Protein AF-0000000087732651 (afdb_homodimer)

Radius of gyration: 36.58 Å; Cα contacts (8 Å, |Δi|>4): 1319; chains: 2; bounding box: 90×172×119 Å

pLDDT: mean 85.28, std 19.59, range [20.12, 98.56]

InterPro domains:
  IPR002110 Ankyrin repeat [PF12796] (133-201)
  IPR002110 Ankyrin repeat [PS50088] (128-160)
  IPR002110 Ankyrin repeat [PS50088] (161-193)
  IPR002110 Ankyrin repeat [SM00248] (128-157)
  IPR002110 Ankyrin repeat [SM00248] (161-190)
  IPR010730 Heterokaryon incompatibility [PF06985] (240-343)
  IPR036770 Ankyrin repeat-containing domain superfamily [G3DSA:1.25.40.20] (85-209)
  IPR036770 Ankyrin repeat-containing domain superfamily [SSF48403] (102-208)
  IPR052895 Heterokaryon Regulation/Transcriptional Modulator [PTHR24148] (240-371)

Organism: NCBI:txid56646

Sequence (834 aa):
MAAFNHQPPALEFANFTYTDLPSESSIRLLSCIRRPRQLSPPSILGEPLLEYVLETFEIDSAPQFDLISSTWGNPNSAHPGDIDAYGSMHRYPIAVNGKIIFVTRNIYEALQMAKSVNDPIGHRDDVFGETELIRAIEYNHLPKVRELLQEGAHVHAQDCFGKTAIHHAAENGHFEIVSILLDYGASMDVIDSHGRTPLDYFPHMGSKQWNQVEEIAYKMHQPPEARELIPVPEVVRVGRPMWIEAICIDQTNDGEKSSCSEMKGQIYRRAHSVVAWVGVSDNETQLGRQVIISFLLNNKQRSPDHTMSDDGSPISESGSPTLSSKEKSCITQLLRRSWFERSDLIDEVAFGRAISVYCGTDSIPLSDILEFLRRNADDGVLPLDLQVWSLLGSRSSKKRRSYGSGGNQKRTRRDDDMAAFNHQPPALEFANFTYTDLPSESSIRLLSCIRRPRQLSPPSILGEPLLEYVLETFEIDSAPQFDLISSTWGNPNSAHPGDIDAYGSMHRYPIAVNGKIIFVTRNIYEALQMAKSVNDPIGHRDDVFGETELIRAIEYNHLPKVRELLQEGAHVHAQDCFGKTAIHHAAENGHFEIVSILLDYGASMDVIDSHGRTPLDYFPHMGSKQWNQVEEIAYKMHQPPEARELIPVPEVVRVGRPMWIEAICIDQTNDGEKSSCSEMKGQIYRRAHSVVAWVGVSDNETQLGRQVIISFLLNNKQRSPDHTMSDDGSPISESGSPTLSSKEKSCITQLLRRSWFERSDLIDEVAFGRAISVYCGTDSIPLSDILEFLRRNADDGVLPLDLQVWSLLGSRSSKKRRSYGSGGNQKRTRRDDD

Foldseek 3Di:
DDFDPDDQDAADAAADDDDDAPDLQKWKWKFWKDFQQDQDADDDPPHHATEIEIDMDRLVPDDAAEEEDWDQADQFPPDPPPDDCQDPVNWDWHHYSNYIDTGTPQVVLVVVLVLQQQCQQCDADPPWRDGPLLVCLLVPVVVVNVVSVQQRRRQNDATNQQDGSLLSNQLVVVLVSNQQSLQAQDAQPRATNVRDGSVRNHPPDPPVVVVVVVVSVVSNPDHSVPDNHDDDRRMDTGGGIYDYCRPRFDPVDVVRVVSCVVCVLVNLLSHPAYEYESEADDPLLVLLVVVLVVLVVVVVVVPPPVPDDPPPDPPPPPDSPDQDLSNQVSVQSNLSGPSQQDPCNLVSVVSPGWYWYDHRNDTDTPVSVLVSCVVCVPVCSHDPPRSNVVNNPDVPPPPPPPPPPPVCPPPPPPPDD/DDFDPDDQDAADAAADDDDDAPDLQKWKWKFWKDFQQDQDADDDPPHHATEIEIDMDRLVPDPAAEEEDEDQADQFPPDPPPDGCQDPVNWDWHHYSNYIDTGTPQVVLVVVLVLQQQCQQCDADPPWRDGPLLVCLLVPVVVVNVVSVQQRRRQNDATNFQDGSLLSNQLVVVLVSNQQSLQAQDAQPRATNVRDGSVNNHPPDPPVVVVVVVVSVVSNPDHSVVDNHDDDRRMDTGGGIYDYCRPRFDPVDVVRVVSCVVCVLVNLLSHPAYEYESEADDPLLVLLVVVLVVLVVVVVVVPVPVPDDPPPDPPPPPPSPDQDPSNQVSVQSNLSGPSQQDPCNLVSVVSPGWYWYDHRNDTDTPVSVLVSCVVCVPVCSHDPPRSNVVNNPPVPPPPPPPPPPPPPPVPPPDDDD

Secondary structure (DSSP, 8-state):
----SSPPPPP-SSB--PPPPSSTTEEEEEEEEE-TT-SS--EETTEEPPEEEEEEEEGGGPPP-EEEE--SS-SB-S---S--TTSTTEEEEEEETTEEEEEEHHHHHHHHHHHHHH-GGG-B-TTT--BHHHHHHHTT-HHHHHHHHHTT--TT---TTS--HHHHHHHTT-HHHHHHHHHTT--S----TTS--GGGGS----HHHHHTTHHHHHHHTS-GGGS-PPP--S-EEEEEEEE-HHHHS-TT-HHHHHHHHHHHHHHHHH-SEEEEE-----HHHHHHHHHHHHHHHHHHTT-TT-------S--------PPPHHHHHHHHHHHTBTTTT-TTHHHHHTT---EEEEETTEEEEHHHHHHHHHHTGGGT-S-TT-GGGGGS--TT---------------------/----SSPPPPP-SSB--PPPPSSTTEEEEEEEEE-TT-SS--EETTEEPPEEEEEEEEGGGPPP-EEEE--SS-SB-S---S--TTSTTEEEEEEETTEEEEEEHHHHHHHHHHHHHH-GGG-B-TTT--BHHHHHHHTT-HHHHHHHHHTT--TT---TTS--HHHHHHHTT-HHHHHHHHHTT--S----TTS--GGGGS----HHHHHTTHHHHHHHTS-GGGS-PPP--S-EEEEEEEEEHHHHS-TT-HHHHHHHHHHHHHHHHH-SEEEEE-----HHHHHHHHHHHHHHHHHHTT-TT-------S--------PPPHHHHHHHHHHHTBTTTT-TTHHHHHTT---EEEEETTEEEEHHHHHHHHHHTGGGT-S-TT-GGGGGS--TT---------------------

Solvent-accessible surface area (backbone atoms only — not comparable to full-atom values): 47261 Å² total; per-residue (Å²): 122,76,67,64,95,60,79,73,54,71,80,40,101,40,68,54,75,85,74,82,69,94,46,85,59,42,45,37,36,41,30,39,50,45,46,20,68,51,63,64,73,44,19,50,76,83,40,68,54,55,40,32,41,71,45,81,35,47,62,89,73,44,74,74,24,34,30,46,48,67,54,77,46,52,35,58,58,64,83,54,50,68,46,52,82,36,34,91,52,26,29,30,69,30,31,41,59,22,13,33,43,74,35,36,41,45,52,48,52,50,50,51,35,51,48,60,73,47,25,72,60,73,39,56,45,88,84,51,40,40,34,51,55,42,52,28,48,76,68,66,36,60,72,56,38,53,50,40,52,73,71,47,37,51,50,49,52,50,28,79,58,40,40,29,39,53,32,54,20,26,54,70,62,36,60,69,55,38,46,52,42,45,30,60,42,43,69,56,45,42,49,24,75,82,71,41,35,25,72,72,37,41,60,90,61,59,73,68,63,51,60,78,33,49,69,48,52,57,56,61,75,43,57,49,87,76,48,82,53,61,90,66,68,72,54,42,58,44,57,61,33,26,37,35,67,86,72,47,37,58,86,89,37,66,68,59,51,53,45,46,63,72,40,42,60,58,54,58,65,64,32,72,40,37,32,37,43,42,38,77,60,48,75,47,39,52,47,16,54,50,51,53,52,51,54,54,56,60,50,63,69,60,52,63,78,83,68,72,82,74,70,77,66,73,70,70,74,75,66,72,83,74,72,48,72,67,54,42,51,15,36,49,56,46,54,44,13,32,55,45,54,41,88,62,45,61,62,62,55,66,61,69,59,73,42,37,35,26,44,39,86,44,70,47,49,47,67,57,55,51,50,52,47,64,76,40,60,86,67,69,70,59,75,84,80,43,50,60,60,69,70,67,60,81,79,76,73,64,80,74,74,76,76,76,77,78,74,79,77,75,78,75,77,77,79,76,126,123,75,68,65,95,60,80,73,52,72,79,41,101,41,68,56,75,85,73,82,70,93,45,85,60,45,43,38,35,40,30,38,50,46,45,20,67,50,61,63,73,45,19,51,75,83,40,68,52,56,41,32,42,71,45,78,35,46,63,90,73,44,73,73,24,35,31,48,48,65,54,65,46,53,36,59,58,63,85,56,50,68,45,50,81,34,34,89,51,24,30,31,70,31,30,42,59,22,14,34,43,74,36,33,42,42,49,49,52,50,51,50,34,50,47,59,72,46,26,71,61,71,38,56,44,88,86,52,40,39,34,52,56,40,51,29,47,76,70,66,36,60,71,57,38,53,49,40,51,72,73,48,37,53,49,48,51,50,28,78,57,41,40,29,40,54,30,54,19,24,53,70,62,36,59,69,56,39,45,52,40,46,29,61,43,41,68,56,44,43,48,22,76,84,71,42,34,26,73,71,37,42,60,92,62,59,73,68,64,50,59,78,32,47,70,49,52,56,55,61,74,43,56,47,87,76,47,84,53,61,90,67,70,69,52,41,59,43,57,60,33,27,36,35,67,86,72,46,37,58,87,89,37,64,69,58,50,52,45,46,63,71,41,40,60,59,54,57,64,64,32,71,40,38,33,36,44,41,38,78,58,48,74,48,41,50,49,17,54,49,49,53,53,50,54,54,55,60,51,63,69,60,54,64,76,82,66,73,83,73,70,77,65,75,70,71,74,73,65,72,82,73,74,50,74,67,54,41,51,16,36,48,56,46,53,45,13,32,54,45,56,41,89,62,45,60,62,61,56,65,59,69,59,73,41,37,34,26,44,40,86,46,70,46,49,47,67,56,54,53,51,53,46,64,76,41,61,87,66,67,70,60,76,84,82,44,50,61,61,70,71,68,60,82,78,75,75,66,81,76,72,78,77,78,77,78,74,78,78,78,75,78,78,80,78,81,132

Nearest PDB structures (foldseek):
  7b4u-assembly2_C  TM=8.185E-01  e=2.413E-05  synthetic construct
  2xzt-assembly2_G  TM=7.685E-01  e=1.197E-05  synthetic construct
  5z2n-assembly1_A  TM=8.084E-01  e=6.509E-05  Mus musculus
  2dwz-assembly2_C  TM=8.433E-01  e=5.324E-04  Mus musculus
  6by9-assembly1_A  TM=5.063E-01  e=7.129E-04  Homo sapiens

Structure (mmCIF, N/CA/C/O backbone):
data_AF-0000000087732651-model_v1
#
loop_
_entity.id
_entity.type
_entity.pdbx_description
1 polymer 'Heterokaryon incompatibility domain-containing protein'
#
loop_
_atom_site.group_PDB
_atom_site.id
_atom_site.type_symbol
_atom_site.label_atom_id
_atom_site.label_alt_id
_atom_site.label_comp_id
_atom_site.label_asym_id
_atom_site.label_entity_id
_atom_site.label_seq_id
_atom_site.pdbx_PDB_ins_code
_atom_site.Cartn_x
_atom_site.Cartn_y
_atom_site.Cartn_z
_atom_site.occupancy
_atom_site.B_iso_or_equiv
_atom_site.auth_seq_id
_atom_site.auth_comp_id
_atom_site.auth_asym_id
_atom_site.auth_atom_id
_atom_site.pdbx_PDB_model_num
ATOM 1 N N . MET A 1 1 ? -20.688 -24.531 -1.309 1 42.31 1 MET A N 1
ATOM 2 C CA . MET A 1 1 ? -19.562 -23.75 -0.829 1 42.31 1 MET A CA 1
ATOM 3 C C . MET A 1 1 ? -19.266 -24.062 0.635 1 42.31 1 MET A C 1
ATOM 5 O O . MET A 1 1 ? -20.156 -23.984 1.481 1 42.31 1 MET A O 1
ATOM 9 N N . ALA A 1 2 ? -18.281 -24.938 0.912 1 48.34 2 ALA A N 1
ATOM 10 C CA . ALA A 1 2 ? -18.094 -25.484 2.248 1 48.34 2 ALA A CA 1
ATOM 11 C C . ALA A 1 2 ? -17.953 -24.375 3.287 1 48.34 2 ALA A C 1
ATOM 13 O O . ALA A 1 2 ? -17.156 -23.453 3.109 1 48.34 2 ALA A O 1
ATOM 14 N N . ALA A 1 3 ? -18.984 -24.203 4.109 1 53.34 3 ALA A N 1
ATOM 15 C CA . ALA A 1 3 ? -19.078 -23.281 5.227 1 53.34 3 ALA A CA 1
ATOM 16 C C . ALA A 1 3 ? -17.969 -23.516 6.25 1 53.34 3 ALA A C 1
ATOM 18 O O . ALA A 1 3 ? -17.484 -24.641 6.383 1 53.34 3 ALA A O 1
ATOM 19 N N . PHE A 1 4 ? -17.094 -22.484 6.461 1 63.53 4 PHE A N 1
ATOM 20 C CA . PHE A 1 4 ? -16.109 -22.578 7.531 1 63.53 4 PHE A CA 1
ATOM 21 C C . PHE A 1 4 ? -16.781 -22.922 8.859 1 63.53 4 PHE A C 1
ATOM 23 O O . PHE A 1 4 ? -17.922 -22.5 9.109 1 63.53 4 PHE A O 1
ATOM 30 N N . ASN A 1 5 ? -16.422 -24.016 9.508 1 56.25 5 ASN A N 1
ATOM 31 C CA . ASN A 1 5 ? -16.953 -24.391 10.805 1 56.25 5 ASN A CA 1
ATOM 32 C C . ASN A 1 5 ? -16.984 -23.203 11.773 1 56.25 5 ASN A C 1
ATOM 34 O O . ASN A 1 5 ? -17.891 -23.094 12.594 1 56.25 5 ASN A O 1
ATOM 38 N N . HIS A 1 6 ? -15.898 -22.328 11.68 1 64.88 6 HIS A N 1
ATOM 39 C CA . HIS A 1 6 ? -15.82 -21.156 12.555 1 64.88 6 HIS A CA 1
ATOM 40 C C . HIS A 1 6 ? -15.656 -19.875 11.75 1 64.88 6 HIS A C 1
ATOM 42 O O . HIS A 1 6 ? -14.938 -19.844 10.75 1 64.88 6 HIS A O 1
ATOM 48 N N . GLN A 1 7 ? -16.516 -18.969 12.039 1 70.56 7 GLN A N 1
ATOM 49 C CA . GLN A 1 7 ? -16.438 -17.656 11.391 1 70.56 7 GLN A CA 1
ATOM 50 C C . GLN A 1 7 ? -15.078 -17.016 11.609 1 70.56 7 GLN A C 1
ATOM 52 O O . GLN A 1 7 ? -14.578 -16.969 12.734 1 70.56 7 GLN A O 1
ATOM 57 N N . PRO A 1 8 ? -14.438 -16.766 10.43 1 77.94 8 PRO A N 1
ATOM 58 C CA . PRO A 1 8 ? -13.156 -16.078 10.609 1 77.94 8 PRO A CA 1
ATOM 59 C C . PRO A 1 8 ? -13.281 -14.805 11.445 1 77.94 8 PRO A C 1
ATOM 61 O O . PRO A 1 8 ? -14.273 -14.086 11.336 1 77.94 8 PRO A O 1
ATOM 64 N N . PRO A 1 9 ? -12.391 -14.641 12.375 1 78 9 PRO A N 1
ATOM 65 C CA . PRO A 1 9 ? -12.43 -13.484 13.273 1 78 9 PRO A CA 1
ATOM 66 C C . PRO A 1 9 ? -12.32 -12.156 12.523 1 78 9 PRO A C 1
ATOM 68 O O . PRO A 1 9 ? -11.906 -12.133 11.367 1 78 9 PRO A O 1
ATOM 71 N N . ALA A 1 10 ? -12.812 -11.188 13.188 1 84.25 10 ALA A N 1
ATOM 72 C CA . ALA A 1 10 ? -12.648 -9.828 12.68 1 84.25 10 ALA A CA 1
ATOM 73 C C . ALA A 1 10 ? -11.172 -9.453 12.586 1 84.25 10 ALA A C 1
ATOM 75 O O . ALA A 1 10 ? -10.344 -9.953 13.352 1 84.25 10 ALA A O 1
ATOM 76 N N . LEU A 1 11 ? -10.891 -8.609 11.695 1 90.94 11 LEU A N 1
ATOM 77 C CA . LEU A 1 11 ? -9.5 -8.25 11.438 1 90.94 11 LEU A CA 1
ATOM 78 C C . LEU A 1 11 ? -8.953 -7.355 12.539 1 90.94 11 LEU A C 1
ATOM 80 O O . LEU A 1 11 ? -9.609 -6.383 12.938 1 90.94 11 LEU A O 1
ATOM 84 N N . GLU A 1 12 ? -7.906 -7.785 13.07 1 92.38 12 GLU A N 1
ATOM 85 C CA . GLU A 1 12 ? -7.078 -6.988 13.969 1 92.38 12 GLU A CA 1
ATOM 86 C C . GLU A 1 12 ? -5.719 -6.68 13.344 1 92.38 12 GLU A C 1
ATOM 88 O O . GLU A 1 12 ? -5.07 -7.57 12.789 1 92.38 12 GLU A O 1
ATOM 93 N N . PHE A 1 13 ? -5.375 -5.52 13.242 1 94 13 PHE A N 1
ATOM 94 C CA . PHE A 1 13 ? -4.098 -5.145 12.648 1 94 13 PHE A CA 1
ATOM 95 C C . PHE A 1 13 ? -2.943 -5.461 13.594 1 94 13 PHE A C 1
ATOM 97 O O . PHE A 1 13 ? -2.215 -4.562 14.016 1 94 13 PHE A O 1
ATOM 104 N N . ALA A 1 14 ? -2.898 -6.648 14.008 1 94.88 14 ALA A N 1
ATOM 105 C CA . ALA A 1 14 ? -1.841 -7.227 14.836 1 94.88 14 ALA A CA 1
ATOM 106 C C . ALA A 1 14 ? -1.137 -8.367 14.102 1 94.88 14 ALA A C 1
ATOM 108 O O . ALA A 1 14 ? -1.701 -8.969 13.188 1 94.88 14 ALA A O 1
ATOM 109 N N . ASN A 1 15 ? 0.102 -8.617 14.484 1 96.19 15 ASN A N 1
ATOM 110 C CA . ASN A 1 15 ? 0.875 -9.672 13.836 1 96.19 15 ASN A CA 1
ATOM 111 C C . ASN A 1 15 ? 0.287 -11.047 14.117 1 96.19 15 ASN A C 1
ATOM 113 O O . ASN A 1 15 ? -0.141 -11.328 15.234 1 96.19 15 ASN A O 1
ATOM 117 N N . PHE A 1 16 ? 0.254 -11.828 13.102 1 96.94 16 PHE A N 1
ATOM 118 C CA . PHE A 1 16 ? -0.157 -13.227 13.211 1 96.94 16 PHE A CA 1
ATOM 119 C C . PHE A 1 16 ? 0.874 -14.031 13.992 1 96.94 16 PHE A C 1
ATOM 121 O O . PHE A 1 16 ? 2.08 -13.852 13.805 1 96.94 16 PHE A O 1
ATOM 128 N N . THR A 1 17 ? 0.391 -14.906 14.875 1 95.75 17 THR A N 1
ATOM 129 C CA . THR A 1 17 ? 1.247 -15.828 15.609 1 95.75 17 THR A CA 1
ATOM 130 C C . THR A 1 17 ? 0.842 -17.281 15.344 1 95.75 17 THR A C 1
ATOM 132 O O . THR A 1 17 ? -0.333 -17.625 15.461 1 95.75 17 THR A O 1
ATOM 135 N N . TYR A 1 18 ? 1.794 -18.094 14.961 1 97.12 18 TYR A N 1
ATOM 136 C CA . TYR A 1 18 ? 1.536 -19.5 14.703 1 97.12 18 TYR A CA 1
ATOM 137 C C . TYR A 1 18 ? 1.33 -20.266 16 1 97.12 18 TYR A C 1
ATOM 139 O O . TYR A 1 18 ? 1.961 -19.953 17.016 1 97.12 18 TYR A O 1
ATOM 147 N N . THR A 1 19 ? 0.471 -21.219 15.945 1 95.25 19 THR A N 1
ATOM 148 C CA . THR A 1 19 ? 0.327 -22.188 17.031 1 95.25 19 THR A CA 1
ATOM 149 C C . THR A 1 19 ? 1.059 -23.484 16.688 1 95.25 19 THR A C 1
ATOM 151 O O . THR A 1 19 ? 1.185 -23.859 15.516 1 95.25 19 THR A O 1
ATOM 154 N N . ASP A 1 20 ? 1.516 -24.141 17.703 1 94.94 20 ASP A N 1
ATOM 155 C CA . ASP A 1 20 ? 2.215 -25.391 17.484 1 94.94 20 ASP A CA 1
ATOM 156 C C . ASP A 1 20 ? 1.304 -26.422 16.797 1 94.94 20 ASP A C 1
ATOM 158 O O . ASP A 1 20 ? 0.111 -26.484 17.109 1 94.94 20 ASP A O 1
ATOM 162 N N . LEU A 1 21 ? 1.923 -27.188 15.984 1 95.31 21 LEU A N 1
ATOM 163 C CA . LEU A 1 21 ? 1.17 -28.266 15.367 1 95.31 21 LEU A CA 1
ATOM 164 C C . LEU A 1 21 ? 0.878 -29.375 16.375 1 95.31 21 LEU A C 1
ATOM 166 O O . LEU A 1 21 ? 1.733 -29.719 17.203 1 95.31 21 LEU A O 1
ATOM 170 N N . PRO A 1 22 ? -0.307 -29.969 16.344 1 94.19 22 PRO A N 1
ATOM 171 C CA . PRO A 1 22 ? -0.679 -30.984 17.328 1 94.19 22 PRO A CA 1
ATOM 172 C C . PRO A 1 22 ? 0.149 -32.281 17.188 1 94.19 22 PRO A C 1
ATOM 174 O O . PRO A 1 22 ? 0.325 -33 18.156 1 94.19 22 PRO A O 1
ATOM 177 N N . SER A 1 23 ? 0.546 -32.562 15.984 1 93.25 23 SER A N 1
ATOM 178 C CA . SER A 1 23 ? 1.33 -33.781 15.727 1 93.25 23 SER A CA 1
ATOM 179 C C . SER A 1 23 ? 2.324 -33.562 14.594 1 93.25 23 SER A C 1
ATOM 181 O O . SER A 1 23 ? 2.248 -32.562 13.883 1 93.25 23 SER A O 1
ATOM 183 N N . GLU A 1 24 ? 3.164 -34.531 14.422 1 90.94 24 GLU A N 1
ATOM 184 C CA . GLU A 1 24 ? 4.168 -34.438 13.367 1 90.94 24 GLU A CA 1
ATOM 185 C C . GLU A 1 24 ? 3.547 -34.688 11.992 1 90.94 24 GLU A C 1
ATOM 187 O O . GLU A 1 24 ? 4.145 -34.344 10.969 1 90.94 24 GLU A O 1
ATOM 192 N N . SER A 1 25 ? 2.359 -35.219 11.969 1 93.88 25 SER A N 1
ATOM 193 C CA . SER A 1 25 ? 1.686 -35.531 10.703 1 93.88 25 SER A CA 1
ATOM 194 C C . SER A 1 25 ? 0.653 -34.438 10.375 1 93.88 25 SER A C 1
ATOM 196 O O . SER A 1 25 ? -0.117 -34.594 9.422 1 93.88 25 SER A O 1
ATOM 198 N N . SER A 1 26 ? 0.753 -33.438 11.133 1 96 26 SER A N 1
ATOM 199 C CA . SER A 1 26 ? -0.192 -32.344 10.914 1 96 26 SER A CA 1
ATOM 200 C C . SER A 1 26 ? 0.343 -31.344 9.891 1 96 26 SER A C 1
ATOM 202 O O . SER A 1 26 ? 1.547 -31.078 9.836 1 96 26 SER A O 1
ATOM 204 N N . ILE A 1 27 ? -0.554 -30.812 9.102 1 96.88 27 ILE A N 1
ATOM 205 C CA . ILE A 1 27 ? -0.206 -29.766 8.156 1 96.88 27 ILE A CA 1
ATOM 206 C C . ILE A 1 27 ? -1.212 -28.609 8.258 1 96.88 27 ILE A C 1
ATOM 208 O O . ILE A 1 27 ? -2.312 -28.797 8.789 1 96.88 27 ILE A O 1
ATOM 212 N N . ARG A 1 28 ? -0.841 -27.453 7.859 1 97.5 28 ARG A N 1
ATOM 213 C CA . ARG A 1 28 ? -1.739 -26.312 7.758 1 97.5 28 ARG A CA 1
ATOM 214 C C . ARG A 1 28 ? -2.145 -26.062 6.309 1 97.5 28 ARG A C 1
ATOM 216 O O . ARG A 1 28 ? -1.334 -26.219 5.395 1 97.5 28 ARG A O 1
ATOM 223 N N . LEU A 1 29 ? -3.35 -25.766 6.125 1 97.75 29 LEU A N 1
ATOM 224 C CA . LEU A 1 29 ? -3.861 -25.406 4.809 1 97.75 29 LEU A CA 1
ATOM 225 C C . LEU A 1 29 ? -4.461 -24 4.828 1 97.75 29 LEU A C 1
ATOM 227 O O . LEU A 1 29 ? -5.121 -23.609 5.793 1 97.75 29 LEU A O 1
ATOM 231 N N . LEU A 1 30 ? -4.176 -23.25 3.814 1 97.75 30 LEU A N 1
ATOM 232 C CA . LEU A 1 30 ? -4.57 -21.859 3.664 1 97.75 30 LEU A CA 1
ATOM 233 C C . LEU A 1 30 ? -5.773 -21.734 2.734 1 97.75 30 LEU A C 1
ATOM 235 O O . LEU A 1 30 ? -5.727 -22.188 1.587 1 97.75 30 LEU A O 1
ATOM 239 N N . SER A 1 31 ? -6.871 -21.141 3.178 1 96.88 31 SER A N 1
ATOM 240 C CA . SER A 1 31 ? -8.07 -20.969 2.369 1 96.88 31 SER A CA 1
ATOM 241 C C . SER A 1 31 ? -8.375 -19.5 2.135 1 96.88 31 SER A C 1
ATOM 243 O O . SER A 1 31 ? -8.469 -18.719 3.086 1 96.88 31 SER A O 1
ATOM 245 N N . CYS A 1 32 ? -8.492 -19.125 0.91 1 95.94 32 CYS A N 1
ATOM 246 C CA . CYS A 1 32 ? -8.898 -17.766 0.567 1 95.94 32 CYS A CA 1
ATOM 247 C C . CYS A 1 32 ? -10.375 -17.547 0.858 1 95.94 32 CYS A C 1
ATOM 249 O O . CYS A 1 32 ? -11.203 -18.422 0.58 1 95.94 32 CYS A O 1
ATOM 251 N N . ILE A 1 33 ? -10.719 -16.375 1.387 1 94.12 33 ILE A N 1
ATOM 252 C CA . ILE A 1 33 ? -12.125 -16.172 1.732 1 94.12 33 ILE A CA 1
ATOM 253 C C . ILE A 1 33 ? -12.617 -14.844 1.145 1 94.12 33 ILE A C 1
ATOM 255 O O . ILE A 1 33 ? -11.812 -13.961 0.838 1 94.12 33 ILE A O 1
ATOM 259 N N . ARG A 1 34 ? -13.859 -14.719 0.997 1 92 34 ARG A N 1
ATOM 260 C CA . ARG A 1 34 ? -14.578 -13.523 0.569 1 92 34 ARG A CA 1
ATOM 261 C C . ARG A 1 34 ? -15.781 -13.266 1.464 1 92 34 ARG A C 1
ATOM 263 O O . ARG A 1 34 ? -16.438 -14.203 1.922 1 92 34 ARG A O 1
ATOM 270 N N . ARG A 1 35 ? -16.078 -12.086 1.672 1 92.5 35 ARG A N 1
ATOM 271 C CA . ARG A 1 35 ? -17.25 -11.672 2.42 1 92.5 35 ARG A CA 1
ATOM 272 C C . ARG A 1 35 ? -18.266 -10.984 1.508 1 92.5 35 ARG A C 1
ATOM 274 O O . ARG A 1 35 ? -18.141 -9.797 1.21 1 92.5 35 ARG A O 1
ATOM 281 N N . PRO A 1 36 ? -19.328 -11.656 1.206 1 93 36 PRO A N 1
ATOM 282 C CA . PRO A 1 36 ? -20.234 -11.203 0.152 1 93 36 PRO A CA 1
ATOM 283 C C . PRO A 1 36 ? -20.891 -9.852 0.47 1 93 36 PRO A C 1
ATOM 285 O O . PRO A 1 36 ? -21.094 -9.039 -0.431 1 93 36 PRO A O 1
ATOM 288 N N . ARG A 1 37 ? -21.156 -9.539 1.758 1 92.94 37 ARG A N 1
ATOM 289 C CA . ARG A 1 37 ? -21.938 -8.352 2.109 1 92.94 37 ARG A CA 1
ATOM 290 C C . ARG A 1 37 ? -21.031 -7.27 2.699 1 92.94 37 ARG A C 1
ATOM 292 O O . ARG A 1 37 ? -21.531 -6.227 3.148 1 92.94 37 ARG A O 1
ATOM 299 N N . GLN A 1 38 ? -19.828 -7.539 2.719 1 91 38 GLN A N 1
ATOM 300 C CA . GLN A 1 38 ? -18.922 -6.59 3.359 1 91 38 GLN A CA 1
ATOM 301 C C . GLN A 1 38 ? -18.969 -5.23 2.666 1 91 38 GLN A C 1
ATOM 303 O O . GLN A 1 38 ? -18.844 -5.148 1.442 1 91 38 GLN A O 1
ATOM 308 N N . LEU A 1 39 ? -19.203 -4.184 3.42 1 88.94 39 LEU A N 1
ATOM 309 C CA . LEU A 1 39 ? -19.328 -2.838 2.873 1 88.94 39 LEU A CA 1
ATOM 310 C C . LEU A 1 39 ? -17.953 -2.238 2.566 1 88.94 39 LEU A C 1
ATOM 312 O O . LEU A 1 39 ? -17.734 -1.714 1.474 1 88.94 39 LEU A O 1
ATOM 316 N N . SER A 1 40 ? -17.094 -2.299 3.523 1 87.88 40 SER A N 1
ATOM 317 C CA . SER A 1 40 ? -15.758 -1.707 3.406 1 87.88 40 SER A CA 1
ATOM 318 C C . SER A 1 40 ? -14.672 -2.711 3.771 1 87.88 40 SER A C 1
ATOM 320 O O . SER A 1 40 ? -14.336 -2.869 4.945 1 87.88 40 SER A O 1
ATOM 322 N N . PRO A 1 41 ? -14.164 -3.355 2.721 1 91.06 41 PRO A N 1
ATOM 323 C CA . PRO A 1 41 ? -13.086 -4.293 3.037 1 91.06 41 PRO A CA 1
ATOM 324 C C . PRO A 1 41 ? -11.883 -3.609 3.686 1 91.06 41 PRO A C 1
ATOM 326 O O . PRO A 1 41 ? -11.531 -2.484 3.316 1 91.06 41 PRO A O 1
ATOM 329 N N . PRO A 1 42 ? -11.344 -4.32 4.723 1 95.12 42 PRO A N 1
ATOM 330 C CA . PRO A 1 42 ? -10.141 -3.756 5.336 1 95.12 42 PRO A CA 1
ATOM 331 C C . PRO A 1 42 ? -9.008 -3.535 4.332 1 95.12 42 PRO A C 1
ATOM 333 O O . PRO A 1 42 ? -8.852 -4.32 3.393 1 95.12 42 PRO A O 1
ATOM 336 N N . SER A 1 43 ? -8.281 -2.449 4.508 1 96.88 43 SER A N 1
ATOM 337 C CA . SER A 1 43 ? -7.219 -2.131 3.555 1 96.88 43 SER A CA 1
ATOM 338 C C . SER A 1 43 ? -5.992 -1.567 4.262 1 96.88 43 SER A C 1
ATOM 340 O O . SER A 1 43 ? -6.082 -1.085 5.391 1 96.88 43 SER A O 1
ATOM 342 N N . ILE A 1 44 ? -4.902 -1.729 3.721 1 97.88 44 ILE A N 1
ATOM 343 C CA . ILE A 1 44 ? -3.641 -1.092 4.082 1 97.88 44 ILE A CA 1
ATOM 344 C C . ILE A 1 44 ? -3.131 -0.256 2.91 1 97.88 44 ILE A C 1
ATOM 346 O O . ILE A 1 44 ? -3.064 -0.738 1.777 1 97.88 44 ILE A O 1
ATOM 350 N N . LEU A 1 45 ? -2.828 1.015 3.168 1 97.94 45 LEU A N 1
ATOM 351 C CA . LEU A 1 45 ? -2.373 1.947 2.143 1 97.94 45 LEU A CA 1
ATOM 352 C C . LEU A 1 45 ? -3.369 2.016 0.989 1 97.94 45 LEU A C 1
ATOM 354 O O . LEU A 1 45 ? -2.973 2.084 -0.177 1 97.94 45 LEU A O 1
ATOM 358 N N . GLY A 1 46 ? -4.617 1.841 1.334 1 94.94 46 GLY A N 1
ATOM 359 C CA . GLY A 1 46 ? -5.684 1.956 0.35 1 94.94 46 GLY A CA 1
ATOM 360 C C . GLY A 1 46 ? -5.891 0.688 -0.456 1 94.94 46 GLY A C 1
ATOM 361 O O . GLY A 1 46 ? -6.785 0.623 -1.302 1 94.94 46 GLY A O 1
ATOM 362 N N . GLU A 1 47 ? -5.082 -0.341 -0.272 1 95.38 47 GLU A N 1
ATOM 363 C CA . GLU A 1 47 ? -5.203 -1.62 -0.964 1 95.38 47 GLU A CA 1
ATOM 364 C C . GLU A 1 47 ? -5.953 -2.641 -0.113 1 95.38 47 GLU A C 1
ATOM 366 O O . GLU A 1 47 ? -5.539 -2.945 1.008 1 95.38 47 GLU A O 1
ATOM 371 N N . PRO A 1 48 ? -7.051 -3.15 -0.665 1 94.5 48 PRO A N 1
ATOM 372 C CA . PRO A 1 48 ? -7.777 -4.164 0.105 1 94.5 48 PRO A CA 1
ATOM 373 C C . PRO A 1 48 ? -6.918 -5.383 0.433 1 94.5 48 PRO A C 1
ATOM 375 O O . PRO A 1 48 ? -6.129 -5.832 -0.404 1 94.5 48 PRO A O 1
ATOM 378 N N . LEU A 1 49 ? -7.043 -5.902 1.622 1 96.69 49 LEU A N 1
ATOM 379 C CA . LEU A 1 49 ? -6.246 -7.035 2.084 1 96.69 49 LEU A CA 1
ATOM 380 C C . LEU A 1 49 ? -6.785 -8.344 1.514 1 96.69 49 LEU A C 1
ATOM 382 O O . LEU A 1 49 ? -8 -8.539 1.427 1 96.69 49 LEU A O 1
ATOM 386 N N . LEU A 1 50 ? -5.855 -9.227 1.117 1 96.44 50 LEU A N 1
ATOM 387 C CA . LEU A 1 50 ? -6.23 -10.625 0.888 1 96.44 50 LEU A CA 1
ATOM 388 C C . LEU A 1 50 ? -6.496 -11.336 2.207 1 96.44 50 LEU A C 1
ATOM 390 O O . LEU A 1 50 ? -5.66 -11.312 3.113 1 96.44 50 LEU A O 1
ATOM 394 N N . GLU A 1 51 ? -7.617 -11.93 2.318 1 95.88 51 GLU A N 1
ATOM 395 C CA . GLU A 1 51 ? -7.988 -12.578 3.572 1 95.88 51 GLU A CA 1
ATOM 396 C C . GLU A 1 51 ? -7.957 -14.094 3.438 1 95.88 51 GLU A C 1
ATOM 398 O O . GLU A 1 51 ? -8.484 -14.648 2.473 1 95.88 51 GLU A O 1
ATOM 403 N N . TYR A 1 52 ? -7.418 -14.695 4.453 1 97.06 52 TYR A N 1
ATOM 404 C CA . TYR A 1 52 ? -7.262 -16.141 4.453 1 97.06 52 TYR A CA 1
ATOM 405 C C . TYR A 1 52 ? -7.586 -16.719 5.82 1 97.06 52 TYR A C 1
ATOM 407 O O . TYR A 1 52 ? -7.605 -16 6.82 1 97.06 52 TYR A O 1
ATOM 415 N N . VAL A 1 53 ? -7.906 -17.953 5.797 1 96.31 53 VAL A N 1
ATOM 416 C CA . VAL A 1 53 ? -8.031 -18.766 7.004 1 96.31 53 VAL A CA 1
ATOM 417 C C . VAL A 1 53 ? -7.012 -19.906 6.969 1 96.31 53 VAL A C 1
ATOM 419 O O . VAL A 1 53 ? -6.902 -20.609 5.965 1 96.31 53 VAL A O 1
ATOM 422 N N . LEU A 1 54 ? -6.238 -19.969 7.965 1 96.75 54 LEU A N 1
ATOM 423 C CA . LEU A 1 54 ? -5.258 -21.031 8.117 1 96.75 54 LEU A CA 1
ATOM 424 C C . LEU A 1 54 ? -5.75 -22.078 9.109 1 96.75 54 LEU A C 1
ATOM 426 O O . LEU A 1 54 ? -5.961 -21.781 10.281 1 96.75 54 LEU A O 1
ATOM 430 N N . GLU A 1 55 ? -5.957 -23.297 8.625 1 95.5 55 GLU A N 1
ATOM 431 C CA . GLU A 1 55 ? -6.473 -24.375 9.453 1 95.5 55 GLU A CA 1
ATOM 432 C C . GLU A 1 55 ? -5.5 -25.547 9.492 1 95.5 55 GLU A C 1
ATOM 434 O O . GLU A 1 55 ? -4.73 -25.766 8.555 1 95.5 55 GLU A O 1
ATOM 439 N N . THR A 1 56 ? -5.574 -26.312 10.562 1 96.62 56 THR A N 1
ATOM 440 C CA . THR A 1 56 ? -4.695 -27.453 10.75 1 96.62 56 THR A CA 1
ATOM 441 C C . THR A 1 56 ? -5.445 -28.766 10.516 1 96.62 56 THR A C 1
ATOM 443 O O . THR A 1 56 ? -6.582 -28.922 10.961 1 96.62 56 THR A O 1
ATOM 446 N N . PHE A 1 57 ? -4.809 -29.656 9.797 1 96.25 57 PHE A N 1
ATOM 447 C CA . PHE A 1 57 ? -5.355 -30.969 9.492 1 96.25 57 PHE A CA 1
ATOM 448 C C . PHE A 1 57 ? -4.297 -32.062 9.672 1 96.25 57 PHE A C 1
ATOM 450 O O . PHE A 1 57 ? -3.1 -31.781 9.562 1 96.25 57 PHE A O 1
ATOM 457 N N . GLU A 1 58 ? -4.785 -33.219 9.945 1 95.94 58 GLU A N 1
ATOM 458 C CA . GLU A 1 58 ? -3.928 -34.375 9.742 1 95.94 58 GLU A CA 1
ATOM 459 C C . GLU A 1 58 ? -3.775 -34.688 8.258 1 95.94 58 GLU A C 1
ATOM 461 O O . GLU A 1 58 ? -4.75 -34.625 7.508 1 95.94 58 GLU A O 1
ATOM 466 N N . ILE A 1 59 ? -2.617 -35 7.832 1 94.88 59 ILE A N 1
ATOM 467 C CA . ILE A 1 59 ? -2.318 -35.156 6.41 1 94.88 59 ILE A CA 1
ATOM 468 C C . ILE A 1 59 ? -3.223 -36.219 5.797 1 94.88 59 ILE A C 1
ATOM 470 O O . ILE A 1 59 ? -3.701 -36.062 4.672 1 94.88 59 ILE A O 1
ATOM 474 N N . ASP A 1 60 ? -3.543 -37.219 6.488 1 93.62 60 ASP A N 1
ATOM 475 C CA . ASP A 1 60 ? -4.32 -38.312 5.949 1 93.62 60 ASP A CA 1
ATOM 476 C C . ASP A 1 60 ? -5.805 -37.969 5.871 1 93.62 60 ASP A C 1
ATOM 478 O O . ASP A 1 60 ? -6.551 -38.562 5.086 1 93.62 60 ASP A O 1
ATOM 482 N N . SER A 1 61 ? -6.242 -37.031 6.645 1 94.12 61 SER A N 1
ATOM 483 C CA . SER A 1 61 ? -7.648 -36.656 6.668 1 94.12 61 SER A CA 1
ATOM 484 C C . SER A 1 61 ? -7.84 -35.25 6.117 1 94.12 61 SER A C 1
ATOM 486 O O . SER A 1 61 ? -8.891 -34.625 6.305 1 94.12 61 SER A O 1
ATOM 488 N N . ALA A 1 62 ? -6.848 -34.75 5.523 1 95.12 62 ALA A N 1
ATOM 489 C CA . ALA A 1 62 ? -6.926 -33.406 4.988 1 95.12 62 ALA A CA 1
ATOM 490 C C . ALA A 1 62 ? -7.855 -33.344 3.779 1 95.12 62 ALA A C 1
ATOM 492 O O . ALA A 1 62 ? -7.984 -34.312 3.037 1 95.12 62 ALA A O 1
ATOM 493 N N . PRO A 1 63 ? -8.594 -32.25 3.598 1 95.75 63 PRO A N 1
ATOM 494 C CA . PRO A 1 63 ? -9.359 -32.094 2.361 1 95.75 63 PRO A CA 1
ATOM 495 C C . PRO A 1 63 ? -8.477 -31.984 1.124 1 95.75 63 PRO A C 1
ATOM 497 O O . PRO A 1 63 ? -7.25 -31.875 1.245 1 95.75 63 PRO A O 1
ATOM 500 N N . GLN A 1 64 ? -9.133 -32.125 -0.014 1 96.25 64 GLN A N 1
ATOM 501 C CA . GLN A 1 64 ? -8.367 -31.875 -1.233 1 96.25 64 GLN A CA 1
ATOM 502 C C . GLN A 1 64 ? -7.789 -30.453 -1.247 1 96.25 64 GLN A C 1
ATOM 504 O O . GLN A 1 64 ? -8.484 -29.5 -0.918 1 96.25 64 GLN A O 1
ATOM 509 N N . PHE A 1 65 ? -6.512 -30.359 -1.535 1 97.44 65 PHE A N 1
ATOM 510 C CA . PHE A 1 65 ? -5.871 -29.047 -1.551 1 97.44 65 PHE A CA 1
ATOM 511 C C . PHE A 1 65 ? -4.918 -28.938 -2.732 1 97.44 65 PHE A C 1
ATOM 513 O O . PHE A 1 65 ? -4.527 -29.938 -3.326 1 97.44 65 PHE A O 1
ATOM 520 N N . ASP A 1 66 ? -4.668 -27.719 -3.158 1 97.5 66 ASP A N 1
ATOM 521 C CA . ASP A 1 66 ? -3.682 -27.406 -4.188 1 97.5 66 ASP A CA 1
ATOM 522 C C . ASP A 1 66 ? -2.354 -26.984 -3.562 1 97.5 66 ASP A C 1
ATOM 524 O O . ASP A 1 66 ? -2.334 -26.266 -2.564 1 97.5 66 ASP A O 1
ATOM 528 N N . LEU A 1 67 ? -1.331 -27.516 -4.086 1 97.94 67 LEU A N 1
ATOM 529 C CA . LEU A 1 67 ? 0.004 -27.156 -3.617 1 97.94 67 LEU A CA 1
ATOM 530 C C . LEU A 1 67 ? 0.646 -26.125 -4.539 1 97.94 67 LEU A C 1
ATOM 532 O O . LEU A 1 67 ? 0.662 -26.312 -5.758 1 97.94 67 LEU A O 1
ATOM 536 N N . ILE A 1 68 ? 1.104 -25.047 -4.004 1 97.81 68 ILE A N 1
ATOM 537 C CA . ILE A 1 68 ? 1.818 -24.031 -4.77 1 97.81 68 ILE A CA 1
ATOM 538 C C . ILE A 1 68 ? 3.303 -24.062 -4.414 1 97.81 68 ILE A C 1
ATOM 540 O O . ILE A 1 68 ? 3.691 -23.703 -3.301 1 97.81 68 ILE A O 1
ATOM 544 N N . SER A 1 69 ? 4.043 -24.562 -5.305 1 96.69 69 SER A N 1
ATOM 545 C CA . SER A 1 69 ? 5.496 -24.531 -5.191 1 96.69 69 SER A CA 1
ATOM 546 C C . SER A 1 69 ? 6.059 -23.188 -5.664 1 96.69 69 SER A C 1
ATOM 548 O O . SER A 1 69 ? 5.961 -22.859 -6.848 1 96.69 69 SER A O 1
ATOM 550 N N . SER A 1 70 ? 6.5 -22.375 -4.781 1 88.94 70 SER A N 1
ATOM 551 C CA . SER A 1 70 ? 7.047 -21.047 -5.074 1 88.94 70 SER A CA 1
ATOM 552 C C . SER A 1 70 ? 8.422 -20.875 -4.441 1 88.94 70 SER A C 1
ATOM 554 O O . SER A 1 70 ? 8.82 -21.656 -3.57 1 88.94 70 SER A O 1
ATOM 556 N N . THR A 1 71 ? 9.094 -19.844 -4.926 1 86.31 71 THR A N 1
ATOM 557 C CA . THR A 1 71 ? 10.391 -19.484 -4.355 1 86.31 71 THR A CA 1
ATOM 558 C C . THR A 1 71 ? 10.273 -18.25 -3.471 1 86.31 71 THR A C 1
ATOM 560 O O . THR A 1 71 ? 9.375 -17.422 -3.662 1 86.31 71 THR A O 1
ATOM 563 N N . TRP A 1 72 ? 11.078 -18.078 -2.463 1 84.69 72 TRP A N 1
ATOM 564 C CA . TRP A 1 72 ? 11.094 -16.953 -1.546 1 84.69 72 TRP A CA 1
ATOM 565 C C . TRP A 1 72 ? 11.734 -15.734 -2.201 1 84.69 72 TRP A C 1
ATOM 567 O O . TRP A 1 72 ? 11.43 -14.594 -1.836 1 84.69 72 TRP A O 1
ATOM 577 N N . GLY A 1 73 ? 12.438 -15.883 -3.131 1 89.75 73 GLY A N 1
ATOM 578 C CA . GLY A 1 73 ? 13.219 -14.781 -3.672 1 89.75 73 GLY A CA 1
ATOM 579 C C . GLY A 1 73 ? 12.711 -14.289 -5.012 1 89.75 73 GLY A C 1
ATOM 580 O O . GLY A 1 73 ? 11.531 -14.445 -5.328 1 89.75 73 GLY A O 1
ATOM 581 N N . ASN A 1 74 ? 13.484 -13.531 -5.59 1 94.12 74 ASN A N 1
ATOM 582 C CA . ASN A 1 74 ? 13.211 -12.945 -6.895 1 94.12 74 ASN A CA 1
ATOM 583 C C . ASN A 1 74 ? 12.969 -14.016 -7.953 1 94.12 74 ASN A C 1
ATOM 585 O O . ASN A 1 74 ? 13.797 -14.906 -8.141 1 94.12 74 ASN A O 1
ATOM 589 N N . PRO A 1 75 ? 11.828 -13.977 -8.57 1 95.31 75 PRO A N 1
ATOM 590 C CA . PRO A 1 75 ? 11.555 -14.992 -9.586 1 95.31 75 PRO A CA 1
ATOM 591 C C . PRO A 1 75 ? 12.484 -14.883 -10.797 1 95.31 75 PRO A C 1
ATOM 593 O O . PRO A 1 75 ? 12.617 -15.828 -11.57 1 95.31 75 PRO A O 1
ATOM 596 N N . ASN A 1 76 ? 13.031 -13.75 -10.977 1 90.75 76 ASN A N 1
ATOM 597 C CA . ASN A 1 76 ? 14.047 -13.578 -12.008 1 90.75 76 ASN A CA 1
ATOM 598 C C . ASN A 1 76 ? 15.438 -13.914 -11.484 1 90.75 76 ASN A C 1
ATOM 600 O O . ASN A 1 76 ? 15.898 -13.336 -10.5 1 90.75 76 ASN A O 1
ATOM 604 N N . SER A 1 77 ? 16.109 -14.758 -12.125 1 83.31 77 SER A N 1
ATOM 605 C CA . SER A 1 77 ? 17.406 -15.234 -11.664 1 83.31 77 SER A CA 1
ATOM 606 C C . SER A 1 77 ? 18.516 -14.234 -11.992 1 83.31 77 SER A C 1
ATOM 608 O O . SER A 1 77 ? 19.609 -14.312 -11.445 1 83.31 77 SER A O 1
ATOM 610 N N . ALA A 1 78 ? 18.188 -13.344 -12.922 1 81.12 78 ALA A N 1
ATOM 611 C CA . ALA A 1 78 ? 19.172 -12.32 -13.25 1 81.12 78 ALA A CA 1
ATOM 612 C C . ALA A 1 78 ? 19.516 -11.477 -12.023 1 81.12 78 ALA A C 1
ATOM 614 O O . ALA A 1 78 ? 18.688 -11.289 -11.141 1 81.12 78 ALA A O 1
ATOM 615 N N . HIS A 1 79 ? 20.75 -11.109 -11.945 1 83.5 79 HIS A N 1
ATOM 616 C CA . HIS A 1 79 ? 21.172 -10.242 -10.852 1 83.5 79 HIS A CA 1
ATOM 617 C C . HIS A 1 79 ? 20.328 -8.977 -10.781 1 83.5 79 HIS A C 1
ATOM 619 O O . HIS A 1 79 ? 20.219 -8.242 -11.766 1 83.5 79 HIS A O 1
ATOM 625 N N . PRO A 1 80 ? 19.75 -8.734 -9.719 1 85.19 80 PRO A N 1
ATOM 626 C CA . PRO A 1 80 ? 18.797 -7.629 -9.625 1 85.19 80 PRO A CA 1
ATOM 627 C C . PRO A 1 80 ? 19.484 -6.281 -9.414 1 85.19 80 PRO A C 1
ATOM 629 O O . PRO A 1 80 ? 18.828 -5.238 -9.414 1 85.19 80 PRO A O 1
ATOM 632 N N . GLY A 1 81 ? 20.75 -6.27 -9.328 1 87.62 81 GLY A N 1
ATOM 633 C CA . GLY A 1 81 ? 21.438 -5.055 -8.898 1 87.62 81 GLY A CA 1
ATOM 634 C C . GLY A 1 81 ? 21.359 -4.836 -7.395 1 87.62 81 GLY A C 1
ATOM 635 O O . GLY A 1 81 ? 21.062 -5.766 -6.641 1 87.62 81 GLY A O 1
ATOM 636 N N . ASP A 1 82 ? 21.719 -3.613 -6.949 1 88.19 82 ASP A N 1
ATOM 637 C CA . ASP A 1 82 ? 21.828 -3.357 -5.52 1 88.19 82 ASP A CA 1
ATOM 638 C C . ASP A 1 82 ? 20.453 -3.057 -4.906 1 88.19 82 ASP A C 1
ATOM 640 O O . ASP A 1 82 ? 20.297 -3.061 -3.686 1 88.19 82 ASP A O 1
ATOM 644 N N . ILE A 1 83 ? 19.531 -2.809 -5.742 1 88.69 83 ILE A N 1
ATOM 645 C CA . ILE A 1 83 ? 18.156 -2.613 -5.277 1 88.69 83 ILE A CA 1
ATOM 646 C C . ILE A 1 83 ? 17.266 -3.703 -5.852 1 88.69 83 ILE A C 1
ATOM 648 O O . ILE A 1 83 ? 17.125 -3.822 -7.074 1 88.69 83 ILE A O 1
ATOM 652 N N . ASP A 1 84 ? 16.75 -4.559 -4.941 1 90.94 84 ASP A N 1
ATOM 653 C CA . ASP A 1 84 ? 15.875 -5.66 -5.332 1 90.94 84 ASP A CA 1
ATOM 654 C C . ASP A 1 84 ? 14.492 -5.52 -4.695 1 90.94 84 ASP A C 1
ATOM 656 O O . ASP A 1 84 ? 14.352 -5.645 -3.477 1 90.94 84 ASP A O 1
ATOM 660 N N . ALA A 1 85 ? 13.5 -5.359 -5.531 1 91.56 85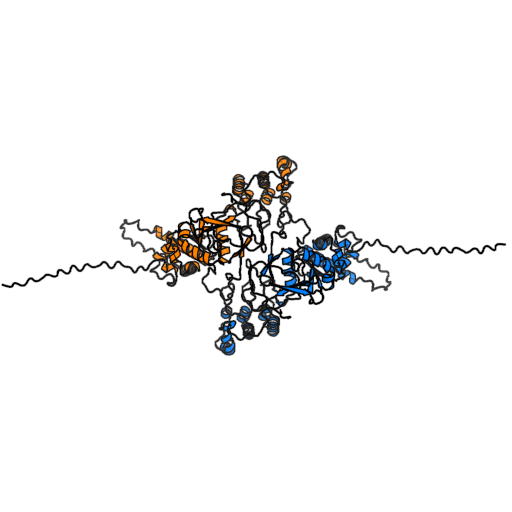 ALA A N 1
ATOM 661 C CA . ALA A 1 85 ? 12.133 -5.184 -5.059 1 91.56 85 ALA A CA 1
ATOM 662 C C . ALA A 1 85 ? 11.617 -6.453 -4.383 1 91.56 85 ALA A C 1
ATOM 664 O O . ALA A 1 85 ? 10.602 -6.422 -3.684 1 91.56 85 ALA A O 1
ATOM 665 N N . TYR A 1 86 ? 12.266 -7.547 -4.527 1 95.06 86 TYR A N 1
ATOM 666 C CA . TYR A 1 86 ? 11.844 -8.82 -3.953 1 95.06 86 TYR A CA 1
ATOM 667 C C . TYR A 1 86 ? 12.633 -9.133 -2.684 1 95.06 86 TYR A C 1
ATOM 669 O O . TYR A 1 86 ? 12.5 -10.219 -2.115 1 95.06 86 TYR A O 1
ATOM 677 N N . GLY A 1 87 ? 13.414 -8.195 -2.27 1 92.88 87 GLY A N 1
ATOM 678 C CA . GLY A 1 87 ? 14.219 -8.375 -1.074 1 92.88 87 GLY A CA 1
ATOM 679 C C . GLY A 1 87 ? 13.398 -8.445 0.198 1 92.88 87 GLY A C 1
ATOM 680 O O . GLY A 1 87 ? 12.195 -8.172 0.181 1 92.88 87 GLY A O 1
ATOM 681 N N . SER A 1 88 ? 14.031 -8.766 1.313 1 91.5 88 SER A N 1
ATOM 682 C CA . SER A 1 88 ? 13.383 -9.031 2.59 1 91.5 88 SER A CA 1
ATOM 683 C C . SER A 1 88 ? 12.805 -7.758 3.195 1 91.5 88 SER A C 1
ATOM 685 O O . SER A 1 88 ? 11.938 -7.82 4.07 1 91.5 88 SER A O 1
ATOM 687 N N . MET A 1 89 ? 13.227 -6.602 2.711 1 92.88 89 MET A N 1
ATOM 688 C CA . MET A 1 89 ? 12.773 -5.348 3.303 1 92.88 89 MET A CA 1
ATOM 689 C C . MET A 1 89 ? 11.5 -4.859 2.627 1 92.88 89 MET A C 1
ATOM 691 O O . MET A 1 89 ? 10.922 -3.848 3.033 1 92.88 89 MET A O 1
ATOM 695 N N . HIS A 1 90 ? 11.125 -5.543 1.634 1 95.81 90 HIS A N 1
ATOM 696 C CA . HIS A 1 90 ? 9.867 -5.25 0.956 1 95.81 90 HIS A CA 1
ATOM 697 C C . HIS A 1 90 ? 8.812 -6.301 1.272 1 95.81 90 HIS A C 1
ATOM 699 O O . HIS A 1 90 ? 8.945 -7.461 0.875 1 95.81 90 HIS A O 1
ATOM 705 N N . ARG A 1 91 ? 7.805 -5.859 1.955 1 97.44 91 ARG A N 1
ATOM 706 C CA . ARG A 1 91 ? 6.848 -6.832 2.475 1 97.44 91 ARG A CA 1
ATOM 707 C C . ARG A 1 91 ? 5.43 -6.496 2.025 1 97.44 91 ARG A C 1
ATOM 709 O O . ARG A 1 91 ? 5.137 -5.355 1.668 1 97.44 91 ARG A O 1
ATOM 716 N N . TYR A 1 92 ? 4.66 -7.477 2.014 1 98.19 92 TYR A N 1
ATOM 717 C CA . TYR A 1 92 ? 3.271 -7.418 1.57 1 98.19 92 TYR A CA 1
ATOM 718 C C . TYR A 1 92 ? 2.344 -8.07 2.592 1 98.19 92 TYR A C 1
ATOM 720 O O . TYR A 1 92 ? 2.449 -9.266 2.861 1 98.19 92 TYR A O 1
ATOM 728 N N . PRO A 1 93 ? 1.445 -7.277 3.162 1 98.19 93 PRO A N 1
ATOM 729 C CA . PRO A 1 93 ? 0.574 -7.805 4.215 1 98.19 93 PRO A CA 1
ATOM 730 C C . PRO A 1 93 ? -0.609 -8.594 3.664 1 98.19 93 PRO A C 1
ATOM 732 O O . PRO A 1 93 ? -1.197 -8.211 2.65 1 98.19 93 PRO A O 1
ATOM 735 N N . ILE A 1 94 ? -0.923 -9.672 4.301 1 98.12 94 ILE A N 1
ATOM 736 C CA . ILE A 1 94 ? -2.156 -10.43 4.105 1 98.12 94 ILE A CA 1
ATOM 737 C C . ILE A 1 94 ? -2.814 -10.703 5.457 1 98.12 94 ILE A C 1
ATOM 739 O O . ILE A 1 94 ? -2.15 -10.68 6.492 1 98.12 94 ILE A O 1
ATOM 743 N N . ALA A 1 95 ? -4.074 -10.867 5.449 1 97.62 95 ALA A N 1
ATOM 744 C CA . ALA A 1 95 ? -4.805 -11.18 6.672 1 97.62 95 ALA A CA 1
ATOM 745 C C . ALA A 1 95 ? -5.027 -12.68 6.812 1 97.62 95 ALA A C 1
ATOM 747 O O . ALA A 1 95 ? -5.605 -13.32 5.926 1 97.62 95 ALA A O 1
ATOM 748 N N . VAL A 1 96 ? -4.543 -13.258 7.867 1 97.5 96 VAL A N 1
ATOM 749 C CA . VAL A 1 96 ? -4.715 -14.672 8.156 1 97.5 96 VAL A CA 1
ATOM 750 C C . VAL A 1 96 ? -5.336 -14.844 9.547 1 97.5 96 VAL A C 1
ATOM 752 O O . VAL A 1 96 ? -4.746 -14.438 10.547 1 97.5 96 VAL A 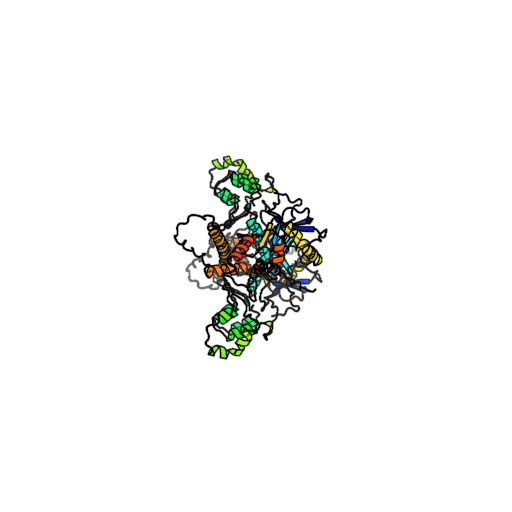O 1
ATOM 755 N N . ASN A 1 97 ? -6.523 -15.477 9.562 1 95.88 97 ASN A N 1
ATOM 756 C CA . ASN A 1 97 ? -7.254 -15.664 10.812 1 95.88 97 ASN A CA 1
ATOM 757 C C . ASN A 1 97 ? -7.43 -14.352 11.57 1 95.88 97 ASN A C 1
ATOM 759 O O . ASN A 1 97 ? -7.242 -14.305 12.789 1 95.88 97 ASN A O 1
ATOM 763 N N . GLY A 1 98 ? -7.633 -13.32 10.828 1 95.31 98 GLY A N 1
ATOM 764 C CA . GLY A 1 98 ? -7.945 -12.023 11.414 1 95.31 98 GLY A CA 1
ATOM 765 C C . GLY A 1 98 ? -6.711 -11.258 11.859 1 95.31 98 GLY A C 1
ATOM 766 O O . GLY A 1 98 ? -6.82 -10.242 12.539 1 95.31 98 GLY A O 1
ATOM 767 N N . LYS A 1 99 ? -5.543 -11.695 11.539 1 97.12 99 LYS A N 1
ATOM 768 C CA . LYS A 1 99 ? -4.277 -11.055 11.883 1 97.12 99 LYS A CA 1
ATOM 769 C C . LYS A 1 99 ? -3.396 -10.867 10.656 1 97.12 99 LYS A C 1
ATOM 771 O O . LYS A 1 99 ? -3.707 -11.391 9.578 1 97.12 99 LYS A O 1
ATOM 776 N N . ILE A 1 100 ? -2.352 -10.102 10.82 1 97.94 100 ILE A N 1
ATOM 777 C CA . ILE A 1 100 ? -1.562 -9.703 9.656 1 97.94 100 ILE A CA 1
ATOM 778 C C . ILE A 1 100 ? -0.293 -10.547 9.578 1 97.94 100 ILE A C 1
ATOM 780 O O . ILE A 1 100 ? 0.408 -10.719 10.578 1 97.94 100 ILE A O 1
ATOM 784 N N . ILE A 1 101 ? 0 -11.094 8.422 1 97.62 101 ILE A N 1
ATOM 785 C CA . ILE A 1 101 ? 1.289 -11.688 8.07 1 97.62 101 ILE A CA 1
ATOM 786 C C . ILE A 1 101 ? 1.941 -10.875 6.957 1 97.62 101 ILE A C 1
ATOM 788 O O . ILE A 1 101 ? 1.282 -10.508 5.98 1 97.62 101 ILE A O 1
ATOM 792 N N . PHE A 1 102 ? 3.172 -10.555 7.113 1 97.31 102 PHE A N 1
ATOM 793 C CA . PHE A 1 102 ? 3.941 -9.906 6.059 1 97.31 102 PHE A CA 1
ATOM 794 C C . PHE A 1 102 ? 4.707 -10.93 5.234 1 97.31 102 PHE A C 1
ATOM 796 O O . PHE A 1 102 ? 5.621 -11.586 5.738 1 97.31 102 PHE A O 1
ATOM 803 N N . VAL A 1 103 ? 4.348 -11.023 4.004 1 97.38 103 VAL A N 1
ATOM 804 C CA . VAL A 1 103 ? 5.02 -11.977 3.133 1 97.38 103 VAL A CA 1
ATOM 805 C C . VAL A 1 103 ? 5.883 -11.234 2.115 1 97.38 103 VAL A C 1
ATOM 807 O O . VAL A 1 103 ? 5.824 -10.008 2.023 1 97.38 103 VAL A O 1
ATOM 810 N N . THR A 1 104 ? 6.73 -11.977 1.437 1 96.88 104 THR A N 1
ATOM 811 C CA . THR A 1 104 ? 7.562 -11.375 0.401 1 96.88 104 THR A CA 1
ATOM 812 C C . THR A 1 104 ? 6.758 -11.156 -0.878 1 96.88 104 THR A C 1
ATOM 814 O O . THR A 1 104 ? 5.664 -11.703 -1.031 1 96.88 104 THR A O 1
ATOM 817 N N . ARG A 1 105 ? 7.262 -10.375 -1.734 1 97.31 105 ARG A N 1
ATOM 818 C CA . ARG A 1 105 ? 6.559 -9.961 -2.945 1 97.31 105 ARG A CA 1
ATOM 819 C C . ARG A 1 105 ? 6.184 -11.172 -3.795 1 97.31 105 ARG A C 1
ATOM 821 O O . ARG A 1 105 ? 5.059 -11.273 -4.285 1 97.31 105 ARG A O 1
ATOM 828 N N . ASN A 1 106 ? 7.145 -12.062 -3.977 1 97.62 106 ASN A N 1
ATOM 829 C CA . ASN A 1 106 ? 6.906 -13.219 -4.836 1 97.62 106 ASN A CA 1
ATOM 830 C C . ASN A 1 106 ? 5.758 -14.078 -4.316 1 97.62 106 ASN A C 1
ATOM 832 O O . ASN A 1 106 ? 4.934 -14.555 -5.094 1 97.62 106 ASN A O 1
ATOM 836 N N . ILE A 1 107 ? 5.695 -14.258 -3.01 1 97.88 107 ILE A N 1
ATOM 837 C CA . ILE A 1 107 ? 4.637 -15.039 -2.383 1 97.88 107 ILE A CA 1
ATOM 838 C C . ILE A 1 107 ? 3.303 -14.305 -2.527 1 97.88 107 ILE A C 1
ATOM 840 O O . ILE A 1 107 ? 2.275 -14.922 -2.816 1 97.88 107 ILE A O 1
ATOM 844 N N . TYR A 1 108 ? 3.324 -13.031 -2.305 1 98.44 108 TYR A N 1
ATOM 845 C CA . TYR A 1 108 ? 2.123 -12.219 -2.477 1 98.44 108 TYR A CA 1
ATOM 846 C C . TYR A 1 108 ? 1.589 -12.328 -3.898 1 98.44 108 TYR A C 1
ATOM 848 O O . TYR A 1 108 ? 0.384 -12.5 -4.105 1 98.44 108 TYR A O 1
ATOM 856 N N . GLU A 1 109 ? 2.492 -12.242 -4.848 1 98.19 109 GLU A N 1
ATOM 857 C CA . GLU A 1 109 ? 2.119 -12.352 -6.254 1 98.19 109 GLU A CA 1
ATOM 858 C C . GLU A 1 109 ? 1.564 -13.734 -6.578 1 98.19 109 GLU A C 1
ATOM 860 O O . GLU A 1 109 ? 0.642 -13.867 -7.383 1 98.19 109 GLU A O 1
ATOM 865 N N . ALA A 1 110 ? 2.096 -14.766 -5.988 1 98.19 110 ALA A N 1
ATOM 866 C CA . ALA A 1 110 ? 1.566 -16.109 -6.148 1 98.19 110 ALA A CA 1
ATOM 867 C C . ALA A 1 110 ? 0.138 -16.203 -5.617 1 98.19 110 ALA A C 1
ATOM 869 O O . ALA A 1 110 ? -0.722 -16.844 -6.242 1 98.19 110 ALA A O 1
ATOM 870 N N . LEU A 1 111 ? -0.079 -15.594 -4.477 1 97.81 111 LEU A N 1
ATOM 871 C CA . LEU A 1 111 ? -1.415 -15.594 -3.893 1 97.81 111 LEU A CA 1
ATOM 872 C C . LEU A 1 111 ? -2.395 -14.828 -4.777 1 97.81 111 LEU A C 1
ATOM 874 O O . LEU A 1 111 ? -3.553 -15.227 -4.914 1 97.81 111 LEU A O 1
ATOM 878 N N . GLN A 1 112 ? -1.927 -13.766 -5.328 1 96.44 112 GLN A N 1
ATOM 879 C CA . GLN A 1 112 ? -2.762 -13 -6.254 1 96.44 112 GLN A CA 1
ATOM 880 C C . GLN A 1 112 ? -3.145 -13.844 -7.469 1 96.44 112 GLN A C 1
ATOM 882 O O . GLN A 1 112 ? -4.297 -13.82 -7.91 1 96.44 112 GLN A O 1
ATOM 887 N N . MET A 1 113 ? -2.152 -14.531 -7.984 1 96.25 113 MET A N 1
ATOM 888 C CA . MET A 1 113 ? -2.414 -15.43 -9.102 1 96.25 113 MET A CA 1
ATOM 889 C C . MET A 1 113 ? -3.447 -16.484 -8.727 1 96.25 113 MET A C 1
ATOM 891 O O . MET A 1 113 ? -4.406 -16.719 -9.461 1 96.25 113 MET A O 1
ATOM 895 N N . ALA A 1 114 ? -3.266 -17.094 -7.57 1 97 114 ALA A N 1
ATOM 896 C CA . ALA A 1 114 ? -4.18 -18.141 -7.109 1 97 114 ALA A CA 1
ATOM 897 C C . ALA A 1 114 ? -5.602 -17.594 -6.977 1 97 114 ALA A C 1
ATOM 899 O O . ALA A 1 114 ? -6.562 -18.25 -7.383 1 97 114 ALA A O 1
ATOM 900 N N . LYS A 1 115 ? -5.711 -16.438 -6.406 1 95.06 115 LYS A N 1
ATOM 901 C CA . LYS A 1 115 ? -7.023 -15.82 -6.258 1 95.06 115 LYS A CA 1
ATOM 902 C C . LYS A 1 115 ? -7.668 -15.562 -7.621 1 95.06 115 LYS A C 1
ATOM 904 O O . LYS A 1 115 ? -8.844 -15.859 -7.82 1 95.06 115 LYS A O 1
ATOM 909 N N . SER A 1 116 ? -6.91 -15.016 -8.516 1 92.94 116 SER A N 1
ATOM 910 C CA . SER A 1 116 ? -7.418 -14.672 -9.844 1 92.94 116 SER A CA 1
ATOM 911 C C . SER A 1 116 ? -7.906 -15.914 -10.586 1 92.94 116 SER A C 1
ATOM 913 O O . SER A 1 116 ? -8.961 -15.883 -11.219 1 92.94 116 SER A O 1
ATOM 915 N N . VAL A 1 117 ? -7.184 -16.953 -10.477 1 93.94 117 VAL A N 1
ATOM 916 C CA . VAL A 1 117 ? -7.484 -18.172 -11.219 1 93.94 117 VAL A CA 1
ATOM 917 C C . VAL A 1 117 ? -8.656 -18.891 -10.562 1 93.94 117 VAL A C 1
ATOM 919 O O . VAL A 1 117 ? -9.508 -19.453 -11.258 1 93.94 117 VAL A O 1
ATOM 922 N N . ASN A 1 118 ? -8.719 -18.812 -9.266 1 93.19 118 ASN A N 1
ATOM 923 C CA . ASN A 1 118 ? -9.688 -19.625 -8.539 1 93.19 118 ASN A CA 1
ATOM 924 C C . ASN A 1 118 ? -10.977 -18.844 -8.266 1 93.19 118 ASN A C 1
ATOM 926 O O . ASN A 1 118 ? -11.945 -19.391 -7.746 1 93.19 118 ASN A O 1
ATOM 930 N N . ASP A 1 119 ? -11.023 -17.562 -8.57 1 90.81 119 ASP A N 1
ATOM 931 C CA . ASP A 1 119 ? -12.18 -16.75 -8.25 1 90.81 119 ASP A CA 1
ATOM 932 C C . ASP A 1 119 ? -12.797 -16.141 -9.508 1 90.81 119 ASP A C 1
ATOM 934 O O . ASP A 1 119 ? -12.789 -14.93 -9.695 1 90.81 119 ASP A O 1
ATOM 938 N N . PRO A 1 120 ? -13.484 -16.875 -10.273 1 86.69 120 PRO A N 1
ATOM 939 C CA . PRO A 1 120 ? -14.125 -16.328 -11.469 1 86.69 120 PRO A CA 1
ATOM 940 C C . PRO A 1 120 ? -15.219 -15.305 -11.133 1 86.69 120 PRO A C 1
ATOM 942 O O . PRO A 1 120 ? -15.484 -14.398 -11.922 1 86.69 120 PRO A O 1
ATOM 945 N N . ILE A 1 121 ? -15.766 -15.453 -9.984 1 89.69 121 ILE A N 1
ATOM 946 C CA . ILE A 1 121 ? -16.859 -14.594 -9.562 1 89.69 121 ILE A CA 1
ATOM 947 C C . ILE A 1 121 ? -16.328 -13.195 -9.234 1 89.69 121 ILE A C 1
ATOM 949 O O . ILE A 1 121 ? -16.984 -12.188 -9.539 1 89.69 121 ILE A O 1
ATOM 953 N N . GLY A 1 122 ? -15.148 -13.125 -8.703 1 89.31 122 GLY A N 1
ATOM 954 C CA . GLY A 1 122 ? -14.57 -11.852 -8.289 1 89.31 122 GLY A CA 1
ATOM 955 C C . GLY A 1 122 ? -13.75 -11.195 -9.375 1 89.31 122 GLY A C 1
ATOM 956 O O . GLY A 1 122 ? -13.195 -10.109 -9.172 1 89.31 122 GLY A O 1
ATOM 957 N N . HIS A 1 123 ? -13.719 -11.766 -10.484 1 89.19 123 HIS A N 1
ATOM 958 C CA . HIS A 1 123 ? -12.914 -11.234 -11.578 1 89.19 123 HIS A CA 1
ATOM 959 C C . HIS A 1 123 ? -13.398 -9.852 -11.992 1 89.19 123 HIS A C 1
ATOM 961 O O . HIS A 1 123 ? -14.602 -9.594 -12.047 1 89.19 123 HIS A O 1
ATOM 967 N N . ARG A 1 124 ? -12.438 -9.016 -12.258 1 91.94 124 ARG A N 1
ATOM 968 C CA . ARG A 1 124 ? -12.727 -7.652 -12.703 1 91.94 124 ARG A CA 1
ATOM 969 C C . ARG A 1 124 ? -12.188 -7.41 -14.109 1 91.94 124 ARG A C 1
ATOM 971 O O . ARG A 1 124 ? -11.109 -7.895 -14.461 1 91.94 124 ARG A O 1
ATOM 978 N N . ASP A 1 125 ? -12.938 -6.695 -14.828 1 89.94 125 ASP A N 1
ATOM 979 C CA . ASP A 1 125 ? -12.461 -6.375 -16.172 1 89.94 125 ASP A CA 1
ATOM 980 C C . ASP A 1 125 ? -11.375 -5.305 -16.125 1 89.94 125 ASP A C 1
ATOM 982 O O . ASP A 1 125 ? -11.258 -4.57 -15.141 1 89.94 125 ASP A O 1
ATOM 986 N N . ASP A 1 126 ? -10.555 -5.148 -17.141 1 84.25 126 ASP A N 1
ATOM 987 C CA . ASP A 1 126 ? -9.375 -4.297 -17.156 1 84.25 126 ASP A CA 1
ATOM 988 C C . ASP A 1 126 ? -9.742 -2.852 -17.484 1 84.25 126 ASP A C 1
ATOM 990 O O . ASP A 1 126 ? -8.945 -1.936 -17.234 1 84.25 126 ASP A O 1
ATOM 994 N N . VAL A 1 127 ? -10.867 -2.648 -17.984 1 88.19 127 VAL A N 1
ATOM 995 C CA . VAL A 1 127 ? -11.195 -1.328 -18.516 1 88.19 127 VAL A CA 1
ATOM 996 C C . VAL A 1 127 ? -11.758 -0.45 -17.406 1 88.19 127 VAL A C 1
ATOM 998 O O . VAL A 1 127 ? -11.25 0.644 -17.156 1 88.19 127 VAL A O 1
ATOM 1001 N N . PHE A 1 128 ? -12.766 -1.015 -16.656 1 92.06 128 PHE A N 1
ATOM 1002 C CA . PHE A 1 128 ? -13.445 -0.171 -15.672 1 92.06 128 PHE A CA 1
ATOM 1003 C C . PHE A 1 128 ? -13.422 -0.821 -14.289 1 92.06 128 PHE A C 1
ATOM 1005 O O . PHE A 1 128 ? -13.992 -0.283 -13.336 1 92.06 128 PHE A O 1
ATOM 1012 N N . GLY A 1 129 ? -12.812 -2.025 -14.234 1 93.38 129 GLY A N 1
ATOM 1013 C CA . GLY A 1 129 ? -12.789 -2.725 -12.961 1 93.38 129 GLY A CA 1
ATOM 1014 C C . GLY A 1 129 ? -14.133 -3.291 -12.555 1 93.38 129 GLY A C 1
ATOM 1015 O O . GLY A 1 129 ? -14.438 -3.404 -11.367 1 93.38 129 GLY A O 1
ATOM 1016 N N . GLU A 1 130 ? -14.961 -3.578 -13.516 1 95.06 130 GLU A N 1
ATOM 1017 C CA . GLU A 1 130 ? -16.297 -4.098 -13.258 1 95.06 130 GLU A CA 1
ATOM 1018 C C . GLU A 1 130 ? -16.266 -5.586 -12.922 1 95.06 130 GLU A C 1
ATOM 1020 O O . GLU A 1 130 ? -15.531 -6.352 -13.555 1 95.06 130 GLU A O 1
ATOM 1025 N N . THR A 1 131 ? -17 -5.949 -11.961 1 95.5 131 THR A N 1
ATOM 1026 C CA . THR A 1 131 ? -17.141 -7.359 -11.617 1 95.5 131 THR A CA 1
ATOM 1027 C C . THR A 1 131 ? -18.109 -8.062 -12.562 1 95.5 131 THR A C 1
ATOM 1029 O O . THR A 1 131 ? -18.828 -7.402 -13.312 1 95.5 131 THR A O 1
ATOM 1032 N N . GLU A 1 132 ? -18.156 -9.438 -12.461 1 95.12 132 GLU A N 1
ATOM 1033 C CA . GLU A 1 132 ? -19.125 -10.211 -13.234 1 95.12 132 GLU A CA 1
ATOM 1034 C C . GLU A 1 132 ? -20.562 -9.828 -12.859 1 95.12 132 GLU A C 1
ATOM 1036 O O . GLU A 1 132 ? -21.453 -9.812 -13.711 1 95.12 132 GLU A O 1
ATOM 1041 N N . LEU A 1 133 ? -20.766 -9.469 -11.633 1 97.31 133 LEU A N 1
ATOM 1042 C CA . LEU A 1 133 ? -22.094 -9.055 -11.172 1 97.31 133 LEU A CA 1
ATOM 1043 C C . LEU A 1 133 ? -22.531 -7.758 -11.852 1 97.31 133 LEU A C 1
ATOM 1045 O O . LEU A 1 133 ? -23.641 -7.672 -12.375 1 97.31 133 LEU A O 1
ATOM 1049 N N . ILE A 1 134 ? -21.656 -6.789 -11.852 1 97.44 134 ILE A N 1
ATOM 1050 C CA . ILE A 1 134 ? -21.953 -5.5 -12.469 1 97.44 134 ILE A CA 1
ATOM 1051 C C . ILE A 1 134 ? -22.203 -5.691 -13.961 1 97.44 134 ILE A C 1
ATOM 1053 O O . ILE A 1 134 ? -23.156 -5.129 -14.508 1 97.44 134 ILE A O 1
ATOM 1057 N N . ARG A 1 135 ? -21.484 -6.527 -14.617 1 95.56 135 ARG A N 1
ATOM 1058 C CA . ARG A 1 135 ? -21.656 -6.789 -16.047 1 95.56 135 ARG A CA 1
ATOM 1059 C C . ARG A 1 135 ? -23 -7.457 -16.312 1 95.56 135 ARG A C 1
ATOM 1061 O O . ARG A 1 135 ? -23.688 -7.098 -17.266 1 95.56 135 ARG A O 1
ATOM 1068 N N . ALA A 1 136 ? -23.297 -8.438 -15.531 1 96.94 136 ALA A N 1
ATOM 1069 C CA . ALA A 1 136 ? -24.578 -9.125 -15.688 1 96.94 136 ALA A CA 1
ATOM 1070 C C . ALA A 1 136 ? -25.734 -8.141 -15.562 1 96.94 136 ALA A C 1
ATOM 1072 O O . ALA A 1 136 ? -26.766 -8.281 -16.25 1 96.94 136 ALA A O 1
ATOM 1073 N N . ILE A 1 137 ? -25.594 -7.168 -14.719 1 96.88 137 ILE A N 1
ATOM 1074 C CA . ILE A 1 137 ? -26.641 -6.168 -14.469 1 96.88 137 ILE A CA 1
ATOM 1075 C C . ILE A 1 137 ? -26.75 -5.238 -15.68 1 96.88 137 ILE A C 1
ATOM 1077 O O . ILE A 1 137 ? -27.859 -4.891 -16.094 1 96.88 137 ILE A O 1
ATOM 1081 N N . GLU A 1 138 ? -25.656 -4.84 -16.188 1 94.38 138 GLU A N 1
ATOM 1082 C CA . GLU A 1 138 ? -25.656 -3.971 -17.359 1 94.38 138 GLU A CA 1
ATOM 1083 C C . GLU A 1 138 ? -26.438 -4.598 -18.516 1 94.38 138 GLU A C 1
ATOM 1085 O O . GLU A 1 138 ? -27.109 -3.898 -19.266 1 94.38 138 GLU A O 1
ATOM 1090 N N . TYR A 1 139 ? -26.375 -5.906 -18.578 1 93.94 139 TYR A N 1
ATOM 1091 C CA . TYR A 1 139 ? -27.062 -6.621 -19.656 1 93.94 139 TYR A CA 1
ATOM 1092 C C . TYR A 1 139 ? -28.453 -7.07 -19.219 1 93.94 139 TYR A C 1
ATOM 1094 O O . TYR A 1 139 ? -29.141 -7.773 -19.953 1 93.94 139 TYR A O 1
ATOM 1102 N N . ASN A 1 140 ? -28.859 -6.742 -18.047 1 95.25 140 ASN A N 1
ATOM 1103 C CA . ASN A 1 140 ? -30.141 -7.094 -17.469 1 95.25 140 ASN A CA 1
ATOM 1104 C C . ASN A 1 140 ? -30.375 -8.609 -17.469 1 95.25 140 ASN A C 1
ATOM 1106 O O . ASN A 1 140 ? -31.453 -9.078 -17.812 1 95.25 140 ASN A O 1
ATOM 1110 N N . HIS A 1 141 ? -29.328 -9.336 -17.234 1 96.19 141 HIS A N 1
ATOM 1111 C CA . HIS A 1 141 ? -29.406 -10.789 -17.172 1 96.19 141 HIS A CA 1
ATOM 1112 C C . HIS A 1 141 ? -29.781 -11.273 -15.773 1 96.19 141 HIS A C 1
ATOM 1114 O O . HIS A 1 141 ? -28.922 -11.742 -15.023 1 96.19 141 HIS A O 1
ATOM 1120 N N . LEU A 1 142 ? -31 -11.359 -15.445 1 96 142 LEU A N 1
ATOM 1121 C CA . LEU A 1 142 ? -31.531 -11.609 -14.109 1 96 142 LEU A CA 1
ATOM 1122 C C . LEU A 1 142 ? -31.094 -12.969 -13.594 1 96 142 LEU A C 1
ATOM 1124 O O . LEU A 1 142 ? -30.609 -13.086 -12.461 1 96 142 LEU A O 1
ATOM 1128 N N . PRO A 1 143 ? -31.188 -14.039 -14.414 1 96.81 143 PRO A N 1
ATOM 1129 C CA . PRO A 1 143 ? -30.75 -15.352 -13.914 1 96.81 143 PRO A CA 1
ATOM 1130 C C . PRO A 1 143 ? -29.281 -15.375 -13.508 1 96.81 143 PRO A C 1
ATOM 1132 O O . PRO A 1 143 ? -28.922 -15.961 -12.484 1 96.81 143 PRO A O 1
ATOM 1135 N N . LYS A 1 144 ? -28.484 -14.734 -14.281 1 96.94 144 LYS A N 1
ATOM 1136 C CA . LYS A 1 144 ? -27.062 -14.68 -13.977 1 96.94 144 LYS A CA 1
ATOM 1137 C C . LYS A 1 144 ? -26.797 -13.883 -12.703 1 96.94 144 LYS A C 1
ATOM 1139 O O . LYS A 1 144 ? -25.922 -14.234 -11.906 1 96.94 144 LYS A O 1
ATOM 1144 N N . VAL A 1 145 ? -27.5 -12.773 -12.516 1 97.75 145 VAL A N 1
ATOM 1145 C CA . VAL A 1 145 ? -27.391 -11.961 -11.312 1 97.75 145 VAL A CA 1
ATOM 1146 C C . VAL A 1 145 ? -27.688 -12.805 -10.078 1 97.75 145 VAL A C 1
ATOM 1148 O O . VAL A 1 145 ? -26.906 -12.82 -9.125 1 97.75 145 VAL A O 1
ATOM 1151 N N . ARG A 1 146 ? -28.734 -13.562 -10.141 1 96.75 146 ARG A N 1
ATOM 1152 C CA . ARG A 1 146 ? -29.109 -14.414 -9.016 1 96.75 146 ARG A CA 1
ATOM 1153 C C . ARG A 1 146 ? -28.062 -15.484 -8.758 1 96.75 146 ARG A C 1
ATOM 1155 O O . ARG A 1 146 ? -27.703 -15.75 -7.605 1 96.75 146 ARG A O 1
ATOM 1162 N N . GLU A 1 147 ? -27.609 -16.031 -9.797 1 95.88 147 GLU A N 1
ATOM 1163 C CA . GLU A 1 147 ? -26.594 -17.078 -9.688 1 95.88 147 GLU A CA 1
ATOM 1164 C C . GLU A 1 147 ? -25.328 -16.547 -9.016 1 95.88 147 GLU A C 1
ATOM 1166 O O . GLU A 1 147 ? -24.812 -17.188 -8.094 1 95.88 147 GLU A O 1
ATOM 1171 N N . LEU A 1 148 ? -24.859 -15.438 -9.469 1 96.31 148 LEU A N 1
ATOM 1172 C CA . LEU A 1 148 ? -23.641 -14.836 -8.938 1 96.31 148 LEU A CA 1
ATOM 1173 C C . LEU A 1 148 ? -23.812 -14.484 -7.465 1 96.31 148 LEU A C 1
ATOM 1175 O O . LEU A 1 148 ? -22.922 -14.727 -6.656 1 96.31 148 LEU A O 1
ATOM 1179 N N . LEU A 1 149 ? -24.922 -13.961 -7.105 1 96.44 149 LEU A N 1
ATOM 1180 C CA . LEU A 1 149 ? -25.203 -13.602 -5.715 1 96.44 149 LEU A CA 1
ATOM 1181 C C . LEU A 1 149 ? -25.266 -14.844 -4.836 1 96.44 149 LEU A C 1
ATOM 1183 O O . LEU A 1 149 ? -24.734 -14.852 -3.721 1 96.44 149 LEU A O 1
ATOM 1187 N N . GLN A 1 150 ? -25.828 -15.867 -5.359 1 94 150 GLN A N 1
ATOM 1188 C CA . GLN A 1 150 ? -25.906 -17.125 -4.629 1 94 150 GLN A CA 1
ATOM 1189 C C . GLN A 1 150 ? -24.531 -17.734 -4.41 1 94 150 GLN A C 1
ATOM 1191 O O . GLN A 1 150 ? -24.281 -18.391 -3.389 1 94 150 GLN A O 1
ATOM 1196 N N . GLU A 1 151 ? -23.703 -17.469 -5.352 1 92.06 151 GLU A N 1
ATOM 1197 C CA . GLU A 1 151 ? -22.344 -18 -5.27 1 92.06 151 GLU A CA 1
ATOM 1198 C C . GLU A 1 151 ? -21.438 -17.109 -4.414 1 92.06 151 GLU A C 1
ATOM 1200 O O . GLU A 1 151 ? -20.25 -17.391 -4.262 1 92.06 151 GLU A O 1
ATOM 1205 N N . GLY A 1 152 ? -21.984 -16.031 -3.971 1 93.06 152 GLY A N 1
ATOM 1206 C CA . GLY A 1 152 ? -21.266 -15.219 -2.996 1 93.06 152 GLY A CA 1
ATOM 1207 C C . GLY A 1 152 ? -20.578 -14.008 -3.607 1 93.06 152 GLY A C 1
ATOM 1208 O O . GLY A 1 152 ? -19.562 -13.539 -3.094 1 93.06 152 GLY A O 1
ATOM 1209 N N . ALA A 1 153 ? -21.094 -13.531 -4.691 1 95.5 153 ALA A N 1
ATOM 1210 C CA . ALA A 1 153 ? -20.547 -12.305 -5.277 1 95.5 153 ALA A CA 1
ATOM 1211 C C . ALA A 1 153 ? -20.578 -11.156 -4.277 1 95.5 153 ALA A C 1
ATOM 1213 O O . ALA A 1 153 ? -21.531 -11.016 -3.508 1 95.5 153 ALA A O 1
ATOM 1214 N N . HIS A 1 154 ? -19.547 -10.352 -4.281 1 95.31 154 HIS A N 1
ATOM 1215 C CA . HIS A 1 154 ? -19.453 -9.188 -3.4 1 95.31 154 HIS A CA 1
ATOM 1216 C C . HIS A 1 154 ? -20.422 -8.086 -3.838 1 95.31 154 HIS A C 1
ATOM 1218 O O . HIS A 1 154 ? -20.141 -7.375 -4.809 1 95.31 154 HIS A O 1
ATOM 1224 N N . VAL A 1 155 ? -21.391 -7.875 -3.125 1 96.19 155 VAL A N 1
ATOM 1225 C CA . VAL A 1 155 ? -22.516 -7.035 -3.525 1 96.19 155 VAL A CA 1
ATOM 1226 C C . VAL A 1 155 ? -22.078 -5.57 -3.541 1 96.19 155 VAL A C 1
ATOM 1228 O O . VAL A 1 155 ? -22.609 -4.77 -4.32 1 96.19 155 VAL A O 1
ATOM 1231 N N . HIS A 1 156 ? -21.078 -5.195 -2.738 1 96.06 156 HIS A N 1
ATOM 1232 C CA . HIS A 1 156 ? -20.688 -3.795 -2.602 1 96.06 156 HIS A CA 1
ATOM 1233 C C . HIS A 1 156 ? -19.406 -3.496 -3.365 1 96.06 156 HIS A C 1
ATOM 1235 O O . HIS A 1 156 ? -18.797 -2.443 -3.174 1 96.06 156 HIS A O 1
ATOM 1241 N N . ALA A 1 157 ? -18.922 -4.469 -4.195 1 95.12 157 ALA A N 1
ATOM 1242 C CA . ALA A 1 157 ? -17.734 -4.215 -5.004 1 95.12 157 ALA A CA 1
ATOM 1243 C C . ALA A 1 157 ? -17.906 -2.963 -5.863 1 95.12 157 ALA A C 1
ATOM 1245 O O . ALA A 1 157 ? -18.984 -2.742 -6.438 1 95.12 157 ALA A O 1
ATOM 1246 N N . GLN A 1 158 ? -16.922 -2.166 -5.91 1 95.12 158 GLN A N 1
ATOM 1247 C CA . GLN A 1 158 ? -17 -0.905 -6.641 1 95.12 158 GLN A CA 1
ATOM 1248 C C . GLN A 1 158 ? -16.156 -0.952 -7.914 1 95.12 158 GLN A C 1
ATOM 1250 O O . GLN A 1 158 ? -15.078 -1.536 -7.926 1 95.12 158 GLN A O 1
ATOM 1255 N N . ASP A 1 159 ? -16.656 -0.348 -8.953 1 95.31 159 ASP A N 1
ATOM 1256 C CA . ASP A 1 159 ? -15.836 -0.164 -10.148 1 95.31 159 ASP A CA 1
ATOM 1257 C C . ASP A 1 159 ? -14.922 1.048 -10.008 1 95.31 159 ASP A C 1
ATOM 1259 O O . ASP A 1 159 ? -14.742 1.572 -8.906 1 95.31 159 ASP A O 1
ATOM 1263 N N . CYS A 1 160 ? -14.25 1.435 -11.07 1 93.38 160 CYS A N 1
ATOM 1264 C CA . CYS A 1 160 ? -13.242 2.486 -10.977 1 93.38 160 CYS A CA 1
ATOM 1265 C C . CYS A 1 160 ? -13.891 3.842 -10.727 1 93.38 160 CYS A C 1
ATOM 1267 O O . CYS A 1 160 ? -13.211 4.809 -10.391 1 93.38 160 CYS A O 1
ATOM 1269 N N . PHE A 1 161 ? -15.219 3.9 -10.82 1 94.06 161 PHE A N 1
ATOM 1270 C CA . PHE A 1 161 ? -15.93 5.148 -10.578 1 94.06 161 PHE A CA 1
ATOM 1271 C C . PHE A 1 161 ? -16.594 5.133 -9.203 1 94.06 161 PHE A C 1
ATOM 1273 O O . PHE A 1 161 ? -17.375 6.02 -8.875 1 94.06 161 PHE A O 1
ATOM 1280 N N . GLY A 1 162 ? -16.312 4.098 -8.516 1 94.62 162 GLY A N 1
ATOM 1281 C CA . GLY A 1 162 ? -16.859 3.992 -7.176 1 94.62 162 GLY A CA 1
ATOM 1282 C C . GLY A 1 162 ? -18.297 3.49 -7.168 1 94.62 162 GLY A C 1
ATOM 1283 O O . GLY A 1 162 ? -18.969 3.523 -6.133 1 94.62 162 GLY A O 1
ATOM 1284 N N . LYS A 1 163 ? -18.75 3.055 -8.297 1 96.62 163 LYS A N 1
ATOM 1285 C CA . LYS A 1 163 ? -20.125 2.578 -8.406 1 96.62 163 LYS A CA 1
ATOM 1286 C C . LYS A 1 163 ? -20.219 1.107 -8.016 1 96.62 163 LYS A C 1
ATOM 1288 O O . LYS A 1 163 ? -19.359 0.301 -8.367 1 96.62 163 LYS A O 1
ATOM 1293 N N . THR A 1 164 ? -21.25 0.859 -7.293 1 97.19 164 THR A N 1
ATOM 1294 C CA . THR A 1 164 ? -21.547 -0.524 -6.949 1 97.19 164 THR A CA 1
ATOM 1295 C C . THR A 1 164 ? -22.578 -1.106 -7.914 1 97.19 164 THR A C 1
ATOM 1297 O O . THR A 1 164 ? -23.062 -0.41 -8.805 1 97.19 164 THR A O 1
ATOM 1300 N N . ALA A 1 165 ? -22.891 -2.422 -7.699 1 97.69 165 ALA A N 1
ATOM 1301 C CA . ALA A 1 165 ? -23.875 -3.117 -8.523 1 97.69 165 ALA A CA 1
ATOM 1302 C C . ALA A 1 165 ? -25.219 -2.377 -8.516 1 97.69 165 ALA A C 1
ATOM 1304 O O . ALA A 1 165 ? -25.844 -2.207 -9.57 1 97.69 165 ALA A O 1
ATOM 1305 N N . ILE A 1 166 ? -25.625 -1.867 -7.406 1 96.69 166 ILE A N 1
ATOM 1306 C CA . ILE A 1 166 ? -26.953 -1.257 -7.301 1 96.69 166 ILE A CA 1
ATOM 1307 C C . ILE A 1 166 ? -26.938 0.114 -7.973 1 96.69 166 ILE A C 1
ATOM 1309 O O . ILE A 1 166 ? -27.953 0.562 -8.5 1 96.69 166 ILE A O 1
ATOM 1313 N N . HIS A 1 167 ? -25.812 0.815 -7.973 1 96.75 167 HIS A N 1
ATOM 1314 C CA . HIS A 1 167 ? -25.688 2.02 -8.781 1 96.75 167 HIS A CA 1
ATOM 1315 C C . HIS A 1 167 ? -26.047 1.739 -10.242 1 96.75 167 HIS A C 1
ATOM 1317 O O . HIS A 1 167 ? -26.859 2.463 -10.836 1 96.75 167 HIS A O 1
ATOM 1323 N N . HIS A 1 168 ? -25.469 0.703 -10.805 1 96.81 168 HIS A N 1
ATOM 1324 C CA . HIS A 1 168 ? -25.656 0.337 -12.203 1 96.81 168 HIS A CA 1
ATOM 1325 C C . HIS A 1 168 ? -27.094 -0.085 -12.461 1 96.81 168 HIS A C 1
ATOM 1327 O O . HIS A 1 168 ? -27.688 0.278 -13.484 1 96.81 168 HIS A O 1
ATOM 1333 N N . ALA A 1 169 ? -27.672 -0.848 -11.57 1 96.06 169 ALA A N 1
ATOM 1334 C CA . ALA A 1 169 ? -29.062 -1.26 -11.711 1 96.06 169 ALA A CA 1
ATOM 1335 C C . ALA A 1 169 ? -29.984 -0.051 -11.727 1 96.06 169 ALA A C 1
ATOM 1337 O O . ALA A 1 169 ? -30.906 0.022 -12.539 1 96.06 169 ALA A O 1
ATOM 1338 N N . ALA A 1 170 ? -29.734 0.828 -10.805 1 93.31 170 ALA A N 1
ATOM 1339 C CA . ALA A 1 170 ? -30.531 2.049 -10.719 1 93.31 170 ALA A CA 1
ATOM 1340 C C . ALA A 1 170 ? -30.391 2.885 -11.992 1 93.31 170 ALA A C 1
ATOM 1342 O O . ALA A 1 170 ? -31.391 3.336 -12.562 1 93.31 170 ALA A O 1
ATOM 1343 N N . GLU A 1 171 ? -29.203 3.07 -12.383 1 93.06 171 GLU A N 1
ATOM 1344 C CA . GLU A 1 171 ? -28.891 3.883 -13.562 1 93.06 171 GLU A CA 1
ATOM 1345 C C . GLU A 1 171 ? -29.594 3.346 -14.805 1 93.06 171 GLU A C 1
ATOM 1347 O O . GLU A 1 171 ? -30.047 4.117 -15.656 1 93.06 171 GLU A O 1
ATOM 1352 N N . ASN A 1 172 ? -29.734 2.023 -14.914 1 92.69 172 ASN A N 1
ATOM 1353 C CA . ASN A 1 172 ? -30.344 1.387 -16.078 1 92.69 172 ASN A CA 1
ATOM 1354 C C . ASN A 1 172 ? -31.828 1.121 -15.867 1 92.69 172 ASN A C 1
ATOM 1356 O O . ASN A 1 172 ? -32.5 0.551 -16.734 1 92.69 172 ASN A O 1
ATOM 1360 N N . GLY A 1 173 ? -32.312 1.473 -14.711 1 88.25 173 GLY A N 1
ATOM 1361 C CA . GLY A 1 173 ? -33.75 1.339 -14.414 1 88.25 173 GLY A CA 1
ATOM 1362 C C . GLY A 1 173 ? -34.188 -0.103 -14.242 1 88.25 173 GLY A C 1
ATOM 1363 O O . GLY A 1 173 ? -35.312 -0.461 -14.602 1 88.25 173 GLY A O 1
ATOM 1364 N N . HIS A 1 174 ? -33.312 -0.989 -13.891 1 91 174 HIS A N 1
ATOM 1365 C CA . HIS A 1 174 ? -33.625 -2.389 -13.672 1 91 174 HIS A CA 1
ATOM 1366 C C . HIS A 1 174 ? -34.219 -2.604 -12.266 1 91 174 HIS A C 1
ATOM 1368 O O . HIS A 1 174 ? -33.531 -3.16 -11.398 1 91 174 HIS A O 1
ATOM 1374 N N . PHE A 1 175 ? -35.406 -2.377 -12.055 1 88.31 175 PHE A N 1
ATOM 1375 C CA . PHE A 1 175 ? -36.031 -2.332 -10.734 1 88.31 175 PHE A CA 1
ATOM 1376 C C . PHE A 1 175 ? -36.094 -3.725 -10.117 1 88.31 175 PHE A C 1
ATOM 1378 O O . PHE A 1 175 ? -35.969 -3.875 -8.898 1 88.31 175 PHE A O 1
ATOM 1385 N N . GLU A 1 176 ? -36.312 -4.664 -10.938 1 90.62 176 GLU A N 1
ATOM 1386 C CA . GLU A 1 176 ? -36.312 -6.023 -10.398 1 90.62 176 GLU A CA 1
ATOM 1387 C C . GLU A 1 176 ? -34.969 -6.387 -9.828 1 90.62 176 GLU A C 1
ATOM 1389 O O . GLU A 1 176 ? -34.875 -7.004 -8.758 1 90.62 176 GLU A O 1
ATOM 1394 N N . ILE A 1 177 ? -33.938 -5.988 -10.539 1 94.88 177 ILE A N 1
ATOM 1395 C CA . ILE A 1 177 ? -32.562 -6.262 -10.086 1 94.88 177 ILE A CA 1
ATOM 1396 C C . ILE A 1 177 ? -32.281 -5.461 -8.812 1 94.88 177 ILE A C 1
ATOM 1398 O O . ILE A 1 177 ? -31.641 -5.965 -7.887 1 94.88 177 ILE A O 1
ATOM 1402 N N . VAL A 1 178 ? -32.75 -4.219 -8.75 1 94.06 178 VAL A N 1
ATOM 1403 C CA . VAL A 1 178 ? -32.594 -3.408 -7.551 1 94.06 178 VAL A CA 1
ATOM 1404 C C . VAL A 1 178 ? -33.219 -4.137 -6.355 1 94.06 178 VAL A C 1
ATOM 1406 O O . VAL A 1 178 ? -32.594 -4.234 -5.297 1 94.06 178 VAL A O 1
ATOM 1409 N N . SER A 1 179 ? -34.375 -4.633 -6.578 1 92.88 179 SER A N 1
ATOM 1410 C CA . SER A 1 179 ? -35.062 -5.352 -5.508 1 92.88 179 SER A CA 1
ATOM 1411 C C . SER A 1 179 ? -34.219 -6.543 -5.031 1 92.88 179 SER A C 1
ATOM 1413 O O . SER A 1 179 ? -34.062 -6.754 -3.824 1 92.88 179 SER A O 1
ATOM 1415 N N . ILE A 1 180 ? -33.719 -7.297 -5.961 1 94.81 180 ILE A N 1
ATOM 1416 C CA . ILE A 1 180 ? -32.906 -8.469 -5.641 1 94.81 180 ILE A CA 1
ATOM 1417 C C . ILE A 1 180 ? -31.656 -8.047 -4.867 1 94.81 180 ILE A C 1
ATOM 1419 O O . ILE A 1 180 ? -31.312 -8.656 -3.85 1 94.81 180 ILE A O 1
ATOM 1423 N N . LEU A 1 181 ? -30.984 -7.031 -5.34 1 96.62 181 LEU A N 1
ATOM 1424 C CA . LEU A 1 181 ? -29.766 -6.551 -4.691 1 96.62 181 LEU A CA 1
ATOM 1425 C C . LEU A 1 181 ? -30.062 -6.094 -3.264 1 96.62 181 LEU A C 1
ATOM 1427 O O . LEU A 1 181 ? -29.266 -6.348 -2.352 1 96.62 181 LEU A O 1
ATOM 1431 N N . LEU A 1 182 ? -31.172 -5.457 -3.09 1 95.56 182 LEU A N 1
ATOM 1432 C CA . LEU A 1 182 ? -31.562 -5.027 -1.753 1 95.56 182 LEU A CA 1
ATOM 1433 C C . LEU A 1 182 ? -31.797 -6.23 -0.845 1 95.56 182 LEU A C 1
ATOM 1435 O O . LEU A 1 182 ? -31.438 -6.207 0.331 1 95.56 182 LEU A O 1
ATOM 1439 N N . ASP A 1 183 ? -32.344 -7.277 -1.407 1 94.75 183 ASP A N 1
ATOM 1440 C CA . ASP A 1 183 ? -32.594 -8.5 -0.652 1 94.75 183 ASP A CA 1
ATOM 1441 C C . ASP A 1 183 ? -31.281 -9.164 -0.247 1 94.75 183 ASP A C 1
ATOM 1443 O O . ASP A 1 183 ? -31.234 -9.914 0.735 1 94.75 183 ASP A O 1
ATOM 1447 N N . TYR A 1 184 ? -30.297 -8.891 -0.982 1 95.75 184 TYR A N 1
ATOM 1448 C CA . TYR A 1 184 ? -29 -9.477 -0.686 1 95.75 184 TYR A CA 1
ATOM 1449 C C . TYR A 1 184 ? -28.125 -8.516 0.118 1 95.75 184 TYR A C 1
ATOM 1451 O O . TYR A 1 184 ? -26.953 -8.781 0.349 1 95.75 184 TYR A O 1
ATOM 1459 N N . GLY A 1 185 ? -28.672 -7.32 0.489 1 94.88 185 GLY A N 1
ATOM 1460 C CA . GLY A 1 185 ? -28.016 -6.461 1.463 1 94.88 185 GLY A CA 1
ATOM 1461 C C . GLY A 1 185 ? -27.344 -5.258 0.837 1 94.88 185 GLY A C 1
ATOM 1462 O O . GLY A 1 185 ? -26.516 -4.602 1.478 1 94.88 185 GLY A O 1
ATOM 1463 N N . ALA A 1 186 ? -27.594 -4.957 -0.379 1 95.94 186 ALA A N 1
ATOM 1464 C CA . ALA A 1 186 ? -27 -3.795 -1.025 1 95.94 186 ALA A CA 1
ATOM 1465 C C . ALA A 1 186 ? -27.375 -2.508 -0.296 1 95.94 186 ALA A C 1
ATOM 1467 O O . ALA A 1 186 ? -28.516 -2.342 0.141 1 95.94 186 ALA A O 1
ATOM 1468 N N . SER A 1 187 ? -26.453 -1.631 -0.142 1 95.19 187 SER A N 1
ATOM 1469 C CA . SER A 1 187 ? -26.656 -0.344 0.511 1 95.19 187 SER A CA 1
ATOM 1470 C C . SER A 1 187 ? -27.047 0.732 -0.5 1 95.19 187 SER A C 1
ATOM 1472 O O . SER A 1 187 ? -26.469 0.795 -1.592 1 95.19 187 SER A O 1
ATOM 1474 N N . MET A 1 188 ? -27.953 1.543 -0.094 1 94.06 188 MET A N 1
ATOM 1475 C CA . MET A 1 188 ? -28.359 2.68 -0.912 1 94.06 188 MET A CA 1
ATOM 1476 C C . MET A 1 188 ? -27.578 3.936 -0.534 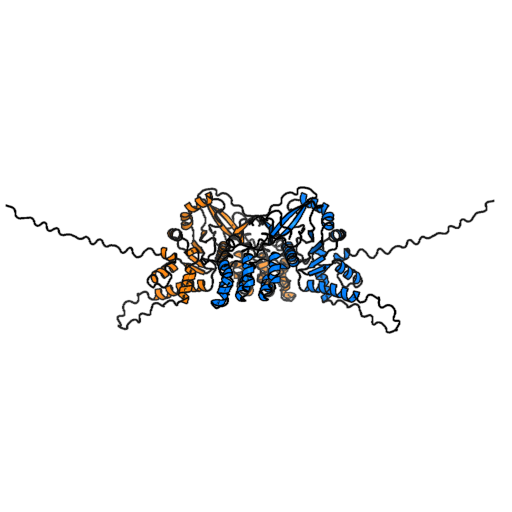1 94.06 188 MET A C 1
ATOM 1478 O O . MET A 1 188 ? -27.766 4.988 -1.148 1 94.06 188 MET A O 1
ATOM 1482 N N . ASP A 1 189 ? -26.625 3.76 0.369 1 93.94 189 ASP A N 1
ATOM 1483 C CA . ASP A 1 189 ? -25.938 4.934 0.907 1 93.94 189 ASP A CA 1
ATOM 1484 C C . ASP A 1 189 ? -24.453 4.91 0.572 1 93.94 189 ASP A C 1
ATOM 1486 O O . ASP A 1 189 ? -23.641 5.523 1.272 1 93.94 189 ASP A O 1
ATOM 1490 N N . VAL A 1 190 ? -24.094 4.152 -0.404 1 94.75 190 VAL A N 1
ATOM 1491 C CA . VAL A 1 190 ? -22.734 4.223 -0.919 1 94.75 190 VAL A CA 1
ATOM 1492 C C . VAL A 1 190 ? -22.609 5.391 -1.891 1 94.75 190 VAL A C 1
ATOM 1494 O O . VAL A 1 190 ? -23.453 5.574 -2.768 1 94.75 190 VAL A O 1
ATOM 1497 N N . ILE A 1 191 ? -21.578 6.211 -1.702 1 94.62 191 ILE A N 1
ATOM 1498 C CA . ILE A 1 191 ? -21.359 7.383 -2.541 1 94.62 191 ILE A CA 1
ATOM 1499 C C . ILE A 1 191 ? -20.25 7.094 -3.549 1 94.62 191 ILE A C 1
ATOM 1501 O O . ILE A 1 191 ? -19.188 6.594 -3.184 1 94.62 191 ILE A O 1
ATOM 1505 N N . ASP A 1 192 ? -20.484 7.344 -4.797 1 94 192 ASP A N 1
ATOM 1506 C CA . ASP A 1 192 ? -19.484 7.09 -5.832 1 94 192 ASP A CA 1
ATOM 1507 C C . ASP A 1 192 ? -18.531 8.273 -5.965 1 94 192 ASP A C 1
ATOM 1509 O O . ASP A 1 192 ? -18.516 9.164 -5.113 1 94 192 ASP A O 1
ATOM 1513 N N . SER A 1 193 ? -17.672 8.297 -6.941 1 90.56 193 SER A N 1
ATOM 1514 C CA . SER A 1 193 ? -16.609 9.289 -7.094 1 90.56 193 SER A CA 1
ATOM 1515 C C . SER A 1 193 ? -17.188 10.648 -7.477 1 90.56 193 SER A C 1
ATOM 1517 O O . SER A 1 193 ? -16.5 11.672 -7.379 1 90.56 193 SER A O 1
ATOM 1519 N N . HIS A 1 194 ? -18.422 10.664 -7.871 1 89.81 194 HIS A N 1
ATOM 1520 C CA . HIS A 1 194 ? -19.062 11.922 -8.242 1 89.81 194 HIS A CA 1
ATOM 1521 C C . HIS A 1 194 ? -19.953 12.445 -7.117 1 89.81 194 HIS A C 1
ATOM 1523 O O . HIS A 1 194 ? -20.703 13.398 -7.305 1 89.81 194 HIS A O 1
ATOM 1529 N N . GLY A 1 195 ? -19.875 11.734 -6.043 1 90.56 195 GLY A N 1
ATOM 1530 C CA . GLY A 1 195 ? -20.641 12.18 -4.891 1 90.56 195 GLY A CA 1
ATOM 1531 C C . GLY A 1 195 ? -22.109 11.773 -4.945 1 90.56 195 GLY A C 1
ATOM 1532 O O . GLY A 1 195 ? -22.953 12.391 -4.297 1 90.56 195 GLY A O 1
ATOM 1533 N N . ARG A 1 196 ? -22.438 10.758 -5.723 1 94.06 196 ARG A N 1
ATOM 1534 C CA . ARG A 1 196 ? -23.844 10.375 -5.926 1 94.06 196 ARG A CA 1
ATOM 1535 C C . ARG A 1 196 ? -24.141 9.031 -5.281 1 94.06 196 ARG A C 1
ATOM 1537 O O . ARG A 1 196 ? -23.297 8.125 -5.305 1 94.06 196 ARG A O 1
ATOM 1544 N N . THR A 1 197 ? -25.297 8.945 -4.758 1 94.94 197 THR A N 1
ATOM 1545 C CA . THR A 1 197 ? -25.812 7.676 -4.25 1 94.94 197 THR A CA 1
ATOM 1546 C C . THR A 1 197 ? -26.562 6.926 -5.344 1 94.94 197 THR A C 1
ATOM 1548 O O . THR A 1 197 ? -26.859 7.488 -6.398 1 94.94 197 THR A O 1
ATOM 1551 N N . PRO A 1 198 ? -26.859 5.637 -5.074 1 94.56 198 PRO A N 1
ATOM 1552 C CA . PRO A 1 198 ? -27.672 4.922 -6.062 1 94.56 198 PRO A CA 1
ATOM 1553 C C . PRO A 1 198 ? -29 5.609 -6.34 1 94.56 198 PRO A C 1
ATOM 1555 O O . PRO A 1 198 ? -29.469 5.621 -7.48 1 94.56 198 PRO A O 1
ATOM 1558 N N . LEU A 1 199 ? -29.656 6.203 -5.375 1 90.62 199 LEU A N 1
ATOM 1559 C CA . LEU A 1 199 ? -30.938 6.887 -5.516 1 90.62 199 LEU A CA 1
ATOM 1560 C C . LEU A 1 199 ? -30.844 8.016 -6.539 1 90.62 199 LEU A C 1
ATOM 1562 O O . LEU A 1 199 ? -31.781 8.273 -7.281 1 90.62 199 LEU A O 1
ATOM 1566 N N . ASP A 1 200 ? -29.703 8.625 -6.594 1 92.19 200 ASP A N 1
ATOM 1567 C CA . ASP A 1 200 ? -29.484 9.75 -7.488 1 92.19 200 ASP A CA 1
ATOM 1568 C C . ASP A 1 200 ? -29.5 9.305 -8.953 1 92.19 200 ASP A C 1
ATOM 1570 O O . ASP A 1 200 ? -29.625 10.133 -9.852 1 92.19 200 ASP A O 1
ATOM 1574 N N . TYR A 1 201 ? -29.312 8.055 -9.211 1 91.44 201 TYR A N 1
ATOM 1575 C CA . TYR A 1 201 ? -29.188 7.559 -10.578 1 91.44 201 TYR A CA 1
ATOM 1576 C C . TYR A 1 201 ? -30.531 7.09 -11.117 1 91.44 201 TYR A C 1
ATOM 1578 O O . TYR A 1 201 ? -30.672 6.852 -12.32 1 91.44 201 TYR A O 1
ATOM 1586 N N . PHE A 1 202 ? -31.469 6.992 -10.281 1 87.06 202 PHE A N 1
ATOM 1587 C CA . PHE A 1 202 ? -32.781 6.547 -10.766 1 87.06 202 PHE A CA 1
ATOM 1588 C C . PHE A 1 202 ? -33.344 7.527 -11.789 1 87.06 202 PHE A C 1
ATOM 1590 O O . PHE A 1 202 ? -33.281 8.742 -11.578 1 87.06 202 PHE A O 1
ATOM 1597 N N . PRO A 1 203 ? -33.656 6.988 -12.938 1 76.94 203 PRO A N 1
ATOM 1598 C CA . PRO A 1 203 ? -34.281 7.879 -13.922 1 76.94 203 PRO A CA 1
ATOM 1599 C C . PRO A 1 203 ? -35.5 8.602 -13.375 1 76.94 203 PRO A C 1
ATOM 1601 O O . PRO A 1 203 ? -36.125 8.141 -12.406 1 76.94 203 PRO A O 1
ATOM 1604 N N . HIS A 1 204 ? -35.656 9.883 -13.82 1 68.62 204 HIS A N 1
ATOM 1605 C CA . HIS A 1 204 ? -36.875 10.594 -13.477 1 68.62 204 HIS A CA 1
ATOM 1606 C C . HIS A 1 204 ? -38.094 9.766 -13.805 1 68.62 204 HIS A C 1
ATOM 1608 O O . HIS A 1 204 ? -38.344 9.414 -14.961 1 68.62 204 HIS A O 1
ATOM 1614 N N . MET A 1 205 ? -38.375 8.828 -13.094 1 58.03 205 MET A N 1
ATOM 1615 C CA . MET A 1 205 ? -39.562 8.016 -13.305 1 58.03 205 MET A CA 1
ATOM 1616 C C . MET A 1 205 ? -40.844 8.805 -12.984 1 58.03 205 MET A C 1
ATOM 1618 O O . MET A 1 205 ? -40.844 9.594 -12.039 1 58.03 205 MET A O 1
ATOM 1622 N N . GLY A 1 206 ? -41.656 8.938 -13.836 1 53.78 206 GLY A N 1
ATOM 1623 C CA . GLY A 1 206 ? -43 9.438 -13.508 1 53.78 206 GLY A CA 1
ATOM 1624 C C . GLY A 1 206 ? -43.625 8.711 -12.344 1 53.78 206 GLY A C 1
ATOM 1625 O O . GLY A 1 206 ? -43.156 7.645 -11.938 1 53.78 206 GLY A O 1
ATOM 1626 N N . SER A 1 207 ? -44.438 9.359 -11.555 1 51.53 207 SER A N 1
ATOM 1627 C CA . SER A 1 207 ? -45.219 8.906 -10.391 1 51.53 207 SER A CA 1
ATOM 1628 C C . SER A 1 207 ? -45.688 7.48 -10.57 1 51.53 207 SER A C 1
ATOM 1630 O O . SER A 1 207 ? -45.719 6.691 -9.625 1 51.53 207 SER A O 1
ATOM 1632 N N . LYS A 1 208 ? -46.031 7.238 -11.742 1 54.03 208 LYS A N 1
ATOM 1633 C CA . LYS A 1 208 ? -46.75 5.988 -11.977 1 54.03 208 LYS A CA 1
ATOM 1634 C C . LYS A 1 208 ? -45.812 4.789 -11.844 1 54.03 208 LYS A C 1
ATOM 1636 O O . LYS A 1 208 ? -46.219 3.746 -11.312 1 54.03 208 LYS A O 1
ATOM 1641 N N . GLN A 1 209 ? -44.625 4.824 -12.281 1 57.38 209 GLN A N 1
ATOM 1642 C CA . GLN A 1 209 ? -43.719 3.674 -12.258 1 57.38 209 GLN A CA 1
ATOM 1643 C C . GLN A 1 209 ? -43.25 3.373 -10.836 1 57.38 209 GLN A C 1
ATOM 1645 O O . GLN A 1 209 ? -43.094 2.209 -10.469 1 57.38 209 GLN A O 1
ATOM 1650 N N . TRP A 1 210 ? -43.156 4.422 -10.086 1 56.34 210 TRP A N 1
ATOM 1651 C CA . TRP A 1 210 ? -42.719 4.246 -8.711 1 56.34 210 TRP A CA 1
ATOM 1652 C C . TRP A 1 210 ? -43.781 3.576 -7.863 1 56.34 210 TRP A C 1
ATOM 1654 O O . TRP A 1 210 ? -43.469 2.816 -6.941 1 56.34 210 TRP A O 1
ATOM 1664 N N . ASN A 1 211 ? -45 3.941 -8.266 1 55.88 211 ASN A N 1
ATOM 1665 C CA . ASN A 1 211 ? -46.125 3.346 -7.523 1 55.88 211 ASN A CA 1
ATOM 1666 C C . ASN A 1 211 ? -46.125 1.824 -7.637 1 55.88 211 ASN A C 1
ATOM 1668 O O . ASN A 1 211 ? -46.469 1.124 -6.691 1 55.88 211 ASN A O 1
ATOM 1672 N N . GLN A 1 212 ? -45.688 1.336 -8.828 1 58 212 GLN A N 1
ATOM 1673 C CA . GLN A 1 212 ? -45.688 -0.116 -8.977 1 58 212 GLN A CA 1
ATOM 1674 C C . GLN A 1 212 ? -44.562 -0.754 -8.188 1 58 212 GLN A C 1
ATOM 1676 O O . GLN A 1 212 ? -44.562 -1.956 -7.918 1 58 212 GLN A O 1
ATOM 1681 N N . VAL A 1 213 ? -43.75 0.175 -7.609 1 64.5 213 VAL A N 1
ATOM 1682 C CA . VAL A 1 213 ? -42.562 -0.387 -6.941 1 64.5 213 VAL A CA 1
ATOM 1683 C C . VAL A 1 213 ? -42.562 0.036 -5.477 1 64.5 213 VAL A C 1
ATOM 1685 O O . VAL A 1 213 ? -41.5 0.28 -4.902 1 64.5 213 VAL A O 1
ATOM 1688 N N . GLU A 1 214 ? -43.781 0.182 -4.902 1 70.25 214 GLU A N 1
ATOM 1689 C CA . GLU A 1 214 ? -43.906 0.597 -3.508 1 70.25 214 GLU A CA 1
ATOM 1690 C C . GLU A 1 214 ? -43.031 -0.263 -2.594 1 70.25 214 GLU A C 1
ATOM 1692 O O . GLU A 1 214 ? -42.406 0.251 -1.678 1 70.25 214 GLU A O 1
ATOM 1697 N N . GLU A 1 215 ? -43.062 -1.509 -2.889 1 76.88 215 GLU A N 1
ATOM 1698 C CA . GLU A 1 215 ? -42.281 -2.414 -2.057 1 76.88 215 GLU A CA 1
ATOM 1699 C C . GLU A 1 215 ? -40.781 -2.094 -2.152 1 76.88 215 GLU A C 1
ATOM 1701 O O . GLU A 1 215 ? -40.094 -2.107 -1.144 1 76.88 215 GLU A O 1
ATOM 1706 N N . ILE A 1 216 ? -40.406 -1.765 -3.281 1 83.81 216 ILE A N 1
ATOM 1707 C CA . ILE A 1 216 ? -39 -1.453 -3.498 1 83.81 216 ILE A CA 1
ATOM 1708 C C . ILE A 1 216 ? -38.656 -0.134 -2.812 1 83.81 216 ILE A C 1
ATOM 1710 O O . ILE A 1 216 ? -37.562 -0.003 -2.213 1 83.81 216 ILE A O 1
ATOM 1714 N N . ALA A 1 217 ? -39.625 0.715 -2.867 1 81.06 217 ALA A N 1
ATOM 1715 C CA . ALA A 1 217 ? -39.438 2.02 -2.246 1 81.06 217 ALA A CA 1
ATOM 1716 C C . ALA A 1 217 ? -39.25 1.884 -0.738 1 81.06 217 ALA A C 1
ATOM 1718 O O . ALA A 1 217 ? -38.344 2.527 -0.156 1 81.06 217 ALA A O 1
ATOM 1719 N N . TYR A 1 218 ? -40 1.049 -0.216 1 83.25 218 TYR A N 1
ATOM 1720 C CA . TYR A 1 218 ? -39.875 0.81 1.219 1 83.25 218 TYR A CA 1
ATOM 1721 C C . TYR A 1 218 ? -38.5 0.248 1.571 1 83.25 218 TYR A C 1
ATOM 1723 O O . TYR A 1 218 ? -37.875 0.73 2.498 1 83.25 218 TYR A O 1
ATOM 1731 N N . LYS A 1 219 ? -38.031 -0.704 0.842 1 86.62 219 LYS A N 1
ATOM 1732 C CA . LYS A 1 219 ? -36.75 -1.333 1.075 1 86.62 219 LYS A CA 1
ATOM 1733 C C . LYS A 1 219 ? -35.594 -0.341 0.863 1 86.62 219 LYS A C 1
ATOM 1735 O O . LYS A 1 219 ? -34.625 -0.359 1.595 1 86.62 219 LYS A O 1
ATOM 1740 N N . MET A 1 220 ? -35.719 0.53 -0.056 1 87.56 220 MET A N 1
ATOM 1741 C CA . MET A 1 220 ? -34.688 1.474 -0.444 1 87.56 220 MET A CA 1
ATOM 1742 C C . MET A 1 220 ? -34.375 2.447 0.691 1 87.56 220 MET A C 1
ATOM 1744 O O . MET A 1 220 ? -33.25 2.943 0.806 1 87.56 220 MET A O 1
ATOM 1748 N N . HIS A 1 221 ? -35.344 2.662 1.51 1 86.69 221 HIS A N 1
ATOM 1749 C CA . HIS A 1 221 ? -35.188 3.682 2.541 1 86.69 221 HIS A CA 1
ATOM 1750 C C . HIS A 1 221 ? -34.781 3.059 3.873 1 86.69 221 HIS A C 1
ATOM 1752 O O . HIS A 1 221 ? -34.5 3.773 4.844 1 86.69 221 HIS A O 1
ATOM 1758 N N . GLN A 1 222 ? -34.688 1.778 3.865 1 86.5 222 GLN A N 1
ATOM 1759 C CA . GLN A 1 222 ? -34.25 1.077 5.066 1 86.5 222 GLN A CA 1
ATOM 1760 C C . GLN A 1 222 ? -32.75 0.697 4.973 1 86.5 222 GLN A C 1
ATOM 1762 O O . GLN A 1 222 ? -32.281 0.326 3.9 1 86.5 222 GLN A O 1
ATOM 1767 N N . PRO A 1 223 ? -32.094 0.84 6.133 1 86 223 PRO A N 1
ATOM 1768 C CA . PRO A 1 223 ? -30.75 0.28 6.129 1 86 223 PRO A CA 1
ATOM 1769 C C . PRO A 1 223 ? -30.734 -1.239 5.973 1 86 223 PRO A C 1
ATOM 1771 O O . PRO A 1 223 ? -31.734 -1.9 6.273 1 86 223 PRO A O 1
ATOM 1774 N N . PRO A 1 224 ? -29.672 -1.747 5.473 1 84.94 224 PRO A N 1
ATOM 1775 C CA . PRO A 1 224 ? -29.594 -3.191 5.234 1 84.94 224 PRO A CA 1
ATOM 1776 C C . PRO A 1 224 ? -29.953 -4.012 6.473 1 84.94 224 PRO A C 1
ATOM 1778 O O . PRO A 1 224 ? -30.609 -5.047 6.363 1 84.94 224 PRO A O 1
ATOM 1781 N N . GLU A 1 225 ? -29.578 -3.553 7.594 1 83.19 225 GLU A N 1
ATOM 1782 C CA . GLU A 1 225 ? -29.781 -4.305 8.828 1 83.19 225 GLU A CA 1
ATOM 1783 C C . GLU A 1 225 ? -31.266 -4.383 9.172 1 83.19 225 GLU A C 1
ATOM 1785 O O . GLU A 1 225 ? -31.703 -5.301 9.875 1 83.19 225 GLU A O 1
ATOM 1790 N N . ALA A 1 226 ? -32.031 -3.492 8.688 1 87.56 226 ALA A N 1
ATOM 1791 C CA . ALA A 1 226 ? -33.469 -3.418 9.008 1 87.56 226 ALA A CA 1
ATOM 1792 C C . ALA A 1 226 ? -34.281 -4.199 7.992 1 87.56 226 ALA A C 1
ATOM 1794 O O . ALA A 1 226 ? -35.5 -4.406 8.195 1 87.56 226 ALA A O 1
ATOM 1795 N N . ARG A 1 227 ? -33.656 -4.695 6.949 1 89.31 227 ARG A N 1
ATOM 1796 C CA . ARG A 1 227 ? -34.344 -5.441 5.906 1 89.31 227 ARG A CA 1
ATOM 1797 C C . ARG A 1 227 ? -34.281 -6.941 6.168 1 89.31 227 ARG A C 1
ATOM 1799 O O . ARG A 1 227 ? -33.438 -7.41 6.922 1 89.31 227 ARG A O 1
ATOM 1806 N N . GLU A 1 228 ? -35.312 -7.562 5.715 1 89.31 228 GLU A N 1
ATOM 1807 C CA . GLU A 1 228 ? -35.219 -9.023 5.664 1 89.31 228 GLU A CA 1
ATOM 1808 C C . GLU A 1 228 ? -34.344 -9.477 4.52 1 89.31 228 GLU A C 1
ATOM 1810 O O . GLU A 1 228 ? -34.719 -9.359 3.348 1 89.31 228 GLU A O 1
ATOM 1815 N N . LEU A 1 229 ? -33.219 -9.977 4.883 1 92.94 229 LEU A N 1
ATOM 1816 C CA . LEU A 1 229 ? -32.25 -10.305 3.859 1 92.94 229 LEU A CA 1
ATOM 1817 C C . LEU A 1 229 ? -32.25 -11.805 3.557 1 92.94 229 LEU A C 1
ATOM 1819 O O . LEU A 1 229 ? -32.562 -12.617 4.434 1 92.94 229 LEU A O 1
ATOM 1823 N N . ILE A 1 230 ? -32.031 -12.102 2.363 1 94 230 ILE A N 1
ATOM 1824 C CA . ILE A 1 230 ? -31.766 -13.484 1.994 1 94 230 ILE A CA 1
ATOM 1825 C C . ILE A 1 230 ? -30.547 -14.008 2.746 1 94 230 ILE A C 1
ATOM 1827 O O . ILE A 1 230 ? -29.516 -13.344 2.787 1 94 230 ILE A O 1
ATOM 1831 N N . PRO A 1 231 ? -30.703 -15.062 3.395 1 91.12 231 PRO A N 1
ATOM 1832 C CA . PRO A 1 231 ? -29.562 -15.594 4.148 1 91.12 231 PRO A CA 1
ATOM 1833 C C . PRO A 1 231 ? -28.391 -16 3.248 1 91.12 231 PRO A C 1
ATOM 1835 O O . PRO A 1 231 ? -28.578 -16.75 2.283 1 91.12 231 PRO A O 1
ATOM 1838 N N . VAL A 1 232 ? -27.312 -15.492 3.422 1 89.19 232 VAL A N 1
ATOM 1839 C CA . VAL A 1 232 ? -26.062 -15.836 2.76 1 89.19 232 VAL A CA 1
ATOM 1840 C C . VAL A 1 232 ? -24.953 -16.016 3.801 1 89.19 232 VAL A C 1
ATOM 1842 O O . VAL A 1 232 ? -24.984 -15.398 4.863 1 89.19 232 VAL A O 1
ATOM 1845 N N . PRO A 1 233 ? -24.016 -16.938 3.525 1 89.06 233 PRO A N 1
ATOM 1846 C CA . PRO A 1 233 ? -22.906 -17.078 4.473 1 89.06 233 PRO A CA 1
ATOM 1847 C C . PRO A 1 233 ? -22.109 -15.797 4.645 1 89.06 233 PRO A C 1
ATOM 1849 O O . PRO A 1 233 ? -21.938 -15.039 3.686 1 89.06 233 PRO A O 1
ATOM 1852 N N . GLU A 1 234 ? -21.688 -15.594 5.82 1 89.19 234 GLU A N 1
ATOM 1853 C CA . GLU A 1 234 ? -20.859 -14.414 6.094 1 89.19 234 GLU A CA 1
ATOM 1854 C C . GLU A 1 234 ? -19.531 -14.484 5.348 1 89.19 234 GLU A C 1
ATOM 1856 O O . GLU A 1 234 ? -19 -13.453 4.926 1 89.19 234 GLU A O 1
ATOM 1861 N N . VAL A 1 235 ? -19.094 -15.688 5.281 1 92.38 235 VAL A N 1
ATOM 1862 C CA . VAL A 1 235 ? -17.812 -15.938 4.621 1 92.38 235 VAL A CA 1
ATOM 1863 C C . VAL A 1 235 ? -17.953 -17.109 3.646 1 92.38 235 VAL A C 1
ATOM 1865 O O . VAL A 1 235 ? -18.594 -18.109 3.953 1 92.38 235 VAL A O 1
ATOM 1868 N N . VAL A 1 236 ? -17.359 -16.891 2.512 1 91.38 236 VAL A N 1
ATOM 1869 C CA . VAL A 1 236 ? -17.328 -17.953 1.513 1 91.38 236 VAL A CA 1
ATOM 1870 C C . VAL A 1 236 ? -15.891 -18.297 1.156 1 91.38 236 VAL A C 1
ATOM 1872 O O . VAL A 1 236 ? -15.039 -17.406 1.048 1 91.38 236 VAL A O 1
ATOM 1875 N N . ARG A 1 237 ? -15.617 -19.562 0.981 1 92.12 237 ARG A N 1
ATOM 1876 C CA . ARG A 1 237 ? -14.297 -20.016 0.542 1 92.12 237 ARG A CA 1
ATOM 1877 C C . ARG A 1 237 ? -14.141 -19.859 -0.966 1 92.12 237 ARG A C 1
ATOM 1879 O O . ARG A 1 237 ? -15.062 -20.156 -1.728 1 92.12 237 ARG A O 1
ATOM 1886 N N . VAL A 1 238 ? -13.039 -19.391 -1.353 1 92.69 238 VAL A N 1
ATOM 1887 C CA . VAL A 1 238 ? -12.719 -19.203 -2.764 1 92.69 238 VAL A CA 1
ATOM 1888 C C . VAL A 1 238 ? -11.711 -20.266 -3.209 1 92.69 238 VAL A C 1
ATOM 1890 O O . VAL A 1 238 ? -10.547 -20.219 -2.82 1 92.69 238 VAL A O 1
ATOM 1893 N N . GLY A 1 239 ? -12.164 -21.172 -4.016 1 92.31 239 GLY A N 1
ATOM 1894 C CA . GLY A 1 239 ? -11.281 -22.234 -4.465 1 92.31 239 GLY A CA 1
ATOM 1895 C C . GLY A 1 239 ? -10.992 -23.266 -3.393 1 92.31 239 GLY A C 1
ATOM 1896 O O . GLY A 1 239 ? -11.664 -23.297 -2.359 1 92.31 239 GLY A O 1
ATOM 1897 N N . ARG A 1 240 ? -10.062 -24.125 -3.678 1 95.06 240 ARG A N 1
ATOM 1898 C CA . ARG A 1 240 ? -9.633 -25.156 -2.732 1 95.06 240 ARG A CA 1
ATOM 1899 C C . ARG A 1 240 ? -8.602 -24.594 -1.759 1 95.06 240 ARG A C 1
ATOM 1901 O O . ARG A 1 240 ? -7.922 -23.609 -2.061 1 95.06 240 ARG A O 1
ATOM 1908 N N . PRO A 1 241 ? -8.547 -25.25 -0.601 1 96.88 241 PRO A N 1
ATOM 1909 C CA . PRO A 1 241 ? -7.422 -24.891 0.264 1 96.88 241 PRO A CA 1
ATOM 1910 C C . PRO A 1 241 ? -6.07 -25.078 -0.421 1 96.88 241 PRO A C 1
ATOM 1912 O O . PRO A 1 241 ? -5.953 -25.859 -1.359 1 96.88 241 PRO A O 1
ATOM 1915 N N . MET A 1 242 ? -5.152 -24.328 0.043 1 98.19 242 MET A N 1
ATOM 1916 C CA . MET A 1 242 ? -3.83 -24.375 -0.573 1 98.19 242 MET A CA 1
ATOM 1917 C C . MET A 1 242 ? -2.754 -24.672 0.467 1 98.19 242 MET A C 1
ATOM 1919 O O . MET A 1 242 ? -2.918 -24.344 1.645 1 98.19 242 MET A O 1
ATOM 1923 N N . TRP A 1 243 ? -1.77 -25.312 0.018 1 98.19 243 TRP A N 1
ATOM 1924 C CA . TRP A 1 243 ? -0.55 -25.453 0.805 1 98.19 243 TRP A CA 1
ATOM 1925 C C . TRP A 1 243 ? 0.605 -24.688 0.168 1 98.19 243 TRP A C 1
ATOM 1927 O O . TRP A 1 243 ? 0.979 -24.969 -0.976 1 98.19 243 TRP A O 1
ATOM 1937 N N . ILE A 1 244 ? 1.112 -23.75 0.79 1 97.56 244 ILE A N 1
ATOM 1938 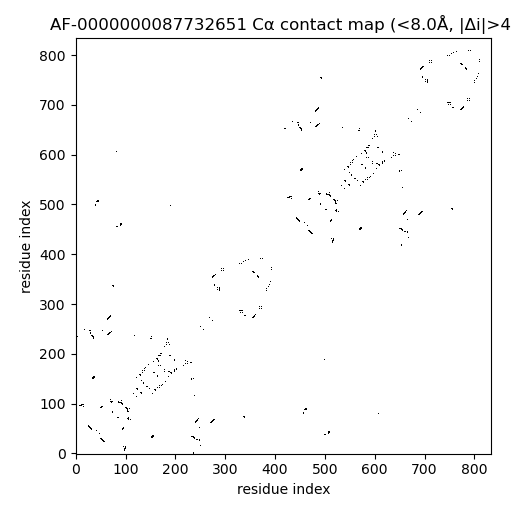C CA . ILE A 1 244 ? 2.285 -22.984 0.406 1 97.56 244 ILE A CA 1
ATOM 1939 C C . ILE A 1 244 ? 3.297 -22.969 1.552 1 97.56 244 ILE A C 1
ATOM 1941 O O . ILE A 1 244 ? 2.986 -22.531 2.658 1 97.56 244 ILE A O 1
ATOM 1945 N N . GLU A 1 245 ? 4.441 -23.406 1.324 1 96.19 245 GLU A N 1
ATOM 1946 C CA . GLU A 1 245 ? 5.445 -23.609 2.363 1 96.19 245 GLU A CA 1
ATOM 1947 C C . GLU A 1 245 ? 5.68 -22.328 3.168 1 96.19 245 GLU A C 1
ATOM 1949 O O . GLU A 1 245 ? 5.762 -22.375 4.398 1 96.19 245 GLU A O 1
ATOM 1954 N N . ALA A 1 246 ? 5.781 -21.219 2.486 1 95.81 246 ALA A N 1
ATOM 1955 C CA . ALA A 1 246 ? 6.156 -19.938 3.09 1 95.81 246 ALA A CA 1
ATOM 1956 C C . ALA A 1 246 ? 5.148 -19.531 4.16 1 95.81 246 ALA A C 1
ATOM 1958 O O . ALA A 1 246 ? 5.492 -18.812 5.105 1 95.81 246 ALA A O 1
ATOM 1959 N N . ILE A 1 247 ? 3.904 -19.969 4.066 1 97.69 247 ILE A N 1
ATOM 1960 C CA . ILE A 1 247 ? 2.85 -19.516 4.965 1 97.69 247 ILE A CA 1
ATOM 1961 C C . ILE A 1 247 ? 2.385 -20.672 5.848 1 97.69 247 ILE A C 1
ATOM 1963 O O . ILE A 1 247 ? 2.129 -20.484 7.039 1 97.69 247 ILE A O 1
ATOM 1967 N N . CYS A 1 248 ? 2.301 -21.891 5.281 1 98.06 248 CYS A N 1
ATOM 1968 C CA . CYS A 1 248 ? 1.711 -23.031 5.969 1 98.06 248 CYS A CA 1
ATOM 1969 C C . CYS A 1 248 ? 2.682 -23.609 6.988 1 98.06 248 CYS A C 1
ATOM 1971 O O . CYS A 1 248 ? 2.311 -24.469 7.785 1 98.06 248 CYS A O 1
ATOM 1973 N N . ILE A 1 249 ? 3.91 -23.141 6.961 1 97.25 249 ILE A N 1
ATOM 1974 C CA . ILE A 1 249 ? 4.918 -23.531 7.938 1 97.25 249 ILE A CA 1
ATOM 1975 C C . ILE A 1 249 ? 5.371 -22.312 8.734 1 97.25 249 ILE A C 1
ATOM 1977 O O . ILE A 1 249 ? 5.605 -21.25 8.172 1 97.25 249 ILE A O 1
ATOM 1981 N N . ASP A 1 250 ? 5.484 -22.453 10.016 1 97.06 250 ASP A N 1
ATOM 1982 C CA . ASP A 1 250 ? 6.086 -21.422 10.852 1 97.06 250 ASP A CA 1
ATOM 1983 C C . ASP A 1 250 ? 7.586 -21.312 10.594 1 97.06 250 ASP A C 1
ATOM 1985 O O . ASP A 1 250 ? 8.367 -22.125 11.094 1 97.06 250 ASP A O 1
ATOM 1989 N N . GLN A 1 251 ? 8 -20.312 9.938 1 93.44 251 GLN A N 1
ATOM 1990 C CA . GLN A 1 251 ? 9.375 -20.172 9.477 1 93.44 251 GLN A CA 1
ATOM 1991 C C . GLN A 1 251 ? 10.312 -19.828 10.625 1 93.44 251 GLN A C 1
ATOM 1993 O O . GLN A 1 251 ? 11.539 -19.891 10.477 1 93.44 251 GLN A O 1
ATOM 1998 N N . THR A 1 252 ? 9.758 -19.453 11.742 1 93.38 252 THR A N 1
ATOM 1999 C CA . THR A 1 252 ? 10.57 -19.141 12.914 1 93.38 252 THR A CA 1
ATOM 2000 C C . THR A 1 252 ? 10.773 -20.375 13.781 1 93.38 252 THR A C 1
ATOM 2002 O O . THR A 1 252 ? 11.531 -20.344 14.758 1 93.38 252 THR A O 1
ATOM 2005 N N . ASN A 1 253 ? 10.125 -21.516 13.445 1 95.81 253 ASN A N 1
ATOM 2006 C CA . ASN A 1 253 ? 10.203 -22.766 14.195 1 95.81 253 ASN A CA 1
ATOM 2007 C C . ASN A 1 253 ? 11.008 -23.828 13.438 1 95.81 253 ASN A C 1
ATOM 2009 O O . ASN A 1 253 ? 10.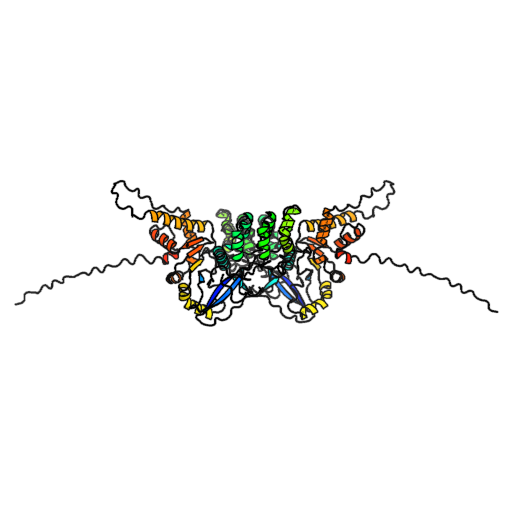484 -24.5 12.555 1 95.81 253 ASN A O 1
ATOM 2013 N N . ASP A 1 254 ? 12.156 -24.062 13.852 1 94.5 254 ASP A N 1
ATOM 2014 C CA . ASP A 1 254 ? 13.062 -24.984 13.148 1 94.5 254 ASP A CA 1
ATOM 2015 C C . ASP A 1 254 ? 12.57 -26.422 13.25 1 94.5 254 ASP A C 1
ATOM 2017 O O . ASP A 1 254 ? 12.766 -27.219 12.328 1 94.5 254 ASP A O 1
ATOM 2021 N N . GLY A 1 255 ? 12.07 -26.766 14.367 1 94.19 255 GLY A N 1
ATOM 2022 C CA . GLY A 1 255 ? 11.5 -28.094 14.516 1 94.19 255 GLY A CA 1
ATOM 2023 C C . GLY A 1 255 ? 10.398 -28.375 13.516 1 94.19 255 GLY A C 1
ATOM 2024 O O . GLY A 1 255 ? 10.375 -29.453 12.898 1 94.19 255 GLY A O 1
ATOM 2025 N N . GLU A 1 256 ? 9.523 -27.406 13.367 1 95 256 GLU A N 1
ATOM 2026 C CA . GLU A 1 256 ? 8.438 -27.562 12.398 1 95 256 GLU A CA 1
ATOM 2027 C C . GLU A 1 256 ? 8.977 -27.641 10.977 1 95 256 GLU A C 1
ATOM 2029 O O . GLU A 1 256 ? 8.484 -28.422 10.164 1 95 256 GLU A O 1
ATOM 2034 N N . LYS A 1 257 ? 9.969 -26.906 10.648 1 94.19 257 LYS A N 1
ATOM 2035 C CA . LYS A 1 257 ? 10.586 -26.922 9.32 1 94.19 257 LYS A CA 1
ATOM 2036 C C . LYS A 1 257 ? 11.172 -28.281 9.008 1 94.19 257 LYS A C 1
ATOM 2038 O O . LYS A 1 257 ? 11 -28.812 7.906 1 94.19 257 LYS A O 1
ATOM 2043 N N . SER A 1 258 ? 11.805 -28.812 9.969 1 93.56 258 SER A N 1
ATOM 2044 C CA . SER A 1 258 ? 12.422 -30.125 9.805 1 93.56 258 SER A CA 1
ATOM 2045 C C . SER A 1 258 ? 11.367 -31.219 9.617 1 93.56 258 SER A C 1
ATOM 2047 O O . SER A 1 258 ? 11.508 -32.094 8.75 1 93.56 258 SER A O 1
ATOM 2049 N N . SER A 1 259 ? 10.383 -31.172 10.398 1 91.75 259 SER A N 1
ATOM 2050 C CA . SER A 1 259 ? 9.305 -32.156 10.305 1 91.75 259 SER A CA 1
ATOM 2051 C C . SER A 1 259 ? 8.633 -32.094 8.938 1 91.75 259 SER A C 1
ATOM 2053 O O . SER A 1 259 ? 8.344 -33.156 8.336 1 91.75 259 SER A O 1
ATOM 2055 N N . CYS A 1 260 ? 8.391 -30.922 8.477 1 89.94 260 CYS A N 1
ATOM 2056 C CA . CYS A 1 260 ? 7.738 -30.766 7.184 1 89.94 260 CYS A CA 1
ATOM 2057 C C . CYS A 1 260 ? 8.641 -31.25 6.055 1 89.94 260 CYS A C 1
ATOM 2059 O O . CYS A 1 260 ? 8.156 -31.828 5.074 1 89.94 260 CYS A O 1
ATOM 2061 N N . SER A 1 261 ? 9.93 -31 6.207 1 89.69 261 SER A N 1
ATOM 2062 C CA . SER A 1 261 ? 10.875 -31.484 5.207 1 89.69 261 SER A CA 1
ATOM 2063 C C . SER A 1 261 ? 10.805 -33 5.07 1 89.69 261 SER A C 1
ATOM 2065 O O . SER A 1 261 ? 10.906 -33.531 3.961 1 89.69 261 SER A O 1
ATOM 2067 N N . GLU A 1 262 ? 10.523 -33.625 6.156 1 91.5 262 GLU A N 1
ATOM 2068 C CA . GLU A 1 262 ? 10.414 -35.094 6.148 1 91.5 262 GLU A CA 1
ATOM 2069 C C . GLU A 1 262 ? 9.102 -35.531 5.5 1 91.5 262 GLU A C 1
ATOM 2071 O O . GLU A 1 262 ? 9.047 -36.594 4.891 1 91.5 262 GLU A O 1
ATOM 2076 N N . MET A 1 263 ? 8.125 -34.719 5.602 1 93.75 263 MET A N 1
ATOM 2077 C CA . MET A 1 263 ? 6.801 -35.062 5.094 1 93.75 263 MET A CA 1
ATOM 2078 C C . MET A 1 263 ? 6.582 -34.5 3.697 1 93.75 263 MET A C 1
ATOM 2080 O O . MET A 1 263 ? 5.504 -34.625 3.123 1 93.75 263 MET A O 1
ATOM 2084 N N . LYS A 1 264 ? 7.531 -33.875 3.172 1 93.25 264 LYS A N 1
ATOM 2085 C CA . LYS A 1 264 ? 7.367 -33.156 1.919 1 93.25 264 LYS A CA 1
ATOM 2086 C C . LYS A 1 264 ? 6.836 -34.062 0.816 1 93.25 264 LYS A C 1
ATOM 2088 O O . LYS A 1 264 ? 5.891 -33.688 0.108 1 93.25 264 LYS A O 1
ATOM 2093 N N . GLY A 1 265 ? 7.43 -35.188 0.698 1 93.88 265 GLY A N 1
ATOM 2094 C CA . GLY A 1 265 ? 6.969 -36.156 -0.297 1 93.88 265 GLY A CA 1
ATOM 2095 C C . GLY A 1 265 ? 5.508 -36.531 -0.132 1 93.88 265 GLY A C 1
ATOM 2096 O O . GLY A 1 265 ? 4.762 -36.594 -1.112 1 93.88 265 GLY A O 1
ATOM 2097 N N . GLN A 1 266 ? 5.109 -36.781 1.055 1 95 266 GLN A N 1
ATOM 2098 C CA . GLN A 1 266 ? 3.721 -37.125 1.34 1 95 266 GLN A CA 1
ATOM 2099 C C . GLN A 1 266 ? 2.781 -35.969 0.991 1 95 266 GLN A C 1
ATOM 2101 O O . GLN A 1 266 ? 1.699 -36.188 0.442 1 95 266 GLN A O 1
ATOM 2106 N N . ILE A 1 267 ? 3.148 -34.75 1.312 1 96.38 267 ILE A N 1
ATOM 2107 C CA . ILE A 1 267 ? 2.338 -33.594 1.026 1 96.38 267 ILE A CA 1
ATOM 2108 C C . ILE A 1 267 ? 2.141 -33.438 -0.482 1 96.38 267 ILE A C 1
ATOM 2110 O O . ILE A 1 267 ? 1.02 -33.25 -0.951 1 96.38 267 ILE A O 1
ATOM 2114 N N . TYR A 1 268 ? 3.182 -33.656 -1.267 1 95.81 268 TYR A N 1
ATOM 2115 C CA . TYR A 1 268 ? 3.117 -33.562 -2.721 1 95.81 268 TYR A CA 1
ATOM 2116 C C . TYR A 1 268 ? 2.211 -34.625 -3.297 1 95.81 268 TYR A C 1
ATOM 2118 O O . TYR A 1 268 ? 1.388 -34.344 -4.172 1 95.81 268 TYR A O 1
ATOM 2126 N N . ARG A 1 269 ? 2.324 -35.812 -2.791 1 94.88 269 ARG A N 1
ATOM 2127 C CA . ARG A 1 269 ? 1.555 -36.938 -3.314 1 94.88 269 ARG A CA 1
ATOM 2128 C C . ARG A 1 269 ? 0.074 -36.781 -2.982 1 94.88 269 ARG A C 1
ATOM 2130 O O . ARG A 1 269 ? -0.787 -37.219 -3.752 1 94.88 269 ARG A O 1
ATOM 2137 N N . ARG A 1 270 ? -0.238 -36.156 -1.888 1 95.19 270 ARG A N 1
ATOM 2138 C CA . ARG A 1 270 ? -1.618 -36 -1.436 1 95.19 270 ARG A CA 1
ATOM 2139 C C . ARG A 1 270 ? -2.279 -34.781 -2.084 1 95.19 270 ARG A C 1
ATOM 2141 O O . ARG A 1 270 ? -3.506 -34.656 -2.078 1 95.19 270 ARG A O 1
ATOM 2148 N N . ALA A 1 271 ? -1.522 -33.906 -2.59 1 96.56 271 ALA A N 1
ATOM 2149 C CA . ALA A 1 271 ? -2.062 -32.688 -3.201 1 96.56 271 ALA A CA 1
ATOM 2150 C C . ALA A 1 271 ? -2.918 -33.031 -4.422 1 96.56 271 ALA A C 1
ATOM 2152 O O . ALA A 1 271 ? -2.574 -33.906 -5.199 1 96.56 271 ALA A O 1
ATOM 2153 N N . HIS A 1 272 ? -4.035 -32.375 -4.523 1 96.25 272 HIS A N 1
ATOM 2154 C CA . HIS A 1 272 ? -4.898 -32.5 -5.691 1 96.25 272 HIS A CA 1
ATOM 2155 C C . HIS A 1 272 ? -4.211 -32 -6.953 1 96.25 272 HIS A C 1
ATOM 2157 O O . HIS A 1 272 ? -4.316 -32.625 -8.016 1 96.25 272 HIS A O 1
ATOM 2163 N N . SER A 1 273 ? -3.586 -30.938 -6.852 1 96.31 273 SER A N 1
ATOM 2164 C CA . SER A 1 273 ? -2.814 -30.344 -7.945 1 96.31 273 SER A CA 1
ATOM 2165 C C . SER A 1 273 ? -1.528 -29.703 -7.43 1 96.31 273 SER A C 1
ATOM 2167 O O . SER A 1 273 ? -1.457 -29.281 -6.273 1 96.31 273 SER A O 1
ATOM 2169 N N . VAL A 1 274 ? -0.526 -29.766 -8.25 1 97.44 274 VAL A N 1
ATOM 2170 C CA . VAL A 1 274 ? 0.754 -29.125 -7.945 1 97.44 274 VAL A CA 1
ATOM 2171 C C . VAL A 1 274 ? 1.022 -28 -8.93 1 97.44 274 VAL A C 1
ATOM 2173 O O . VAL A 1 274 ? 1.11 -28.219 -10.141 1 97.44 274 VAL A O 1
ATOM 2176 N N . VAL A 1 275 ? 1.142 -26.812 -8.391 1 97.75 275 VAL A N 1
ATOM 2177 C CA . VAL A 1 275 ? 1.349 -25.609 -9.188 1 97.75 275 VAL A CA 1
ATOM 2178 C C . VAL A 1 275 ? 2.771 -25.094 -8.984 1 97.75 275 VAL A C 1
ATOM 2180 O O . VAL A 1 275 ? 3.211 -24.891 -7.848 1 97.75 275 VAL A O 1
ATOM 2183 N N . ALA A 1 276 ? 3.49 -24.984 -10.039 1 97.81 276 ALA A N 1
ATOM 2184 C CA . ALA A 1 276 ? 4.781 -24.297 -10.008 1 97.81 276 ALA A CA 1
ATOM 2185 C C . ALA A 1 276 ? 4.629 -22.812 -10.336 1 97.81 276 ALA A C 1
ATOM 2187 O O . ALA A 1 276 ? 4.25 -22.469 -11.461 1 97.81 276 ALA A O 1
ATOM 2188 N N . TRP A 1 277 ? 4.941 -22 -9.414 1 98.12 277 TRP A N 1
ATOM 2189 C CA . TRP A 1 277 ? 4.867 -20.562 -9.625 1 98.12 277 TRP A CA 1
ATOM 2190 C C . TRP A 1 277 ? 6.223 -20 -10.055 1 98.12 277 TRP A C 1
ATOM 2192 O O . TRP A 1 277 ? 7.191 -20.047 -9.297 1 98.12 277 TRP A O 1
ATOM 2202 N N . VAL A 1 278 ? 6.273 -19.438 -11.234 1 97.56 278 VAL A N 1
ATOM 2203 C CA . VAL A 1 278 ? 7.574 -19.016 -11.734 1 97.56 278 VAL A CA 1
ATOM 2204 C C . VAL A 1 278 ? 7.621 -17.484 -11.82 1 97.56 278 VAL A C 1
ATOM 2206 O O . VAL A 1 278 ? 8.562 -16.922 -12.383 1 97.56 278 VAL A O 1
ATOM 2209 N N . GLY A 1 279 ? 6.551 -16.766 -11.344 1 97.31 279 GLY A N 1
ATOM 2210 C CA . GLY A 1 279 ? 6.566 -15.32 -11.281 1 97.31 279 GLY A CA 1
ATOM 2211 C C . GLY A 1 279 ? 5.539 -14.672 -12.195 1 97.31 279 GLY A C 1
ATOM 2212 O O . GLY A 1 279 ? 4.805 -15.367 -12.898 1 97.31 279 GLY A O 1
ATOM 2213 N N . VAL A 1 280 ? 5.5 -13.375 -12.156 1 96.69 280 VAL A N 1
ATOM 2214 C CA . VAL A 1 280 ? 4.578 -12.609 -12.992 1 96.69 280 VAL A CA 1
ATOM 2215 C C . VAL A 1 280 ? 5.035 -12.664 -14.453 1 96.69 280 VAL A C 1
ATOM 2217 O O . VAL A 1 280 ? 6.227 -12.828 -14.727 1 96.69 280 VAL A O 1
ATOM 2220 N N . SER A 1 281 ? 4.105 -12.531 -15.305 1 95.5 281 SER A N 1
ATOM 2221 C CA . SER A 1 281 ? 4.41 -12.641 -16.734 1 95.5 281 SER A CA 1
ATOM 2222 C C . SER A 1 281 ? 4.883 -11.312 -17.297 1 95.5 281 SER A C 1
ATOM 2224 O O . SER A 1 281 ? 4.543 -10.25 -16.766 1 95.5 281 SER A O 1
ATOM 2226 N N . ASP A 1 282 ? 5.738 -11.359 -18.203 1 92.44 282 ASP A N 1
ATOM 2227 C CA . ASP A 1 282 ? 6.109 -10.242 -19.062 1 92.44 282 ASP A CA 1
ATOM 2228 C C . ASP A 1 282 ? 6.035 -10.625 -20.531 1 92.44 282 ASP A C 1
ATOM 2230 O O . ASP A 1 282 ? 5.641 -11.75 -20.875 1 92.44 282 ASP A O 1
ATOM 2234 N N . ASN A 1 283 ? 6.344 -9.742 -21.438 1 92.88 283 ASN A N 1
ATOM 2235 C CA . ASN A 1 283 ? 6.207 -10 -22.859 1 92.88 283 ASN A CA 1
ATOM 2236 C C . ASN A 1 283 ? 7.078 -11.18 -23.297 1 92.88 283 ASN A C 1
ATOM 2238 O O . ASN A 1 283 ? 6.645 -12.016 -24.094 1 92.88 283 ASN A O 1
ATOM 2242 N N . GLU A 1 284 ? 8.203 -11.227 -22.797 1 93.12 284 GLU A N 1
ATOM 2243 C CA . GLU A 1 284 ? 9.141 -12.266 -23.188 1 93.12 284 GLU A CA 1
ATOM 2244 C C . GLU A 1 2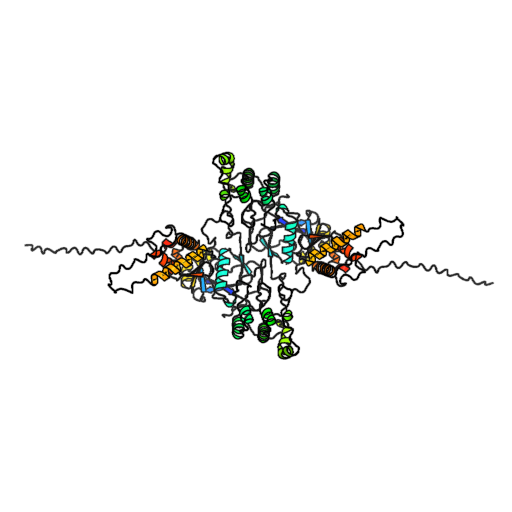84 ? 8.68 -13.641 -22.688 1 93.12 284 GLU A C 1
ATOM 2246 O O . GLU A 1 284 ? 8.68 -14.609 -23.453 1 93.12 284 GLU A O 1
ATOM 2251 N N . THR A 1 285 ? 8.312 -13.711 -21.438 1 95.31 285 THR A N 1
ATOM 2252 C CA . THR A 1 285 ? 7.91 -15 -20.891 1 95.31 285 THR A CA 1
ATOM 2253 C C . THR A 1 285 ? 6.605 -15.469 -21.516 1 95.31 285 THR A C 1
ATOM 2255 O O . THR A 1 285 ? 6.402 -16.672 -21.719 1 95.31 285 THR A O 1
ATOM 2258 N N . GLN A 1 286 ? 5.727 -14.602 -21.797 1 95.56 286 GLN A N 1
ATOM 2259 C CA . GLN A 1 286 ? 4.484 -14.961 -22.469 1 95.56 286 GLN A CA 1
ATOM 2260 C C . GLN A 1 286 ? 4.758 -15.562 -23.844 1 95.56 286 GLN A C 1
ATOM 2262 O O . GLN A 1 286 ? 4.18 -16.594 -24.203 1 95.56 286 GLN A O 1
ATOM 2267 N N . LEU A 1 287 ? 5.629 -14.867 -24.562 1 96.06 287 LEU A N 1
ATOM 2268 C CA . LEU A 1 287 ? 5.992 -15.367 -25.875 1 96.06 287 LEU A CA 1
ATOM 2269 C C . LEU A 1 287 ? 6.691 -16.719 -25.781 1 96.06 287 LEU A C 1
ATOM 2271 O O . LEU A 1 287 ? 6.438 -17.609 -26.594 1 96.06 287 LEU A O 1
ATOM 2275 N N . GLY A 1 288 ? 7.582 -16.844 -24.828 1 96.5 288 GLY A N 1
ATOM 2276 C CA . GLY A 1 288 ? 8.25 -18.109 -24.625 1 96.5 288 GLY A CA 1
ATOM 2277 C C . GLY A 1 288 ? 7.281 -19.266 -24.438 1 96.5 288 GLY A C 1
ATOM 2278 O O . GLY A 1 288 ? 7.434 -20.328 -25.062 1 96.5 288 GLY A O 1
ATOM 2279 N N . ARG A 1 289 ? 6.352 -19.078 -23.625 1 96.88 289 ARG A N 1
ATOM 2280 C CA . ARG A 1 289 ? 5.328 -20.094 -23.375 1 96.88 289 ARG A CA 1
ATOM 2281 C C . ARG A 1 289 ? 4.559 -20.406 -24.656 1 96.88 289 ARG A C 1
ATOM 2283 O O . ARG A 1 289 ? 4.344 -21.578 -24.984 1 96.88 289 ARG A O 1
ATOM 2290 N N . GLN A 1 290 ? 4.145 -19.422 -25.375 1 96.12 290 GLN A N 1
ATOM 2291 C CA . GLN A 1 290 ? 3.365 -19.578 -26.594 1 96.12 290 GLN A CA 1
ATOM 2292 C C . GLN A 1 290 ? 4.156 -20.344 -27.656 1 96.12 290 GLN A C 1
ATOM 2294 O O . GLN A 1 290 ? 3.598 -21.172 -28.375 1 96.12 290 GLN A O 1
ATOM 2299 N N . VAL A 1 291 ? 5.41 -20.031 -27.766 1 95.19 291 VAL A N 1
ATOM 2300 C CA . VAL A 1 291 ? 6.273 -20.672 -28.75 1 95.19 291 VAL A CA 1
ATOM 2301 C C . VAL A 1 291 ? 6.34 -22.172 -28.453 1 95.19 291 VAL A C 1
ATOM 2303 O O . VAL A 1 291 ? 6.242 -23 -29.375 1 95.19 291 VAL A O 1
ATOM 2306 N N . ILE A 1 292 ? 6.488 -22.531 -27.219 1 95.38 292 ILE A N 1
ATOM 2307 C CA . ILE A 1 292 ? 6.562 -23.938 -26.844 1 95.38 292 ILE A CA 1
ATOM 2308 C C . ILE A 1 292 ? 5.266 -24.641 -27.219 1 95.38 292 ILE A C 1
ATOM 2310 O O . ILE A 1 292 ? 5.285 -25.719 -27.828 1 95.38 292 ILE A O 1
ATOM 2314 N N . ILE A 1 293 ? 4.18 -24.047 -26.922 1 95.12 293 ILE A N 1
ATOM 2315 C CA . ILE A 1 293 ? 2.869 -24.625 -27.188 1 95.12 293 ILE A CA 1
ATOM 2316 C C . ILE A 1 293 ? 2.672 -24.797 -28.688 1 95.12 293 ILE A C 1
ATOM 2318 O O . ILE A 1 293 ? 2.25 -25.844 -29.156 1 95.12 293 ILE A O 1
ATOM 2322 N N . SER A 1 294 ? 2.982 -23.719 -29.391 1 93.88 294 SER A N 1
ATOM 2323 C CA . SER A 1 294 ? 2.828 -23.75 -30.844 1 93.88 294 SER A CA 1
ATOM 2324 C C . SER A 1 294 ? 3.723 -24.812 -31.469 1 93.88 294 SER A C 1
ATOM 2326 O O . SER A 1 294 ? 3.312 -25.5 -32.406 1 93.88 294 SER A O 1
ATOM 2328 N N . PHE A 1 295 ? 4.895 -24.906 -31.016 1 91.62 295 PHE A N 1
ATOM 2329 C CA . PHE A 1 295 ? 5.848 -25.906 -31.516 1 91.62 295 PHE A CA 1
ATOM 2330 C C . PHE A 1 295 ? 5.297 -27.312 -31.328 1 91.62 295 PHE A C 1
ATOM 2332 O O . PHE A 1 295 ? 5.383 -28.141 -32.25 1 91.62 295 PHE A O 1
ATOM 2339 N N . LEU A 1 296 ? 4.75 -27.594 -30.203 1 91.62 296 LEU A N 1
ATOM 2340 C CA . LEU A 1 296 ? 4.254 -28.922 -29.875 1 91.62 296 LEU A CA 1
ATOM 2341 C C . LEU A 1 296 ? 2.977 -29.234 -30.656 1 91.62 296 LEU A C 1
ATOM 2343 O O . LEU A 1 296 ? 2.721 -30.375 -31.016 1 91.62 296 LEU A O 1
ATOM 2347 N N . LEU A 1 297 ? 2.191 -28.219 -30.875 1 89.06 297 LEU A N 1
ATOM 2348 C CA . LEU A 1 297 ? 0.955 -28.406 -31.625 1 89.06 297 LEU A CA 1
ATOM 2349 C C . LEU A 1 297 ? 1.25 -28.672 -33.094 1 89.06 297 LEU A C 1
ATOM 2351 O O . LEU A 1 297 ? 0.554 -29.453 -33.75 1 89.06 297 LEU A O 1
ATOM 2355 N N . ASN A 1 298 ? 2.133 -28 -33.688 1 82.69 298 ASN A N 1
ATOM 2356 C CA . ASN A 1 298 ? 2.49 -28.172 -35.094 1 82.69 298 ASN A CA 1
ATOM 2357 C C . ASN A 1 298 ? 3.117 -29.531 -35.344 1 82.69 298 ASN A C 1
ATOM 2359 O O . ASN A 1 298 ? 2.941 -30.109 -36.438 1 82.69 298 ASN A O 1
ATOM 2363 N N . ASN A 1 299 ? 3.822 -30.094 -34.5 1 68.19 299 ASN A N 1
ATOM 2364 C CA . ASN A 1 299 ? 4.488 -31.375 -34.688 1 68.19 299 ASN A CA 1
ATOM 2365 C C . ASN A 1 299 ? 3.555 -32.531 -34.375 1 68.19 299 ASN A C 1
ATOM 2367 O O . ASN A 1 299 ? 3.83 -33.688 -34.781 1 68.19 299 ASN A O 1
ATOM 2371 N N . LYS A 1 300 ? 2.652 -32.438 -33.5 1 61.66 300 LYS A N 1
ATOM 2372 C CA . LYS A 1 300 ? 1.648 -33.469 -33.344 1 61.66 300 LYS A CA 1
ATOM 2373 C C . LYS A 1 300 ? 0.909 -33.75 -34.656 1 61.66 300 LYS A C 1
ATOM 2375 O O . LYS A 1 300 ? 0.518 -34.875 -34.938 1 61.66 300 LYS A O 1
ATOM 2380 N N . GLN A 1 301 ? 0.785 -32.781 -35.438 1 52.75 301 GLN A N 1
ATOM 2381 C CA . GLN A 1 301 ? 0.127 -32.969 -36.719 1 52.75 301 GLN A CA 1
ATOM 2382 C C . GLN A 1 301 ? 1.037 -33.719 -37.688 1 52.75 301 GLN A C 1
ATOM 2384 O O . GLN A 1 301 ? 0.558 -34.438 -38.594 1 52.75 301 GLN A O 1
ATOM 2389 N N . ARG A 1 302 ? 2.324 -33.75 -37.438 1 49.81 302 ARG A N 1
ATOM 2390 C CA . ARG A 1 302 ? 3.211 -34.438 -38.375 1 49.81 302 ARG A CA 1
ATOM 2391 C C . ARG A 1 302 ? 3.412 -35.875 -37.969 1 49.81 302 ARG A C 1
ATOM 2393 O O . ARG A 1 302 ? 4.199 -36.594 -38.594 1 49.81 302 ARG A O 1
ATOM 2400 N N . SER A 1 303 ? 2.729 -36.25 -36.844 1 45.22 303 SER A N 1
ATOM 2401 C CA . SER A 1 303 ? 2.912 -37.688 -36.625 1 45.22 303 SER A CA 1
ATOM 2402 C C . SER A 1 303 ? 2.555 -38.5 -37.875 1 45.22 303 SER A C 1
ATOM 2404 O O . SER A 1 303 ? 1.581 -38.188 -38.562 1 45.22 303 SER A O 1
ATOM 2406 N N . PRO A 1 304 ? 3.525 -39.406 -38.219 1 41.72 304 PRO A N 1
ATOM 2407 C CA . PRO A 1 304 ? 3.537 -40.188 -39.469 1 41.72 304 PRO A CA 1
ATOM 2408 C C . PRO A 1 304 ? 2.26 -41 -39.688 1 41.72 304 PRO A C 1
ATOM 2410 O O . PRO A 1 304 ? 2.232 -41.906 -40.5 1 41.72 304 PRO A O 1
ATOM 2413 N N . ASP A 1 305 ? 1.123 -40.75 -39.094 1 37.41 305 ASP A N 1
ATOM 2414 C CA . ASP A 1 305 ? 0.214 -41.781 -39.594 1 37.41 305 ASP A CA 1
ATOM 2415 C C . ASP A 1 305 ? 0.197 -41.781 -41.125 1 37.41 305 ASP A C 1
ATOM 2417 O O . ASP A 1 305 ? -0.539 -42.562 -41.719 1 37.41 305 ASP A O 1
ATOM 2421 N N . HIS A 1 306 ? 0.355 -40.625 -41.75 1 37.91 306 HIS A N 1
ATOM 2422 C CA . HIS A 1 306 ? 0.133 -40.812 -43.188 1 37.91 306 HIS A CA 1
ATOM 2423 C C . HIS A 1 306 ? 1.328 -41.5 -43.844 1 37.91 306 HIS A C 1
ATOM 2425 O O . HIS A 1 306 ? 2.342 -40.844 -44.094 1 37.91 306 HIS A O 1
ATOM 2431 N N . THR A 1 307 ? 1.595 -42.812 -43.406 1 34.72 307 THR A N 1
ATOM 2432 C CA . THR A 1 307 ? 2.564 -43.75 -44 1 34.72 307 THR A CA 1
ATOM 2433 C C . THR A 1 307 ? 2.646 -43.562 -45.5 1 34.72 307 THR A C 1
ATOM 2435 O O . THR A 1 307 ? 3.738 -43.438 -46.062 1 34.72 307 THR A O 1
ATOM 2438 N N . MET A 1 308 ? 1.712 -44.406 -46.312 1 34.69 308 MET A N 1
ATOM 2439 C CA . MET A 1 308 ? 2.029 -45.281 -47.406 1 34.69 308 MET A CA 1
ATOM 2440 C C . MET A 1 308 ? 2.107 -44.5 -48.719 1 34.69 308 MET A C 1
ATOM 2442 O O . MET A 1 308 ? 2.23 -45.094 -49.812 1 34.69 308 MET A O 1
ATOM 2446 N N . SER A 1 309 ? 1.353 -43.375 -48.938 1 35.41 309 SER A N 1
ATOM 2447 C CA . SER A 1 309 ? 1.316 -43.281 -50.406 1 35.41 309 SER A CA 1
ATOM 2448 C C . SER A 1 309 ? 2.695 -42.938 -50.969 1 35.41 309 SER A C 1
ATOM 2450 O O . SER A 1 309 ? 3.414 -42.125 -50.406 1 35.41 309 SER A O 1
ATOM 2452 N N . ASP A 1 310 ? 3.398 -43.969 -51.688 1 35.12 310 ASP A N 1
ATOM 2453 C CA . ASP A 1 310 ? 4.641 -44.156 -52.406 1 35.12 310 ASP A CA 1
ATOM 2454 C C . ASP A 1 310 ? 4.914 -43 -53.375 1 35.12 310 ASP A C 1
ATOM 2456 O O . ASP A 1 310 ? 5.699 -43.125 -54.312 1 35.12 310 ASP A O 1
ATOM 2460 N N . ASP A 1 311 ? 3.91 -42.125 -53.594 1 37.31 311 ASP A N 1
ATOM 2461 C CA . ASP A 1 311 ? 4.359 -41.344 -54.781 1 37.31 311 ASP A CA 1
ATOM 2462 C C . ASP A 1 311 ? 5.629 -40.562 -54.438 1 37.31 311 ASP A C 1
ATOM 2464 O O . ASP A 1 311 ? 5.855 -40.188 -53.312 1 37.31 311 ASP A O 1
ATOM 2468 N N . GLY A 1 312 ? 6.746 -40.781 -55.094 1 37.5 312 GLY A N 1
ATOM 2469 C CA . GLY A 1 312 ? 8.125 -40.312 -55.219 1 37.5 312 GLY A CA 1
ATOM 2470 C C . GLY A 1 312 ? 8.305 -38.844 -54.844 1 37.5 312 GLY A C 1
ATOM 2471 O O . GLY A 1 312 ? 9.336 -38.25 -55.156 1 37.5 312 GLY A O 1
ATOM 2472 N N . SER A 1 313 ? 7.164 -38.125 -54.875 1 39.09 313 SER A N 1
ATOM 2473 C CA . SER A 1 313 ? 7.594 -36.719 -54.781 1 39.09 313 SER A CA 1
ATOM 2474 C C . SER A 1 313 ? 8.289 -36.438 -53.469 1 39.09 313 SER A C 1
ATOM 2476 O O . SER A 1 313 ? 7.887 -36.969 -52.438 1 39.09 313 SER A O 1
ATOM 2478 N N . PRO A 1 314 ? 9.586 -36.094 -53.594 1 36.69 314 PRO A N 1
ATOM 2479 C CA . PRO A 1 314 ? 10.32 -35.719 -52.375 1 36.69 314 PRO A CA 1
ATOM 2480 C C . PRO A 1 314 ? 9.484 -34.906 -51.406 1 36.69 314 PRO A C 1
ATOM 2482 O O . PRO A 1 314 ? 8.773 -33.969 -51.812 1 36.69 314 PRO A O 1
ATOM 2485 N N . ILE A 1 315 ? 8.789 -35.562 -50.531 1 37.34 315 ILE A N 1
ATOM 2486 C CA . ILE A 1 315 ? 8.266 -34.781 -49.375 1 37.34 315 ILE A CA 1
ATOM 2487 C C . ILE A 1 315 ? 9.25 -33.688 -49 1 37.34 315 ILE A C 1
ATOM 2489 O O . ILE A 1 315 ? 10.414 -33.969 -48.719 1 37.34 315 ILE A O 1
ATOM 2493 N N . SER A 1 316 ? 9.125 -32.562 -49.688 1 36.78 316 SER A N 1
ATOM 2494 C CA . SER A 1 316 ? 9.844 -31.422 -49.156 1 36.78 316 SER A CA 1
ATOM 2495 C C . SER A 1 316 ? 9.953 -31.516 -47.625 1 36.78 316 SER A C 1
ATOM 2497 O O . SER A 1 316 ? 8.961 -31.75 -46.938 1 36.78 316 SER A O 1
ATOM 2499 N N . GLU A 1 317 ? 11.008 -32.094 -47.062 1 38.59 317 GLU A N 1
ATOM 2500 C CA . GLU A 1 317 ? 11.375 -31.922 -45.688 1 38.59 317 GLU A CA 1
ATOM 2501 C C . GLU A 1 317 ? 10.812 -30.609 -45.125 1 38.59 317 GLU A C 1
ATOM 2503 O O . GLU A 1 317 ? 11.297 -29.531 -45.469 1 38.59 317 GLU A O 1
ATOM 2508 N N . SER A 1 318 ? 9.562 -30.344 -45.188 1 40.22 318 SER A N 1
ATOM 2509 C CA . SER A 1 318 ? 9.07 -29.234 -44.375 1 40.22 318 SER A CA 1
ATOM 2510 C C . SER A 1 318 ? 9.938 -29 -43.156 1 40.22 318 SER A C 1
ATOM 2512 O O . SER A 1 318 ? 10.047 -29.891 -42.281 1 40.22 318 SER A O 1
ATOM 2514 N N . GLY A 1 319 ? 11.141 -28.422 -43.25 1 42.97 319 GLY A N 1
ATOM 2515 C CA . GLY A 1 319 ? 12.094 -27.984 -42.25 1 42.97 319 GLY A CA 1
ATOM 2516 C C . GLY A 1 319 ? 11.445 -27.688 -40.906 1 42.97 319 GLY A C 1
ATOM 2517 O O . GLY A 1 319 ? 10.336 -27.156 -40.844 1 42.97 319 GLY A O 1
ATOM 2518 N N . SER A 1 320 ? 11.609 -28.484 -39.938 1 51.69 320 SER A N 1
ATOM 2519 C CA . SER A 1 320 ? 11.234 -28.172 -38.562 1 51.69 320 SER A CA 1
ATOM 2520 C C . SER A 1 320 ? 11.266 -26.656 -38.312 1 51.69 320 SER A C 1
ATOM 2522 O O . SER A 1 320 ? 12.219 -25.984 -38.688 1 51.69 320 SER A O 1
ATOM 2524 N N . PRO A 1 321 ? 10.141 -26.016 -38.25 1 59.91 321 PRO A N 1
ATOM 2525 C CA . PRO A 1 321 ? 10.164 -24.562 -38.062 1 59.91 321 PRO A CA 1
ATOM 2526 C C . PRO A 1 321 ? 11.273 -24.094 -37.125 1 59.91 321 PRO A C 1
ATOM 2528 O O . PRO A 1 321 ? 11.406 -24.625 -36.031 1 59.91 321 PRO A O 1
ATOM 2531 N N . THR A 1 322 ? 12.391 -23.672 -37.688 1 76.94 322 THR A N 1
ATOM 2532 C CA . THR A 1 322 ? 13.539 -23.125 -36.969 1 76.94 322 THR A CA 1
ATOM 2533 C C . THR A 1 322 ? 13.109 -21.953 -36.094 1 76.94 322 THR A C 1
ATOM 2535 O O . THR A 1 322 ? 12.359 -21.078 -36.531 1 76.94 322 THR A O 1
ATOM 2538 N N . LEU A 1 323 ? 13.305 -22.172 -34.844 1 87.12 323 LEU A N 1
ATOM 2539 C CA . LEU A 1 323 ? 13.039 -21.109 -33.875 1 87.12 323 LEU A CA 1
ATOM 2540 C C . LEU A 1 323 ? 13.859 -19.859 -34.219 1 87.12 323 LEU A C 1
ATOM 2542 O O . LEU A 1 323 ? 15.047 -19.969 -34.531 1 87.12 323 LEU A O 1
ATOM 2546 N N . SER A 1 324 ? 13.195 -18.812 -34.344 1 90.38 324 SER A N 1
ATOM 2547 C CA . SER A 1 324 ? 13.898 -17.547 -34.531 1 90.38 324 SER A CA 1
ATOM 2548 C C . SER A 1 324 ? 14.758 -17.219 -33.312 1 90.38 324 SER A C 1
ATOM 2550 O O . SER A 1 324 ? 14.578 -17.812 -32.25 1 90.38 324 SER A O 1
ATOM 2552 N N . SER A 1 325 ? 15.719 -16.391 -33.469 1 91.44 325 SER A N 1
ATOM 2553 C CA . SER A 1 325 ? 16.594 -15.977 -32.375 1 91.44 325 SER A CA 1
ATOM 2554 C C . SER A 1 325 ? 15.797 -15.352 -31.25 1 91.44 325 SER A C 1
ATOM 2556 O O . SER A 1 325 ? 16.094 -15.57 -30.078 1 91.44 325 SER A O 1
ATOM 2558 N N . LYS A 1 326 ? 14.797 -14.625 -31.609 1 94 326 LYS A N 1
ATOM 2559 C CA . LYS A 1 326 ? 13.938 -13.992 -30.609 1 94 326 LYS A CA 1
ATOM 2560 C C . LYS A 1 326 ? 13.164 -15.039 -29.812 1 94 326 LYS A C 1
ATOM 2562 O O . LYS A 1 326 ? 13.055 -14.938 -28.578 1 94 326 LYS A O 1
ATOM 2567 N N . GLU A 1 327 ? 12.633 -15.945 -30.516 1 94.25 327 GLU A N 1
ATOM 2568 C CA . GLU A 1 327 ? 11.883 -17.016 -29.859 1 94.25 327 GLU A CA 1
ATOM 2569 C C . GLU A 1 327 ? 12.766 -17.797 -28.891 1 94.25 327 GLU A C 1
ATOM 2571 O O . GLU A 1 327 ? 12.352 -18.109 -27.781 1 94.25 327 GLU A O 1
ATOM 2576 N N . LYS A 1 328 ? 13.984 -18.094 -29.344 1 93.81 328 LYS A N 1
ATOM 2577 C CA . LYS A 1 328 ? 14.938 -18.812 -28.5 1 93.81 328 LYS A CA 1
ATOM 2578 C C . LYS A 1 328 ? 15.242 -18.031 -27.234 1 93.81 328 LYS A C 1
ATOM 2580 O O . LYS A 1 328 ? 15.289 -18.594 -26.141 1 93.81 328 LYS A O 1
ATOM 2585 N N . SER A 1 329 ? 15.391 -16.781 -27.406 1 94.5 329 SER A N 1
ATOM 2586 C CA . SER A 1 329 ? 15.68 -15.898 -26.281 1 94.5 329 SER A CA 1
ATOM 2587 C C . SER A 1 329 ? 14.516 -15.875 -25.297 1 94.5 329 SER A C 1
ATOM 2589 O O . SER A 1 329 ? 14.727 -15.898 -24.078 1 94.5 329 SER A O 1
ATOM 2591 N N . CYS A 1 330 ? 13.344 -15.844 -25.734 1 95.62 330 CYS A N 1
ATOM 2592 C CA . CYS A 1 330 ? 12.141 -15.805 -24.906 1 95.62 330 CYS A CA 1
ATOM 2593 C C . CYS A 1 330 ? 11.984 -17.094 -24.109 1 95.62 330 CYS A C 1
ATOM 2595 O O . CYS A 1 330 ? 11.656 -17.062 -22.922 1 95.62 330 CYS A O 1
ATOM 2597 N N . ILE A 1 331 ? 12.25 -18.188 -24.781 1 96.19 331 ILE A N 1
ATOM 2598 C CA . ILE A 1 331 ? 12.156 -19.484 -24.094 1 96.19 331 ILE A CA 1
ATOM 2599 C C . ILE A 1 331 ? 13.211 -19.562 -23 1 96.19 331 ILE A C 1
ATOM 2601 O O . ILE A 1 331 ? 12.93 -20.016 -21.891 1 96.19 331 ILE A O 1
ATOM 2605 N N . THR A 1 332 ? 14.367 -19.125 -23.359 1 95.38 332 THR A N 1
ATOM 2606 C CA . THR A 1 332 ? 15.461 -19.141 -22.391 1 95.38 332 THR A CA 1
ATOM 2607 C C . THR A 1 332 ? 15.125 -18.297 -21.172 1 95.38 332 THR A C 1
ATOM 2609 O O . THR A 1 332 ? 15.367 -18.719 -20.031 1 95.38 332 THR A O 1
ATOM 2612 N N . GLN A 1 333 ? 14.539 -17.188 -21.359 1 94.69 333 GLN A N 1
ATOM 2613 C CA . GLN A 1 333 ? 14.172 -16.312 -20.266 1 94.69 333 GLN A CA 1
ATOM 2614 C C . GLN A 1 333 ? 13.133 -16.969 -19.359 1 94.69 333 GLN A C 1
ATOM 2616 O O . GLN A 1 333 ? 13.18 -16.828 -18.141 1 94.69 333 GLN A O 1
ATOM 2621 N N . LEU A 1 334 ? 12.227 -17.625 -19.969 1 96.62 334 LEU A N 1
ATOM 2622 C CA . LEU A 1 334 ? 11.227 -18.359 -19.203 1 96.62 334 LEU A CA 1
ATOM 2623 C C . LEU A 1 334 ? 11.875 -19.453 -18.359 1 96.62 334 LEU A C 1
ATOM 2625 O O . LEU A 1 334 ? 11.617 -19.547 -17.156 1 96.62 334 LEU A O 1
ATOM 2629 N N . LEU A 1 335 ? 12.812 -20.172 -18.953 1 96.5 335 LEU A N 1
ATOM 2630 C CA . LEU A 1 335 ? 13.406 -21.328 -18.312 1 96.5 335 LEU A CA 1
ATOM 2631 C C . LEU A 1 335 ? 14.516 -20.922 -17.359 1 96.5 335 LEU A C 1
ATOM 2633 O O . LEU A 1 335 ? 15.039 -21.75 -16.609 1 96.5 335 LEU A O 1
ATOM 2637 N N . ARG A 1 336 ? 14.828 -19.625 -17.328 1 95.75 336 ARG A N 1
ATOM 2638 C CA . ARG A 1 336 ? 15.82 -19.094 -16.406 1 95.75 336 ARG A CA 1
ATOM 2639 C C . ARG A 1 336 ? 15.156 -18.547 -15.141 1 95.75 336 ARG A C 1
ATOM 2641 O O . ARG A 1 336 ? 15.836 -18.047 -14.242 1 95.75 336 ARG A O 1
ATOM 2648 N N . ARG A 1 337 ? 13.883 -18.594 -15.133 1 96.69 337 ARG A N 1
ATOM 2649 C CA . ARG A 1 337 ? 13.211 -18.203 -13.898 1 96.69 337 ARG A CA 1
ATOM 2650 C C . ARG A 1 337 ? 13.703 -19.047 -12.727 1 96.69 337 ARG A C 1
ATOM 2652 O O . ARG A 1 337 ? 14.023 -20.219 -12.883 1 96.69 337 ARG A O 1
ATOM 2659 N N . SER A 1 338 ? 13.695 -18.422 -11.594 1 95.69 338 SER A N 1
ATOM 2660 C CA . SER A 1 338 ? 14.367 -18.984 -10.422 1 95.69 338 SER A CA 1
ATOM 2661 C C . SER A 1 338 ? 13.797 -20.344 -10.039 1 95.69 338 SER A C 1
ATOM 2663 O O . SER A 1 338 ? 14.516 -21.203 -9.523 1 95.69 338 SER A O 1
ATOM 2665 N N . TRP A 1 339 ? 12.531 -20.594 -10.273 1 96.44 339 TRP A N 1
ATOM 2666 C CA . TRP A 1 339 ? 11.93 -21.875 -9.945 1 96.44 339 TRP A CA 1
ATOM 2667 C C . TRP A 1 339 ? 12.617 -23.016 -10.711 1 96.44 339 TRP A C 1
ATOM 2669 O O . TRP A 1 339 ? 12.906 -24.062 -10.141 1 96.44 339 TRP A O 1
ATOM 2679 N N . PHE A 1 340 ? 12.961 -22.781 -11.992 1 96 340 PHE A N 1
ATOM 2680 C CA . PHE A 1 340 ? 13.602 -23.781 -12.844 1 96 340 PHE A CA 1
ATOM 2681 C C . PHE A 1 340 ? 15.062 -23.969 -12.461 1 96 340 PHE A C 1
ATOM 2683 O O . PHE A 1 340 ? 15.656 -25.016 -12.734 1 96 340 PHE A O 1
ATOM 2690 N N . GLU A 1 341 ? 15.586 -22.984 -11.852 1 93.94 341 GLU A N 1
ATOM 2691 C CA . GLU A 1 341 ? 17.016 -22.969 -11.609 1 93.94 341 GLU A CA 1
ATOM 2692 C C . GLU A 1 341 ? 17.344 -23.547 -10.227 1 93.94 341 GLU A C 1
ATOM 2694 O O . GLU A 1 341 ? 18.516 -23.578 -9.828 1 93.94 341 GLU A O 1
ATOM 2699 N N . ARG A 1 342 ? 16.406 -23.969 -9.523 1 91.5 342 ARG A N 1
ATOM 2700 C CA . ARG A 1 342 ? 16.625 -24.547 -8.195 1 91.5 342 ARG A CA 1
ATOM 2701 C C . ARG A 1 342 ? 17.406 -25.844 -8.281 1 91.5 342 ARG A C 1
ATOM 2703 O O . ARG A 1 342 ? 17.188 -26.656 -9.188 1 91.5 342 ARG A O 1
ATOM 2710 N N . SER A 1 343 ? 18.203 -26.094 -7.289 1 88.31 343 SER A N 1
ATOM 2711 C CA . SER A 1 343 ? 19.016 -27.312 -7.254 1 88.31 343 SER A CA 1
ATOM 2712 C C . SER A 1 343 ? 18.188 -28.516 -6.844 1 88.31 343 SER A C 1
ATOM 2714 O O . SER A 1 343 ? 18.5 -29.656 -7.207 1 88.31 343 SER A O 1
ATOM 2716 N N . ASP A 1 344 ? 17.125 -28.297 -6.113 1 88.31 344 ASP A N 1
ATOM 2717 C CA . ASP A 1 344 ? 16.344 -29.406 -5.598 1 88.31 344 ASP A CA 1
ATOM 2718 C C . ASP A 1 344 ? 15.125 -29.672 -6.48 1 88.31 344 ASP A C 1
ATOM 2720 O O . ASP A 1 344 ? 14.18 -30.344 -6.059 1 88.31 344 ASP A O 1
ATOM 2724 N N . LEU A 1 345 ? 15.109 -29.109 -7.688 1 91.62 345 LEU A N 1
ATOM 2725 C CA . LEU A 1 345 ? 13.969 -29.25 -8.594 1 91.62 345 LEU A CA 1
ATOM 2726 C C . LEU A 1 345 ? 13.703 -30.719 -8.898 1 91.62 345 LEU A C 1
ATOM 2728 O O . LEU A 1 345 ? 12.547 -31.156 -8.93 1 91.62 345 LEU A O 1
ATOM 2732 N N . ILE A 1 346 ? 14.734 -31.531 -9.117 1 91.31 346 ILE A N 1
ATOM 2733 C CA . ILE A 1 346 ? 14.617 -32.938 -9.477 1 91.31 346 ILE A CA 1
ATOM 2734 C C . ILE A 1 346 ? 13.883 -33.688 -8.367 1 91.31 346 ILE A C 1
ATOM 2736 O O . ILE A 1 346 ? 13.109 -34.625 -8.648 1 91.31 346 ILE A O 1
ATOM 2740 N N . ASP A 1 347 ? 14.133 -33.281 -7.18 1 90.5 347 ASP A N 1
ATOM 2741 C CA . ASP A 1 347 ? 13.469 -33.906 -6.047 1 90.5 347 ASP A CA 1
ATOM 2742 C C . ASP A 1 347 ? 11.961 -33.688 -6.086 1 90.5 347 ASP A C 1
ATOM 2744 O O . ASP A 1 347 ? 11.18 -34.594 -5.789 1 90.5 347 ASP A O 1
ATOM 2748 N N . GLU A 1 348 ? 11.609 -32.5 -6.43 1 90.88 348 GLU A N 1
ATOM 2749 C CA . GLU A 1 348 ? 10.195 -32.156 -6.496 1 90.88 348 GLU A CA 1
ATOM 2750 C C . GLU A 1 348 ? 9.5 -32.906 -7.633 1 90.88 348 GLU A C 1
ATOM 2752 O O . GLU A 1 348 ? 8.391 -33.406 -7.461 1 90.88 348 GLU A O 1
ATOM 2757 N N . VAL A 1 349 ? 10.156 -33.031 -8.75 1 91.75 349 VAL A N 1
ATOM 2758 C CA . VAL A 1 349 ? 9.602 -33.719 -9.914 1 91.75 349 VAL A CA 1
ATOM 2759 C C . VAL A 1 349 ? 9.531 -35.219 -9.641 1 91.75 349 VAL A C 1
ATOM 2761 O O . VAL A 1 349 ? 8.617 -35.906 -10.109 1 91.75 349 VAL A O 1
ATOM 2764 N N . ALA A 1 350 ? 10.43 -35.688 -8.836 1 91.31 350 ALA A N 1
ATOM 2765 C CA . ALA A 1 350 ? 10.547 -37.125 -8.531 1 91.31 350 ALA A CA 1
ATOM 2766 C C . ALA A 1 350 ? 9.359 -37.594 -7.715 1 91.31 350 ALA A C 1
ATOM 2768 O O . ALA A 1 350 ? 9.109 -38.812 -7.621 1 91.31 350 ALA A O 1
ATOM 2769 N N . PHE A 1 351 ? 8.625 -36.719 -7.113 1 91.12 351 PHE A N 1
ATOM 2770 C CA . PHE A 1 351 ? 7.449 -37.125 -6.355 1 91.12 351 PHE A CA 1
ATOM 2771 C C . PHE A 1 351 ? 6.379 -37.688 -7.281 1 91.12 351 PHE A C 1
ATOM 2773 O O . PHE A 1 351 ? 5.43 -38.344 -6.824 1 91.12 351 PHE A O 1
ATOM 2780 N N . GLY A 1 352 ? 6.508 -37.469 -8.617 1 84.81 352 GLY A N 1
ATOM 2781 C CA . GLY A 1 352 ? 5.727 -38.156 -9.617 1 84.81 352 GLY A CA 1
ATOM 2782 C C . GLY A 1 352 ? 4.367 -37.531 -9.867 1 84.81 352 GLY A C 1
ATOM 2783 O O . GLY A 1 352 ? 3.465 -38.188 -10.398 1 84.81 352 GLY A O 1
ATOM 2784 N N . ARG A 1 353 ? 4.148 -36.312 -9.422 1 90.75 353 ARG A N 1
ATOM 2785 C CA . ARG A 1 353 ? 2.887 -35.625 -9.648 1 90.75 353 ARG A CA 1
ATOM 2786 C C . ARG A 1 353 ? 2.98 -34.688 -10.859 1 90.75 353 ARG A C 1
ATOM 2788 O O . ARG A 1 353 ? 4.047 -34.156 -11.148 1 90.75 353 ARG A O 1
ATOM 2795 N N . ALA A 1 354 ? 1.826 -34.625 -11.547 1 94.44 354 ALA A N 1
ATOM 2796 C CA . ALA A 1 354 ? 1.771 -33.656 -12.648 1 94.44 354 ALA A CA 1
ATOM 2797 C C . ALA A 1 354 ? 1.888 -32.25 -12.125 1 94.44 354 ALA A C 1
ATOM 2799 O O . ALA A 1 354 ? 1.197 -31.859 -11.18 1 94.44 354 ALA A O 1
ATOM 2800 N N . ILE A 1 355 ? 2.797 -31.516 -12.734 1 97.19 355 ILE A N 1
ATOM 2801 C CA . ILE A 1 355 ? 3.049 -30.156 -12.305 1 97.19 355 ILE A CA 1
ATOM 2802 C C . ILE A 1 355 ? 2.568 -29.172 -13.375 1 97.19 355 ILE A C 1
ATOM 2804 O O . ILE A 1 355 ? 2.91 -29.312 -14.547 1 97.19 355 ILE A O 1
ATOM 2808 N N . SER A 1 356 ? 1.745 -28.234 -13.023 1 97.94 356 SER A N 1
ATOM 2809 C CA . SER A 1 356 ? 1.341 -27.141 -13.898 1 97.94 356 SER A CA 1
ATOM 2810 C C . SER A 1 356 ? 2.156 -25.875 -13.617 1 97.94 356 SER A C 1
ATOM 2812 O O . SER A 1 356 ? 2.1 -25.328 -12.516 1 97.94 356 SER A O 1
ATOM 2814 N N . VAL A 1 357 ? 2.893 -25.391 -14.578 1 98.19 357 VAL A N 1
ATOM 2815 C CA . VAL A 1 357 ? 3.762 -24.234 -14.422 1 98.19 357 VAL A CA 1
ATOM 2816 C C . VAL A 1 357 ? 2.982 -22.953 -14.734 1 98.19 357 VAL A C 1
ATOM 2818 O O . VAL A 1 357 ? 2.494 -22.781 -15.852 1 98.19 357 VAL A O 1
ATOM 2821 N N . TYR A 1 358 ? 2.896 -22.109 -13.727 1 98 358 TYR A N 1
ATOM 2822 C CA . TYR A 1 358 ? 2.184 -20.859 -13.906 1 98 358 TYR A CA 1
ATOM 2823 C C . TYR A 1 358 ? 3.158 -19.688 -14.031 1 98 358 TYR A C 1
ATOM 2825 O O . TYR A 1 358 ? 4.027 -19.5 -13.172 1 98 358 TYR A O 1
ATOM 2833 N N . CYS A 1 359 ? 3.084 -18.938 -14.992 1 97.38 359 CYS A N 1
ATOM 2834 C CA . CYS A 1 359 ? 3.682 -17.625 -15.203 1 97.38 359 CYS A CA 1
ATOM 2835 C C . CYS A 1 359 ? 2.609 -16.562 -15.422 1 97.38 359 CYS A C 1
ATOM 2837 O O . CYS A 1 359 ? 2.002 -16.5 -16.484 1 97.38 359 CYS A O 1
ATOM 2839 N N . GLY A 1 360 ? 2.445 -15.727 -14.406 1 95.81 360 GLY A N 1
ATOM 2840 C CA . GLY A 1 360 ? 1.197 -14.984 -14.406 1 95.81 360 GLY A CA 1
ATOM 2841 C C . GLY A 1 360 ? -0.024 -15.859 -14.219 1 95.81 360 GLY A C 1
ATOM 2842 O O . GLY A 1 360 ? -0.028 -16.75 -13.359 1 95.81 360 GLY A O 1
ATOM 2843 N N . THR A 1 361 ? -1.056 -15.641 -14.953 1 94.25 361 THR A N 1
ATOM 2844 C CA . THR A 1 361 ? -2.279 -16.422 -14.797 1 94.25 361 THR A CA 1
ATOM 2845 C C . THR A 1 361 ? -2.352 -17.531 -15.844 1 94.25 361 THR A C 1
ATOM 2847 O O . THR A 1 361 ? -3.275 -18.344 -15.828 1 94.25 361 THR A O 1
ATOM 2850 N N . ASP A 1 362 ? -1.359 -17.609 -16.672 1 95.69 362 ASP A N 1
ATOM 2851 C CA . ASP A 1 362 ? -1.315 -18.641 -17.703 1 95.69 362 ASP A CA 1
ATOM 2852 C C . ASP A 1 362 ? -0.447 -19.812 -17.25 1 95.69 362 ASP A C 1
ATOM 2854 O O . ASP A 1 362 ? 0.535 -19.625 -16.531 1 95.69 362 ASP A O 1
ATOM 2858 N N . SER A 1 363 ? -0.834 -20.953 -17.766 1 97 363 SER A N 1
ATOM 2859 C CA . SER A 1 363 ? -0.098 -22.141 -17.312 1 97 363 SER A CA 1
ATOM 2860 C C . SER A 1 363 ? 0.3 -23.031 -18.484 1 97 363 SER A C 1
ATOM 2862 O O . SER A 1 363 ? -0.253 -22.891 -19.578 1 97 363 SER A O 1
ATOM 2864 N N . ILE A 1 364 ? 1.295 -23.797 -18.344 1 97.62 364 ILE A N 1
ATOM 2865 C CA . ILE A 1 364 ? 1.78 -24.844 -19.25 1 97.62 364 ILE A CA 1
ATOM 2866 C C . ILE A 1 364 ? 2.23 -26.047 -18.438 1 97.62 364 ILE A C 1
ATOM 2868 O O . ILE A 1 364 ? 2.943 -25.906 -17.438 1 97.62 364 ILE A O 1
ATOM 2872 N N . PRO A 1 365 ? 1.732 -27.219 -18.797 1 97.56 365 PRO A N 1
ATOM 2873 C CA . PRO A 1 365 ? 2.219 -28.406 -18.078 1 97.56 365 PRO A CA 1
ATOM 2874 C C . PRO A 1 365 ? 3.732 -28.578 -18.188 1 97.56 365 PRO A C 1
ATOM 2876 O O . PRO A 1 365 ? 4.309 -28.344 -19.25 1 97.56 365 PRO A O 1
ATOM 2879 N N . LEU A 1 366 ? 4.352 -28.938 -17.094 1 97.38 366 LEU A N 1
ATOM 2880 C CA . LEU A 1 366 ? 5.789 -29.188 -17.109 1 97.38 366 LEU A CA 1
ATOM 2881 C C . LEU A 1 366 ? 6.141 -30.266 -18.125 1 97.38 366 LEU A C 1
ATOM 2883 O O . LEU A 1 366 ? 7.188 -30.203 -18.766 1 97.38 366 LEU A O 1
ATOM 2887 N N . SER A 1 367 ? 5.289 -31.25 -18.312 1 95.62 367 SER A N 1
ATOM 2888 C CA . SER A 1 367 ? 5.508 -32.344 -19.266 1 95.62 367 SER A CA 1
ATOM 2889 C C . SER A 1 367 ? 5.656 -31.797 -20.688 1 95.62 367 SER A C 1
ATOM 2891 O O . SER A 1 367 ? 6.445 -32.312 -21.484 1 95.62 367 SER A O 1
ATOM 2893 N N . ASP A 1 368 ? 4.891 -30.766 -20.969 1 96.31 368 ASP A N 1
ATOM 2894 C CA . ASP A 1 368 ? 4.984 -30.156 -22.297 1 96.31 368 ASP A CA 1
ATOM 2895 C C . ASP A 1 368 ? 6.332 -29.453 -22.469 1 96.31 368 ASP A C 1
ATOM 2897 O O . ASP A 1 368 ? 6.926 -29.516 -23.547 1 96.31 368 ASP A O 1
ATOM 2901 N N . ILE A 1 369 ? 6.758 -28.812 -21.453 1 96.56 369 ILE A N 1
ATOM 2902 C CA . ILE A 1 369 ? 8.062 -28.156 -21.5 1 96.56 369 ILE A CA 1
ATOM 2903 C C . ILE A 1 369 ? 9.156 -29.203 -21.719 1 96.56 369 ILE A C 1
ATOM 2905 O O . ILE A 1 369 ? 10.031 -29.016 -22.562 1 96.56 369 ILE A O 1
ATOM 2909 N N . LEU A 1 370 ? 9.094 -30.312 -21.031 1 94.56 370 LEU A N 1
ATOM 2910 C CA . LEU A 1 370 ? 10.102 -31.375 -21.141 1 94.56 370 LEU A CA 1
ATOM 2911 C C . LEU A 1 370 ? 10.047 -32.031 -22.516 1 94.56 370 LEU A C 1
ATOM 2913 O O . LEU A 1 370 ? 11.086 -32.375 -23.078 1 94.56 370 LEU A O 1
ATOM 2917 N N . GLU A 1 371 ? 8.859 -32.219 -22.984 1 94.25 371 GLU A N 1
ATOM 2918 C CA . GLU A 1 371 ? 8.719 -32.75 -24.328 1 94.25 371 GLU A CA 1
ATOM 2919 C C . GLU A 1 371 ? 9.367 -31.844 -25.375 1 94.25 371 GLU A C 1
ATOM 2921 O O . GLU A 1 371 ? 10.07 -32.312 -26.266 1 94.25 371 GLU A O 1
ATOM 2926 N N . PHE A 1 372 ? 9.07 -30.609 -25.219 1 94.31 372 PHE A N 1
ATOM 2927 C CA . PHE A 1 372 ? 9.695 -29.625 -26.109 1 94.31 372 PHE A CA 1
ATOM 2928 C C . PHE A 1 372 ? 11.211 -29.734 -26.047 1 94.31 372 PHE A C 1
ATOM 2930 O O . PHE A 1 372 ? 11.875 -29.734 -27.078 1 94.31 372 PHE A O 1
ATOM 2937 N N . LEU A 1 373 ? 11.789 -29.781 -24.844 1 92.94 373 LEU A N 1
ATOM 2938 C CA . LEU A 1 373 ? 13.234 -29.859 -24.672 1 92.94 373 LEU A CA 1
ATOM 2939 C C . LEU A 1 373 ? 13.797 -31.141 -25.266 1 92.94 373 LEU A C 1
ATOM 2941 O O . LEU A 1 373 ? 14.859 -31.141 -25.891 1 92.94 373 LEU A O 1
ATOM 2945 N N . ARG A 1 374 ? 13.102 -32.25 -25.109 1 90.69 374 ARG A N 1
ATOM 2946 C CA . ARG A 1 374 ? 13.539 -33.531 -25.672 1 90.69 374 ARG A CA 1
ATOM 2947 C C . ARG A 1 374 ? 13.656 -33.438 -27.188 1 90.69 374 ARG A C 1
ATOM 2949 O O . ARG A 1 374 ? 14.617 -33.969 -27.766 1 90.69 374 ARG A O 1
ATOM 2956 N N . ARG A 1 375 ? 12.766 -32.812 -27.75 1 88.44 375 ARG A N 1
ATOM 2957 C CA . ARG A 1 375 ? 12.719 -32.719 -29.203 1 88.44 375 ARG A CA 1
ATOM 2958 C C . ARG A 1 375 ? 13.773 -31.766 -29.719 1 88.44 375 ARG A C 1
ATOM 2960 O O . ARG A 1 375 ? 14.141 -31.812 -30.906 1 88.44 375 ARG A O 1
ATOM 2967 N N . ASN A 1 376 ? 14.227 -30.875 -28.875 1 84.88 376 ASN A N 1
ATOM 2968 C CA . ASN A 1 376 ? 15.211 -29.875 -29.297 1 84.88 376 ASN A CA 1
ATOM 2969 C C . ASN A 1 376 ? 16.562 -30.109 -28.641 1 84.88 376 ASN A C 1
ATOM 2971 O O . ASN A 1 376 ? 17.422 -29.219 -28.656 1 84.88 376 ASN A O 1
ATOM 2975 N N . ALA A 1 377 ? 16.734 -31.125 -28 1 78.62 377 ALA A N 1
ATOM 2976 C CA . ALA A 1 377 ? 17.953 -31.422 -27.234 1 78.62 377 ALA A CA 1
ATOM 2977 C C . ALA A 1 377 ? 19.172 -31.438 -28.141 1 78.62 377 ALA A C 1
ATOM 2979 O O . ALA A 1 377 ? 20.25 -30.969 -27.75 1 78.62 377 ALA A O 1
ATOM 2980 N N . ASP A 1 378 ? 19.031 -31.922 -29.391 1 73.88 378 ASP A N 1
ATOM 2981 C CA . ASP A 1 378 ? 20.172 -32.125 -30.281 1 73.88 378 ASP A CA 1
ATOM 2982 C C . ASP A 1 378 ? 20.469 -30.891 -31.109 1 73.88 378 ASP A C 1
ATOM 2984 O O . ASP A 1 378 ? 21.516 -30.797 -31.75 1 73.88 378 ASP A O 1
ATOM 2988 N N . ASP A 1 379 ? 19.609 -29.891 -31.094 1 67.31 379 ASP A N 1
ATOM 2989 C CA . ASP A 1 379 ? 19.703 -28.781 -32.031 1 67.31 379 ASP A CA 1
ATOM 2990 C C . ASP A 1 379 ? 20.516 -27.625 -31.438 1 67.31 379 ASP A C 1
ATOM 2992 O O . ASP A 1 379 ? 20.828 -26.656 -32.125 1 67.31 379 ASP A O 1
ATOM 2996 N N . GLY A 1 380 ? 21.016 -27.766 -30.234 1 68.81 380 GLY A N 1
ATOM 2997 C CA . GLY A 1 380 ? 21.828 -26.719 -29.625 1 68.81 380 GLY A CA 1
ATOM 2998 C C . GLY A 1 380 ? 21.109 -25.375 -29.562 1 68.81 380 GLY A C 1
ATOM 2999 O O . GLY A 1 380 ? 21.75 -24.328 -29.562 1 68.81 380 GLY A O 1
ATOM 3000 N N . VAL A 1 381 ? 19.812 -25.375 -29.656 1 78 381 VAL A N 1
ATOM 3001 C CA . VAL A 1 381 ? 19.016 -24.172 -29.812 1 78 381 VAL A CA 1
ATOM 3002 C C . VAL A 1 381 ? 18.938 -23.422 -28.484 1 78 381 VAL A C 1
ATOM 3004 O O . VAL A 1 381 ? 19 -22.188 -28.453 1 78 381 VAL A O 1
ATOM 3007 N N . LEU A 1 382 ? 19 -24.125 -27.359 1 89.81 382 LEU A N 1
ATOM 3008 C CA . LEU A 1 382 ? 18.906 -23.484 -26.062 1 89.81 382 LEU A CA 1
ATOM 3009 C C . LEU A 1 382 ? 20.203 -23.641 -25.266 1 89.81 382 LEU A C 1
ATOM 3011 O O . LEU A 1 382 ? 20.969 -24.562 -25.516 1 89.81 382 LEU A O 1
ATOM 3015 N N . PRO A 1 383 ? 20.5 -22.672 -24.391 1 91 383 PRO A N 1
ATOM 3016 C CA . PRO A 1 383 ? 21.719 -22.766 -23.594 1 91 383 PRO A CA 1
ATOM 3017 C C . PRO A 1 383 ? 21.812 -24.078 -22.812 1 91 383 PRO A C 1
ATOM 3019 O O . PRO A 1 383 ? 20.844 -24.516 -22.203 1 91 383 PRO A O 1
ATOM 3022 N N . LEU A 1 384 ? 22.969 -24.672 -22.75 1 89 384 LEU A N 1
ATOM 3023 C CA . LEU A 1 384 ? 23.188 -25.969 -22.125 1 89 384 LEU A CA 1
ATOM 3024 C C . LEU A 1 384 ? 23.266 -25.844 -20.609 1 89 384 LEU A C 1
ATOM 3026 O O . LEU A 1 384 ? 23.172 -26.844 -19.891 1 89 384 LEU A O 1
ATOM 3030 N N . ASP A 1 385 ? 23.359 -24.672 -20.156 1 90.06 385 ASP A N 1
ATOM 3031 C CA . ASP A 1 385 ? 23.547 -24.5 -18.719 1 90.06 385 ASP A CA 1
ATOM 3032 C C . ASP A 1 385 ? 22.203 -24.328 -18 1 90.06 385 ASP A C 1
ATOM 3034 O O . ASP A 1 385 ? 22.156 -24.078 -16.797 1 90.06 385 ASP A O 1
ATOM 3038 N N . LEU A 1 386 ? 21.141 -24.5 -18.703 1 91.94 386 LEU A N 1
ATOM 3039 C CA . LEU A 1 386 ? 19.828 -24.469 -18.078 1 91.94 386 LEU A CA 1
ATOM 3040 C C . LEU A 1 386 ? 19.641 -25.656 -17.141 1 91.94 386 LEU A C 1
ATOM 3042 O O . LEU A 1 386 ? 19.891 -26.797 -17.531 1 91.94 386 LEU A O 1
ATOM 3046 N N . GLN A 1 387 ? 19.172 -25.391 -15.969 1 90.94 387 GLN A N 1
ATOM 3047 C CA . GLN A 1 387 ? 19.031 -26.438 -14.953 1 90.94 387 GLN A CA 1
ATOM 3048 C C . GLN A 1 387 ? 17.953 -27.438 -15.328 1 90.94 387 GLN A C 1
ATOM 3050 O O . GLN A 1 387 ? 18 -28.594 -14.914 1 90.94 387 GLN A O 1
ATOM 3055 N N . VAL A 1 388 ? 17.016 -27.047 -16.109 1 92.75 388 VAL A N 1
ATOM 3056 C CA . VAL A 1 388 ? 15.867 -27.859 -16.453 1 92.75 388 VAL A CA 1
ATOM 3057 C C . VAL A 1 388 ? 16.312 -29.062 -17.281 1 92.75 388 VAL A C 1
ATOM 3059 O O . VAL A 1 388 ? 15.625 -30.078 -17.344 1 92.75 388 VAL A O 1
ATOM 3062 N N . TRP A 1 389 ? 17.516 -28.984 -17.922 1 91.25 389 TRP A N 1
ATOM 3063 C CA . TRP A 1 389 ? 18.047 -30.094 -18.688 1 91.25 389 TRP A CA 1
ATOM 3064 C C . TRP A 1 389 ? 18.281 -31.312 -17.797 1 91.25 389 TRP A C 1
ATOM 3066 O O . TRP A 1 389 ? 18.188 -32.469 -18.266 1 91.25 389 TRP A O 1
ATOM 3076 N N . SER A 1 390 ? 18.531 -31.062 -16.547 1 89.12 390 SER A N 1
ATOM 3077 C CA . SER A 1 390 ? 18.828 -32.156 -15.602 1 89.12 390 SER A CA 1
ATOM 3078 C C . SER A 1 390 ? 17.609 -33.062 -15.414 1 89.12 390 SER A C 1
ATOM 3080 O O . SER A 1 390 ? 17.75 -34.188 -14.938 1 89.12 390 SER A O 1
ATOM 3082 N N . LEU A 1 391 ? 16.5 -32.594 -15.805 1 91.56 391 LEU A N 1
ATOM 3083 C CA . LEU A 1 391 ? 15.266 -33.375 -15.625 1 91.56 391 LEU A CA 1
ATOM 3084 C C . LEU A 1 391 ? 15.109 -34.406 -16.734 1 91.56 391 LEU A C 1
ATOM 3086 O O . LEU A 1 391 ? 14.289 -35.312 -16.625 1 91.56 391 LEU A O 1
ATOM 3090 N N . LEU A 1 392 ? 15.82 -34.281 -17.938 1 87.88 392 LEU A N 1
ATOM 3091 C CA . LEU A 1 392 ? 15.695 -35.188 -19.062 1 87.88 392 LEU A CA 1
ATOM 3092 C C . LEU A 1 392 ? 16.641 -36.375 -18.922 1 87.88 392 LEU A C 1
ATOM 3094 O O . LEU A 1 392 ? 16.453 -37.406 -19.578 1 87.88 392 LEU A O 1
ATOM 3098 N N . GLY A 1 393 ? 17.141 -36.875 -17.875 1 69.62 393 GLY A N 1
ATOM 3099 C CA . GLY A 1 393 ? 18 -38.031 -17.688 1 69.62 393 GLY A CA 1
ATOM 3100 C C . GLY A 1 393 ? 19.062 -38.156 -18.766 1 69.62 393 GLY A C 1
ATOM 3101 O O . GLY A 1 393 ? 18.953 -37.562 -19.844 1 69.62 393 GLY A O 1
ATOM 3102 N N . SER A 1 394 ? 20.328 -38.469 -18.562 1 54.31 394 SER A N 1
ATOM 3103 C CA . SER A 1 394 ? 21.438 -38.719 -19.484 1 54.31 394 SER A CA 1
ATOM 3104 C C . SER A 1 394 ? 21.031 -39.688 -20.578 1 54.31 394 SER A C 1
ATOM 3106 O O . SER A 1 394 ? 20.5 -40.781 -20.297 1 54.31 394 SER A O 1
ATOM 3108 N N . ARG A 1 395 ? 20.688 -39.406 -21.797 1 45.34 395 ARG A N 1
ATOM 3109 C CA . ARG A 1 395 ? 20.516 -40.25 -22.984 1 45.34 395 ARG A CA 1
ATOM 3110 C C . ARG A 1 395 ? 21.609 -41.281 -23.078 1 45.34 395 ARG A C 1
ATOM 3112 O O . ARG A 1 395 ? 21.594 -42.125 -23.969 1 45.34 395 ARG A O 1
ATOM 3119 N N . SER A 1 396 ? 22.75 -41.031 -22.484 1 39.88 396 SER A N 1
ATOM 3120 C CA . SER A 1 396 ? 23.812 -41.969 -22.844 1 39.88 396 SER A CA 1
ATOM 3121 C C . SER A 1 396 ? 23.531 -43.375 -22.297 1 39.88 396 SER A C 1
ATOM 3123 O O . SER A 1 396 ? 24.406 -44.25 -22.312 1 39.88 396 SER A O 1
ATOM 3125 N N . SER A 1 397 ? 22.609 -43.594 -21.469 1 37.69 397 SER A N 1
ATOM 3126 C CA . SER A 1 397 ? 22.547 -45 -21.078 1 37.69 397 SER A CA 1
ATOM 3127 C C . SER A 1 397 ? 21.984 -45.875 -22.188 1 37.69 397 SER A C 1
ATOM 3129 O O . SER A 1 397 ? 20.781 -46 -22.344 1 37.69 397 SER A O 1
ATOM 3131 N N . LYS A 1 398 ? 22.5 -45.938 -23.469 1 35.81 398 LYS A N 1
ATOM 3132 C CA . LYS A 1 398 ? 22.391 -47.031 -24.406 1 35.81 398 LYS A CA 1
ATOM 3133 C C . LYS A 1 398 ? 22.5 -48.375 -23.688 1 35.81 398 LYS A C 1
ATOM 3135 O O . LYS A 1 398 ? 23.438 -48.594 -22.906 1 35.81 398 LYS A O 1
ATOM 3140 N N . LYS A 1 399 ? 21.438 -49.156 -23.656 1 37.22 399 LYS A N 1
ATOM 3141 C CA . LYS A 1 399 ? 21.344 -50.594 -23.375 1 37.22 399 LYS A CA 1
ATOM 3142 C C . LYS A 1 399 ? 22.547 -51.344 -23.922 1 37.22 399 LYS A C 1
ATOM 3144 O O . LYS A 1 399 ? 22.781 -51.375 -25.125 1 37.22 399 LYS A O 1
ATOM 3149 N N . ARG A 1 400 ? 23.656 -51.375 -23.156 1 31.44 400 ARG A N 1
ATOM 3150 C CA . ARG A 1 400 ? 24.625 -52.438 -23.438 1 31.44 400 ARG A CA 1
ATOM 3151 C C . ARG A 1 400 ? 23.938 -53.781 -23.609 1 31.44 400 ARG A C 1
ATOM 3153 O O . ARG A 1 400 ? 23.422 -54.344 -22.641 1 31.44 400 ARG A O 1
ATOM 3160 N N . ARG A 1 401 ? 23.25 -54.031 -24.703 1 29.17 401 ARG A N 1
ATOM 3161 C CA . ARG A 1 401 ? 22.875 -55.375 -25.078 1 29.17 401 ARG A CA 1
ATOM 3162 C C . ARG A 1 401 ? 24 -56.375 -24.75 1 29.17 401 ARG A C 1
ATOM 3164 O O . ARG A 1 401 ? 25.125 -56.219 -25.203 1 29.17 401 ARG A O 1
ATOM 3171 N N . SER A 1 402 ? 23.969 -56.938 -23.5 1 29.11 402 SER A N 1
ATOM 3172 C CA . SER A 1 402 ? 24.797 -58.062 -23.094 1 29.11 402 SER A CA 1
ATOM 3173 C C . SER A 1 402 ? 24.891 -59.094 -24.219 1 29.11 402 SER A C 1
ATOM 3175 O O . SER A 1 402 ? 23.891 -59.656 -24.641 1 29.11 402 SER A O 1
ATOM 3177 N N . TYR A 1 403 ? 25.719 -58.875 -25.219 1 28.17 403 TYR A N 1
ATOM 3178 C CA . TYR A 1 403 ? 26.109 -59.906 -26.156 1 28.17 403 TYR A CA 1
ATOM 3179 C C . TYR A 1 403 ? 26.469 -61.219 -25.422 1 28.17 403 TYR A C 1
ATOM 3181 O O . TYR A 1 403 ? 27.469 -61.25 -24.703 1 28.17 403 TYR A O 1
ATOM 3189 N N . GLY A 1 404 ? 25.438 -61.969 -24.797 1 26.03 404 GLY A N 1
ATOM 3190 C CA . GLY A 1 404 ? 25.578 -63.344 -24.297 1 26.03 404 GLY A CA 1
ATOM 3191 C C . GLY A 1 404 ? 26.422 -64.188 -25.203 1 26.03 404 GLY A C 1
ATOM 3192 O O . GLY A 1 404 ? 26.047 -64.5 -26.344 1 26.03 404 GLY A O 1
ATOM 3193 N N . SER A 1 405 ? 27.797 -63.969 -25.219 1 27.08 405 SER A N 1
ATOM 3194 C CA . SER A 1 405 ? 28.766 -64.875 -25.844 1 27.08 405 SER A CA 1
ATOM 3195 C C . SER A 1 405 ? 28.5 -66.312 -25.5 1 27.08 405 SER A C 1
ATOM 3197 O O . SER A 1 405 ? 28.641 -66.75 -24.344 1 27.08 405 SER A O 1
ATOM 3199 N N . GLY A 1 406 ? 27.359 -66.938 -25.953 1 25.44 406 GLY A N 1
ATOM 3200 C CA . GLY A 1 406 ? 27.109 -68.375 -25.938 1 25.44 406 GLY A CA 1
ATOM 3201 C C . GLY A 1 406 ? 28.297 -69.188 -26.375 1 25.44 406 GLY A C 1
ATOM 3202 O O . GLY A 1 406 ? 28.594 -69.312 -27.578 1 25.44 406 GLY A O 1
ATOM 3203 N N . GLY A 1 407 ? 29.516 -69 -25.734 1 24.7 407 GLY A N 1
ATOM 3204 C CA . GLY A 1 407 ? 30.672 -69.812 -26 1 24.7 407 GLY A CA 1
ATOM 3205 C C . GLY A 1 407 ? 30.359 -71.312 -25.938 1 24.7 407 GLY A C 1
ATOM 3206 O O . GLY A 1 407 ? 29.906 -71.812 -24.906 1 24.7 407 GLY A O 1
ATOM 3207 N N . ASN A 1 408 ? 29.953 -71.938 -27.031 1 25.52 408 ASN A N 1
ATOM 3208 C CA . ASN A 1 408 ? 29.766 -73.375 -27.359 1 25.52 408 ASN A CA 1
ATOM 3209 C C . ASN A 1 408 ? 30.984 -74.188 -26.953 1 25.52 408 ASN A C 1
ATOM 3211 O O . ASN A 1 408 ? 32.031 -74.125 -27.625 1 25.52 408 ASN A O 1
ATOM 3215 N N . GLN A 1 409 ? 31.391 -74.188 -25.672 1 24.55 409 GLN A N 1
ATOM 3216 C CA . GLN A 1 409 ? 32.469 -75.125 -25.281 1 24.55 409 GLN A CA 1
ATOM 3217 C C . GLN A 1 409 ? 32.125 -76.562 -25.656 1 24.55 409 GLN A C 1
ATOM 3219 O O . GLN A 1 409 ? 31.172 -77.125 -25.125 1 24.55 409 GLN A O 1
ATOM 3224 N N . LYS A 1 410 ? 32.406 -76.938 -26.891 1 27.77 410 LYS A N 1
ATOM 3225 C CA . LYS A 1 410 ? 32.375 -78.25 -27.469 1 27.77 410 LYS A CA 1
ATOM 3226 C C . LYS A 1 410 ? 33.062 -79.25 -26.578 1 27.77 410 LYS A C 1
ATOM 3228 O O . LYS A 1 410 ? 34.25 -79.125 -26.25 1 27.77 410 LYS A O 1
ATOM 3233 N N . ARG A 1 411 ? 32.375 -80 -25.766 1 28.11 411 ARG A N 1
ATOM 3234 C CA . ARG A 1 411 ? 32.688 -81.125 -24.891 1 28.11 411 ARG A CA 1
ATOM 3235 C C . ARG A 1 411 ? 33.406 -82.25 -25.656 1 28.11 411 ARG A C 1
ATOM 3237 O O . ARG A 1 411 ? 32.781 -82.938 -26.438 1 28.11 411 ARG A O 1
ATOM 3244 N N . THR A 1 412 ? 34.531 -81.875 -26.312 1 26.28 412 THR A N 1
ATOM 3245 C CA . THR A 1 412 ? 35.219 -83 -26.984 1 26.28 412 THR A CA 1
ATOM 3246 C C . THR A 1 412 ? 35.375 -84.188 -26.047 1 26.28 412 THR A C 1
ATOM 3248 O O . THR A 1 412 ? 35.844 -84 -24.922 1 26.28 412 THR A O 1
ATOM 3251 N N . ARG A 1 413 ? 34.531 -85.125 -26.234 1 29.44 413 ARG A N 1
ATOM 3252 C CA . ARG A 1 413 ? 34.375 -86.5 -25.688 1 29.44 413 ARG A CA 1
ATOM 3253 C C . ARG A 1 413 ? 35.656 -87.25 -25.781 1 29.44 413 ARG A C 1
ATOM 3255 O O . ARG A 1 413 ? 36.094 -87.688 -26.859 1 29.44 413 ARG A O 1
ATOM 3262 N N . ARG A 1 414 ? 36.75 -86.812 -25.109 1 26.72 414 ARG A N 1
ATOM 3263 C CA . ARG A 1 414 ? 37.969 -87.562 -25.188 1 26.72 414 ARG A CA 1
ATOM 3264 C C . ARG A 1 414 ? 37.75 -89 -24.734 1 26.72 414 ARG A C 1
ATOM 3266 O O . ARG A 1 414 ? 37.188 -89.25 -23.656 1 26.72 414 ARG A O 1
ATOM 3273 N N . ASP A 1 415 ? 37.625 -90 -25.656 1 28.47 415 ASP A N 1
ATOM 3274 C CA . ASP A 1 415 ? 37.688 -91.438 -25.688 1 28.47 415 ASP A CA 1
ATOM 3275 C C . ASP A 1 415 ? 38.906 -92 -24.938 1 28.47 415 ASP A C 1
ATOM 3277 O O . ASP A 1 415 ? 40.031 -91.938 -25.438 1 28.47 415 ASP A O 1
ATOM 3281 N N . ASP A 1 416 ? 39.25 -91.562 -23.719 1 22.73 416 ASP A N 1
ATOM 3282 C CA . ASP A 1 416 ? 40.344 -92.312 -23.078 1 22.73 416 ASP A CA 1
ATOM 3283 C C . ASP A 1 416 ? 40 -93.812 -22.953 1 22.73 416 ASP A C 1
ATOM 3285 O O . ASP A 1 416 ? 38.969 -94.188 -22.391 1 22.73 416 ASP A O 1
ATOM 3289 N N . ASP A 1 417 ? 40.688 -94.562 -23.891 1 20.12 417 ASP A N 1
ATOM 3290 C CA . ASP A 1 417 ? 41.688 -95.562 -23.578 1 20.12 417 ASP A CA 1
ATOM 3291 C C . ASP A 1 417 ? 42.719 -95 -22.578 1 20.12 417 ASP A C 1
ATOM 3293 O O . ASP A 1 417 ? 43.156 -93.875 -22.703 1 20.12 417 ASP A O 1
ATOM 3297 N N . MET B 1 1 ? 22.781 19.016 12.359 1 42.06 1 MET B N 1
ATOM 3298 C CA . MET B 1 1 ? 21.719 18.016 12.352 1 42.06 1 MET B CA 1
ATOM 3299 C C . MET B 1 1 ? 21.812 17.125 13.586 1 42.06 1 MET B C 1
ATOM 3301 O O . MET B 1 1 ? 22.859 16.547 13.867 1 42.06 1 MET B O 1
ATOM 3305 N N . ALA B 1 2 ? 21.016 17.406 14.633 1 48.47 2 ALA B N 1
ATOM 3306 C CA . ALA B 1 2 ? 21.172 16.75 15.93 1 48.47 2 ALA B CA 1
ATOM 3307 C C . ALA B 1 2 ? 21.172 15.227 15.789 1 48.47 2 ALA B C 1
ATOM 3309 O O . ALA B 1 2 ? 20.297 14.664 15.148 1 48.47 2 ALA B O 1
ATOM 3310 N N . ALA B 1 3 ? 22.344 14.633 15.969 1 52.94 3 ALA B N 1
ATOM 3311 C CA . ALA B 1 3 ? 22.609 13.195 15.945 1 52.94 3 ALA B CA 1
ATOM 3312 C C . ALA B 1 3 ? 21.797 12.469 17.016 1 52.94 3 ALA B C 1
ATOM 3314 O O . ALA B 1 3 ? 21.453 13.047 18.047 1 52.94 3 ALA B O 1
ATOM 3315 N N . PHE B 1 4 ? 20.875 11.523 16.562 1 62.84 4 PHE B N 1
ATOM 3316 C CA . PHE B 1 4 ? 20.188 10.672 17.531 1 62.84 4 PHE B CA 1
ATOM 3317 C C . PHE B 1 4 ? 21.188 9.977 18.453 1 62.84 4 PHE B C 1
ATOM 3319 O O . PHE B 1 4 ? 22.297 9.633 18.031 1 62.84 4 PHE B O 1
ATOM 3326 N N . ASN B 1 5 ? 21.109 10.172 19.75 1 55.97 5 ASN B N 1
ATOM 3327 C CA . ASN B 1 5 ? 21.969 9.5 20.719 1 55.97 5 ASN B CA 1
ATOM 3328 C C . ASN B 1 5 ? 22.094 8.008 20.438 1 55.97 5 ASN B C 1
ATOM 3330 O O . ASN B 1 5 ? 23.141 7.414 20.656 1 55.97 5 ASN B O 1
ATOM 3334 N N . HIS B 1 6 ? 20.922 7.375 19.969 1 64.81 6 HIS B N 1
ATOM 3335 C CA . HIS B 1 6 ? 20.922 5.949 19.672 1 64.81 6 HIS B CA 1
ATOM 3336 C C . HIS B 1 6 ? 20.438 5.688 18.25 1 64.81 6 HIS B C 1
ATOM 3338 O O . HIS B 1 6 ? 19.516 6.348 17.766 1 64.81 6 HIS B O 1
ATOM 3344 N N . GLN B 1 7 ? 21.219 4.969 17.547 1 70.31 7 GLN B N 1
ATOM 3345 C CA . GLN B 1 7 ? 20.859 4.582 16.188 1 70.31 7 GLN B CA 1
ATOM 3346 C C . GLN B 1 7 ? 19.531 3.852 16.156 1 70.31 7 GLN B C 1
ATOM 3348 O O . GLN B 1 7 ? 19.297 2.924 16.938 1 70.31 7 GLN B O 1
ATOM 3353 N N . PRO B 1 8 ? 18.609 4.5 15.383 1 78.06 8 PRO B N 1
ATOM 3354 C CA . PRO B 1 8 ? 17.344 3.775 15.289 1 78.06 8 PRO B CA 1
ATOM 3355 C C . PRO B 1 8 ? 17.516 2.328 14.836 1 78.06 8 PRO B C 1
ATOM 3357 O O . PRO B 1 8 ? 18.375 2.041 14 1 78.06 8 PRO B O 1
ATOM 3360 N N . PRO B 1 9 ? 16.859 1.431 15.508 1 78.12 9 PRO B N 1
ATOM 3361 C CA . PRO B 1 9 ? 16.984 0.005 15.195 1 78.12 9 PRO B CA 1
ATOM 3362 C C . PRO B 1 9 ? 16.562 -0.329 13.766 1 78.12 9 PRO B C 1
ATOM 3364 O O . PRO B 1 9 ? 15.891 0.477 13.117 1 78.12 9 PRO B O 1
ATOM 3367 N N . ALA B 1 10 ? 17.078 -1.416 13.344 1 84.12 10 ALA B N 1
ATOM 3368 C CA . ALA B 1 10 ? 16.656 -1.953 12.055 1 84.12 10 ALA B CA 1
ATOM 3369 C C . ALA B 1 10 ? 15.172 -2.285 12.055 1 84.12 10 ALA B C 1
ATOM 3371 O O . ALA B 1 10 ? 14.602 -2.604 13.102 1 84.12 10 ALA B O 1
ATOM 3372 N N . LEU B 1 11 ? 14.594 -2.197 10.945 1 90.88 11 LEU B N 1
ATOM 3373 C CA . LEU B 1 11 ? 13.148 -2.389 10.836 1 90.88 11 LEU B CA 1
ATOM 3374 C C . LEU B 1 11 ? 12.789 -3.861 10.992 1 90.88 11 LEU B C 1
ATOM 3376 O O . LEU B 1 11 ? 13.406 -4.727 10.367 1 90.88 11 LEU B O 1
ATOM 3380 N N . GLU B 1 12 ? 11.953 -4.086 11.883 1 92.44 12 GLU B N 1
ATOM 3381 C CA . GLU B 1 12 ? 11.281 -5.371 12.047 1 92.44 12 GLU B CA 1
ATOM 3382 C C . GLU B 1 12 ? 9.789 -5.254 11.75 1 92.44 12 GLU B C 1
ATOM 3384 O O . GLU B 1 12 ? 9.125 -4.328 12.227 1 92.44 12 GLU B O 1
ATOM 3389 N N . PHE B 1 13 ? 9.305 -5.984 10.906 1 94.06 13 PHE B N 1
ATOM 3390 C CA . PHE B 1 13 ? 7.887 -5.926 10.562 1 94.06 13 PHE B CA 1
ATOM 3391 C C . PHE B 1 13 ? 7.031 -6.547 11.664 1 94.06 13 PHE B C 1
ATOM 3393 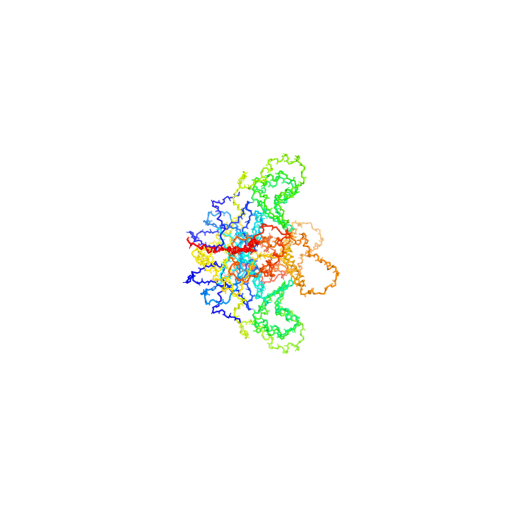O O . PHE B 1 13 ? 6.336 -7.535 11.43 1 94.06 13 PHE B O 1
ATOM 3400 N N . ALA B 1 14 ? 7.215 -6.066 12.812 1 94.94 14 ALA B N 1
ATOM 3401 C CA . ALA B 1 14 ? 6.449 -6.414 14.008 1 94.94 14 ALA B CA 1
ATOM 3402 C C . ALA B 1 14 ? 5.719 -5.191 14.562 1 94.94 14 ALA B C 1
ATOM 3404 O O . ALA B 1 14 ? 6.113 -4.055 14.305 1 94.94 14 ALA B O 1
ATOM 3405 N N . ASN B 1 15 ? 4.637 -5.449 15.266 1 96.06 15 ASN B N 1
ATOM 3406 C CA . ASN B 1 15 ? 3.85 -4.355 15.828 1 96.06 15 ASN B CA 1
ATOM 3407 C C . ASN B 1 15 ? 4.629 -3.594 16.891 1 96.06 15 ASN B C 1
ATOM 3409 O O . ASN B 1 15 ? 5.332 -4.199 17.703 1 96.06 15 ASN B O 1
ATOM 3413 N N . PHE B 1 16 ? 4.516 -2.312 16.844 1 96.94 16 PHE B N 1
ATOM 3414 C CA . PHE B 1 16 ? 5.09 -1.434 17.859 1 96.94 16 PHE B CA 1
ATOM 3415 C C . PHE B 1 16 ? 4.363 -1.595 19.188 1 96.94 16 PHE B C 1
ATOM 3417 O O . PHE B 1 16 ? 3.135 -1.704 19.219 1 96.94 16 PHE B O 1
ATOM 3424 N N . THR B 1 17 ? 5.117 -1.628 20.266 1 95.75 17 THR B N 1
ATOM 3425 C CA . THR B 1 17 ? 4.562 -1.669 21.609 1 95.75 17 THR B CA 1
ATOM 3426 C C . THR B 1 17 ? 5.047 -0.475 22.438 1 95.75 17 THR B C 1
ATOM 3428 O O . THR B 1 17 ? 6.25 -0.212 22.5 1 95.75 17 THR B O 1
ATOM 3431 N N . TYR B 1 18 ? 4.125 0.238 23.016 1 97.12 18 TYR B N 1
ATOM 3432 C CA . TYR B 1 18 ? 4.465 1.387 23.844 1 97.12 18 TYR B CA 1
ATOM 3433 C C . TYR B 1 18 ? 5.047 0.94 25.188 1 97.12 18 TYR B C 1
ATOM 3435 O O . TYR B 1 18 ? 4.637 -0.083 25.734 1 97.12 18 TYR B O 1
ATOM 3443 N N . THR B 1 19 ? 5.977 1.704 25.672 1 95.31 19 THR B N 1
ATOM 3444 C CA . THR B 1 19 ? 6.469 1.55 27.031 1 95.31 19 THR B CA 1
ATOM 3445 C C . THR B 1 19 ? 5.824 2.574 27.953 1 95.31 19 THR B C 1
ATOM 3447 O O . THR B 1 19 ? 5.465 3.672 27.531 1 95.31 19 THR B O 1
ATOM 3450 N N . ASP B 1 20 ? 5.688 2.191 29.188 1 95 20 ASP B N 1
ATOM 3451 C CA . ASP B 1 20 ? 5.094 3.113 30.156 1 95 20 ASP B CA 1
ATOM 3452 C C . ASP B 1 20 ? 5.922 4.387 30.266 1 95 20 ASP B C 1
ATOM 3454 O O . ASP B 1 20 ? 7.152 4.34 30.234 1 95 20 ASP B O 1
ATOM 3458 N N . LEU B 1 21 ? 5.207 5.441 30.469 1 95.25 21 LEU B N 1
ATOM 3459 C CA . LEU B 1 21 ? 5.906 6.699 30.719 1 95.25 21 LEU B CA 1
ATOM 3460 C C . LEU B 1 21 ? 6.539 6.699 32.125 1 95.25 21 LEU B C 1
ATOM 3462 O O . LEU B 1 21 ? 5.938 6.219 33.062 1 95.25 21 LEU B O 1
ATOM 3466 N N . PRO B 1 22 ? 7.734 7.234 32.25 1 94.19 22 PRO B N 1
ATOM 3467 C CA . PRO B 1 22 ? 8.43 7.219 33.531 1 94.19 22 PRO B CA 1
ATOM 3468 C C . PRO B 1 22 ? 7.734 8.078 34.594 1 94.19 22 PRO B C 1
ATOM 3470 O O . PRO B 1 22 ? 7.871 7.812 35.812 1 94.19 22 PRO B O 1
ATOM 3473 N N . SER B 1 23 ? 7.109 9.125 34.188 1 93.25 23 SER B N 1
ATOM 3474 C CA . SER B 1 23 ? 6.422 10.023 35.094 1 93.25 23 SER B CA 1
ATOM 3475 C C . SER B 1 23 ? 5.172 10.617 34.469 1 93.25 23 SER B C 1
ATOM 3477 O O . SER B 1 23 ? 4.973 10.492 33.25 1 93.25 23 SER B O 1
ATOM 3479 N N . GLU B 1 24 ? 4.426 11.297 35.281 1 91 24 GLU B N 1
ATOM 3480 C CA . GLU B 1 24 ? 3.201 11.922 34.781 1 91 24 GLU B CA 1
ATOM 3481 C C . GLU B 1 24 ? 3.506 13.172 33.969 1 91 24 GLU B C 1
ATOM 3483 O O . GLU B 1 24 ? 2.652 13.656 33.219 1 91 24 GLU B O 1
ATOM 3488 N N . SER B 1 25 ? 4.707 13.68 34.094 1 93.81 25 SER B N 1
ATOM 3489 C CA . SER B 1 25 ? 5.094 14.883 33.344 1 93.81 25 SER B CA 1
ATOM 3490 C C . SER B 1 25 ? 5.898 14.539 32.094 1 93.81 25 SER B C 1
ATOM 3492 O O . SER B 1 25 ? 6.438 15.422 31.438 1 93.81 25 SER B O 1
ATOM 3494 N N . SER B 1 26 ? 5.875 13.289 31.828 1 96.06 26 SER B N 1
ATOM 3495 C CA . SER B 1 26 ? 6.621 12.836 30.656 1 96.06 26 SER B CA 1
ATOM 3496 C C . SER B 1 26 ? 5.758 12.883 29.406 1 96.06 26 SER B C 1
ATOM 3498 O O . SER B 1 26 ? 4.555 12.617 29.469 1 96.06 26 SER B O 1
ATOM 3500 N N . ILE B 1 27 ? 6.387 13.219 28.312 1 96.94 27 ILE B N 1
ATOM 3501 C CA . ILE B 1 27 ? 5.719 13.195 27.016 1 96.94 27 ILE B CA 1
ATOM 3502 C C . ILE B 1 27 ? 6.594 12.477 26 1 96.94 27 ILE B C 1
ATOM 3504 O O . ILE B 1 27 ? 7.801 12.32 26.203 1 96.94 27 ILE B O 1
ATOM 3508 N N . ARG B 1 28 ? 6.012 11.969 24.969 1 97.56 28 ARG B N 1
ATOM 3509 C CA . ARG B 1 28 ? 6.734 11.391 23.828 1 97.56 28 ARG B CA 1
ATOM 3510 C C . ARG B 1 28 ? 6.758 12.352 22.641 1 97.56 28 ARG B C 1
ATOM 3512 O O . ARG B 1 28 ? 5.777 13.047 22.391 1 97.56 28 ARG B O 1
ATOM 3519 N N . LEU B 1 29 ? 7.863 12.414 22.031 1 97.81 29 LEU B N 1
ATOM 3520 C CA . LEU B 1 29 ? 8.008 13.219 20.828 1 97.81 29 LEU B CA 1
ATOM 3521 C C . LEU B 1 29 ? 8.445 12.352 19.641 1 97.81 29 LEU B C 1
ATOM 3523 O O . LEU B 1 29 ? 9.273 11.453 19.797 1 97.81 29 LEU B O 1
ATOM 3527 N N . LEU B 1 30 ? 7.844 12.594 18.516 1 97.75 30 LEU B N 1
ATOM 3528 C CA . LEU B 1 30 ? 8.039 11.836 17.297 1 97.75 30 LEU B CA 1
ATOM 3529 C C . LEU B 1 30 ? 8.977 12.578 16.344 1 97.75 30 LEU B C 1
ATOM 3531 O O . LEU B 1 30 ? 8.711 13.727 15.977 1 97.75 30 LEU B O 1
ATOM 3535 N N . SER B 1 31 ? 10.078 11.969 15.922 1 96.88 31 SER B N 1
ATOM 3536 C CA . SER B 1 31 ? 11.031 12.594 15.008 1 96.88 31 SER B CA 1
ATOM 3537 C C . SER B 1 31 ? 11.109 11.828 13.688 1 96.88 31 SER B C 1
ATOM 3539 O O . SER B 1 31 ? 11.336 10.617 13.68 1 96.88 31 SER B O 1
ATOM 3541 N N . CYS B 1 32 ? 10.891 12.516 12.617 1 95.94 32 CYS B N 1
ATOM 3542 C CA . CYS B 1 32 ? 11.055 11.922 11.297 1 95.94 32 CYS B CA 1
ATOM 3543 C C . CYS B 1 32 ? 12.531 11.727 10.969 1 95.94 32 CYS B C 1
ATOM 3545 O O . CYS B 1 32 ? 13.359 12.594 11.25 1 95.94 32 CYS B O 1
ATOM 3547 N N . ILE B 1 33 ? 12.859 10.594 10.336 1 94 33 ILE B N 1
ATOM 3548 C CA . ILE B 1 33 ? 14.281 10.359 10.07 1 94 33 ILE B CA 1
ATOM 3549 C C . ILE B 1 33 ? 14.469 9.977 8.609 1 94 33 ILE B C 1
ATOM 3551 O O . ILE B 1 33 ? 13.531 9.539 7.945 1 94 33 ILE B O 1
ATOM 3555 N N . ARG B 1 34 ? 15.617 10.141 8.117 1 91.94 34 ARG B N 1
ATOM 3556 C CA . ARG B 1 34 ? 16.078 9.75 6.793 1 91.94 34 ARG B CA 1
ATOM 3557 C C . ARG B 1 34 ? 17.438 9.047 6.871 1 91.94 34 ARG B C 1
ATOM 3559 O O . ARG B 1 34 ? 18.281 9.391 7.703 1 91.94 34 ARG B O 1
ATOM 3566 N N . ARG B 1 35 ? 17.641 8.148 6.055 1 92.31 35 ARG B N 1
ATOM 3567 C CA . ARG B 1 35 ? 18.906 7.449 5.934 1 92.31 35 ARG B CA 1
ATOM 3568 C C . ARG B 1 35 ? 19.594 7.785 4.613 1 92.31 35 ARG B C 1
ATOM 3570 O O . ARG B 1 35 ? 19.266 7.211 3.572 1 92.31 35 ARG B O 1
ATOM 3577 N N . PRO B 1 36 ? 20.625 8.562 4.676 1 92.94 36 PRO B N 1
ATOM 3578 C CA . PRO B 1 36 ? 21.203 9.148 3.465 1 92.94 36 PRO B CA 1
ATOM 3579 C C . PRO B 1 36 ? 21.75 8.094 2.506 1 92.94 36 PRO B C 1
ATOM 3581 O O . PRO B 1 36 ? 21.656 8.25 1.287 1 92.94 36 PRO B O 1
ATOM 3584 N N . ARG B 1 37 ? 22.281 6.961 3.002 1 92.88 37 ARG B N 1
ATOM 3585 C CA . ARG B 1 37 ? 22.984 6 2.154 1 92.88 37 ARG B CA 1
ATOM 3586 C C . ARG B 1 37 ? 22.141 4.754 1.922 1 92.88 37 ARG B C 1
ATOM 3588 O O . ARG B 1 37 ? 22.609 3.789 1.309 1 92.88 37 ARG B O 1
ATOM 3595 N N . GLN B 1 38 ? 21.016 4.789 2.428 1 90.94 38 GLN B N 1
ATOM 3596 C CA . GLN B 1 38 ? 20.188 3.59 2.332 1 90.94 38 GLN B CA 1
ATOM 3597 C C . GLN B 1 38 ? 19.922 3.219 0.877 1 90.94 38 GLN B C 1
ATOM 3599 O O . GLN B 1 38 ? 19.5 4.066 0.083 1 90.94 38 GLN B O 1
ATOM 3604 N N . LEU B 1 39 ? 20.203 1.988 0.513 1 88.94 39 LEU B N 1
ATOM 3605 C CA . LEU B 1 39 ? 20.062 1.523 -0.862 1 88.94 39 LEU B CA 1
ATOM 3606 C C . LEU B 1 39 ? 18.609 1.204 -1.18 1 88.94 39 LEU B C 1
ATOM 3608 O O . LEU B 1 39 ? 18.078 1.648 -2.201 1 88.94 39 LEU B O 1
ATOM 3612 N N . SER B 1 40 ? 18 0.439 -0.337 1 87.81 40 SER B N 1
ATOM 3613 C CA . SER B 1 40 ? 16.625 -0.011 -0.537 1 87.81 40 SER B CA 1
ATOM 3614 C C . SER B 1 40 ? 15.773 0.251 0.7 1 87.81 40 SER B C 1
ATOM 3616 O O . SER B 1 40 ? 15.758 -0.558 1.629 1 87.81 40 SER B O 1
ATOM 3618 N N . PRO B 1 41 ? 15.094 1.408 0.651 1 91.06 41 PRO B N 1
ATOM 3619 C CA . PRO B 1 41 ? 14.227 1.664 1.805 1 91.06 41 PRO B CA 1
ATOM 3620 C C . PRO B 1 41 ? 13.148 0.599 1.98 1 91.06 41 PRO B C 1
ATOM 3622 O O . PRO B 1 41 ? 12.602 0.1 0.993 1 91.06 41 PRO B O 1
ATOM 3625 N N . PRO B 1 42 ? 12.953 0.228 3.281 1 95.06 42 PRO B N 1
ATOM 3626 C CA . PRO B 1 42 ? 11.875 -0.731 3.525 1 95.06 42 PRO B CA 1
ATOM 3627 C C . PRO B 1 42 ? 10.523 -0.249 3 1 95.06 42 PRO B C 1
ATOM 3629 O O . PRO B 1 42 ? 10.234 0.95 3.033 1 95.06 42 PRO B O 1
ATOM 3632 N N . SER B 1 43 ? 9.742 -1.183 2.486 1 96.81 43 SER B N 1
ATOM 3633 C CA . SER B 1 43 ? 8.461 -0.795 1.901 1 96.81 43 SER B CA 1
ATOM 3634 C C . SER B 1 43 ? 7.379 -1.82 2.217 1 96.81 43 SER B C 1
ATOM 3636 O O . SER B 1 43 ? 7.68 -2.969 2.545 1 96.81 43 SER B O 1
ATOM 3638 N N . ILE B 1 44 ? 6.211 -1.421 2.262 1 97.88 44 ILE B N 1
ATOM 3639 C CA . ILE B 1 44 ? 5.008 -2.244 2.311 1 97.88 44 ILE B CA 1
ATOM 3640 C C . ILE B 1 44 ? 4.152 -1.98 1.072 1 97.88 44 ILE B C 1
ATOM 3642 O O . ILE B 1 44 ? 3.877 -0.827 0.735 1 97.88 44 ILE B O 1
ATOM 3646 N N . LEU B 1 45 ? 3.787 -3.043 0.357 1 97.94 45 LEU B N 1
ATOM 3647 C CA . LEU B 1 45 ? 3.008 -2.943 -0.872 1 97.94 45 LEU B CA 1
ATOM 3648 C C . LEU B 1 45 ? 3.691 -2.021 -1.876 1 97.94 45 LEU B C 1
ATOM 3650 O O . LEU B 1 45 ? 3.027 -1.24 -2.561 1 97.94 45 LEU B O 1
ATOM 3654 N N . GLY B 1 46 ? 5 -2.025 -1.827 1 95 46 GLY B N 1
ATOM 3655 C CA . GLY B 1 46 ? 5.785 -1.254 -2.777 1 95 46 GLY B CA 1
ATOM 3656 C C . GLY B 1 46 ? 5.93 0.204 -2.387 1 95 46 GLY B C 1
ATOM 3657 O O . GLY B 1 46 ? 6.602 0.974 -3.078 1 95 46 GLY B O 1
ATOM 3658 N N . GLU B 1 47 ? 5.301 0.655 -1.311 1 95.38 47 GLU B N 1
ATOM 3659 C CA . GLU B 1 47 ? 5.391 2.027 -0.821 1 95.38 47 GLU B CA 1
ATOM 3660 C C . GLU B 1 47 ? 6.426 2.148 0.294 1 95.38 47 GLU B C 1
ATOM 3662 O O . GLU B 1 47 ? 6.328 1.466 1.315 1 95.38 47 GLU B O 1
ATOM 3667 N N . PRO B 1 48 ? 7.414 3.014 0.068 1 94.56 48 PRO B N 1
ATOM 3668 C CA . PRO B 1 48 ? 8.406 3.188 1.132 1 94.56 48 PRO B CA 1
ATOM 3669 C C . PRO B 1 48 ? 7.785 3.654 2.447 1 94.56 48 PRO B C 1
ATOM 3671 O O . PRO B 1 48 ? 6.879 4.492 2.443 1 94.56 48 PRO B O 1
ATOM 3674 N N . LEU B 1 49 ? 8.242 3.125 3.547 1 96.62 49 LEU B N 1
ATOM 3675 C CA . LEU B 1 49 ? 7.707 3.441 4.867 1 96.62 49 LEU B CA 1
ATOM 3676 C C . LEU B 1 49 ? 8.234 4.785 5.359 1 96.62 49 LEU B C 1
ATOM 3678 O O . LEU B 1 49 ? 9.414 5.102 5.164 1 96.62 49 LEU B O 1
ATOM 3682 N N . LEU B 1 50 ? 7.344 5.57 5.98 1 96.38 50 LEU B N 1
ATOM 3683 C CA . LEU B 1 50 ? 7.801 6.695 6.789 1 96.38 50 LEU B CA 1
ATOM 3684 C C . LEU B 1 50 ? 8.445 6.211 8.086 1 96.38 50 LEU B C 1
ATOM 3686 O O . LEU B 1 50 ? 7.84 5.434 8.828 1 96.38 50 LEU B O 1
ATOM 3690 N N . GLU B 1 51 ? 9.609 6.629 8.336 1 95.88 51 GLU B N 1
ATOM 3691 C CA . GLU B 1 51 ? 10.328 6.16 9.516 1 95.88 51 GLU B CA 1
ATOM 3692 C C . GLU B 1 51 ? 10.43 7.258 10.57 1 95.88 51 GLU B C 1
ATOM 3694 O O . GLU B 1 51 ? 10.773 8.398 10.258 1 95.88 51 GLU B O 1
ATOM 3699 N N . TYR B 1 52 ? 10.219 6.836 11.773 1 97.06 52 TYR B N 1
ATOM 3700 C CA . TYR B 1 52 ? 10.227 7.773 12.891 1 97.06 52 TYR B CA 1
ATOM 3701 C C . TYR B 1 52 ? 10.922 7.176 14.109 1 97.06 52 TYR B C 1
ATOM 3703 O O . TYR B 1 52 ? 11.102 5.957 14.188 1 97.06 52 TYR B O 1
ATOM 3711 N N . VAL B 1 53 ? 11.359 8.039 14.922 1 96.25 53 VAL B N 1
ATOM 3712 C CA . VAL B 1 53 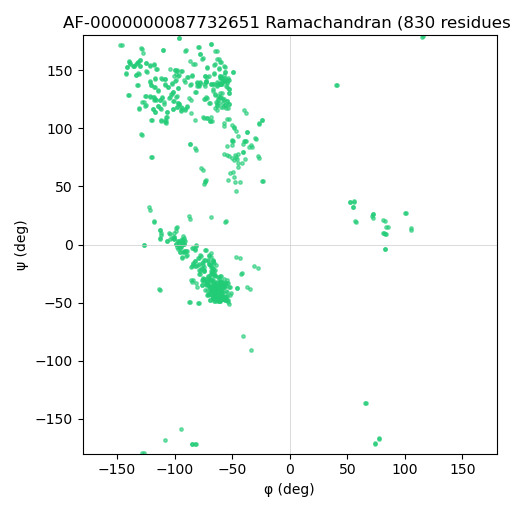? 11.844 7.684 16.25 1 96.25 53 VAL B CA 1
ATOM 3713 C C . VAL B 1 53 ? 10.977 8.344 17.312 1 96.25 53 VAL B C 1
ATOM 3715 O O . VAL B 1 53 ? 10.703 9.547 17.25 1 96.25 53 VAL B O 1
ATOM 3718 N N . LEU B 1 54 ? 10.469 7.551 18.172 1 96.75 54 LEU B N 1
ATOM 3719 C CA . LEU B 1 54 ? 9.672 8.031 19.297 1 96.75 54 LEU B CA 1
ATOM 3720 C C . LEU B 1 54 ? 10.5 8.039 20.578 1 96.75 54 LEU B C 1
ATOM 3722 O O . LEU B 1 54 ? 10.953 6.992 21.031 1 96.75 54 LEU B O 1
ATOM 3726 N N . GLU B 1 55 ? 10.711 9.219 21.141 1 95.5 55 GLU B N 1
ATOM 3727 C CA . GLU B 1 55 ? 11.516 9.375 22.344 1 95.5 55 GLU B CA 1
ATOM 3728 C C . GLU B 1 55 ? 10.711 10.008 23.469 1 95.5 55 GLU B C 1
ATOM 3730 O O . GLU B 1 55 ? 9.766 10.758 23.219 1 95.5 55 GLU B O 1
ATOM 3735 N N . THR B 1 56 ? 11.117 9.711 24.688 1 96.62 56 THR B N 1
ATOM 3736 C CA . THR B 1 56 ? 10.43 10.227 25.859 1 96.62 56 THR B CA 1
ATOM 3737 C C . THR B 1 56 ? 11.242 11.344 26.516 1 96.62 56 THR B C 1
ATOM 3739 O O . THR B 1 56 ? 12.461 11.242 26.641 1 96.62 56 THR B O 1
ATOM 3742 N N . PHE B 1 57 ? 10.547 12.406 26.875 1 96.25 57 PHE B N 1
ATOM 3743 C CA . PHE B 1 57 ? 11.141 13.562 27.547 1 96.25 57 PHE B CA 1
ATOM 3744 C C . PHE B 1 57 ? 10.273 14.023 28.703 1 96.25 57 PHE B C 1
ATOM 3746 O O . PHE B 1 57 ? 9.062 13.789 28.719 1 96.25 57 PHE B O 1
ATOM 3753 N N . GLU B 1 58 ? 10.93 14.633 29.641 1 95.94 58 GLU B N 1
ATOM 3754 C CA . GLU B 1 58 ? 10.18 15.453 30.578 1 95.94 58 GLU B CA 1
ATOM 3755 C C . GLU B 1 58 ? 9.719 16.75 29.938 1 95.94 58 GLU B C 1
ATOM 3757 O O . GLU B 1 58 ? 10.477 17.391 29.188 1 95.94 58 GLU B O 1
ATOM 3762 N N . ILE B 1 59 ? 8.531 17.156 30.156 1 94.88 59 ILE B N 1
ATOM 3763 C CA . ILE B 1 59 ? 7.922 18.266 29.453 1 94.88 59 ILE B CA 1
ATOM 3764 C C . ILE B 1 59 ? 8.766 19.531 29.656 1 94.88 59 ILE B C 1
ATOM 3766 O O . ILE B 1 59 ? 8.945 20.312 28.719 1 94.88 59 ILE B O 1
ATOM 3770 N N . ASP B 1 60 ? 9.336 19.703 30.766 1 93.56 60 ASP B N 1
ATOM 3771 C CA . ASP B 1 60 ? 10.078 20.922 31.078 1 93.56 60 ASP B CA 1
ATOM 3772 C C . ASP B 1 60 ? 11.453 20.906 30.422 1 93.56 60 ASP B C 1
ATOM 3774 O O . ASP B 1 60 ? 12.055 21.969 30.203 1 93.56 60 ASP B O 1
ATOM 3778 N N . SER B 1 61 ? 11.969 19.766 30.094 1 94.06 61 SER B N 1
ATOM 3779 C CA . SER B 1 61 ? 13.289 19.641 29.5 1 94.06 61 SER B CA 1
ATOM 3780 C C . SER B 1 61 ? 13.188 19.156 28.047 1 94.06 61 SER B C 1
ATOM 3782 O O . SER B 1 61 ? 14.188 18.719 27.469 1 94.06 61 SER B O 1
ATOM 3784 N N . ALA B 1 62 ? 12.047 19.188 27.547 1 95.12 62 ALA B N 1
ATOM 3785 C CA . ALA B 1 62 ? 11.852 18.703 26.188 1 95.12 62 ALA B CA 1
ATOM 3786 C C . ALA B 1 62 ? 12.461 19.656 25.156 1 95.12 62 ALA B C 1
ATOM 3788 O O . ALA B 1 62 ? 12.516 20.875 25.406 1 95.12 62 ALA B O 1
ATOM 3789 N N . PRO B 1 63 ? 13.023 19.172 24.062 1 95.75 63 PRO B N 1
ATOM 3790 C CA . PRO B 1 63 ? 13.453 20.047 22.984 1 95.75 63 PRO B CA 1
ATOM 3791 C C . PRO B 1 63 ? 12.289 20.812 22.344 1 95.75 63 PRO B C 1
ATOM 3793 O O . PRO B 1 63 ? 11.125 20.516 22.625 1 95.75 63 PRO B O 1
ATOM 3796 N N . GLN B 1 64 ? 12.664 21.812 21.562 1 96.25 64 GLN B N 1
ATOM 3797 C CA . GLN B 1 64 ? 11.617 22.469 20.812 1 96.25 64 GLN B CA 1
ATOM 3798 C C . GLN B 1 64 ? 10.906 21.5 19.875 1 96.25 64 GLN B C 1
ATOM 3800 O O . GLN B 1 64 ? 11.547 20.688 19.203 1 96.25 64 GLN B O 1
ATOM 3805 N N . PHE B 1 65 ? 9.594 21.516 19.938 1 97.44 65 PHE B N 1
ATOM 3806 C CA . PHE B 1 65 ? 8.836 20.594 19.094 1 97.44 65 PHE B CA 1
ATOM 3807 C C . PHE B 1 65 ? 7.621 21.281 18.5 1 97.44 65 PHE B C 1
ATOM 3809 O O . PHE B 1 65 ? 7.203 22.344 18.969 1 97.44 65 PHE B O 1
ATOM 3816 N N . ASP B 1 66 ? 7.145 20.766 17.391 1 97.56 66 ASP B N 1
ATOM 3817 C CA . ASP B 1 66 ? 5.914 21.219 16.75 1 97.56 66 ASP B CA 1
ATOM 3818 C C . ASP B 1 66 ? 4.734 20.328 17.125 1 97.56 66 ASP B C 1
ATOM 3820 O O . ASP B 1 66 ? 4.871 19.109 17.219 1 97.56 66 ASP B O 1
ATOM 3824 N N . LEU B 1 67 ? 3.676 20.969 17.438 1 98 67 LEU B N 1
ATOM 3825 C CA . LEU B 1 67 ? 2.461 20.234 17.781 1 98 67 LEU B CA 1
ATOM 3826 C C . LEU B 1 67 ? 1.517 20.156 16.578 1 98 67 LEU B C 1
ATOM 3828 O O . LEU B 1 67 ? 1.231 21.188 15.953 1 98 67 LEU B O 1
ATOM 3832 N N . ILE B 1 68 ? 1.079 19 16.219 1 97.94 68 ILE B N 1
ATOM 3833 C CA . ILE B 1 68 ? 0.104 18.812 15.148 1 97.94 68 ILE B CA 1
ATOM 3834 C C . ILE B 1 68 ? -1.241 18.406 15.742 1 97.94 68 ILE B C 1
ATOM 3836 O O . ILE B 1 68 ? -1.383 17.297 16.266 1 97.94 68 ILE B O 1
ATOM 3840 N N . SER B 1 69 ? -2.133 19.312 15.711 1 97.12 69 SER B N 1
ATOM 3841 C CA . SER B 1 69 ? -3.512 19.031 16.109 1 97.12 69 SER B CA 1
ATOM 3842 C C . SER B 1 69 ? -4.316 18.469 14.938 1 97.12 69 SER B C 1
ATOM 3844 O O . SER B 1 69 ? -4.492 19.125 13.914 1 97.12 69 SER B O 1
ATOM 3846 N N . SER B 1 70 ? -4.711 17.234 15.023 1 91.75 70 SER B N 1
ATOM 3847 C CA . SER B 1 70 ? -5.453 16.562 13.969 1 91.75 70 SER B CA 1
ATOM 3848 C C . SER B 1 70 ? -6.605 15.742 14.539 1 91.75 70 SER B C 1
ATOM 3850 O O . SER B 1 70 ? -6.555 15.312 15.695 1 91.75 70 SER B O 1
ATOM 3852 N N . THR B 1 71 ? -7.625 15.555 13.727 1 88.19 71 THR B N 1
ATOM 3853 C CA . THR B 1 71 ? -8.688 14.609 14.07 1 88.19 71 THR B CA 1
ATOM 3854 C C . THR B 1 71 ? -8.328 13.203 13.602 1 88.19 71 THR B C 1
ATOM 3856 O O . THR B 1 71 ? -7.484 13.031 12.719 1 88.19 71 THR B O 1
ATOM 3859 N N . TRP B 1 72 ? -8.93 12.242 14.211 1 87.62 72 TRP B N 1
ATOM 3860 C CA . TRP B 1 72 ? -8.648 10.852 13.867 1 87.62 72 TRP B CA 1
ATOM 3861 C C . TRP B 1 72 ? -9.422 10.43 12.625 1 87.62 72 TRP B C 1
ATOM 3863 O O . TRP B 1 72 ? -8.914 9.664 11.797 1 87.62 72 TRP B O 1
ATOM 3873 N N . GLY B 1 73 ? -10.586 11 12.508 1 91.56 73 GLY B N 1
ATOM 3874 C CA . GLY B 1 73 ? -11.5 10.523 11.477 1 91.56 73 GLY B CA 1
ATOM 3875 C C . GLY B 1 73 ? -11.406 11.312 10.188 1 91.56 73 GLY B C 1
ATOM 3876 O O . GLY B 1 73 ? -10.344 11.828 9.844 1 91.56 73 GLY B O 1
ATOM 3877 N N . ASN B 1 74 ? -12.414 11.227 9.453 1 94.69 74 ASN B N 1
ATOM 3878 C CA . ASN B 1 74 ? -12.539 11.867 8.148 1 94.69 74 ASN B CA 1
ATOM 3879 C C . ASN B 1 74 ? -12.453 13.391 8.258 1 94.69 74 ASN B C 1
ATOM 3881 O O . ASN B 1 74 ? -13.195 14.008 9.023 1 94.69 74 ASN B O 1
ATOM 3885 N N . PRO B 1 75 ? -11.523 13.977 7.582 1 95.69 75 PRO B N 1
ATOM 3886 C CA . PRO B 1 75 ? -11.406 15.438 7.66 1 95.69 75 PRO B CA 1
ATOM 3887 C C . PRO B 1 75 ? -12.609 16.156 7.059 1 95.69 75 PRO B C 1
ATOM 3889 O O . PRO B 1 75 ? -12.836 17.328 7.348 1 95.69 75 PRO B O 1
ATOM 3892 N N . ASN B 1 76 ? -13.289 15.492 6.211 1 91 76 ASN B N 1
ATOM 3893 C CA . ASN B 1 76 ? -14.539 16.031 5.691 1 91 76 ASN B CA 1
ATOM 3894 C C . ASN B 1 76 ? -15.719 15.711 6.605 1 91 76 ASN B C 1
ATOM 3896 O O . ASN B 1 76 ? -15.984 14.539 6.887 1 91 76 ASN B O 1
ATOM 3900 N N . SER B 1 77 ? -16.406 16.672 7.016 1 84.12 77 SER B N 1
ATOM 3901 C CA . SER B 1 77 ? -17.484 16.484 7.977 1 84.12 77 SER B CA 1
ATOM 3902 C C . SER B 1 77 ? -18.75 15.953 7.297 1 84.12 77 SER B C 1
ATOM 3904 O O . SER B 1 77 ? -19.656 15.477 7.965 1 84.12 77 SER B O 1
ATOM 3906 N N . ALA B 1 78 ? -18.766 16.094 5.969 1 81.5 78 ALA B N 1
ATOM 3907 C CA . ALA B 1 78 ? -19.906 15.562 5.242 1 81.5 78 ALA B CA 1
ATOM 3908 C C . ALA B 1 78 ? -20.047 14.062 5.453 1 81.5 78 ALA B C 1
ATOM 3910 O O . ALA B 1 78 ? -19.047 13.367 5.656 1 81.5 78 ALA B O 1
ATOM 3911 N N . HIS B 1 79 ? -21.25 13.617 5.527 1 83.75 79 HIS B N 1
ATOM 3912 C CA . HIS B 1 79 ? -21.484 12.188 5.664 1 83.75 79 HIS B CA 1
ATOM 3913 C C . HIS B 1 79 ? -20.797 11.406 4.551 1 83.75 79 HIS B C 1
ATOM 3915 O O . HIS B 1 79 ? -21.016 11.68 3.367 1 83.75 79 HIS B O 1
ATOM 3921 N N . PRO B 1 80 ? -20 10.523 4.883 1 85.69 80 PRO B N 1
ATOM 3922 C CA . PRO B 1 80 ? -19.188 9.836 3.879 1 85.69 80 PRO B CA 1
ATOM 3923 C C . PRO B 1 80 ? -19.938 8.719 3.168 1 85.69 80 PRO B C 1
ATOM 3925 O O . PRO B 1 80 ? -19.422 8.102 2.232 1 85.69 80 PRO B O 1
ATOM 3928 N N . GLY B 1 81 ? -21.156 8.508 3.518 1 88.12 81 GLY B N 1
ATOM 3929 C CA . GLY B 1 81 ? -21.844 7.316 3.045 1 88.12 81 GLY B CA 1
ATOM 3930 C C . GLY B 1 81 ? -21.438 6.062 3.799 1 88.12 81 GLY B C 1
ATOM 3931 O O . GLY B 1 81 ? -20.875 6.141 4.891 1 88.12 81 GLY B O 1
ATOM 3932 N N . ASP B 1 82 ? -21.812 4.887 3.258 1 88.38 82 ASP B N 1
ATOM 3933 C CA . ASP B 1 82 ? -21.609 3.639 3.986 1 88.38 82 ASP B CA 1
ATOM 3934 C C . ASP B 1 82 ? -20.188 3.135 3.822 1 88.38 82 ASP B C 1
ATOM 3936 O O . ASP B 1 82 ? -19.75 2.244 4.555 1 88.38 82 ASP B O 1
ATOM 3940 N N . ILE B 1 83 ? -19.516 3.689 2.893 1 89 83 ILE B N 1
ATOM 3941 C CA . ILE B 1 83 ? -18.109 3.359 2.715 1 89 83 ILE B CA 1
ATOM 3942 C C . ILE B 1 83 ? -17.25 4.602 2.945 1 89 83 ILE B C 1
ATOM 3944 O O . ILE B 1 83 ? -17.391 5.598 2.229 1 89 83 ILE B O 1
ATOM 3948 N N . ASP B 1 84 ? -16.438 4.555 4.035 1 91.25 84 ASP B N 1
ATOM 3949 C CA . ASP B 1 84 ? -15.57 5.664 4.402 1 91.25 84 ASP B CA 1
ATOM 3950 C C . ASP B 1 84 ? -14.102 5.242 4.371 1 91.25 84 ASP B C 1
ATOM 3952 O O . ASP B 1 84 ? -13.664 4.43 5.188 1 91.25 84 ASP B O 1
ATOM 3956 N N . ALA B 1 85 ? -13.352 5.863 3.494 1 91.69 85 ALA B N 1
ATOM 3957 C CA . ALA B 1 85 ? -11.938 5.539 3.338 1 91.69 85 ALA B CA 1
ATOM 3958 C C . ALA B 1 85 ? -11.148 5.926 4.582 1 91.69 85 ALA B C 1
ATOM 3960 O O . ALA B 1 85 ? -10.008 5.492 4.762 1 91.69 85 ALA B O 1
ATOM 3961 N N . TYR B 1 86 ? -11.688 6.695 5.457 1 95.31 86 TYR B N 1
ATOM 3962 C CA . TYR B 1 86 ? -11.008 7.152 6.664 1 95.31 86 TYR B CA 1
ATOM 3963 C C . TYR B 1 86 ? -11.438 6.328 7.875 1 95.31 86 TYR B C 1
ATOM 3965 O O . TYR B 1 86 ? -11.062 6.637 9.008 1 95.31 86 TYR B O 1
ATOM 3973 N N . GLY B 1 87 ? -12.195 5.312 7.605 1 93.12 87 GLY B N 1
ATOM 3974 C CA . GLY B 1 87 ? -12.68 4.453 8.68 1 93.12 87 GLY B CA 1
ATOM 3975 C C . GLY B 1 87 ? -11.578 3.643 9.336 1 93.12 87 GLY B C 1
ATOM 3976 O O . GLY B 1 87 ? -10.445 3.607 8.844 1 93.12 87 GLY B O 1
ATOM 3977 N N . SER B 1 88 ? -11.898 2.959 10.422 1 91.56 88 SER B N 1
ATOM 3978 C CA . SER B 1 88 ? -10.945 2.26 11.273 1 91.56 88 SER B CA 1
ATOM 3979 C C . SER B 1 88 ? -10.375 1.031 10.562 1 91.56 88 SER B C 1
ATOM 3981 O O . SER B 1 88 ? -9.328 0.514 10.961 1 91.56 88 SER B O 1
ATOM 3983 N N . MET B 1 89 ? -11.016 0.587 9.508 1 93.06 89 MET B N 1
ATOM 3984 C CA . MET B 1 89 ? -10.57 -0.63 8.836 1 93.06 89 MET B CA 1
ATOM 3985 C C . MET B 1 89 ? -9.547 -0.31 7.746 1 93.06 89 MET B C 1
ATOM 3987 O O . MET B 1 89 ? -9 -1.216 7.121 1 93.06 89 MET B O 1
ATOM 3991 N N . HIS B 1 90 ? -9.352 0.919 7.551 1 96 90 HIS B N 1
ATOM 3992 C CA . HIS B 1 90 ? -8.328 1.364 6.613 1 96 90 HIS B CA 1
ATOM 3993 C C . HIS B 1 90 ? -7.117 1.938 7.344 1 96 90 HIS B C 1
ATOM 3995 O O . HIS B 1 90 ? -7.215 2.982 7.992 1 96 90 HIS B O 1
ATOM 4001 N N . ARG B 1 91 ? -6.031 1.246 7.203 1 97.62 91 ARG B N 1
ATOM 4002 C CA . ARG B 1 91 ? -4.883 1.606 8.023 1 97.62 91 ARG B CA 1
ATOM 4003 C C . ARG B 1 91 ? -3.654 1.875 7.16 1 97.62 91 ARG B C 1
ATOM 4005 O O . ARG B 1 91 ? -3.58 1.418 6.016 1 97.62 91 ARG B O 1
ATOM 4012 N N . TYR B 1 92 ? -2.803 2.609 7.699 1 98.31 92 TYR B N 1
ATOM 4013 C CA . TYR B 1 92 ? -1.572 3.049 7.051 1 98.31 92 TYR B CA 1
ATOM 4014 C C . TYR B 1 92 ? -0.367 2.816 7.957 1 98.31 92 TYR B C 1
ATOM 4016 O O . TYR B 1 92 ? -0.281 3.387 9.047 1 98.31 92 TYR B O 1
ATOM 4024 N N . PRO B 1 93 ? 0.55 1.979 7.516 1 98.19 93 PRO B N 1
ATOM 4025 C CA . PRO B 1 93 ? 1.694 1.63 8.359 1 98.19 93 PRO B CA 1
ATOM 4026 C C . PRO B 1 93 ? 2.793 2.689 8.336 1 98.19 93 PRO B C 1
ATOM 4028 O O . PRO B 1 93 ? 3.084 3.256 7.277 1 98.19 93 PRO B O 1
ATOM 4031 N N . ILE B 1 94 ? 3.361 2.961 9.461 1 98.12 94 ILE B N 1
ATOM 4032 C CA . ILE B 1 94 ? 4.59 3.734 9.617 1 98.12 94 ILE B CA 1
ATOM 4033 C C . ILE B 1 94 ? 5.57 2.979 10.508 1 98.12 94 ILE B C 1
ATOM 4035 O O . ILE B 1 94 ? 5.164 2.121 11.297 1 98.12 94 ILE B O 1
ATOM 4039 N N . ALA B 1 95 ? 6.805 3.221 10.336 1 97.56 95 ALA B N 1
ATOM 4040 C CA . ALA B 1 95 ? 7.832 2.59 11.164 1 97.56 95 ALA B CA 1
ATOM 4041 C C . ALA B 1 95 ? 8.242 3.498 12.32 1 97.56 95 ALA B C 1
ATOM 4043 O O . ALA B 1 95 ? 8.664 4.633 12.102 1 97.56 95 ALA B O 1
ATOM 4044 N N . VAL B 1 96 ? 8.086 3.029 13.516 1 97.44 96 VAL B N 1
ATOM 4045 C CA . VAL B 1 96 ? 8.477 3.764 14.711 1 97.44 96 VAL B CA 1
ATOM 4046 C C . VAL B 1 96 ? 9.414 2.91 15.562 1 97.44 96 VAL B C 1
ATOM 4048 O O . VAL B 1 96 ? 9.039 1.827 16.016 1 97.44 96 VAL B O 1
ATOM 4051 N N . ASN B 1 97 ? 10.633 3.436 15.758 1 95.88 97 ASN B N 1
ATOM 4052 C CA . ASN B 1 97 ? 11.656 2.709 16.5 1 95.88 97 ASN B CA 1
ATOM 4053 C C . ASN B 1 97 ? 11.859 1.3 15.961 1 95.88 97 ASN B C 1
ATOM 4055 O O . ASN B 1 97 ? 11.953 0.34 16.719 1 95.88 97 ASN B O 1
ATOM 4059 N N . GLY B 1 98 ? 11.766 1.188 14.68 1 95.25 98 GLY B N 1
ATOM 4060 C CA . GLY B 1 98 ? 12.062 -0.068 14.008 1 95.25 98 GLY B CA 1
ATOM 4061 C C . GLY B 1 98 ? 10.891 -1.031 14.008 1 95.25 98 GLY B C 1
ATOM 4062 O O . GLY B 1 98 ? 11.039 -2.199 13.641 1 95.25 98 GLY B O 1
ATOM 4063 N N . LYS B 1 99 ? 9.734 -0.618 14.406 1 97.12 99 LYS B N 1
ATOM 4064 C CA . LYS B 1 99 ? 8.531 -1.434 14.438 1 97.12 99 LYS B CA 1
ATOM 4065 C C . LYS B 1 99 ? 7.367 -0.727 13.742 1 97.12 99 LYS B C 1
ATOM 4067 O O . LYS B 1 99 ? 7.469 0.453 13.398 1 97.12 99 LYS B O 1
ATOM 4072 N N . ILE B 1 100 ? 6.305 -1.473 13.516 1 97.94 100 ILE B N 1
ATOM 4073 C CA . ILE B 1 100 ? 5.23 -0.954 12.68 1 97.94 100 ILE B CA 1
ATOM 4074 C C . ILE B 1 100 ? 4.078 -0.474 13.562 1 97.94 100 ILE B C 1
ATOM 4076 O O . ILE B 1 100 ? 3.652 -1.181 14.477 1 97.94 100 ILE B O 1
ATOM 4080 N N . ILE B 1 101 ? 3.588 0.724 13.32 1 97.75 101 ILE B N 1
ATOM 4081 C CA . ILE B 1 101 ? 2.326 1.234 13.836 1 97.75 101 ILE B CA 1
ATOM 4082 C C . ILE B 1 101 ? 1.347 1.463 12.688 1 97.75 101 ILE B C 1
ATOM 4084 O O . ILE B 1 101 ? 1.718 2.016 11.648 1 97.75 101 ILE B O 1
ATOM 4088 N N . PHE B 1 102 ? 0.154 1.009 12.836 1 97.44 102 PHE B N 1
ATOM 4089 C CA . PHE B 1 102 ? -0.905 1.284 11.875 1 97.44 102 PHE B CA 1
ATOM 4090 C C . PHE B 1 102 ? -1.728 2.494 12.305 1 97.44 102 PHE B C 1
ATOM 4092 O O . PHE B 1 102 ? -2.414 2.451 13.328 1 97.44 102 PHE B O 1
ATOM 4099 N N . VAL B 1 103 ? -1.672 3.514 11.523 1 97.69 103 VAL B N 1
ATOM 4100 C CA . VAL B 1 103 ? -2.426 4.719 11.844 1 97.69 103 VAL B CA 1
ATOM 4101 C C . VAL B 1 103 ? -3.574 4.895 10.859 1 97.69 103 VAL B C 1
ATOM 4103 O O . VAL B 1 103 ? -3.668 4.164 9.867 1 97.69 103 VAL B O 1
ATOM 4106 N N . THR B 1 104 ? -4.48 5.797 11.188 1 97.19 104 THR B N 1
ATOM 4107 C CA . THR B 1 104 ? -5.586 6.078 10.281 1 97.19 104 THR B CA 1
ATOM 4108 C C . THR B 1 104 ? -5.133 6.973 9.133 1 97.19 104 THR B C 1
ATOM 4110 O O . THR B 1 104 ? -4.051 7.562 9.188 1 97.19 104 THR B O 1
ATOM 4113 N N . ARG B 1 105 ? -5.898 7.031 8.133 1 97.62 105 ARG B N 1
ATOM 4114 C CA . ARG B 1 105 ? -5.543 7.742 6.906 1 97.62 105 ARG B CA 1
ATOM 4115 C C . ARG B 1 105 ? -5.254 9.211 7.191 1 97.62 105 ARG B C 1
ATOM 4117 O O . ARG B 1 105 ? -4.273 9.766 6.691 1 97.62 105 ARG B O 1
ATOM 4124 N N . ASN B 1 106 ? -6.121 9.82 7.98 1 97.81 106 ASN B N 1
ATOM 4125 C CA . ASN B 1 106 ? -5.973 11.242 8.25 1 97.81 106 ASN B CA 1
ATOM 4126 C C . ASN B 1 106 ? -4.648 11.547 8.945 1 97.81 106 ASN B C 1
ATOM 4128 O O . ASN B 1 106 ? -3.988 12.539 8.625 1 97.81 106 ASN B O 1
ATOM 4132 N N . ILE B 1 107 ? -4.258 10.695 9.875 1 98.12 107 ILE B N 1
ATOM 4133 C CA . ILE B 1 107 ? -3.002 10.867 10.602 1 98.12 107 ILE B CA 1
ATOM 4134 C C . ILE B 1 107 ? -1.826 10.633 9.648 1 98.12 107 ILE B C 1
ATOM 4136 O O . ILE B 1 107 ? -0.837 11.367 9.695 1 98.12 107 ILE B O 1
ATOM 4140 N N . TYR B 1 108 ? -1.944 9.633 8.844 1 98.56 108 TYR B N 1
ATOM 4141 C CA . TYR B 1 108 ? -0.912 9.359 7.848 1 98.56 108 TYR B CA 1
ATOM 4142 C C . TYR B 1 108 ? -0.716 10.547 6.918 1 98.56 108 TYR B C 1
ATOM 4144 O O . TYR B 1 108 ? 0.418 10.938 6.633 1 98.56 108 TYR B O 1
ATOM 4152 N N . GLU B 1 109 ? -1.818 11.094 6.469 1 98.31 109 GLU B N 1
ATOM 4153 C CA . GLU B 1 109 ? -1.778 12.258 5.582 1 98.31 109 GLU B CA 1
ATOM 4154 C C . GLU B 1 109 ? -1.168 13.469 6.281 1 98.31 109 GLU B C 1
ATOM 4156 O O . GLU B 1 109 ? -0.454 14.258 5.66 1 98.31 109 GLU B O 1
ATOM 4161 N N . ALA B 1 110 ? -1.428 13.648 7.539 1 98.31 110 ALA B N 1
ATOM 4162 C CA . ALA B 1 110 ? -0.806 14.711 8.32 1 98.31 110 ALA B CA 1
ATOM 4163 C C . ALA B 1 110 ? 0.708 14.531 8.383 1 98.31 110 ALA B C 1
ATOM 4165 O O . ALA B 1 110 ? 1.46 15.5 8.266 1 98.31 110 ALA B O 1
ATOM 4166 N N . LEU B 1 111 ? 1.126 13.305 8.594 1 98 111 LEU B N 1
ATOM 4167 C CA . LEU B 1 111 ? 2.553 13.008 8.641 1 98 111 LEU B CA 1
ATOM 4168 C C . LEU B 1 111 ? 3.211 13.273 7.289 1 98 111 LEU B C 1
ATOM 4170 O O . LEU B 1 111 ? 4.34 13.766 7.23 1 98 111 LEU B O 1
ATOM 4174 N N . GLN B 1 112 ? 2.5 12.938 6.266 1 96.5 112 GLN B N 1
ATOM 4175 C CA . GLN B 1 112 ? 3.008 13.219 4.926 1 96.5 112 GLN B CA 1
ATOM 4176 C C . GLN B 1 112 ? 3.184 14.719 4.707 1 96.5 112 GLN B C 1
ATOM 4178 O O . GLN B 1 112 ? 4.191 15.148 4.145 1 96.5 112 GLN B O 1
ATOM 4183 N N . MET B 1 113 ? 2.189 15.445 5.133 1 96.38 113 MET B N 1
ATOM 4184 C CA . MET B 1 113 ? 2.275 16.906 5.043 1 96.38 113 MET B CA 1
ATOM 4185 C C . MET B 1 113 ? 3.477 17.422 5.824 1 96.38 113 MET B C 1
ATOM 4187 O O . MET B 1 113 ? 4.258 18.234 5.309 1 96.38 113 MET B O 1
ATOM 4191 N N . ALA B 1 114 ? 3.637 16.938 7.027 1 97.06 114 ALA B N 1
ATOM 4192 C CA . ALA B 1 114 ? 4.742 17.375 7.879 1 97.06 114 ALA B CA 1
ATOM 4193 C C . ALA B 1 114 ? 6.086 17.078 7.223 1 97.06 114 ALA B C 1
ATOM 4195 O O . ALA B 1 114 ? 6.992 17.922 7.238 1 97.06 114 ALA B O 1
ATOM 4196 N N . LYS B 1 115 ? 6.195 15.906 6.691 1 95.06 115 LYS B N 1
ATOM 4197 C CA . LYS B 1 115 ? 7.434 15.531 6.012 1 95.06 115 LYS B CA 1
ATOM 4198 C C . LYS B 1 115 ? 7.707 16.438 4.82 1 95.06 115 LYS B C 1
ATOM 4200 O O . LYS B 1 115 ? 8.836 16.906 4.641 1 95.06 115 LYS B O 1
ATOM 4205 N N . SER B 1 116 ? 6.707 16.672 4.039 1 92.94 116 SER B N 1
ATOM 4206 C CA . SER B 1 116 ? 6.848 17.484 2.84 1 92.94 116 SER B CA 1
ATOM 4207 C C . SER B 1 116 ? 7.277 18.906 3.184 1 92.94 116 SER B C 1
ATOM 4209 O O . SER B 1 116 ? 8.141 19.484 2.514 1 92.94 116 SER B O 1
ATOM 4211 N N . VAL B 1 117 ? 6.707 19.438 4.199 1 94 117 VAL B N 1
ATOM 4212 C CA . VAL B 1 117 ? 6.957 20.828 4.574 1 94 117 VAL B CA 1
ATOM 4213 C C . VAL B 1 117 ? 8.328 20.938 5.246 1 94 117 VAL B C 1
ATOM 4215 O O . VAL B 1 117 ? 9.047 21.906 5.031 1 94 117 VAL B O 1
ATOM 4218 N N . ASN B 1 118 ? 8.68 19.922 5.977 1 93.12 118 ASN B N 1
ATOM 4219 C CA . ASN B 1 118 ? 9.883 20.016 6.809 1 93.12 118 ASN B CA 1
ATOM 4220 C C . ASN B 1 118 ? 11.102 19.438 6.102 1 93.12 118 ASN B C 1
ATOM 4222 O O . ASN B 1 118 ? 12.219 19.516 6.609 1 93.12 118 ASN B O 1
ATOM 4226 N N . ASP B 1 119 ? 10.93 18.828 4.949 1 90.75 119 ASP B N 1
ATOM 4227 C CA . ASP B 1 119 ? 12.039 18.172 4.266 1 90.75 119 ASP B CA 1
ATOM 4228 C C . ASP B 1 119 ? 12.273 18.781 2.889 1 90.75 119 ASP B C 1
ATOM 4230 O O . ASP B 1 119 ? 12.086 18.125 1.866 1 90.75 119 ASP B O 1
ATOM 4234 N N . PRO B 1 120 ? 12.836 19.906 2.801 1 86.56 120 PRO B N 1
ATOM 4235 C CA . PRO B 1 120 ? 13.117 20.5 1.49 1 86.56 120 PRO B CA 1
ATOM 4236 C C . PRO B 1 120 ? 14.141 19.703 0.688 1 86.56 120 PRO B C 1
ATOM 4238 O O . PRO B 1 120 ? 14.117 19.719 -0.546 1 86.56 120 PRO B O 1
ATOM 4241 N N . ILE B 1 121 ? 14.953 19 1.384 1 89.62 121 ILE B N 1
ATOM 4242 C CA . ILE B 1 121 ? 16.016 18.234 0.746 1 89.62 121 ILE B CA 1
ATOM 4243 C C . ILE B 1 121 ? 15.438 17.016 0.035 1 89.62 121 ILE B C 1
ATOM 4245 O O . ILE B 1 121 ? 15.883 16.656 -1.055 1 89.62 121 ILE B O 1
ATOM 4249 N N . GLY B 1 122 ? 14.398 16.453 0.586 1 89.19 122 GLY B N 1
ATOM 4250 C CA . GLY B 1 122 ? 13.805 15.25 0.031 1 89.19 122 GLY B CA 1
ATOM 4251 C C . GLY B 1 122 ? 12.68 15.539 -0.949 1 89.19 122 GLY B C 1
ATOM 4252 O O . GLY B 1 122 ? 12.078 14.609 -1.495 1 89.19 122 GLY B O 1
ATOM 4253 N N . HIS B 1 123 ? 12.469 16.734 -1.204 1 89 123 HIS B N 1
ATOM 4254 C CA . HIS B 1 123 ? 11.383 17.125 -2.098 1 89 123 HIS B CA 1
ATOM 4255 C C . HIS B 1 123 ? 11.602 16.562 -3.502 1 89 123 HIS B C 1
ATOM 4257 O O . HIS B 1 123 ? 12.727 16.562 -4.004 1 89 123 HIS B O 1
ATOM 4263 N N . ARG B 1 124 ? 10.516 16.109 -4.066 1 91.81 124 ARG B N 1
ATOM 4264 C CA . ARG B 1 124 ? 10.539 15.586 -5.426 1 91.81 124 ARG B CA 1
ATOM 4265 C C . ARG B 1 124 ? 9.672 16.422 -6.359 1 91.81 124 ARG B C 1
ATOM 4267 O O . ARG B 1 124 ? 8.602 16.891 -5.965 1 91.81 124 ARG B O 1
ATOM 4274 N N . ASP B 1 125 ? 10.156 16.547 -7.52 1 89.81 125 ASP B N 1
ATOM 4275 C CA . ASP B 1 125 ? 9.352 17.281 -8.484 1 89.81 125 ASP B CA 1
ATOM 4276 C C . ASP B 1 125 ? 8.195 16.438 -9 1 89.81 125 ASP B C 1
ATOM 4278 O O . ASP B 1 125 ? 8.234 15.203 -8.906 1 89.81 125 ASP B O 1
ATOM 4282 N N . ASP B 1 126 ? 7.141 17 -9.555 1 84.25 126 ASP B N 1
ATOM 4283 C CA . ASP B 1 126 ? 5.898 16.312 -9.914 1 84.25 126 ASP B CA 1
ATOM 4284 C C . ASP B 1 126 ? 6.016 15.648 -11.273 1 84.25 126 ASP B C 1
ATOM 4286 O O . ASP B 1 126 ? 5.207 14.781 -11.617 1 84.25 126 ASP B O 1
ATOM 4290 N N . VAL B 1 127 ? 6.957 16.016 -12.023 1 88.12 127 VAL B N 1
ATOM 4291 C CA . VAL B 1 127 ? 6.996 15.57 -13.414 1 88.12 127 VAL B CA 1
ATOM 4292 C C . VAL B 1 127 ? 7.711 14.219 -13.5 1 88.12 127 VAL B C 1
ATOM 4294 O O . VAL B 1 127 ? 7.156 13.258 -14.031 1 88.12 127 VAL B O 1
ATOM 4297 N N . PHE B 1 128 ? 8.922 14.148 -12.844 1 92 128 PHE B N 1
ATOM 4298 C CA . PHE B 1 128 ? 9.711 12.938 -13.023 1 92 128 PHE B CA 1
ATOM 4299 C C . PHE B 1 128 ? 10.094 12.336 -11.672 1 92 128 PHE B C 1
ATOM 4301 O O . PHE B 1 128 ? 10.805 11.336 -11.609 1 92 128 PHE B O 1
ATOM 4308 N N . GLY B 1 129 ? 9.648 13.016 -10.594 1 93.25 129 GLY B N 1
ATOM 4309 C CA . GLY B 1 129 ? 9.992 12.523 -9.273 1 93.25 129 GLY B CA 1
ATOM 4310 C C . GLY B 1 129 ? 11.453 12.742 -8.922 1 93.25 129 GLY B C 1
ATOM 4311 O O . GLY B 1 129 ? 12.039 11.969 -8.164 1 93.25 129 GLY B O 1
ATOM 4312 N N . GLU B 1 130 ? 12.062 13.734 -9.5 1 95.12 130 GLU B N 1
ATOM 4313 C CA . GLU B 1 130 ? 13.477 14.031 -9.266 1 95.12 130 GLU B CA 1
ATOM 4314 C C . GLU B 1 130 ? 13.68 14.758 -7.938 1 95.12 130 GLU B C 1
ATOM 4316 O O . GLU B 1 130 ? 12.898 15.648 -7.582 1 95.12 130 GLU B O 1
ATOM 4321 N N . THR B 1 131 ? 14.656 14.359 -7.246 1 95.5 131 THR B N 1
ATOM 4322 C CA . THR B 1 131 ? 15.023 15.039 -6.012 1 95.5 131 THR B CA 1
ATOM 4323 C C . THR B 1 131 ? 15.82 16.312 -6.309 1 95.5 131 THR B C 1
ATOM 4325 O O . THR B 1 131 ? 16.266 16.516 -7.441 1 95.5 131 THR B O 1
ATOM 4328 N N . GLU B 1 132 ? 16.031 17.156 -5.242 1 95.06 132 GLU B N 1
ATOM 4329 C CA . GLU B 1 132 ? 16.875 18.344 -5.379 1 95.06 132 GLU B CA 1
ATOM 4330 C C . GLU B 1 132 ? 18.297 17.953 -5.766 1 95.06 132 GLU B C 1
ATOM 4332 O O . GLU B 1 132 ? 18.953 18.688 -6.516 1 95.06 132 GLU B O 1
ATOM 4337 N N . LEU B 1 133 ? 18.75 16.828 -5.309 1 97.31 133 LEU B N 1
ATOM 4338 C CA . LEU B 1 133 ? 20.094 16.359 -5.637 1 97.31 133 LEU B CA 1
ATOM 4339 C C . LEU B 1 133 ? 20.219 16.062 -7.129 1 97.31 133 LEU B C 1
ATOM 4341 O O . LEU B 1 133 ? 21.156 16.516 -7.785 1 97.31 133 LEU B O 1
ATOM 4345 N N . ILE B 1 134 ? 19.266 15.336 -7.648 1 97.44 134 ILE B N 1
ATOM 4346 C CA . ILE B 1 134 ? 19.266 14.977 -9.062 1 97.44 134 ILE B CA 1
ATOM 4347 C C . ILE B 1 134 ? 19.188 16.25 -9.914 1 97.44 134 ILE B C 1
ATOM 4349 O O . ILE B 1 134 ? 19.922 16.375 -10.898 1 97.44 134 ILE B O 1
ATOM 4353 N N . ARG B 1 135 ? 18.422 17.188 -9.523 1 95.62 135 ARG B N 1
ATOM 4354 C CA . ARG B 1 135 ? 18.281 18.453 -10.258 1 95.62 135 ARG B CA 1
ATOM 4355 C C . ARG B 1 135 ? 19.594 19.234 -10.25 1 95.62 135 ARG B C 1
ATOM 4357 O O . ARG B 1 135 ? 20 19.781 -11.281 1 95.62 135 ARG B O 1
ATOM 4364 N N . ALA B 1 136 ? 20.172 19.328 -9.109 1 96.94 136 ALA B N 1
ATOM 4365 C CA . ALA B 1 136 ? 21.438 20.031 -9 1 96.94 136 ALA B CA 1
ATOM 4366 C C . ALA B 1 136 ? 22.484 19.422 -9.93 1 96.94 136 ALA B C 1
ATOM 4368 O O . ALA B 1 136 ? 23.328 20.125 -10.492 1 96.94 136 ALA B O 1
ATOM 4369 N N . ILE B 1 137 ? 22.438 18.125 -10.078 1 96.81 137 ILE B N 1
ATOM 4370 C CA . ILE B 1 137 ? 23.391 17.406 -10.914 1 96.81 137 ILE B CA 1
ATOM 4371 C C . ILE B 1 137 ? 23.125 17.703 -12.391 1 96.81 137 ILE B C 1
ATOM 4373 O O . ILE B 1 137 ? 24.047 17.906 -13.172 1 96.81 137 ILE B O 1
ATOM 4377 N N . GLU B 1 138 ? 21.906 17.703 -12.75 1 94.31 138 GLU B N 1
ATOM 4378 C CA . GLU B 1 138 ? 21.531 18 -14.133 1 94.31 138 GLU B CA 1
ATOM 4379 C C . GLU B 1 138 ? 22.078 19.359 -14.57 1 94.31 138 GLU B C 1
ATOM 4381 O O . GLU B 1 138 ? 22.484 19.516 -15.719 1 94.31 138 GLU B O 1
ATOM 4386 N N . TYR B 1 139 ? 22.141 20.266 -13.625 1 93.88 139 TYR B N 1
ATOM 4387 C CA . TYR B 1 139 ? 22.609 21.609 -13.922 1 93.88 139 TYR B CA 1
ATOM 4388 C C . TYR B 1 139 ? 24.109 21.719 -13.648 1 93.88 139 TYR B C 1
ATOM 4390 O O . TYR B 1 139 ? 24.672 22.812 -13.75 1 93.88 139 TYR B O 1
ATOM 4398 N N . ASN B 1 140 ? 24.75 20.672 -13.258 1 95.12 140 ASN B N 1
ATOM 4399 C CA . ASN B 1 140 ? 26.172 20.625 -12.938 1 95.12 140 ASN B CA 1
ATOM 4400 C C . ASN B 1 140 ? 26.547 21.641 -11.867 1 95.12 140 ASN B C 1
ATOM 4402 O O . ASN B 1 140 ? 27.562 22.328 -11.992 1 95.12 140 ASN B O 1
ATOM 4406 N N . HIS B 1 141 ? 25.688 21.844 -10.93 1 96.12 141 HIS B N 1
ATOM 4407 C CA . HIS B 1 141 ? 25.922 22.766 -9.828 1 96.12 141 HIS B CA 1
ATOM 4408 C C . HIS B 1 141 ? 26.672 22.078 -8.688 1 96.12 141 HIS B C 1
ATOM 4410 O O . HIS B 1 141 ? 26.062 21.75 -7.66 1 96.12 141 HIS B O 1
ATOM 4416 N N . LEU B 1 142 ? 27.938 22.031 -8.703 1 95.94 142 LEU B N 1
ATOM 4417 C CA . LEU B 1 142 ? 28.781 21.25 -7.805 1 95.94 142 LEU B CA 1
ATOM 4418 C C . LEU B 1 142 ? 28.625 21.719 -6.363 1 95.94 142 LEU B C 1
ATOM 4420 O O . LEU B 1 142 ? 28.453 20.906 -5.457 1 95.94 142 LEU B O 1
ATOM 4424 N N . PRO B 1 143 ? 28.641 23.031 -6.102 1 96.75 143 PRO B N 1
ATOM 4425 C CA . PRO B 1 143 ? 28.484 23.484 -4.711 1 96.75 143 PRO B CA 1
ATOM 4426 C C . PRO B 1 143 ? 27.172 23.031 -4.094 1 96.75 143 PRO B C 1
ATOM 4428 O O . PRO B 1 143 ? 27.125 22.625 -2.932 1 96.75 143 PRO B O 1
ATOM 4431 N N . LYS B 1 144 ? 26.141 23.094 -4.871 1 96.88 144 LYS B N 1
ATOM 4432 C CA . LYS B 1 144 ? 24.828 22.688 -4.383 1 96.88 144 LYS B CA 1
ATOM 4433 C C . LYS B 1 144 ? 24.797 21.188 -4.121 1 96.88 144 LYS B C 1
ATOM 4435 O O . LYS B 1 144 ? 24.172 20.734 -3.152 1 96.88 144 LYS B O 1
ATOM 4440 N N . VAL B 1 145 ? 25.406 20.391 -4.992 1 97.75 145 VAL B N 1
ATOM 4441 C CA . VAL B 1 145 ? 25.484 18.953 -4.82 1 97.75 145 VAL B CA 1
ATOM 4442 C C . VAL B 1 145 ? 26.156 18.625 -3.488 1 97.75 145 VAL B C 1
ATOM 4444 O O . VAL B 1 145 ? 25.625 17.844 -2.695 1 97.75 145 VAL B O 1
ATOM 4447 N N . ARG B 1 146 ? 27.234 19.281 -3.211 1 96.62 146 ARG B N 1
ATOM 4448 C CA . ARG B 1 146 ? 27.953 19.047 -1.969 1 96.62 146 ARG B CA 1
ATOM 4449 C C . ARG B 1 146 ? 27.125 19.438 -0.759 1 96.62 146 ARG B C 1
ATOM 4451 O O . ARG B 1 146 ? 27.078 18.719 0.24 1 96.62 146 ARG B O 1
ATOM 4458 N N . GLU B 1 147 ? 26.5 20.531 -0.894 1 95.81 147 GLU B N 1
ATOM 4459 C CA . GLU B 1 147 ? 25.656 21.031 0.191 1 95.81 147 GLU B CA 1
ATOM 4460 C C . GLU B 1 147 ? 24.531 20.047 0.52 1 95.81 147 GLU B C 1
ATOM 4462 O O . GLU B 1 147 ? 24.312 19.719 1.687 1 95.81 147 GLU B O 1
ATOM 4467 N N . LEU B 1 148 ? 23.859 19.594 -0.48 1 96.25 148 LEU B N 1
ATOM 4468 C CA . LEU B 1 148 ? 22.75 18.672 -0.306 1 96.25 148 LEU B CA 1
ATOM 4469 C C . LEU B 1 148 ? 23.219 17.359 0.312 1 96.25 148 LEU B C 1
ATOM 4471 O O . LEU B 1 148 ? 22.562 16.828 1.208 1 96.25 148 LEU B O 1
ATOM 4475 N N . LEU B 1 149 ? 24.312 16.875 -0.124 1 96.38 149 LEU B N 1
ATOM 4476 C CA . LEU B 1 149 ? 24.875 15.633 0.411 1 96.38 149 LEU B CA 1
ATOM 4477 C C . LEU B 1 149 ? 25.281 15.805 1.872 1 96.38 149 LEU B C 1
ATOM 4479 O O . LEU B 1 149 ? 25.031 14.914 2.695 1 96.38 149 LEU B O 1
ATOM 4483 N N . GLN B 1 150 ? 25.797 16.938 2.182 1 93.88 150 GLN B N 1
ATOM 4484 C CA . GLN B 1 150 ? 26.203 17.219 3.555 1 93.88 150 GLN B CA 1
ATOM 4485 C C . GLN B 1 150 ? 24.984 17.312 4.473 1 93.88 150 GLN B C 1
ATOM 4487 O O . GLN B 1 150 ? 25.062 16.953 5.648 1 93.88 150 GLN B O 1
ATOM 4492 N N . GLU B 1 151 ? 23.922 17.734 3.873 1 92 151 GLU B N 1
ATOM 4493 C CA . GLU B 1 151 ? 22.703 17.875 4.645 1 92 151 GLU B CA 1
ATOM 4494 C C . GLU B 1 151 ? 21.938 16.562 4.727 1 92 151 GLU B C 1
ATOM 4496 O O . GLU B 1 151 ? 20.844 16.5 5.301 1 92 151 GLU B O 1
ATOM 4501 N N . GLY B 1 152 ? 22.438 15.57 4.062 1 93 152 GLY B N 1
ATOM 4502 C CA . GLY B 1 152 ? 21.891 14.242 4.238 1 93 152 GLY B CA 1
ATOM 4503 C C . GLY B 1 152 ? 20.953 13.836 3.117 1 93 152 GLY B C 1
ATOM 4504 O O . GLY B 1 152 ? 20.031 13.031 3.326 1 93 152 GLY B O 1
ATOM 4505 N N . ALA B 1 153 ? 21.141 14.375 1.967 1 95.44 153 ALA B N 1
ATOM 4506 C CA . ALA B 1 153 ? 20.344 13.953 0.823 1 95.44 153 ALA B CA 1
ATOM 4507 C C . ALA B 1 153 ? 20.484 12.453 0.579 1 95.44 153 ALA B C 1
ATOM 4509 O O . ALA B 1 153 ? 21.562 11.891 0.727 1 95.44 153 ALA B O 1
ATOM 4510 N N . HIS B 1 154 ? 19.391 11.82 0.218 1 95.31 154 HIS B N 1
ATOM 4511 C CA . HIS B 1 154 ? 19.375 10.391 -0.07 1 95.31 154 HIS B CA 1
ATOM 4512 C C . HIS B 1 154 ? 20.078 10.086 -1.391 1 95.31 154 HIS B C 1
ATOM 4514 O O . HIS B 1 154 ? 19.516 10.312 -2.463 1 95.31 154 HIS B O 1
ATOM 4520 N N . VAL B 1 155 ? 21.172 9.508 -1.331 1 96.19 155 VAL B N 1
ATOM 4521 C CA . VAL B 1 155 ? 22.078 9.367 -2.471 1 96.19 155 VAL B CA 1
ATOM 4522 C C . VAL B 1 155 ? 21.484 8.367 -3.469 1 96.19 155 VAL B C 1
ATOM 4524 O O . VAL B 1 155 ? 21.719 8.484 -4.676 1 96.19 155 VAL B O 1
ATOM 4527 N N . HIS B 1 156 ? 20.672 7.418 -3.008 1 96.06 156 HIS B N 1
ATOM 4528 C CA . HIS B 1 156 ? 20.188 6.355 -3.875 1 96.06 156 HIS B CA 1
ATOM 4529 C C . HIS B 1 156 ? 18.719 6.586 -4.266 1 96.06 156 HIS B C 1
ATOM 4531 O O . HIS B 1 156 ? 18.062 5.68 -4.785 1 96.06 156 HIS B O 1
ATOM 4537 N N . ALA B 1 157 ? 18.156 7.789 -3.945 1 95.19 157 ALA B N 1
ATOM 4538 C CA . ALA B 1 157 ? 16.797 8.094 -4.359 1 95.19 157 ALA B CA 1
ATOM 4539 C C . ALA B 1 157 ? 16.625 7.93 -5.867 1 95.19 157 ALA B C 1
ATOM 4541 O O . ALA B 1 157 ? 17.5 8.328 -6.641 1 95.19 157 ALA B O 1
ATOM 4542 N N . GLN B 1 158 ? 15.578 7.332 -6.258 1 95.12 158 GLN B N 1
ATOM 4543 C CA . GLN B 1 158 ? 15.352 7.055 -7.668 1 95.12 158 GLN B CA 1
ATOM 4544 C C . GLN B 1 158 ? 14.242 7.941 -8.227 1 95.12 158 GLN B C 1
ATOM 4546 O O . GLN B 1 158 ? 13.25 8.211 -7.547 1 95.12 158 GLN B O 1
ATOM 4551 N N . ASP B 1 159 ? 14.406 8.383 -9.445 1 95.31 159 ASP B N 1
ATOM 4552 C CA . ASP B 1 159 ? 13.312 9.062 -10.141 1 95.31 159 ASP B CA 1
ATOM 4553 C C . ASP B 1 159 ? 12.328 8.055 -10.734 1 95.31 159 ASP B C 1
ATOM 4555 O O . ASP B 1 159 ? 12.367 6.871 -10.406 1 95.31 159 ASP B O 1
ATOM 4559 N N . CYS B 1 160 ? 11.391 8.523 -11.539 1 93.44 160 CYS B N 1
ATOM 4560 C CA . CYS B 1 160 ? 10.328 7.652 -12.031 1 93.44 160 CYS B CA 1
ATOM 4561 C C . CYS B 1 160 ? 10.875 6.641 -13.031 1 93.44 160 CYS B C 1
ATOM 4563 O O . CYS B 1 160 ? 10.188 5.68 -13.383 1 93.44 160 CYS B O 1
ATOM 4565 N N . PHE B 1 161 ? 12.133 6.828 -13.453 1 94.06 161 PHE B N 1
ATOM 4566 C CA . PHE B 1 161 ? 12.742 5.902 -14.391 1 94.06 161 PHE B CA 1
ATOM 4567 C C . PHE B 1 161 ? 13.703 4.957 -13.68 1 94.06 161 PHE B C 1
ATOM 4569 O O . PHE B 1 161 ? 14.453 4.219 -14.32 1 94.06 161 PHE B O 1
ATOM 4576 N N . GLY B 1 162 ? 13.703 5.086 -12.406 1 94.69 162 GLY B N 1
ATOM 4577 C CA . GLY B 1 162 ? 14.57 4.223 -11.625 1 94.69 162 GLY B CA 1
ATOM 4578 C C . GLY B 1 162 ? 16 4.699 -11.586 1 94.69 162 GLY B C 1
ATOM 4579 O O . GLY B 1 162 ? 16.891 3.98 -11.117 1 94.69 162 GLY B O 1
ATOM 4580 N N . LYS B 1 163 ? 16.219 5.879 -12.07 1 96.62 163 LYS B N 1
ATOM 4581 C CA . LYS B 1 163 ? 17.578 6.422 -12.109 1 96.62 163 LYS B CA 1
ATOM 4582 C C . LYS B 1 163 ? 17.922 7.113 -10.797 1 96.62 163 LYS B C 1
ATOM 4584 O O . LYS B 1 163 ? 17.094 7.816 -10.219 1 96.62 163 LYS B O 1
ATOM 4589 N N . THR B 1 164 ? 19.109 6.848 -10.391 1 97.25 164 THR B N 1
ATOM 4590 C CA . THR B 1 164 ? 19.625 7.539 -9.219 1 97.25 164 THR B CA 1
ATOM 4591 C C . THR B 1 164 ? 20.469 8.75 -9.633 1 97.25 164 THR B C 1
ATOM 4593 O O . THR B 1 164 ? 20.641 9.008 -10.82 1 97.25 164 THR B O 1
ATOM 4596 N N . ALA B 1 165 ? 20.953 9.492 -8.602 1 97.69 165 ALA B N 1
ATOM 4597 C CA . ALA B 1 165 ? 21.797 10.664 -8.828 1 97.69 165 ALA B CA 1
ATOM 4598 C C . ALA B 1 165 ? 23 10.32 -9.688 1 97.69 165 ALA B C 1
ATOM 4600 O O . ALA B 1 165 ? 23.344 11.055 -10.617 1 97.69 165 ALA B O 1
ATOM 4601 N N . ILE B 1 166 ? 23.609 9.203 -9.469 1 96.56 166 ILE B N 1
ATOM 4602 C CA . ILE B 1 166 ? 24.844 8.867 -10.164 1 96.56 166 ILE B CA 1
ATOM 4603 C C . ILE B 1 166 ? 24.516 8.461 -11.602 1 96.56 166 ILE B C 1
ATOM 4605 O O . ILE B 1 166 ? 25.344 8.672 -12.508 1 96.56 166 ILE B O 1
ATOM 4609 N N . HIS B 1 167 ? 23.359 7.875 -11.859 1 96.75 167 HIS B N 1
ATOM 4610 C CA . HIS B 1 167 ? 22.922 7.676 -13.234 1 96.75 167 HIS B CA 1
ATOM 4611 C C . HIS B 1 167 ? 22.969 8.984 -14.023 1 96.75 167 HIS B C 1
ATOM 4613 O O . HIS B 1 167 ? 23.516 9.031 -15.117 1 96.75 167 HIS B O 1
ATOM 4619 N N . HIS B 1 168 ? 22.359 10.016 -13.469 1 96.69 168 HIS B N 1
ATOM 4620 C CA . HIS B 1 168 ? 22.266 11.312 -14.117 1 96.69 168 HIS B CA 1
ATOM 4621 C C . HIS B 1 168 ? 23.641 11.945 -14.305 1 96.69 168 HIS B C 1
ATOM 4623 O O . HIS B 1 168 ? 23.922 12.531 -15.352 1 96.69 168 HIS B O 1
ATOM 4629 N N . ALA B 1 169 ? 24.469 11.852 -13.312 1 95.81 169 ALA B N 1
ATOM 4630 C CA . ALA B 1 169 ? 25.828 12.375 -13.422 1 95.81 169 ALA B CA 1
ATOM 4631 C C . ALA B 1 169 ? 26.594 11.695 -14.547 1 95.81 169 ALA B C 1
ATOM 4633 O O . ALA B 1 169 ? 27.281 12.352 -15.328 1 95.81 169 ALA B O 1
ATOM 4634 N N . ALA B 1 170 ? 26.484 10.406 -14.57 1 93.12 170 ALA B N 1
ATOM 4635 C CA . ALA B 1 170 ? 27.141 9.625 -15.617 1 93.12 170 ALA B CA 1
ATOM 4636 C C . ALA B 1 170 ? 26.609 10.008 -17 1 93.12 170 ALA B C 1
ATOM 4638 O O . ALA B 1 170 ? 27.391 10.242 -17.922 1 93.12 170 ALA B O 1
ATOM 4639 N N . GLU B 1 171 ? 25.344 10.047 -17.109 1 92.94 171 GLU B N 1
ATOM 4640 C CA . GLU B 1 171 ? 24.688 10.352 -18.375 1 92.94 171 GLU B CA 1
ATOM 4641 C C . GLU B 1 171 ? 25.125 11.711 -18.906 1 92.94 171 GLU B C 1
ATOM 4643 O O . GLU B 1 171 ? 25.266 11.891 -20.125 1 92.94 171 GLU B O 1
ATOM 4648 N N . ASN B 1 172 ? 25.375 12.664 -18.031 1 92.5 172 ASN B N 1
ATOM 4649 C CA . ASN B 1 172 ? 25.75 14.023 -18.422 1 92.5 172 ASN B CA 1
ATOM 4650 C C . ASN B 1 172 ? 27.266 14.203 -18.453 1 92.5 172 ASN B C 1
ATOM 4652 O O . ASN B 1 172 ? 27.75 15.297 -18.719 1 92.5 172 ASN B O 1
ATOM 4656 N N . GLY B 1 173 ? 27.984 13.156 -18.094 1 88.06 173 GLY B N 1
ATOM 4657 C CA . GLY B 1 173 ? 29.438 13.18 -18.156 1 88.06 173 GLY B CA 1
ATOM 4658 C C . GLY B 1 173 ? 30.062 14.047 -17.078 1 88.06 173 GLY B C 1
ATOM 4659 O O . GLY B 1 173 ? 31.094 14.672 -17.297 1 88.06 173 GLY B O 1
ATOM 4660 N N . HIS B 1 174 ? 29.391 14.289 -15.992 1 90.81 174 HIS B N 1
ATOM 4661 C CA . HIS B 1 174 ? 29.922 15.086 -14.891 1 90.81 174 HIS B CA 1
ATOM 4662 C C . HIS B 1 174 ? 30.812 14.242 -13.992 1 90.81 174 HIS B C 1
ATOM 4664 O O . HIS B 1 174 ? 30.438 13.891 -12.875 1 90.81 174 HIS B O 1
ATOM 4670 N N . PHE B 1 175 ? 32.031 14.062 -14.32 1 88.12 175 PHE B N 1
ATOM 4671 C CA . PHE B 1 175 ? 32.906 13.117 -13.68 1 88.12 175 PHE B CA 1
ATOM 4672 C C . PHE B 1 175 ? 33.281 13.57 -12.266 1 88.12 175 PHE B C 1
ATOM 4674 O O . PHE B 1 175 ? 33.438 12.75 -11.367 1 88.12 175 PHE B O 1
ATOM 4681 N N . GLU B 1 176 ? 33.406 14.828 -12.125 1 90.31 176 GLU B N 1
ATOM 4682 C CA . GLU B 1 176 ? 33.688 15.328 -10.781 1 90.31 176 GLU B CA 1
ATOM 4683 C C . GLU B 1 176 ? 32.531 14.992 -9.828 1 90.31 176 GLU B C 1
ATOM 4685 O O . GLU B 1 176 ? 32.781 14.594 -8.68 1 90.31 176 GLU B O 1
ATOM 4690 N N . ILE B 1 177 ? 31.328 15.156 -10.328 1 94.69 177 ILE B N 1
ATOM 4691 C CA . ILE B 1 177 ? 30.156 14.844 -9.516 1 94.69 177 ILE B CA 1
ATOM 4692 C C . ILE B 1 177 ? 30.094 13.344 -9.25 1 94.69 177 ILE B C 1
ATOM 4694 O O . ILE B 1 177 ? 29.75 12.914 -8.148 1 94.69 177 ILE B O 1
ATOM 4698 N N . VAL B 1 178 ? 30.422 12.531 -10.25 1 93.75 178 VAL B N 1
ATOM 4699 C CA . VAL B 1 178 ? 30.469 11.086 -10.07 1 93.75 178 VAL B CA 1
ATOM 4700 C C . VAL B 1 178 ? 31.422 10.742 -8.922 1 93.75 178 VAL B C 1
ATOM 4702 O O . VAL B 1 178 ? 31.078 9.953 -8.039 1 93.75 178 VAL B O 1
ATOM 4705 N N . SER B 1 179 ? 32.531 11.352 -8.969 1 92.62 179 SER B N 1
ATOM 4706 C CA . SER B 1 179 ? 33.531 11.102 -7.926 1 92.62 179 SER B CA 1
ATOM 4707 C C . SER B 1 179 ? 32.969 11.438 -6.543 1 92.62 179 SER B C 1
ATOM 4709 O O . SER B 1 179 ? 33.125 10.664 -5.598 1 92.62 179 SER B O 1
ATOM 4711 N N . ILE B 1 180 ? 32.344 12.57 -6.441 1 94.62 180 ILE B N 1
ATOM 4712 C CA . ILE B 1 180 ? 31.766 13.016 -5.176 1 94.62 180 ILE B CA 1
ATOM 4713 C C . ILE B 1 180 ? 30.703 12.031 -4.711 1 94.62 180 ILE B C 1
ATOM 4715 O O . ILE B 1 180 ? 30.688 11.633 -3.545 1 94.62 180 ILE B O 1
ATOM 4719 N N . LEU B 1 181 ? 29.828 11.648 -5.609 1 96.44 181 LEU B N 1
ATOM 4720 C CA . LEU B 1 181 ? 28.766 10.719 -5.273 1 96.44 181 LEU B CA 1
ATOM 4721 C C . LEU B 1 181 ? 29.328 9.391 -4.793 1 96.44 181 LEU B C 1
ATOM 4723 O O . LEU B 1 181 ? 28.812 8.789 -3.848 1 96.44 181 LEU B O 1
ATOM 4727 N N . LEU B 1 182 ? 30.359 8.945 -5.422 1 95.38 182 LEU B N 1
ATOM 4728 C CA . LEU B 1 182 ? 31.016 7.711 -5.004 1 95.38 182 LEU B CA 1
ATOM 4729 C C . LEU B 1 182 ? 31.594 7.848 -3.596 1 95.38 182 LEU B C 1
ATOM 4731 O O . LEU B 1 182 ? 31.5 6.918 -2.793 1 95.38 182 LEU B O 1
ATOM 4735 N N . ASP B 1 183 ? 32.094 9.023 -3.301 1 94.56 183 ASP B N 1
ATOM 4736 C CA . ASP B 1 183 ? 32.656 9.289 -1.974 1 94.56 183 ASP B CA 1
ATOM 4737 C C . ASP B 1 183 ? 31.547 9.281 -0.916 1 94.56 183 ASP B C 1
ATOM 4739 O O . ASP B 1 183 ? 31.812 9.031 0.262 1 94.56 183 ASP B O 1
ATOM 4743 N N . TYR B 1 184 ? 30.391 9.539 -1.345 1 95.69 184 TYR B N 1
ATOM 4744 C CA . TYR B 1 184 ? 29.266 9.562 -0.412 1 95.69 184 TYR B CA 1
ATOM 4745 C C . TYR B 1 184 ? 28.516 8.242 -0.421 1 95.69 184 TYR B C 1
ATOM 4747 O O . TYR B 1 184 ? 27.453 8.117 0.199 1 95.69 184 TYR B O 1
ATOM 4755 N N . GLY B 1 185 ? 28.984 7.238 -1.2 1 94.75 185 GLY B N 1
ATOM 4756 C CA . GLY B 1 185 ? 28.5 5.875 -1.079 1 94.75 185 GLY B CA 1
ATOM 4757 C C . GLY B 1 185 ? 27.562 5.477 -2.209 1 94.75 185 GLY B C 1
ATOM 4758 O O . GLY B 1 185 ? 26.859 4.473 -2.107 1 94.75 185 GLY B O 1
ATOM 4759 N N . ALA B 1 186 ? 27.5 6.211 -3.254 1 95.88 186 ALA B N 1
ATOM 4760 C CA . ALA B 1 186 ? 26.641 5.863 -4.379 1 95.88 186 ALA B CA 1
ATOM 4761 C C . ALA B 1 186 ? 27.031 4.512 -4.973 1 95.88 186 ALA B C 1
ATOM 4763 O O . ALA B 1 186 ? 28.219 4.203 -5.102 1 95.88 186 ALA B O 1
ATOM 4764 N N . SER B 1 187 ? 26.078 3.723 -5.297 1 95.06 187 SER B N 1
ATOM 4765 C CA . SER B 1 187 ? 26.312 2.414 -5.898 1 95.06 187 SER B CA 1
ATOM 4766 C C . SER B 1 187 ? 26.312 2.5 -7.422 1 95.06 187 SER B C 1
ATOM 4768 O O . SER B 1 187 ? 25.5 3.213 -8.016 1 95.06 187 SER B O 1
ATOM 4770 N N . MET B 1 188 ? 27.188 1.748 -7.992 1 93.94 188 MET B N 1
ATOM 4771 C CA . MET B 1 188 ? 27.281 1.655 -9.445 1 93.94 188 MET B CA 1
ATOM 4772 C C . MET B 1 188 ? 26.469 0.463 -9.961 1 93.94 188 MET B C 1
ATOM 4774 O O . MET B 1 188 ? 26.391 0.249 -11.172 1 93.94 188 MET B O 1
ATOM 4778 N N . ASP B 1 189 ? 25.781 -0.204 -9.039 1 93.88 189 ASP B N 1
ATOM 4779 C CA . ASP B 1 189 ? 25.125 -1.45 -9.422 1 93.88 189 ASP B CA 1
ATOM 4780 C C . ASP B 1 189 ? 23.609 -1.342 -9.258 1 93.88 189 ASP B C 1
ATOM 4782 O O . ASP B 1 189 ? 22.922 -2.352 -9.086 1 93.88 189 ASP B O 1
ATOM 4786 N N . VAL B 1 190 ? 23.125 -0.155 -9.219 1 94.62 190 VAL B N 1
ATOM 4787 C CA . VAL B 1 190 ? 21.688 0.04 -9.266 1 94.62 190 VAL B CA 1
ATOM 4788 C C . VAL B 1 190 ? 21.203 -0.024 -10.719 1 94.62 190 VAL B C 1
ATOM 4790 O O . VAL B 1 190 ? 21.797 0.602 -11.602 1 94.62 190 VAL B O 1
ATOM 4793 N N . ILE B 1 191 ? 20.156 -0.809 -10.961 1 94.56 191 ILE B N 1
ATOM 4794 C CA . ILE B 1 191 ? 19.625 -0.98 -12.305 1 94.56 191 ILE B CA 1
ATOM 4795 C C . ILE B 1 191 ? 18.344 -0.161 -12.461 1 94.56 191 ILE B C 1
ATOM 4797 O O . ILE B 1 191 ? 17.453 -0.22 -11.602 1 94.56 191 ILE B O 1
ATOM 4801 N N . ASP B 1 192 ? 18.25 0.632 -13.484 1 94 192 ASP B N 1
ATOM 4802 C CA . ASP B 1 192 ? 17.062 1.458 -13.703 1 94 192 ASP B CA 1
ATOM 4803 C C . ASP B 1 192 ? 15.984 0.678 -14.445 1 94 192 ASP B C 1
ATOM 4805 O O . ASP B 1 192 ? 16.078 -0.544 -14.578 1 94 192 ASP B O 1
ATOM 4809 N N . SER B 1 193 ? 14.922 1.296 -14.867 1 90.56 193 SER B N 1
ATOM 4810 C CA . SER B 1 193 ? 13.758 0.643 -15.453 1 90.56 193 SER B CA 1
ATOM 4811 C C . SER B 1 193 ? 14.07 0.095 -16.844 1 90.56 193 SER B C 1
ATOM 4813 O O . SER B 1 193 ? 13.328 -0.725 -17.375 1 90.56 193 SER B O 1
ATOM 4815 N N . HIS B 1 194 ? 15.172 0.516 -17.391 1 89.88 194 HIS B N 1
ATOM 4816 C CA . HIS B 1 194 ? 15.57 0.035 -18.719 1 89.88 194 HIS B CA 1
ATOM 4817 C C . HIS B 1 194 ? 16.641 -1.052 -18.609 1 89.88 194 HIS B C 1
ATOM 4819 O O . HIS B 1 194 ? 17.219 -1.457 -19.625 1 89.88 194 HIS B O 1
ATOM 4825 N N . GLY B 1 195 ? 16.906 -1.396 -17.391 1 90.5 195 GLY B N 1
ATOM 4826 C CA . GLY B 1 195 ? 17.859 -2.469 -17.188 1 90.5 195 GLY B CA 1
ATOM 4827 C C . GLY B 1 195 ? 19.312 -1.999 -17.25 1 90.5 195 GLY B C 1
ATOM 4828 O O . GLY B 1 195 ? 20.219 -2.799 -17.5 1 90.5 195 GLY B O 1
ATOM 4829 N N . ARG B 1 196 ? 19.562 -0.714 -17.062 1 94 196 ARG B N 1
ATOM 4830 C CA . ARG B 1 196 ? 20.891 -0.159 -17.234 1 94 196 ARG B CA 1
ATOM 4831 C C . ARG B 1 196 ? 21.484 0.283 -15.898 1 94 196 ARG B C 1
ATOM 4833 O O . ARG B 1 196 ? 20.766 0.81 -15.047 1 94 196 ARG B O 1
ATOM 4840 N N . THR B 1 197 ? 22.734 0.074 -15.773 1 94.75 197 THR B N 1
ATOM 4841 C CA . THR B 1 197 ? 23.484 0.586 -14.633 1 94.75 197 THR B CA 1
ATOM 4842 C C . THR B 1 197 ? 24.047 1.973 -14.938 1 94.75 197 THR B C 1
ATOM 4844 O O . THR B 1 197 ? 24.016 2.422 -16.078 1 94.75 197 THR B O 1
ATOM 4847 N N . PRO B 1 198 ? 24.516 2.658 -13.883 1 94.38 198 PRO B N 1
ATOM 4848 C CA . PRO B 1 198 ? 25.156 3.951 -14.164 1 94.38 198 PRO B CA 1
ATOM 4849 C C . PRO B 1 198 ? 26.297 3.844 -15.156 1 94.38 198 PRO B C 1
ATOM 4851 O O . PRO B 1 198 ? 26.484 4.738 -15.984 1 94.38 198 PRO B O 1
ATOM 4854 N N . LEU B 1 199 ? 27.078 2.793 -15.156 1 90.44 199 LEU B N 1
ATOM 4855 C CA . LEU B 1 199 ? 28.219 2.588 -16.062 1 90.44 199 LEU B CA 1
ATOM 4856 C C . LEU B 1 199 ? 27.766 2.592 -17.516 1 90.44 199 LEU B C 1
ATOM 4858 O O . LEU B 1 199 ? 28.484 3.076 -18.391 1 90.44 199 LEU B O 1
ATOM 4862 N N . ASP B 1 200 ? 26.578 2.113 -17.734 1 92 200 ASP B N 1
ATOM 4863 C CA . ASP B 1 200 ? 26.031 2.01 -19.078 1 92 200 ASP B CA 1
ATOM 4864 C C . ASP B 1 200 ? 25.766 3.391 -19.672 1 92 200 ASP B C 1
ATOM 4866 O O . ASP B 1 200 ? 25.578 3.531 -20.875 1 92 200 ASP B O 1
ATOM 4870 N N . TYR B 1 201 ? 25.656 4.398 -18.859 1 91.12 201 TYR B N 1
ATOM 4871 C CA . TYR B 1 201 ? 25.266 5.727 -19.312 1 91.12 201 TYR B CA 1
ATOM 4872 C C . TYR B 1 201 ? 26.484 6.582 -19.625 1 91.12 201 TYR B C 1
ATOM 4874 O O . TYR B 1 201 ? 26.359 7.652 -20.219 1 91.12 201 TYR B O 1
ATOM 4882 N N . PHE B 1 202 ? 27.609 6.129 -19.25 1 86.75 202 PHE B N 1
ATOM 4883 C CA . PHE B 1 202 ? 28.797 6.926 -19.531 1 86.75 202 PHE B CA 1
ATOM 4884 C C . PHE B 1 202 ? 28.984 7.094 -21.031 1 86.75 202 PHE B C 1
ATOM 4886 O O . PHE B 1 202 ? 28.859 6.133 -21.797 1 86.75 202 PHE B O 1
ATOM 4893 N N . PRO B 1 203 ? 29.078 8.336 -21.438 1 76.44 203 PRO B N 1
ATOM 4894 C CA . PRO B 1 203 ? 29.344 8.547 -22.859 1 76.44 203 PRO B CA 1
ATOM 4895 C C . PRO B 1 203 ? 30.578 7.797 -23.359 1 76.44 203 PRO B C 1
ATOM 4897 O O . PRO B 1 203 ? 31.453 7.449 -22.562 1 76.44 203 PRO B O 1
ATOM 4900 N N . HIS B 1 204 ? 30.453 7.281 -24.594 1 68.25 204 HIS B N 1
ATOM 4901 C CA . HIS B 1 204 ? 31.625 6.68 -25.203 1 68.25 204 HIS B CA 1
ATOM 4902 C C . HIS B 1 204 ? 32.844 7.594 -25.094 1 68.25 204 HIS B C 1
ATOM 4904 O O . HIS B 1 204 ? 32.844 8.703 -25.641 1 68.25 204 HIS B O 1
ATOM 4910 N N . MET B 1 205 ? 33.375 7.723 -24.016 1 57.75 205 MET B N 1
ATOM 4911 C CA . MET B 1 205 ? 34.562 8.547 -23.844 1 57.75 205 MET B CA 1
ATOM 4912 C C . MET B 1 205 ? 35.781 7.895 -24.516 1 57.75 205 MET B C 1
ATOM 4914 O O . MET B 1 205 ? 35.938 6.672 -24.5 1 57.75 205 MET B O 1
ATOM 4918 N N . GLY B 1 206 ? 36.375 8.516 -25.375 1 53.59 206 GLY B N 1
ATOM 4919 C CA . GLY B 1 206 ? 37.688 8.062 -25.844 1 53.59 206 GLY B CA 1
ATOM 4920 C C . GLY B 1 206 ? 38.656 7.746 -24.719 1 53.59 206 GLY B C 1
ATOM 4921 O O . GLY B 1 206 ? 38.406 8.125 -23.578 1 53.59 206 GLY B O 1
ATOM 4922 N N . SER B 1 207 ? 39.562 6.805 -24.875 1 51.44 207 SER B N 1
ATOM 4923 C CA . SER B 1 207 ? 40.594 6.312 -23.984 1 51.44 207 SER B CA 1
ATOM 4924 C C . SER B 1 207 ? 41.188 7.445 -23.172 1 51.44 207 SER B C 1
ATOM 4926 O O . SER B 1 207 ? 41.5 7.27 -21.984 1 51.44 207 SER B O 1
ATOM 4928 N N . LYS B 1 208 ? 41.281 8.492 -23.797 1 53.62 208 LYS B N 1
ATOM 4929 C CA . LYS B 1 208 ? 42.094 9.57 -23.203 1 53.62 208 LYS B CA 1
ATOM 4930 C C . LYS B 1 208 ? 41.344 10.195 -22.016 1 53.62 208 LYS B C 1
ATOM 4932 O O . LYS B 1 208 ? 41.969 10.531 -21 1 53.62 208 LYS B O 1
ATOM 4937 N N . GLN B 1 209 ? 40.094 10.391 -22.031 1 56.75 209 GLN B N 1
ATOM 4938 C CA . GLN B 1 209 ? 39.344 11.055 -20.969 1 56.75 209 GLN B CA 1
ATOM 4939 C C . GLN B 1 209 ? 39.219 10.156 -19.734 1 56.75 209 GLN B C 1
ATOM 4941 O O . GLN B 1 209 ? 39.281 10.633 -18.609 1 56.75 209 GLN B O 1
ATOM 4946 N N . TRP B 1 210 ? 39.219 8.898 -20.047 1 56.28 210 TRP B N 1
ATOM 4947 C CA . TRP B 1 210 ? 39.094 7.941 -18.938 1 56.28 210 TRP B CA 1
ATOM 4948 C C . TRP B 1 210 ? 40.406 7.883 -18.141 1 56.28 210 TRP B C 1
ATOM 4950 O O . TRP B 1 210 ? 40.375 7.68 -16.922 1 56.28 210 TRP B O 1
ATOM 4960 N N . ASN B 1 211 ? 41.469 8.086 -18.922 1 55.5 211 ASN B N 1
ATOM 4961 C CA . ASN B 1 211 ? 42.75 8.062 -18.25 1 55.5 211 ASN B CA 1
ATOM 4962 C C . ASN B 1 211 ? 42.844 9.156 -17.188 1 55.5 211 ASN B C 1
ATOM 4964 O O . ASN B 1 211 ? 43.5 8.961 -16.141 1 55.5 211 ASN B O 1
ATOM 4968 N N . GLN B 1 212 ? 42.219 10.305 -17.484 1 57.34 212 GLN B N 1
ATOM 4969 C CA . GLN B 1 212 ? 42.281 11.367 -16.5 1 57.34 212 GLN B CA 1
ATOM 4970 C C . GLN B 1 212 ? 41.406 11.055 -15.289 1 57.34 212 GLN B C 1
ATOM 4972 O O . GLN B 1 212 ? 41.562 11.672 -14.234 1 57.34 212 GLN B O 1
ATOM 4977 N N . VAL B 1 213 ? 40.688 9.914 -15.438 1 63.72 213 VAL B N 1
ATOM 4978 C CA . VAL B 1 213 ? 39.75 9.633 -14.352 1 63.72 213 VAL B CA 1
ATOM 4979 C C . VAL B 1 213 ? 40.094 8.273 -13.734 1 63.72 213 VAL B C 1
ATOM 4981 O O . VAL B 1 213 ? 39.188 7.555 -13.297 1 63.72 213 VAL B O 1
ATOM 4984 N N . GLU B 1 214 ? 41.406 7.918 -13.789 1 69.88 214 GLU B N 1
ATOM 4985 C CA . GLU B 1 214 ? 41.844 6.629 -13.258 1 69.88 214 GLU B CA 1
ATOM 4986 C C . GLU B 1 214 ? 41.344 6.426 -11.836 1 69.88 214 GLU B C 1
ATOM 4988 O O . GLU B 1 214 ? 40.875 5.332 -11.484 1 69.88 214 GLU B O 1
ATOM 4993 N N . GLU B 1 215 ? 41.469 7.469 -11.102 1 76.94 215 GLU B N 1
ATOM 4994 C CA . GLU B 1 215 ? 41 7.363 -9.719 1 76.94 215 GLU B CA 1
ATOM 4995 C C . GLU B 1 215 ? 39.5 7.062 -9.648 1 76.94 215 GLU B C 1
ATOM 4997 O O . GLU B 1 215 ? 39.062 6.242 -8.836 1 76.94 215 GLU B O 1
ATOM 5002 N N . ILE B 1 216 ? 38.812 7.656 -10.477 1 83.31 216 ILE B N 1
ATOM 5003 C CA . ILE B 1 216 ? 37.375 7.461 -10.5 1 83.31 216 ILE B CA 1
ATOM 5004 C C . ILE B 1 216 ? 37.062 6.043 -10.969 1 83.31 216 ILE B C 1
ATOM 5006 O O . ILE B 1 216 ? 36.156 5.398 -10.43 1 83.31 216 ILE B O 1
ATOM 5010 N N . ALA B 1 217 ? 37.875 5.629 -11.883 1 80.38 217 ALA B N 1
ATOM 5011 C CA . ALA B 1 217 ? 37.688 4.285 -12.414 1 80.38 217 ALA B CA 1
ATOM 5012 C C . ALA B 1 217 ? 37.875 3.229 -11.328 1 80.38 217 ALA B C 1
ATOM 5014 O O . ALA B 1 217 ? 37.094 2.275 -11.234 1 80.38 217 ALA B O 1
ATOM 5015 N N . TYR B 1 218 ? 38.844 3.471 -10.57 1 82.88 218 TYR B N 1
ATOM 5016 C CA . TYR B 1 218 ? 39.094 2.551 -9.469 1 82.88 218 TYR B CA 1
ATOM 5017 C C . TYR B 1 218 ? 37.906 2.51 -8.5 1 82.88 218 TYR B C 1
ATOM 5019 O O . TYR B 1 218 ? 37.469 1.431 -8.117 1 82.88 218 TYR B O 1
ATOM 5027 N N . LYS B 1 219 ? 37.406 3.623 -8.133 1 86.19 219 LYS B N 1
ATOM 5028 C CA . LYS B 1 219 ? 36.281 3.723 -7.207 1 86.19 219 LYS B CA 1
ATOM 5029 C C . LYS B 1 219 ? 35 3.107 -7.809 1 86.19 219 LYS B C 1
ATOM 5031 O O . LYS B 1 219 ? 34.219 2.467 -7.102 1 86.19 219 LYS B O 1
ATOM 5036 N N . MET B 1 220 ? 34.812 3.234 -9.062 1 87.06 220 MET B N 1
ATOM 5037 C CA . MET B 1 220 ? 33.625 2.791 -9.758 1 87.06 220 MET B CA 1
ATOM 5038 C C . MET B 1 220 ? 33.469 1.271 -9.703 1 87.06 220 MET B C 1
ATOM 5040 O O . MET B 1 220 ? 32.375 0.738 -9.734 1 87.06 220 MET B O 1
ATOM 5044 N N . HIS B 1 221 ? 34.562 0.619 -9.57 1 86.31 221 HIS B N 1
ATOM 5045 C CA . HIS B 1 221 ? 34.562 -0.837 -9.648 1 86.31 221 HIS B CA 1
ATOM 5046 C C . HIS B 1 221 ? 34.531 -1.465 -8.258 1 86.31 221 HIS B C 1
ATOM 5048 O O . HIS B 1 221 ? 34.438 -2.686 -8.125 1 86.31 221 HIS B O 1
ATOM 5054 N N . GLN B 1 222 ? 34.594 -0.629 -7.285 1 86.06 222 GLN B N 1
ATOM 5055 C CA . GLN B 1 222 ? 34.5 -1.111 -5.91 1 86.06 222 GLN B CA 1
ATOM 5056 C C . GLN B 1 222 ? 33.125 -0.943 -5.336 1 86.06 222 GLN B C 1
ATOM 5058 O O . GLN B 1 222 ? 32.438 0.049 -5.617 1 86.06 222 GLN B O 1
ATOM 5063 N N . PRO B 1 223 ? 32.719 -1.976 -4.551 1 85.75 223 PRO B N 1
ATOM 5064 C CA . PRO B 1 223 ? 31.484 -1.746 -3.814 1 85.75 223 PRO B CA 1
ATOM 5065 C C . PRO B 1 223 ? 31.609 -0.63 -2.781 1 85.75 223 PRO B C 1
ATOM 5067 O O . PRO B 1 223 ? 32.719 -0.312 -2.34 1 85.75 223 PRO B O 1
ATOM 5070 N N . PRO B 1 224 ? 30.5 -0.039 -2.467 1 84.88 224 PRO B N 1
ATOM 5071 C CA . PRO B 1 224 ? 30.547 1.083 -1.526 1 84.88 224 PRO B CA 1
ATOM 5072 C C . PRO B 1 224 ? 31.266 0.739 -0.227 1 84.88 224 PRO B C 1
ATOM 5074 O O . PRO B 1 224 ? 32 1.574 0.317 1 84.88 224 PRO B O 1
ATOM 5077 N N . GLU B 1 225 ? 31.109 -0.435 0.223 1 83.06 225 GLU B N 1
ATOM 5078 C CA . GLU B 1 225 ? 31.703 -0.834 1.502 1 83.06 225 GLU B CA 1
ATOM 5079 C C . GLU B 1 225 ? 33.219 -0.885 1.425 1 83.06 225 GLU B C 1
ATOM 5081 O O . GLU B 1 225 ? 33.906 -0.753 2.441 1 83.06 225 GLU B O 1
ATOM 5086 N N . ALA B 1 226 ? 33.75 -1.025 0.274 1 87.19 226 ALA B N 1
ATOM 5087 C CA . ALA B 1 226 ? 35.188 -1.161 0.08 1 87.19 226 ALA B CA 1
ATOM 5088 C C . ALA B 1 226 ? 35.844 0.198 -0.169 1 87.19 226 ALA B C 1
ATOM 5090 O O . ALA B 1 226 ? 37.062 0.313 -0.179 1 87.19 226 ALA B O 1
ATOM 5091 N N . ARG B 1 227 ? 35.031 1.229 -0.303 1 88.88 227 ARG B N 1
ATOM 5092 C CA . ARG B 1 227 ? 35.531 2.574 -0.563 1 88.88 227 ARG B CA 1
ATOM 5093 C C . ARG B 1 227 ? 35.719 3.357 0.735 1 88.88 227 ARG B C 1
ATOM 5095 O O . ARG B 1 227 ? 35.125 3.006 1.758 1 88.88 227 ARG B O 1
ATOM 5102 N N . GLU B 1 228 ? 36.688 4.219 0.676 1 89.12 228 GLU B N 1
ATOM 5103 C CA . GLU B 1 228 ? 36.75 5.199 1.756 1 89.12 228 GLU B CA 1
ATOM 5104 C C . GLU B 1 228 ? 35.656 6.262 1.597 1 89.12 228 GLU B C 1
ATOM 5106 O O . GLU B 1 228 ? 35.719 7.105 0.7 1 89.12 228 GLU B O 1
ATOM 5111 N N . LEU B 1 229 ? 34.719 6.184 2.455 1 92.69 229 LEU B N 1
ATOM 5112 C CA . LEU B 1 229 ? 33.562 7.066 2.299 1 92.69 229 LEU B CA 1
ATOM 5113 C C . LEU B 1 229 ? 33.688 8.281 3.215 1 92.69 229 LEU B C 1
ATOM 5115 O O . LEU B 1 229 ? 34.25 8.188 4.293 1 92.69 229 LEU B O 1
ATOM 5119 N N . ILE B 1 230 ? 33.188 9.344 2.742 1 93.88 230 ILE B N 1
ATOM 5120 C CA . ILE B 1 230 ? 33.031 10.508 3.604 1 93.88 230 ILE B CA 1
ATOM 5121 C C . ILE B 1 230 ? 32.062 10.156 4.75 1 93.88 230 ILE B C 1
ATOM 5123 O O . ILE B 1 230 ? 31.016 9.578 4.531 1 93.88 230 ILE B O 1
ATOM 5127 N N . PRO B 1 231 ? 32.469 10.391 5.902 1 91 231 PRO B N 1
ATOM 5128 C CA . PRO B 1 231 ? 31.609 10.062 7.039 1 91 231 PRO B CA 1
ATOM 5129 C C . PRO B 1 231 ? 30.328 10.875 7.051 1 91 231 PRO B C 1
ATOM 5131 O O . PRO B 1 231 ? 30.359 12.102 6.961 1 91 231 PRO B O 1
ATOM 5134 N N . VAL B 1 232 ? 29.266 10.289 7.051 1 89.06 232 VAL B N 1
ATOM 5135 C CA . VAL B 1 232 ? 27.938 10.867 7.184 1 89.06 232 VAL B CA 1
ATOM 5136 C C . VAL B 1 232 ? 27.141 10.094 8.234 1 89.06 232 VAL B C 1
ATOM 5138 O O . VAL B 1 232 ? 27.344 8.898 8.422 1 89.06 232 VAL B O 1
ATOM 5141 N N . PRO B 1 233 ? 26.25 10.812 8.961 1 89 233 PRO B N 1
ATOM 5142 C CA . PRO B 1 233 ? 25.422 10.086 9.922 1 89 233 PRO B CA 1
ATOM 5143 C C . PRO B 1 233 ? 24.547 9.023 9.266 1 89 233 PRO B C 1
ATOM 5145 O O . PRO B 1 233 ? 24.078 9.219 8.141 1 89 233 PRO B O 1
ATOM 5148 N N . GLU B 1 234 ? 24.406 7.969 9.945 1 89 234 GLU B N 1
ATOM 5149 C CA . GLU B 1 234 ? 23.547 6.902 9.43 1 89 234 GLU B CA 1
ATOM 5150 C C . GLU B 1 234 ? 22.109 7.359 9.328 1 89 234 GLU B C 1
ATOM 5152 O O . GLU B 1 234 ? 21.375 6.934 8.43 1 89 234 GLU B O 1
ATOM 5157 N N . VAL B 1 235 ? 21.781 8.156 10.297 1 92.25 235 VAL B N 1
ATOM 5158 C CA . VAL B 1 235 ? 20.422 8.664 10.367 1 92.25 235 VAL B CA 1
ATOM 5159 C C . VAL B 1 235 ? 20.453 10.172 10.594 1 92.25 235 VAL B C 1
ATOM 5161 O O . VAL B 1 235 ? 21.25 10.68 11.375 1 92.25 235 VAL B O 1
ATOM 5164 N N . VAL B 1 236 ? 19.578 10.812 9.852 1 91.25 236 VAL B N 1
ATOM 5165 C CA . VAL B 1 236 ? 19.438 12.258 10.023 1 91.25 236 VAL B CA 1
ATOM 5166 C C . VAL B 1 236 ? 18 12.594 10.398 1 91.25 236 VAL B C 1
ATOM 5168 O O . VAL B 1 236 ? 17.062 11.992 9.875 1 91.25 236 VAL B O 1
ATOM 5171 N N . ARG B 1 237 ? 17.844 13.531 11.305 1 92 237 ARG B N 1
ATOM 5172 C CA . ARG B 1 237 ? 16.516 14.008 11.672 1 92 237 ARG B CA 1
ATOM 5173 C C . ARG B 1 237 ? 15.984 15.008 10.648 1 92 237 ARG B C 1
ATOM 5175 O O . ARG B 1 237 ? 16.719 15.875 10.188 1 92 237 ARG B O 1
ATOM 5182 N N . VAL B 1 238 ? 14.773 14.867 10.328 1 92.5 238 VAL B N 1
ATOM 5183 C CA . VAL B 1 238 ? 14.109 15.758 9.391 1 92.5 238 VAL B CA 1
ATOM 5184 C C . VAL B 1 238 ? 13.148 16.672 10.133 1 92.5 238 VAL B C 1
ATOM 5186 O O . VAL B 1 238 ? 12.109 16.234 10.617 1 92.5 238 VAL B O 1
ATOM 5189 N N . GLY B 1 239 ? 13.492 17.922 10.211 1 92.12 239 GLY B N 1
ATOM 5190 C CA . GLY B 1 239 ? 12.641 18.859 10.922 1 92.12 239 GLY B CA 1
ATOM 5191 C C . GLY B 1 239 ? 12.719 18.703 12.43 1 92.12 239 GLY B C 1
ATOM 5192 O O . GLY B 1 239 ? 13.609 18.031 12.945 1 92.12 239 GLY B O 1
ATOM 5193 N N . ARG B 1 240 ? 11.859 19.391 13.109 1 95.06 240 ARG B N 1
ATOM 5194 C CA . ARG B 1 240 ? 11.766 19.312 14.562 1 95.06 240 ARG B CA 1
ATOM 5195 C C . ARG B 1 240 ? 10.938 18.109 15 1 95.06 240 ARG B C 1
ATOM 5197 O O . ARG B 1 240 ? 10.109 17.609 14.234 1 95.06 240 ARG B O 1
ATOM 5204 N N . PRO B 1 241 ? 11.227 17.672 16.219 1 96.88 241 PRO B N 1
ATOM 5205 C CA . PRO B 1 241 ? 10.305 16.672 16.766 1 96.88 241 PRO B CA 1
ATOM 5206 C C . PRO B 1 241 ? 8.859 17.156 16.797 1 96.88 241 PRO B C 1
ATOM 5208 O O . PRO B 1 241 ? 8.609 18.359 16.828 1 96.88 241 PRO B O 1
ATOM 5211 N N . MET B 1 242 ? 8.008 16.219 16.734 1 98.25 242 MET B N 1
ATOM 5212 C CA . MET B 1 242 ? 6.586 16.547 16.688 1 98.25 242 MET B CA 1
ATOM 5213 C C . MET B 1 242 ? 5.824 15.852 17.812 1 98.25 242 MET B C 1
ATOM 5215 O O . MET B 1 242 ? 6.234 14.789 18.281 1 98.25 242 MET B O 1
ATOM 5219 N N . TRP B 1 243 ? 4.828 16.5 18.234 1 98.25 243 TRP B N 1
ATOM 5220 C CA . TRP B 1 243 ? 3.854 15.883 19.125 1 98.25 243 TRP B CA 1
ATOM 5221 C C . TRP B 1 243 ? 2.506 15.727 18.422 1 98.25 243 TRP B C 1
ATOM 5223 O O . TRP B 1 243 ? 1.906 16.703 18 1 98.25 243 TRP B O 1
ATOM 5233 N N . ILE B 1 244 ? 2.055 14.578 18.25 1 97.75 244 ILE B N 1
ATOM 5234 C CA . ILE B 1 244 ? 0.75 14.219 17.703 1 97.75 244 ILE B CA 1
ATOM 5235 C C . ILE B 1 244 ? 0.041 13.258 18.641 1 97.75 244 ILE B C 1
ATOM 5237 O O . ILE B 1 244 ? 0.55 12.164 18.922 1 97.75 244 ILE B O 1
ATOM 5241 N N . GLU B 1 245 ? -1.073 13.594 19.078 1 96.5 245 GLU B N 1
ATOM 5242 C CA . GLU B 1 245 ? -1.783 12.844 20.125 1 96.5 245 GLU B CA 1
ATOM 5243 C C . GLU B 1 245 ? -1.951 11.383 19.719 1 96.5 245 GLU B C 1
ATOM 5245 O O . GLU B 1 245 ? -1.726 10.484 20.531 1 96.5 245 GLU B O 1
ATOM 5250 N N . ALA B 1 246 ? -2.33 11.141 18.5 1 96.25 246 ALA B N 1
ATOM 5251 C CA . ALA B 1 246 ? -2.68 9.812 18 1 96.25 246 ALA B CA 1
ATOM 5252 C C . ALA B 1 246 ? -1.498 8.852 18.125 1 96.25 246 ALA B C 1
ATOM 5254 O O . ALA B 1 246 ? -1.683 7.641 18.25 1 96.25 246 ALA B O 1
ATOM 5255 N N . ILE B 1 247 ? -0.265 9.367 18.109 1 97.94 247 ILE B N 1
ATOM 5256 C CA . ILE B 1 247 ? 0.919 8.516 18.078 1 97.94 247 ILE B CA 1
ATOM 5257 C C . ILE B 1 247 ? 1.695 8.656 19.391 1 97.94 247 ILE B C 1
ATOM 5259 O O . ILE B 1 247 ? 2.199 7.672 19.938 1 97.94 247 ILE B O 1
ATOM 5263 N N . CYS B 1 248 ? 1.771 9.891 19.922 1 98.19 248 CYS B N 1
ATOM 5264 C CA . CYS B 1 248 ? 2.623 10.18 21.078 1 98.19 248 CYS B CA 1
ATOM 5265 C C . CYS B 1 248 ? 1.983 9.695 22.375 1 98.19 248 CYS B C 1
ATOM 5267 O O . CYS B 1 248 ? 2.623 9.695 23.422 1 98.19 248 CYS B O 1
ATOM 5269 N N . ILE B 1 249 ? 0.729 9.297 22.281 1 97.44 249 ILE B N 1
ATOM 5270 C CA . ILE B 1 249 ? 0.022 8.719 23.422 1 97.44 249 ILE B CA 1
ATOM 5271 C C . ILE B 1 249 ? -0.359 7.273 23.109 1 97.44 249 ILE B C 1
ATOM 5273 O O . ILE B 1 249 ? -0.833 6.969 22.016 1 97.44 249 ILE B O 1
ATOM 5277 N N . ASP B 1 250 ? -0.148 6.395 24.031 1 97.19 250 ASP B N 1
ATOM 5278 C CA . ASP B 1 250 ? -0.645 5.027 23.922 1 97.19 250 ASP B CA 1
ATOM 5279 C C . ASP B 1 250 ? -2.168 4.984 24.031 1 97.19 250 ASP B C 1
ATOM 5281 O O . ASP B 1 250 ? -2.719 5.059 25.125 1 97.19 250 ASP B O 1
ATOM 5285 N N . GLN B 1 251 ? -2.82 4.777 22.969 1 93.75 251 GLN B N 1
ATOM 5286 C CA . GLN B 1 251 ? -4.273 4.883 22.891 1 93.75 251 GLN B CA 1
ATOM 5287 C C . GLN B 1 251 ? -4.949 3.701 23.578 1 93.75 251 GLN B C 1
ATOM 5289 O O . GLN B 1 251 ? -6.16 3.723 23.812 1 93.75 251 GLN B O 1
ATOM 5294 N N . THR B 1 252 ? -4.191 2.686 23.875 1 93.5 252 THR B N 1
ATOM 5295 C CA . THR B 1 252 ? -4.746 1.521 24.562 1 93.5 252 THR B CA 1
ATOM 5296 C C . THR B 1 252 ? -4.605 1.663 26.062 1 93.5 252 THR B C 1
ATOM 5298 O O . THR B 1 252 ? -5.109 0.831 26.828 1 93.5 252 THR B O 1
ATOM 5301 N N . ASN B 1 253 ? -3.928 2.721 26.562 1 95.94 253 ASN B N 1
ATOM 5302 C CA . ASN B 1 253 ? -3.691 2.977 27.984 1 95.94 253 ASN B CA 1
ATOM 5303 C C . ASN B 1 253 ? -4.535 4.145 28.5 1 95.94 253 ASN B C 1
ATOM 5305 O O . ASN B 1 253 ? -4.16 5.305 28.328 1 95.94 253 ASN B O 1
ATOM 5309 N N . ASP B 1 254 ? -5.52 3.877 29.203 1 94.44 254 ASP B N 1
ATOM 5310 C CA . ASP B 1 254 ? -6.457 4.898 29.656 1 94.44 254 ASP B CA 1
ATOM 5311 C C . ASP B 1 254 ? -5.809 5.82 30.688 1 94.44 254 ASP B C 1
ATOM 5313 O O . ASP B 1 254 ? -6.121 7.012 30.75 1 94.44 254 ASP B O 1
ATOM 5317 N N . GLY B 1 255 ? -5.02 5.258 31.516 1 94.25 255 GLY B N 1
ATOM 5318 C CA . GLY B 1 255 ? -4.293 6.078 32.469 1 94.25 255 GLY B CA 1
ATOM 5319 C C . GLY B 1 255 ? -3.428 7.137 31.812 1 94.25 255 GLY B C 1
ATOM 5320 O O . GLY B 1 255 ? -3.441 8.297 32.219 1 94.25 255 GLY B O 1
ATOM 5321 N N . GLU B 1 256 ? -2.729 6.711 30.781 1 95.12 256 GLU B N 1
ATOM 5322 C CA . GLU B 1 256 ? -1.887 7.648 30.047 1 95.12 256 GLU B CA 1
ATOM 5323 C C . GLU B 1 256 ? -2.73 8.711 29.344 1 95.12 256 GLU B C 1
ATOM 5325 O O . GLU B 1 256 ? -2.361 9.883 29.312 1 95.12 256 GLU B O 1
ATOM 5330 N N . LYS B 1 257 ? -3.842 8.359 28.812 1 94.38 257 LYS B N 1
ATOM 5331 C CA . LYS B 1 257 ? -4.742 9.289 28.141 1 94.38 257 LYS B CA 1
ATOM 5332 C C . LYS B 1 257 ? -5.242 10.359 29.109 1 94.38 257 LYS B C 1
ATOM 5334 O O . LYS B 1 257 ? -5.273 11.547 28.766 1 94.38 257 LYS B O 1
ATOM 5339 N N . SER B 1 258 ? -5.574 9.93 30.25 1 93.62 258 SER B N 1
ATOM 5340 C CA . SER B 1 258 ? -6.066 10.844 31.266 1 93.62 258 SER B CA 1
ATOM 5341 C C . SER B 1 258 ? -4.977 11.812 31.719 1 93.62 258 SER B C 1
ATOM 5343 O O . SER B 1 258 ? -5.219 13.016 31.859 1 93.62 258 SER B O 1
ATOM 5345 N N . SER B 1 259 ? -3.85 11.312 31.953 1 91.88 259 SER B N 1
ATOM 5346 C CA . SER B 1 259 ? -2.73 12.141 32.375 1 91.88 259 SER B CA 1
ATOM 5347 C C . SER B 1 259 ? -2.398 13.195 31.328 1 91.88 259 SER B C 1
ATOM 5349 O O . SER B 1 259 ? -2.15 14.359 31.656 1 91.88 259 SER B O 1
ATOM 5351 N N . CYS B 1 260 ? -2.385 12.789 30.109 1 90.06 260 CYS B N 1
ATOM 5352 C CA . CYS B 1 260 ? -2.07 13.711 29.031 1 90.06 260 CYS B CA 1
ATOM 5353 C C . CYS B 1 260 ? -3.15 14.781 28.891 1 90.06 260 CYS B C 1
ATOM 5355 O O . CYS B 1 260 ? -2.852 15.938 28.578 1 90.06 260 CYS B O 1
ATOM 5357 N N . SER B 1 261 ? -4.387 14.359 29.094 1 89.88 261 SER B N 1
ATOM 5358 C CA . SER B 1 261 ? -5.484 15.32 29.047 1 89.88 261 SER B CA 1
ATOM 5359 C C . SER B 1 261 ? -5.289 16.438 30.062 1 89.88 261 SER B C 1
ATOM 5361 O O . SER B 1 261 ? -5.586 17.594 29.797 1 89.88 261 SER B O 1
ATOM 5363 N N . GLU B 1 262 ? -4.703 16.062 31.156 1 91.5 262 GLU B N 1
ATOM 5364 C CA . GLU B 1 262 ? -4.441 17.047 32.219 1 91.5 262 GLU B CA 1
ATOM 5365 C C . GLU B 1 262 ? -3.283 17.969 31.828 1 91.5 262 GLU B C 1
ATOM 5367 O O . GLU B 1 262 ? -3.25 19.125 32.25 1 91.5 262 GLU B O 1
ATOM 5372 N N . MET B 1 263 ? -2.4 17.453 31.062 1 93.81 263 MET B N 1
ATOM 5373 C CA . MET B 1 263 ? -1.201 18.203 30.703 1 93.81 263 MET B CA 1
ATOM 5374 C C . MET B 1 263 ? -1.376 18.891 29.359 1 93.81 263 MET B C 1
ATOM 5376 O O . MET B 1 263 ? -0.448 19.531 28.844 1 93.81 263 MET B O 1
ATOM 5380 N N . LYS B 1 264 ? -2.48 18.781 28.781 1 93.44 264 LYS B N 1
ATOM 5381 C CA . LYS B 1 264 ? -2.691 19.25 27.406 1 93.44 264 LYS B CA 1
ATOM 5382 C C . LYS B 1 264 ? -2.34 20.719 27.281 1 93.44 264 LYS B C 1
ATOM 5384 O O . LYS B 1 264 ? -1.634 21.125 26.344 1 93.44 264 LYS B O 1
ATOM 5389 N N . GLY B 1 265 ? -2.838 21.484 28.203 1 94.06 265 GLY B N 1
ATOM 5390 C CA . GLY B 1 265 ? -2.525 22.906 28.188 1 94.06 265 GLY B CA 1
ATOM 5391 C C . GLY B 1 265 ? -1.035 23.188 28.219 1 94.06 265 GLY B C 1
ATOM 5392 O O . GLY B 1 265 ? -0.54 24.047 27.484 1 94.06 265 GLY B O 1
ATOM 5393 N N . GLN B 1 266 ? -0.332 22.516 29.047 1 95.06 266 GLN B N 1
ATOM 5394 C CA . GLN B 1 266 ? 1.112 22.688 29.156 1 95.06 266 GLN B CA 1
ATOM 5395 C C . GLN B 1 266 ? 1.817 22.297 27.875 1 95.06 266 GLN B C 1
ATOM 5397 O O . GLN B 1 266 ? 2.758 22.969 27.438 1 95.06 266 GLN B O 1
ATOM 5402 N N . ILE B 1 267 ? 1.408 21.234 27.25 1 96.5 267 ILE B N 1
ATOM 5403 C CA . ILE B 1 267 ? 1.999 20.75 26 1 96.5 267 ILE B CA 1
ATOM 5404 C C . ILE B 1 267 ? 1.819 21.812 24.922 1 96.5 267 ILE B C 1
ATOM 5406 O O . ILE B 1 267 ? 2.77 22.141 24.203 1 96.5 267 ILE B O 1
ATOM 5410 N N . TYR B 1 268 ? 0.647 22.391 24.812 1 96 268 TYR B N 1
ATOM 5411 C CA . TYR B 1 268 ? 0.355 23.422 23.828 1 96 268 TYR B CA 1
ATOM 5412 C C . TYR B 1 268 ? 1.21 24.672 24.062 1 96 268 TYR B C 1
ATOM 5414 O O . TYR B 1 268 ? 1.77 25.234 23.109 1 96 268 TYR B O 1
ATOM 5422 N N . ARG B 1 269 ? 1.345 25.062 25.281 1 94.94 269 ARG B N 1
ATOM 5423 C CA . ARG B 1 269 ? 2.084 26.281 25.625 1 94.94 269 ARG B CA 1
ATOM 5424 C C . ARG B 1 269 ? 3.578 26.094 25.359 1 94.94 269 ARG B C 1
ATOM 5426 O O . ARG B 1 269 ? 4.273 27.047 25.016 1 94.94 269 ARG B O 1
ATOM 5433 N N . ARG B 1 270 ? 4.07 24.891 25.5 1 95.25 270 ARG B N 1
ATOM 5434 C CA . ARG B 1 270 ? 5.492 24.609 25.359 1 95.25 270 ARG B CA 1
ATOM 5435 C C . ARG B 1 270 ? 5.852 24.375 23.891 1 95.25 270 ARG B C 1
ATOM 5437 O O . ARG B 1 270 ? 7.023 24.422 23.516 1 95.25 270 ARG B O 1
ATOM 5444 N N . ALA B 1 271 ? 4.906 24.078 23.078 1 96.62 271 ALA B N 1
ATOM 5445 C CA . ALA B 1 271 ? 5.156 23.797 21.672 1 96.62 271 ALA B CA 1
ATOM 5446 C C . ALA B 1 271 ? 5.73 25.016 20.953 1 96.62 271 ALA B C 1
ATOM 5448 O O . ALA B 1 271 ? 5.309 26.141 21.219 1 96.62 271 ALA B O 1
ATOM 5449 N N . HIS B 1 272 ? 6.715 24.781 20.141 1 96.31 272 HIS B N 1
ATOM 5450 C CA . HIS B 1 272 ? 7.289 25.844 19.328 1 96.31 272 HIS B CA 1
ATOM 5451 C C . HIS B 1 272 ? 6.273 26.375 18.312 1 96.31 272 HIS B C 1
ATOM 5453 O O . HIS B 1 272 ? 6.188 27.594 18.109 1 96.31 272 HIS B O 1
ATOM 5459 N N . SER B 1 273 ? 5.57 25.516 17.734 1 96.44 273 SER B N 1
ATOM 5460 C CA . SER B 1 273 ? 4.504 25.859 16.797 1 96.44 273 SER B CA 1
ATOM 5461 C C . SER B 1 273 ? 3.316 24.922 16.938 1 96.44 273 SER B C 1
ATOM 5463 O O . SER B 1 273 ? 3.479 23.766 17.359 1 96.44 273 SER B O 1
ATOM 5465 N N . VAL B 1 274 ? 2.158 25.453 16.703 1 97.56 274 VAL B N 1
ATOM 5466 C CA . VAL B 1 274 ? 0.931 24.672 16.719 1 97.56 274 VAL B CA 1
ATOM 5467 C C . VAL B 1 274 ? 0.315 24.625 15.328 1 97.56 274 VAL B C 1
ATOM 5469 O O . VAL B 1 274 ? -0.039 25.672 14.766 1 97.56 274 VAL B O 1
ATOM 5472 N N . VAL B 1 275 ? 0.198 23.438 14.805 1 97.88 275 VAL B N 1
ATOM 5473 C CA . VAL B 1 275 ? -0.32 23.203 13.461 1 97.88 275 VAL B CA 1
ATOM 5474 C C . VAL B 1 275 ? -1.701 22.562 13.539 1 97.88 275 VAL B C 1
ATOM 5476 O O . VAL B 1 275 ? -1.875 21.531 14.195 1 97.88 275 VAL B O 1
ATOM 5479 N N . ALA B 1 276 ? -2.656 23.203 12.977 1 98 276 ALA B N 1
ATOM 5480 C CA . ALA B 1 276 ? -3.967 22.594 12.781 1 98 276 ALA B CA 1
ATOM 5481 C C . ALA B 1 276 ? -4.051 21.891 11.43 1 98 276 ALA B C 1
ATOM 5483 O O . ALA B 1 276 ? -3.992 22.531 10.383 1 98 276 ALA B O 1
ATOM 5484 N N . TRP B 1 277 ? -4.207 20.625 11.453 1 98.25 277 TRP B N 1
ATOM 5485 C CA . TRP B 1 277 ? -4.34 19.844 10.227 1 98.25 277 TRP B CA 1
ATOM 5486 C C . TRP B 1 277 ? -5.809 19.656 9.859 1 98.25 277 TRP B C 1
ATOM 5488 O O . TRP B 1 277 ? -6.551 18.984 10.594 1 98.25 277 TRP B O 1
ATOM 5498 N N . VAL B 1 278 ? -6.195 20.172 8.727 1 97.81 278 VAL B N 1
ATOM 5499 C CA . VAL B 1 278 ? -7.621 20.109 8.414 1 97.81 278 VAL B CA 1
ATOM 5500 C C . VAL B 1 278 ? -7.852 19.172 7.227 1 97.81 278 VAL B C 1
ATOM 5502 O O . VAL B 1 278 ? -8.961 19.109 6.691 1 97.81 278 VAL B O 1
ATOM 5505 N N . GLY B 1 279 ? -6.777 18.469 6.723 1 97.56 279 GLY B N 1
ATOM 5506 C CA . GLY B 1 279 ? -6.938 17.453 5.684 1 97.56 279 GLY B CA 1
ATOM 5507 C C . GLY B 1 279 ? -6.238 17.828 4.387 1 97.56 279 GLY B C 1
ATOM 5508 O O . GLY B 1 279 ? -5.633 18.906 4.285 1 97.56 279 GLY B O 1
ATOM 5509 N N . VAL B 1 280 ? -6.332 16.969 3.443 1 96.88 280 VAL B N 1
ATOM 5510 C CA . VAL B 1 280 ? -5.727 17.188 2.133 1 96.88 280 VAL B CA 1
ATOM 5511 C C . VAL B 1 280 ? -6.508 18.25 1.374 1 96.88 280 VAL B C 1
ATOM 5513 O O . VAL B 1 280 ? -7.707 18.438 1.599 1 96.88 280 VAL B O 1
ATOM 5516 N N . SER B 1 281 ? -5.824 18.922 0.532 1 95.62 281 SER B N 1
ATOM 5517 C CA . SER B 1 281 ? -6.445 20.031 -0.194 1 95.62 281 SER B CA 1
ATOM 5518 C C . SER B 1 281 ? -7.172 19.531 -1.439 1 95.62 281 SER B C 1
ATOM 5520 O O . SER B 1 281 ? -6.828 18.484 -1.988 1 95.62 281 SER B O 1
ATOM 5522 N N . ASP B 1 282 ? -8.211 20.125 -1.755 1 92.56 282 ASP B N 1
ATOM 5523 C CA . ASP B 1 282 ? -8.891 20 -3.039 1 92.56 282 ASP B CA 1
ATOM 5524 C C . ASP B 1 282 ? -9.125 21.359 -3.684 1 92.56 282 ASP B C 1
ATOM 5526 O O . ASP B 1 282 ? -8.711 22.391 -3.145 1 92.56 282 ASP B O 1
ATOM 5530 N N . ASN B 1 283 ? -9.727 21.406 -4.832 1 92.94 283 ASN B N 1
ATOM 5531 C CA . ASN B 1 283 ? -9.914 22.672 -5.555 1 92.94 283 ASN B CA 1
ATOM 5532 C C . ASN B 1 283 ? -10.734 23.656 -4.746 1 92.94 283 ASN B C 1
ATOM 5534 O O . ASN B 1 283 ? -10.422 24.859 -4.715 1 92.94 283 ASN B O 1
ATOM 5538 N N . GLU B 1 284 ? -11.695 23.188 -4.133 1 93.12 284 GLU B N 1
ATOM 5539 C CA . GLU B 1 284 ? -12.586 24.062 -3.373 1 93.12 284 GLU B CA 1
ATOM 5540 C C . GLU B 1 284 ? -11.883 24.641 -2.152 1 93.12 284 GLU B C 1
ATOM 5542 O O . GLU B 1 284 ? -11.961 25.844 -1.898 1 93.12 284 GLU B O 1
ATOM 5547 N N . THR B 1 285 ? -11.219 23.781 -1.402 1 95.31 285 THR B N 1
ATOM 5548 C CA . THR B 1 285 ? -10.562 24.266 -0.192 1 95.31 285 THR B CA 1
ATOM 5549 C C . THR B 1 285 ? -9.398 25.188 -0.538 1 95.31 285 THR B C 1
ATOM 5551 O O . THR B 1 285 ? -9.125 26.156 0.187 1 95.31 285 THR B O 1
ATOM 5554 N N . GLN B 1 286 ? -8.711 24.938 -1.564 1 95.62 286 GLN B N 1
ATOM 5555 C CA . GLN B 1 286 ? -7.633 25.812 -2.01 1 95.62 286 GLN B CA 1
ATOM 5556 C C . GLN B 1 286 ? -8.164 27.203 -2.352 1 95.62 286 GLN B C 1
ATOM 5558 O O . GLN B 1 286 ? -7.578 28.203 -1.945 1 95.62 286 GLN B O 1
ATOM 5563 N N . LEU B 1 287 ? -9.234 27.188 -3.107 1 96.12 287 LEU B N 1
ATOM 5564 C CA . LEU B 1 287 ? -9.852 28.453 -3.469 1 96.12 287 LEU B CA 1
ATOM 5565 C C . LEU B 1 287 ? -10.359 29.188 -2.23 1 96.12 287 LEU B C 1
ATOM 5567 O O . LEU B 1 287 ? -10.211 30.406 -2.123 1 96.12 287 LEU B O 1
ATOM 5571 N N . GLY B 1 288 ? -10.984 28.453 -1.343 1 96.56 288 GLY B N 1
ATOM 5572 C CA . GLY B 1 288 ? -11.445 29.062 -0.106 1 96.56 288 GLY B CA 1
ATOM 5573 C C . GLY B 1 288 ? -10.344 29.797 0.647 1 96.56 288 GLY B C 1
ATOM 5574 O O . GLY B 1 288 ? -10.523 30.938 1.082 1 96.56 288 GLY B O 1
ATOM 5575 N N . ARG B 1 289 ? -9.273 29.172 0.796 1 96.94 289 ARG B N 1
ATOM 5576 C CA . ARG B 1 289 ? -8.117 29.766 1.462 1 96.94 289 ARG B CA 1
ATOM 5577 C C . ARG B 1 289 ? -7.648 31.016 0.724 1 96.94 289 ARG B C 1
ATOM 5579 O O . ARG B 1 289 ? -7.395 32.062 1.343 1 96.94 289 ARG B O 1
ATOM 5586 N N . GLN B 1 290 ? -7.52 30.938 -0.558 1 96.19 290 GLN B N 1
ATOM 5587 C CA . GLN B 1 290 ? -7.047 32.031 -1.383 1 96.19 290 GLN B CA 1
ATOM 5588 C C . GLN B 1 290 ? -7.984 33.25 -1.284 1 96.19 290 GLN B C 1
ATOM 5590 O O . GLN B 1 290 ? -7.531 34.375 -1.248 1 96.19 290 GLN B O 1
ATOM 5595 N N . VAL B 1 291 ? -9.242 32.969 -1.302 1 95.19 291 VAL B N 1
ATOM 5596 C CA . VAL B 1 291 ? -10.242 34.031 -1.217 1 95.19 291 VAL B CA 1
ATOM 5597 C C . VAL B 1 291 ? -10.078 34.781 0.097 1 95.19 291 VAL B C 1
ATOM 5599 O O . VAL B 1 291 ? -10.117 36.031 0.117 1 95.19 291 VAL B O 1
ATOM 5602 N N . ILE B 1 292 ? -9.891 34.094 1.165 1 95.38 292 ILE B N 1
ATOM 5603 C CA . ILE B 1 292 ? -9.727 34.719 2.471 1 95.38 292 ILE B CA 1
ATOM 5604 C C . ILE B 1 292 ? -8.484 35.625 2.459 1 95.38 292 ILE B C 1
ATOM 5606 O O . ILE B 1 292 ? -8.539 36.75 2.895 1 95.38 292 ILE B O 1
ATOM 5610 N N . ILE B 1 293 ? -7.43 35.094 1.951 1 95.12 293 ILE B N 1
ATOM 5611 C CA . ILE B 1 293 ? -6.164 35.844 1.914 1 95.12 293 ILE B CA 1
ATOM 5612 C C . ILE B 1 293 ? -6.316 37.094 1.054 1 95.12 293 ILE B C 1
ATOM 5614 O O . ILE B 1 293 ? -5.91 38.188 1.458 1 95.12 293 ILE B O 1
ATOM 5618 N N . SER B 1 294 ? -6.902 36.875 -0.117 1 93.81 294 SER B N 1
ATOM 5619 C CA . SER B 1 294 ? -7.098 38 -1.03 1 93.81 294 SER B CA 1
ATOM 5620 C C . SER B 1 294 ? -7.996 39.062 -0.414 1 93.81 294 SER B C 1
ATOM 5622 O O . SER B 1 294 ? -7.75 40.25 -0.577 1 93.81 294 SER B O 1
ATOM 5624 N N . PHE B 1 295 ? -9 38.656 0.203 1 91.5 295 PHE B N 1
ATOM 5625 C CA . PHE B 1 295 ? -9.93 39.562 0.865 1 91.5 295 PHE B CA 1
ATOM 5626 C C . PHE B 1 295 ? -9.203 40.438 1.899 1 91.5 295 PHE B C 1
ATOM 5628 O O . PHE B 1 295 ? -9.422 41.656 1.97 1 91.5 295 PHE B O 1
ATOM 5635 N N . LEU B 1 296 ? -8.391 39.812 2.676 1 91.56 296 LEU B N 1
ATOM 5636 C CA . LEU B 1 296 ? -7.691 40.531 3.75 1 91.56 296 LEU B CA 1
ATOM 5637 C C . LEU B 1 296 ? -6.613 41.438 3.189 1 91.56 296 LEU B C 1
ATOM 5639 O O . LEU B 1 296 ? -6.328 42.5 3.768 1 91.56 296 LEU B O 1
ATOM 5643 N N . LEU B 1 297 ? -6.012 41.031 2.127 1 89.06 297 LEU B N 1
ATOM 5644 C CA . LEU B 1 297 ? -4.98 41.844 1.506 1 89.06 297 LEU B CA 1
ATOM 5645 C C . LEU B 1 297 ? -5.586 43.094 0.854 1 89.06 297 LEU B C 1
ATOM 5647 O O . LEU B 1 297 ? -4.988 44.156 0.876 1 89.06 297 LEU B O 1
ATOM 5651 N N . ASN B 1 298 ? -6.648 43 0.208 1 82.75 298 ASN B N 1
ATOM 5652 C CA . ASN B 1 298 ? -7.309 44.125 -0.458 1 82.75 298 ASN B CA 1
ATOM 5653 C C . ASN B 1 298 ? -7.828 45.125 0.547 1 82.75 298 ASN B C 1
ATOM 5655 O O . ASN B 1 298 ? -7.859 46.344 0.262 1 82.75 298 ASN B O 1
ATOM 5659 N N . ASN B 1 299 ? -8.242 44.812 1.661 1 68.12 299 ASN B N 1
ATOM 5660 C CA . ASN B 1 299 ? -8.797 45.719 2.654 1 68.12 299 ASN B CA 1
ATOM 5661 C C . ASN B 1 299 ? -7.695 46.344 3.496 1 68.12 299 ASN B C 1
ATOM 5663 O O . ASN B 1 299 ? -7.926 47.375 4.156 1 68.12 299 ASN B O 1
ATOM 5667 N N . LYS B 1 300 ? -6.629 45.75 3.742 1 61.59 300 LYS B N 1
ATOM 5668 C CA . LYS B 1 300 ? -5.508 46.438 4.391 1 61.59 300 LYS B CA 1
ATOM 5669 C C . LYS B 1 300 ? -5.074 47.656 3.605 1 61.59 300 LYS B C 1
ATOM 5671 O O . LYS B 1 300 ? -4.645 48.656 4.191 1 61.59 300 LYS B O 1
ATOM 5676 N N . GLN B 1 301 ? -5.246 47.625 2.361 1 52.59 301 GLN B N 1
ATOM 5677 C CA . GLN B 1 301 ? -4.891 48.812 1.572 1 52.59 301 GLN B CA 1
ATOM 5678 C C . GLN B 1 301 ? -5.922 49.906 1.745 1 52.59 301 GLN B C 1
ATOM 5680 O O . GLN B 1 301 ? -5.602 51.094 1.594 1 52.59 301 GLN B O 1
ATOM 5685 N N . ARG B 1 302 ? -7.121 49.594 2.23 1 50.25 302 ARG B N 1
ATOM 5686 C CA . ARG B 1 302 ? -8.125 50.656 2.346 1 50.25 302 ARG B CA 1
ATOM 5687 C C . ARG B 1 302 ? -8.086 51.312 3.727 1 50.25 302 ARG B C 1
ATOM 5689 O O . ARG B 1 302 ? -8.922 52.156 4.043 1 50.25 302 ARG B O 1
ATOM 5696 N N . SER B 1 303 ? -7.117 50.781 4.551 1 45.75 303 SER B N 1
ATOM 5697 C CA . SER B 1 303 ? -7.102 51.531 5.801 1 45.75 303 SER B CA 1
ATOM 5698 C C . SER B 1 303 ? -6.969 53.031 5.547 1 45.75 303 SER B C 1
ATOM 5700 O O . SER B 1 303 ? -6.227 53.469 4.656 1 45.75 303 SER B O 1
ATOM 5702 N N . PRO B 1 304 ? -7.898 53.812 6.227 1 42 304 PRO B N 1
ATOM 5703 C CA . PRO B 1 304 ? -8.141 55.25 6.023 1 42 304 PRO B CA 1
ATOM 5704 C C . PRO B 1 304 ? -6.875 56.062 6.199 1 42 304 PRO B C 1
ATOM 5706 O O . PRO B 1 304 ? -6.961 57.281 6.363 1 42 304 PRO B O 1
ATOM 5709 N N . ASP B 1 305 ? -5.668 55.594 6.145 1 37.69 305 ASP B N 1
ATOM 5710 C CA . ASP B 1 305 ? -4.789 56.719 6.402 1 37.69 305 ASP B CA 1
ATOM 5711 C C . ASP B 1 305 ? -5.086 57.875 5.445 1 37.69 305 ASP B C 1
ATOM 5713 O O . ASP B 1 305 ? -4.43 58.906 5.496 1 37.69 305 ASP B O 1
ATOM 5717 N N . HIS B 1 306 ? -5.492 57.562 4.211 1 38.03 306 HIS B N 1
ATOM 5718 C CA . HIS B 1 306 ? -5.539 58.781 3.42 1 38.03 306 HIS B CA 1
ATOM 5719 C C . HIS B 1 306 ? -6.773 59.594 3.76 1 38.03 306 HIS B C 1
ATOM 5721 O O . HIS B 1 306 ? -7.871 59.312 3.283 1 38.03 306 HIS B O 1
ATOM 5727 N N . THR B 1 307 ? -6.832 60.125 5.07 1 34.97 307 THR B N 1
ATOM 5728 C CA . THR B 1 307 ? -7.82 61.031 5.605 1 34.97 307 THR B CA 1
ATOM 5729 C C . THR B 1 307 ? -8.18 62.094 4.566 1 34.97 307 THR B C 1
ATOM 5731 O O . THR B 1 307 ? -9.359 62.406 4.379 1 34.97 307 THR B O 1
ATOM 5734 N N . MET B 1 308 ? -7.238 63.188 4.422 1 34.78 308 MET B N 1
ATOM 5735 C CA . MET B 1 308 ? -7.641 64.625 4.477 1 34.78 308 MET B CA 1
ATOM 5736 C C . MET B 1 308 ? -8.211 65.062 3.137 1 34.78 308 MET B C 1
ATOM 5738 O O . MET B 1 308 ? -8.531 66.25 2.965 1 34.78 308 MET B O 1
ATOM 5742 N N . SER B 1 309 ? -7.68 64.562 1.948 1 35.62 309 SER B N 1
ATOM 5743 C CA . SER B 1 309 ? -8.016 65.562 0.948 1 35.62 309 SER B CA 1
ATOM 5744 C C . SER B 1 309 ? -9.516 65.625 0.686 1 35.62 309 SER B C 1
ATOM 5746 O O . SER B 1 309 ? -10.156 64.562 0.561 1 35.62 309 SER B O 1
ATOM 5748 N N . ASP B 1 310 ? -10.266 66.688 1.165 1 35.31 310 ASP B N 1
ATOM 5749 C CA . ASP B 1 310 ? -11.625 67.25 1.154 1 35.31 310 ASP B CA 1
ATOM 5750 C C . ASP B 1 310 ? -12.234 67.188 -0.245 1 35.31 310 ASP B C 1
ATOM 5752 O O . ASP B 1 310 ? -13.195 67.875 -0.544 1 35.31 310 ASP B O 1
ATOM 5756 N N . ASP B 1 311 ? -11.406 66.875 -1.278 1 37.31 311 ASP B N 1
ATOM 5757 C CA . ASP B 1 311 ? -12.195 67.188 -2.465 1 37.31 311 ASP B CA 1
ATOM 5758 C C . ASP B 1 311 ? -13.445 66.312 -2.545 1 37.31 311 ASP B C 1
ATOM 5760 O O . ASP B 1 311 ? -13.438 65.188 -2.086 1 37.31 311 ASP B O 1
ATOM 5764 N N . GLY B 1 312 ? -14.648 66.812 -2.555 1 37.75 312 GLY B N 1
ATOM 5765 C CA . GLY B 1 312 ? -16.062 66.5 -2.629 1 37.75 312 GLY B CA 1
ATOM 5766 C C . GLY B 1 312 ? -16.328 65.25 -3.455 1 37.75 312 GLY B C 1
ATOM 5767 O O . GLY B 1 312 ? -17.469 65 -3.846 1 37.75 312 GLY B O 1
ATOM 5768 N N . SER B 1 313 ? -15.328 64.875 -4.273 1 39.25 313 SER B N 1
ATOM 5769 C CA . SER B 1 313 ? -15.891 63.875 -5.168 1 39.25 313 SER B CA 1
ATOM 5770 C C . SER B 1 313 ? -16.297 62.625 -4.402 1 39.25 313 SER B C 1
ATOM 5772 O O . SER B 1 313 ? -15.609 62.219 -3.463 1 39.25 313 SER B O 1
ATOM 5774 N N . PRO B 1 314 ? -17.609 62.344 -4.445 1 36.84 314 PRO B N 1
ATOM 5775 C CA . PRO B 1 314 ? -18.094 61.125 -3.785 1 36.84 314 PRO B CA 1
ATOM 5776 C C . PRO B 1 314 ? -17.156 59.938 -3.986 1 36.84 314 PRO B C 1
ATOM 5778 O O . PRO B 1 314 ? -16.672 59.719 -5.098 1 36.84 314 PRO B O 1
ATOM 5781 N N . ILE B 1 315 ? -16.203 59.781 -3.119 1 37.66 315 ILE B N 1
ATOM 5782 C CA . ILE B 1 315 ? -15.531 58.469 -3.08 1 37.66 315 ILE B CA 1
ATOM 5783 C C . ILE B 1 315 ? -16.516 57.375 -3.43 1 37.66 315 ILE B C 1
ATOM 5785 O O . ILE B 1 315 ? -17.547 57.219 -2.762 1 37.66 315 ILE B O 1
ATOM 5789 N N . SER B 1 316 ? -16.688 57.156 -4.723 1 36.94 316 SER B N 1
ATOM 5790 C CA . SER B 1 316 ? -17.375 55.906 -5.055 1 36.94 316 SER B CA 1
ATOM 5791 C C . SER B 1 316 ? -17.109 54.844 -4.008 1 36.94 316 SER B C 1
ATOM 5793 O O . SER B 1 316 ? -15.961 54.594 -3.646 1 36.94 316 SER B O 1
ATOM 5795 N N . GLU B 1 317 ? -17.922 54.719 -2.969 1 38.59 317 GLU B N 1
ATOM 5796 C CA . GLU B 1 317 ? -17.969 53.5 -2.141 1 38.59 317 GLU B CA 1
ATOM 5797 C C . GLU B 1 317 ? -17.453 52.281 -2.908 1 38.59 317 GLU B C 1
ATOM 5799 O O . GLU B 1 317 ? -18.156 51.781 -3.787 1 38.59 317 GLU B O 1
ATOM 5804 N N . SER B 1 318 ? -16.312 52.281 -3.453 1 40.28 318 SER B N 1
ATOM 5805 C CA . SER B 1 318 ? -15.789 51 -3.918 1 40.28 318 SER B CA 1
ATOM 5806 C C . SER B 1 318 ? -16.344 49.844 -3.104 1 40.28 318 SER B C 1
ATOM 5808 O O . SER B 1 318 ? -16.141 49.75 -1.892 1 40.28 318 SER B O 1
ATOM 5810 N N . GLY B 1 319 ? -17.594 49.406 -3.305 1 43.19 319 GLY B N 1
ATOM 5811 C CA . GLY B 1 319 ? -18.328 48.25 -2.768 1 43.19 319 GLY B CA 1
ATOM 5812 C C . GLY B 1 319 ? -17.422 47.125 -2.312 1 43.19 319 GLY B C 1
ATOM 5813 O O . GLY B 1 319 ? -16.391 46.875 -2.939 1 43.19 319 GLY B O 1
ATOM 5814 N N . SER B 1 320 ? -17.266 46.906 -1.065 1 51.84 320 SER B N 1
ATOM 5815 C CA . SER B 1 320 ? -16.625 45.719 -0.532 1 51.84 320 SER B CA 1
ATOM 5816 C C . SER B 1 320 ? -16.75 44.531 -1.497 1 51.84 320 SER B C 1
ATOM 5818 O O . SER B 1 320 ? -17.828 44.281 -2.023 1 51.84 320 SER B O 1
ATOM 5820 N N . PRO B 1 321 ? -15.711 44.188 -2.203 1 59.97 321 PRO B N 1
ATOM 5821 C CA . PRO B 1 321 ? -15.836 43.094 -3.172 1 59.97 321 PRO B CA 1
ATOM 5822 C C . PRO B 1 321 ? -16.734 41.969 -2.676 1 59.97 321 PRO B C 1
ATOM 5824 O O . PRO B 1 321 ? -16.547 41.469 -1.563 1 59.97 321 PRO B O 1
ATOM 5827 N N . THR B 1 322 ? -18 42 -3.082 1 76.81 322 THR B N 1
ATOM 5828 C CA . THR B 1 322 ? -18.984 40.969 -2.787 1 76.81 322 THR B CA 1
ATOM 5829 C C . THR B 1 322 ? -18.484 39.594 -3.213 1 76.81 322 THR B C 1
ATOM 5831 O O . THR B 1 322 ? -17.953 39.438 -4.312 1 76.81 322 THR B O 1
ATOM 5834 N N . LEU B 1 323 ? -18.359 38.781 -2.227 1 87.06 323 LEU B N 1
ATOM 5835 C CA . LEU B 1 323 ? -17.984 37.406 -2.482 1 87.06 323 LEU B CA 1
ATOM 5836 C C . LEU B 1 323 ? -18.984 36.719 -3.422 1 87.06 323 LEU B C 1
ATOM 5838 O O . LEU B 1 323 ? -20.188 36.906 -3.273 1 87.06 323 LEU B O 1
ATOM 5842 N N . SER B 1 324 ? -18.484 36.219 -4.449 1 90.25 324 SER B N 1
ATOM 5843 C CA . SER B 1 324 ? -19.344 35.438 -5.34 1 90.25 324 SER B CA 1
ATOM 5844 C C . SER B 1 324 ? -19.906 34.219 -4.625 1 90.25 324 SER B C 1
ATOM 5846 O O . SER B 1 324 ? -19.422 33.844 -3.559 1 90.25 324 SER B O 1
ATOM 5848 N N . SER B 1 325 ? -20.969 33.688 -5.137 1 91.38 325 SER B N 1
ATOM 5849 C CA . SER B 1 325 ? -21.594 32.5 -4.562 1 91.38 325 SER B CA 1
ATOM 5850 C C . SER B 1 325 ? -20.609 31.328 -4.516 1 91.38 325 SER B C 1
ATOM 5852 O O . SER B 1 325 ? -20.594 30.562 -3.553 1 91.38 325 SER B O 1
ATOM 5854 N N . LYS B 1 326 ? -19.797 31.234 -5.512 1 93.94 326 LYS B N 1
ATOM 5855 C CA . LYS B 1 326 ? -18.797 30.172 -5.562 1 93.94 326 LYS B CA 1
ATOM 5856 C C . LYS B 1 326 ? -17.75 30.359 -4.465 1 93.94 326 LYS B C 1
ATOM 5858 O O . LYS B 1 326 ? -17.359 29.391 -3.809 1 93.94 326 LYS B O 1
ATOM 5863 N N . GLU B 1 327 ? -17.312 31.547 -4.355 1 94.19 327 GLU B N 1
ATOM 5864 C CA . GLU B 1 327 ? -16.328 31.828 -3.324 1 94.19 327 GLU B CA 1
ATOM 5865 C C . GLU B 1 327 ? -16.859 31.531 -1.932 1 94.19 327 GLU B C 1
ATOM 5867 O O . GLU B 1 327 ? -16.156 30.953 -1.101 1 94.19 327 GLU B O 1
ATOM 5872 N N . LYS B 1 328 ? -18.109 31.906 -1.697 1 93.81 328 LYS B N 1
ATOM 5873 C CA . LYS B 1 328 ? -18.75 31.641 -0.414 1 93.81 328 LYS B CA 1
ATOM 5874 C C . LYS B 1 328 ? -18.828 30.141 -0.144 1 93.81 328 LYS B C 1
ATOM 5876 O O . LYS B 1 328 ? -18.547 29.688 0.969 1 93.81 328 LYS B O 1
ATOM 5881 N N . SER B 1 329 ? -19.156 29.453 -1.153 1 94.5 329 SER B N 1
ATOM 5882 C CA . SER B 1 329 ? -19.25 28 -1.037 1 94.5 329 SER B CA 1
ATOM 5883 C C . SER B 1 329 ? -17.891 27.375 -0.72 1 94.5 329 SER B C 1
ATOM 5885 O O . SER B 1 329 ? -17.812 26.453 0.102 1 94.5 329 SER B O 1
ATOM 5887 N N . CYS B 1 330 ? -16.875 27.828 -1.297 1 95.62 330 CYS B N 1
ATOM 5888 C CA . CYS B 1 330 ? -15.523 27.312 -1.097 1 95.62 330 CYS B CA 1
ATOM 5889 C C . CYS B 1 330 ? -15.039 27.578 0.324 1 95.62 330 CYS B C 1
ATOM 5891 O O . CYS B 1 330 ? -14.445 26.703 0.958 1 95.62 330 CYS B O 1
ATOM 5893 N N . ILE B 1 331 ? -15.336 28.766 0.806 1 96.25 331 ILE B N 1
ATOM 5894 C CA . ILE B 1 331 ? -14.953 29.109 2.168 1 96.25 331 ILE B CA 1
ATOM 5895 C C . ILE B 1 331 ? -15.695 28.234 3.16 1 96.25 331 ILE B C 1
ATOM 5897 O O . ILE B 1 331 ? -15.109 27.719 4.121 1 96.25 331 ILE B O 1
ATOM 5901 N N . THR B 1 332 ? -16.938 28.078 2.879 1 95.44 332 THR B N 1
ATOM 5902 C CA . THR B 1 332 ? -17.766 27.25 3.748 1 95.44 332 THR B CA 1
ATOM 5903 C C . THR B 1 332 ? -17.234 25.812 3.799 1 95.44 332 THR B C 1
ATOM 5905 O O . THR B 1 332 ? -17.156 25.219 4.871 1 95.44 332 THR B O 1
ATOM 5908 N N . GLN B 1 333 ? -16.844 25.297 2.705 1 94.75 333 GLN B N 1
ATOM 5909 C CA . GLN B 1 333 ? -16.312 23.938 2.643 1 94.75 333 GLN B CA 1
ATOM 5910 C C . GLN B 1 333 ? -15.023 23.812 3.445 1 94.75 333 GLN B C 1
ATOM 5912 O O . GLN B 1 333 ? -14.789 22.797 4.109 1 94.75 333 GLN B O 1
ATOM 5917 N N . LEU B 1 334 ? -14.227 24.797 3.359 1 96.75 334 LEU B N 1
ATOM 5918 C CA . LEU B 1 334 ? -12.992 24.812 4.145 1 96.75 334 LEU B CA 1
ATOM 5919 C C . LEU B 1 334 ? -13.305 24.828 5.641 1 96.75 334 LEU B C 1
ATOM 5921 O O . LEU B 1 334 ? -12.758 24.031 6.398 1 96.75 334 LEU B O 1
ATOM 5925 N N . LEU B 1 335 ? -14.273 25.641 6.02 1 96.62 335 LEU B N 1
ATOM 5926 C CA . LEU B 1 335 ? -14.57 25.859 7.434 1 96.62 335 LEU B CA 1
ATOM 5927 C C . LEU B 1 335 ? -15.461 24.75 7.98 1 96.62 335 LEU B C 1
ATOM 5929 O O . LEU B 1 335 ? -15.703 24.688 9.188 1 96.62 335 LEU B O 1
ATOM 5933 N N . ARG B 1 336 ? -15.883 23.844 7.102 1 95.88 336 ARG B N 1
ATOM 5934 C CA . ARG B 1 336 ? -16.672 22.703 7.52 1 95.88 336 ARG B CA 1
ATOM 5935 C C . ARG B 1 336 ? -15.797 21.469 7.727 1 95.88 336 ARG B C 1
ATOM 5937 O O . ARG B 1 336 ? -16.281 20.391 8.062 1 95.88 336 ARG B O 1
ATOM 5944 N N . ARG B 1 337 ? -14.562 21.625 7.473 1 96.94 337 ARG B N 1
ATOM 5945 C CA . ARG B 1 337 ? -13.656 20.531 7.789 1 96.94 337 ARG B CA 1
ATOM 5946 C C . ARG B 1 337 ? -13.766 20.141 9.258 1 96.94 337 ARG B C 1
ATOM 5948 O O . ARG B 1 337 ? -13.992 21 10.117 1 96.94 337 ARG B O 1
ATOM 5955 N N . SER B 1 338 ? -13.555 18.906 9.508 1 95.94 338 SER B N 1
ATOM 5956 C CA . SER B 1 338 ? -13.867 18.312 10.805 1 95.94 338 SER B CA 1
ATOM 5957 C C . SER B 1 338 ? -13.078 18.984 11.922 1 95.94 338 SER B C 1
ATOM 5959 O O . SER B 1 338 ? -13.555 19.078 13.055 1 95.94 338 SER B O 1
ATOM 5961 N N . TRP B 1 339 ? -11.898 19.453 11.664 1 96.81 339 TRP B N 1
ATOM 5962 C CA . TRP B 1 339 ? -11.109 20.125 12.688 1 96.81 339 TRP B CA 1
ATOM 5963 C C . TRP B 1 339 ? -11.828 21.359 13.227 1 96.81 339 TRP B C 1
ATOM 5965 O O . TRP B 1 339 ? -11.867 21.594 14.438 1 96.81 339 TRP B O 1
ATOM 5975 N N . PHE B 1 340 ? -12.492 22.141 12.344 1 96.38 340 PHE B N 1
ATOM 5976 C CA . PHE B 1 340 ? -13.203 23.359 12.711 1 96.38 340 PHE B CA 1
ATOM 5977 C C . PHE B 1 340 ? -14.508 23.031 13.43 1 96.38 340 PHE B C 1
ATOM 5979 O O . PHE B 1 340 ? -15.031 23.844 14.188 1 96.38 340 PHE B O 1
ATOM 5986 N N . GLU B 1 341 ? -14.969 21.875 13.195 1 94.38 341 GLU B N 1
ATOM 5987 C CA . GLU B 1 341 ? -16.297 21.516 13.672 1 94.38 341 GLU B CA 1
ATOM 5988 C C . GLU B 1 341 ? -16.234 20.828 15.031 1 94.38 341 GLU B C 1
ATOM 5990 O O . GLU B 1 341 ? -17.266 20.422 15.57 1 94.38 341 GLU B O 1
ATOM 5995 N N . ARG B 1 342 ? -15.125 20.688 15.57 1 92.06 342 ARG B N 1
ATOM 5996 C CA . ARG B 1 342 ? -14.961 20.047 16.875 1 92.06 342 ARG B CA 1
ATOM 5997 C C . ARG B 1 342 ? -15.609 20.875 17.969 1 92.06 342 ARG B C 1
ATOM 5999 O O . ARG B 1 342 ? -15.539 22.109 17.953 1 92.06 342 ARG B O 1
ATOM 6006 N N . SER B 1 343 ? -16.109 20.219 18.969 1 88.69 343 SER B N 1
ATOM 6007 C CA . SER B 1 343 ? -16.766 20.891 20.078 1 88.69 343 SER B CA 1
ATOM 6008 C C . SER B 1 343 ? -15.742 21.484 21.047 1 88.69 343 SER B C 1
ATOM 6010 O O . SER B 1 343 ? -16.031 22.469 21.734 1 88.69 343 SER B O 1
ATOM 6012 N N . ASP B 1 344 ? -14.57 20.922 21.078 1 88.5 344 ASP B N 1
ATOM 6013 C CA . ASP B 1 344 ? -13.578 21.359 22.047 1 88.5 344 ASP B CA 1
ATOM 6014 C C . ASP B 1 344 ? -12.586 22.328 21.422 1 88.5 344 ASP B C 1
ATOM 6016 O O . ASP B 1 344 ? -11.508 22.578 21.953 1 88.5 344 ASP B O 1
ATOM 6020 N N . LEU B 1 345 ? -12.914 22.859 20.234 1 92.06 345 LEU B N 1
ATOM 6021 C CA . LEU B 1 345 ? -12.023 23.766 19.5 1 92.06 345 LEU B CA 1
ATOM 6022 C C . LEU B 1 345 ? -11.68 24.984 20.344 1 92.06 345 LEU B C 1
ATOM 6024 O O . LEU B 1 345 ? -10.523 25.422 20.375 1 92.06 345 LEU B O 1
ATOM 6028 N N . ILE B 1 346 ? -12.633 25.562 21.078 1 91.44 346 ILE B N 1
ATOM 6029 C CA . ILE B 1 346 ? -12.453 26.766 21.875 1 91.44 346 ILE B CA 1
ATOM 6030 C C . ILE B 1 346 ? -11.398 26.531 22.953 1 91.44 346 ILE B C 1
ATOM 6032 O O . ILE B 1 346 ? -10.617 27.422 23.281 1 91.44 346 ILE B O 1
ATOM 6036 N N . ASP B 1 347 ? -11.406 25.328 23.438 1 90.56 347 ASP B N 1
ATOM 6037 C CA . ASP B 1 347 ? -10.43 24.984 24.469 1 90.56 347 ASP B CA 1
ATOM 6038 C C . ASP B 1 347 ? -9.008 25.031 23.922 1 90.56 347 ASP B C 1
ATOM 6040 O O . ASP B 1 347 ? -8.086 25.484 24.609 1 90.56 347 ASP B O 1
ATOM 6044 N N . GLU B 1 348 ? -8.883 24.547 22.734 1 91.06 348 GLU B N 1
ATOM 6045 C CA . GLU B 1 348 ? -7.562 24.531 22.109 1 91.06 348 GLU B CA 1
ATOM 6046 C C . GLU B 1 348 ? -7.078 25.938 21.797 1 91.06 348 GLU B C 1
ATOM 6048 O O . GLU B 1 348 ? -5.914 26.266 22.031 1 91.06 348 GLU B O 1
ATOM 6053 N N . VAL B 1 349 ? -7.953 26.781 21.328 1 91.94 349 VAL B N 1
ATOM 6054 C CA . VAL B 1 349 ? -7.617 28.156 21 1 91.94 349 VAL B CA 1
ATOM 6055 C C . VAL B 1 349 ? -7.332 28.953 22.266 1 91.94 349 VAL B C 1
ATOM 6057 O O . VAL B 1 349 ? -6.484 29.859 22.266 1 91.94 349 VAL B O 1
ATOM 6060 N N . ALA B 1 350 ? -7.957 28.562 23.328 1 91.5 350 ALA B N 1
ATOM 6061 C CA . ALA B 1 350 ? -7.852 29.266 24.609 1 91.5 350 ALA B CA 1
ATOM 6062 C C . ALA B 1 350 ? -6.453 29.109 25.203 1 91.5 350 ALA B C 1
ATOM 6064 O O . ALA B 1 350 ? -6.066 29.859 26.109 1 91.5 350 ALA B O 1
ATOM 6065 N N . PHE B 1 351 ? -5.695 28.172 24.766 1 91.19 351 PHE B N 1
ATOM 6066 C CA . PHE B 1 351 ? -4.336 28 25.266 1 91.19 351 PHE B CA 1
ATOM 6067 C C . PHE B 1 351 ? -3.459 29.172 24.859 1 91.19 351 PHE B C 1
ATOM 6069 O O . PHE B 1 351 ? -2.363 29.359 25.391 1 91.19 351 PHE B O 1
ATOM 6076 N N . GLY B 1 352 ? -3.932 30 23.875 1 85.06 352 GLY B N 1
ATOM 6077 C CA . GLY B 1 352 ? -3.342 31.297 23.594 1 85.06 352 GLY B CA 1
ATOM 6078 C C . GLY B 1 352 ? -2.152 31.234 22.656 1 85.06 352 GLY B C 1
ATOM 6079 O O . GLY B 1 352 ? -1.344 32.156 22.609 1 85.06 352 GLY B O 1
ATOM 6080 N N . ARG B 1 353 ? -1.96 30.109 21.969 1 90.81 353 ARG B N 1
ATOM 6081 C CA . ARG B 1 353 ? -0.867 29.969 21.016 1 90.81 353 ARG B CA 1
ATOM 6082 C C . ARG B 1 353 ? -1.34 30.266 19.594 1 90.81 353 ARG B C 1
ATOM 6084 O O . ARG B 1 353 ? -2.494 30 19.25 1 90.81 353 ARG B O 1
ATOM 6091 N N . ALA B 1 354 ? -0.397 30.859 18.844 1 94.62 354 ALA B N 1
ATOM 6092 C CA . ALA B 1 354 ? -0.702 31.047 17.438 1 94.62 354 ALA B CA 1
ATOM 6093 C C . ALA B 1 354 ? -0.841 29.719 16.719 1 94.62 354 ALA B C 1
ATOM 6095 O O . ALA B 1 354 ? 0.013 28.844 16.859 1 94.62 354 ALA B O 1
ATOM 6096 N N . ILE B 1 355 ? -1.937 29.594 16.016 1 97.38 355 ILE B N 1
ATOM 6097 C CA . ILE B 1 355 ? -2.217 28.344 15.32 1 97.38 355 ILE B CA 1
ATOM 6098 C C . ILE B 1 355 ? -2.111 28.562 13.805 1 97.38 355 ILE B C 1
ATOM 6100 O O . ILE B 1 355 ? -2.705 29.484 13.266 1 97.38 355 ILE B O 1
ATOM 6104 N N . SER B 1 356 ? -1.328 27.766 13.125 1 98 356 SER B N 1
ATOM 6105 C CA . SER B 1 356 ? -1.262 27.734 11.672 1 98 356 SER B CA 1
ATOM 6106 C C . SER B 1 356 ? -2.119 26.609 11.094 1 98 356 SER B C 1
ATOM 6108 O O . SER B 1 356 ? -1.864 25.438 11.352 1 98 356 SER B O 1
ATOM 6110 N N . VAL B 1 357 ? -3.107 26.938 10.305 1 98.31 357 VAL B N 1
ATOM 6111 C CA . VAL B 1 357 ? -4.031 25.969 9.734 1 98.31 357 VAL B CA 1
ATOM 6112 C C . VAL B 1 357 ? -3.488 25.453 8.406 1 98.31 357 VAL B C 1
ATOM 6114 O O . VAL B 1 357 ? -3.305 26.219 7.461 1 98.31 357 VAL B O 1
ATOM 6117 N N . TYR B 1 358 ? -3.252 24.156 8.391 1 98.06 358 TYR B N 1
ATOM 6118 C CA . TYR B 1 358 ? -2.742 23.531 7.168 1 98.06 358 TYR B CA 1
ATOM 6119 C C . TYR B 1 358 ? -3.84 22.766 6.449 1 98.06 358 TYR B C 1
ATOM 6121 O O . TYR B 1 358 ? -4.504 21.906 7.051 1 98.06 358 TYR B O 1
ATOM 6129 N N . CYS B 1 359 ? -4.07 22.984 5.281 1 97.56 359 CYS B N 1
ATOM 6130 C CA . CYS B 1 359 ? -4.84 22.219 4.309 1 97.56 359 CYS B CA 1
ATOM 6131 C C . CYS B 1 359 ? -3.967 21.812 3.131 1 97.56 359 CYS B C 1
ATOM 6133 O O . CYS B 1 359 ? -3.641 22.641 2.277 1 97.56 359 CYS B O 1
ATOM 6135 N N . GLY B 1 360 ? -3.652 20.531 3.102 1 96 360 GLY B N 1
ATOM 6136 C CA . GLY B 1 360 ? -2.523 20.172 2.256 1 96 360 GLY B CA 1
ATOM 6137 C C . GLY B 1 360 ? -1.209 20.75 2.744 1 96 360 GLY B C 1
ATOM 6138 O O . GLY B 1 360 ? -0.915 20.719 3.939 1 96 360 GLY B O 1
ATOM 6139 N N . THR B 1 361 ? -0.406 21.266 1.866 1 94.25 361 THR B N 1
ATOM 6140 C CA . THR B 1 361 ? 0.894 21.797 2.258 1 94.25 361 THR B CA 1
ATOM 6141 C C . THR B 1 361 ? 0.831 23.312 2.414 1 94.25 361 THR B C 1
ATOM 6143 O O . THR B 1 361 ? 1.815 23.953 2.807 1 94.25 361 THR B O 1
ATOM 6146 N N . ASP B 1 362 ? -0.32 23.875 2.191 1 95.75 362 ASP B N 1
ATOM 6147 C CA . ASP B 1 362 ? -0.5 25.312 2.336 1 95.75 362 ASP B CA 1
ATOM 6148 C C . ASP B 1 362 ? -1.11 25.656 3.691 1 95.75 362 ASP B C 1
ATOM 6150 O O . ASP B 1 362 ? -1.907 24.891 4.234 1 95.75 362 ASP B O 1
ATOM 6154 N N . SER B 1 363 ? -0.734 26.828 4.148 1 97.06 363 SER B N 1
ATOM 6155 C CA . SER B 1 363 ? -1.215 27.188 5.48 1 97.06 363 SER B CA 1
ATOM 6156 C C . SER B 1 363 ? -1.784 28.594 5.504 1 97.06 363 SER B C 1
ATOM 6158 O O . SER B 1 363 ? -1.522 29.391 4.602 1 97.06 363 SER B O 1
ATOM 6160 N N . ILE B 1 364 ? -2.629 28.891 6.402 1 97.69 364 ILE B N 1
ATOM 6161 C CA . ILE B 1 364 ? -3.201 30.188 6.738 1 97.69 364 ILE B CA 1
ATOM 6162 C C . ILE B 1 364 ? -3.314 30.328 8.25 1 97.69 364 ILE B C 1
ATOM 6164 O O . ILE B 1 364 ? -3.781 29.422 8.938 1 97.69 364 ILE B O 1
ATOM 6168 N N . PRO B 1 365 ? -2.803 31.422 8.789 1 97.56 365 PRO B N 1
ATOM 6169 C CA . PRO B 1 365 ? -2.979 31.594 10.234 1 97.56 365 PRO B CA 1
ATOM 6170 C C . PRO B 1 365 ? -4.445 31.625 10.648 1 97.56 365 PRO B C 1
ATOM 6172 O O . PRO B 1 365 ? -5.281 32.188 9.953 1 97.56 365 PRO B O 1
ATOM 6175 N N . LEU B 1 366 ? -4.742 30.969 11.758 1 97.5 366 LEU B N 1
ATOM 6176 C CA . LEU B 1 366 ? -6.109 30.984 12.266 1 97.5 366 LEU B CA 1
ATOM 6177 C C . LEU B 1 366 ? -6.578 32.406 12.531 1 97.5 366 LEU B C 1
ATOM 6179 O O . LEU B 1 366 ? -7.754 32.719 12.328 1 97.5 366 LEU B O 1
ATOM 6183 N N . SER B 1 367 ? -5.703 33.312 12.945 1 95.69 367 SER B N 1
ATOM 6184 C CA . SER B 1 367 ? -6.027 34.688 13.203 1 95.69 367 SER B CA 1
ATOM 6185 C C . SER B 1 367 ? -6.566 35.375 11.961 1 95.69 367 SER B C 1
ATOM 6187 O O . SER B 1 367 ? -7.465 36.219 12.047 1 95.69 367 SER B O 1
ATOM 6189 N N . ASP B 1 368 ? -6.004 35 10.828 1 96.31 368 ASP B N 1
ATOM 6190 C CA . ASP B 1 368 ? -6.477 35.562 9.57 1 96.31 368 ASP B CA 1
ATOM 6191 C C . ASP B 1 368 ? -7.891 35.094 9.25 1 96.31 368 ASP B C 1
ATOM 6193 O O . ASP B 1 368 ? -8.719 35.875 8.766 1 96.31 368 ASP B O 1
ATOM 6197 N N . ILE B 1 369 ? -8.117 33.875 9.516 1 96.56 369 ILE B N 1
ATOM 6198 C CA . ILE B 1 369 ? -9.453 33.344 9.297 1 96.56 369 ILE B CA 1
ATOM 6199 C C . ILE B 1 369 ? -10.453 34.062 10.195 1 96.56 369 ILE B C 1
ATOM 6201 O O . ILE B 1 369 ? -11.523 34.469 9.742 1 96.56 369 ILE B O 1
ATOM 6205 N N . LEU B 1 370 ? -10.117 34.281 11.438 1 94.62 370 LEU B N 1
ATOM 6206 C CA . LEU B 1 370 ? -11.008 34.938 12.398 1 94.62 370 LEU B CA 1
ATOM 6207 C C . LEU B 1 370 ? -11.211 36.406 12.023 1 94.62 370 LEU B C 1
ATOM 6209 O O . LEU B 1 370 ? -12.312 36.938 12.18 1 94.62 370 LEU B O 1
ATOM 6213 N N . GLU B 1 371 ? -10.164 37 11.594 1 94.25 371 GLU B N 1
ATOM 6214 C CA . GLU B 1 371 ? -10.289 38.406 11.133 1 94.25 371 GLU B CA 1
ATOM 6215 C C . GLU B 1 371 ? -11.266 38.5 9.961 1 94.25 371 GLU B C 1
ATOM 6217 O O . GLU B 1 371 ? -12.109 39.375 9.922 1 94.25 371 GLU B O 1
ATOM 6222 N N . PHE B 1 372 ? -11.07 37.594 9.047 1 94.25 372 PHE B N 1
ATOM 6223 C CA . PHE B 1 372 ? -11.984 37.562 7.914 1 94.25 372 PHE B CA 1
ATOM 6224 C C . PHE B 1 372 ? -13.43 37.406 8.383 1 94.25 372 PHE B C 1
ATOM 6226 O O . PHE B 1 372 ? -14.32 38.094 7.895 1 94.25 372 PHE B O 1
ATOM 6233 N N . LEU B 1 373 ? -13.695 36.469 9.305 1 92.94 373 LEU B N 1
ATOM 6234 C CA . LEU B 1 373 ? -15.039 36.219 9.812 1 92.94 373 LEU B CA 1
ATOM 6235 C C . LEU B 1 373 ? -15.586 37.469 10.531 1 92.94 373 LEU B C 1
ATOM 6237 O O . LEU B 1 373 ? -16.766 37.812 10.383 1 92.94 373 LEU B O 1
ATOM 6241 N N . ARG B 1 374 ? -14.766 38.156 11.297 1 90.69 374 ARG B N 1
ATOM 6242 C CA . ARG B 1 374 ? -15.188 39.344 12.008 1 90.69 374 ARG B CA 1
ATOM 6243 C C . ARG B 1 374 ? -15.672 40.406 11.039 1 90.69 374 ARG B C 1
ATOM 6245 O O . ARG B 1 374 ? -16.688 41.062 11.289 1 90.69 374 ARG B O 1
ATOM 6252 N N . ARG B 1 375 ? -15.016 40.5 10.008 1 88.44 375 ARG B N 1
ATOM 6253 C CA . ARG B 1 375 ? -15.32 41.562 9.023 1 88.44 375 ARG B CA 1
ATOM 6254 C C . ARG B 1 375 ? -16.562 41.188 8.219 1 88.44 375 ARG B C 1
ATOM 6256 O O . ARG B 1 375 ? -17.188 42.062 7.605 1 88.44 375 ARG B O 1
ATOM 6263 N N . ASN B 1 376 ? -16.891 39.906 8.188 1 84.88 376 ASN B N 1
ATOM 6264 C CA . ASN B 1 376 ? -18.047 39.469 7.41 1 84.88 376 ASN B CA 1
ATOM 6265 C C . ASN B 1 376 ? -19.172 38.969 8.312 1 84.88 376 ASN B C 1
ATOM 6267 O O . ASN B 1 376 ? -20.094 38.312 7.852 1 84.88 376 ASN B O 1
ATOM 6271 N N . ALA B 1 377 ? -19.078 39.156 9.516 1 78.69 377 ALA B N 1
ATOM 6272 C CA . ALA B 1 377 ? -20.031 38.625 10.492 1 78.69 377 ALA B CA 1
ATOM 6273 C C . ALA B 1 377 ? -21.438 39.188 10.234 1 78.69 377 ALA B C 1
ATOM 6275 O O . ALA B 1 377 ? -22.422 38.469 10.375 1 78.69 377 ALA B O 1
ATOM 6276 N N . ASP B 1 378 ? -21.531 40.438 9.789 1 73.94 378 ASP B N 1
ATOM 6277 C CA . ASP B 1 378 ? -22.828 41.125 9.664 1 73.94 378 ASP B CA 1
ATOM 6278 C C . ASP B 1 378 ? -23.438 40.906 8.281 1 73.94 378 ASP B C 1
ATOM 6280 O O . ASP B 1 378 ? -24.609 41.188 8.062 1 73.94 378 ASP B O 1
ATOM 6284 N N . ASP B 1 379 ? -22.719 40.344 7.344 1 67.38 379 ASP B N 1
ATOM 6285 C CA . ASP B 1 379 ? -23.156 40.281 5.953 1 67.38 379 ASP B CA 1
ATOM 6286 C C . ASP B 1 379 ? -23.906 39 5.652 1 67.38 379 ASP B C 1
ATOM 6288 O O . ASP B 1 379 ? -24.484 38.844 4.574 1 67.38 379 ASP B O 1
ATOM 6292 N N . GLY B 1 380 ? -24.078 38.125 6.633 1 68.88 380 GLY B N 1
ATOM 6293 C CA . GLY B 1 380 ? -24.828 36.906 6.41 1 68.88 380 GLY B CA 1
ATOM 6294 C C . GLY B 1 380 ? -24.266 36.062 5.281 1 68.88 380 GLY B C 1
ATOM 6295 O O . GLY B 1 380 ? -24.984 35.312 4.641 1 68.88 380 GLY B O 1
ATOM 6296 N N . VAL B 1 381 ? -23.031 36.281 4.914 1 78 381 VAL B N 1
ATOM 6297 C CA . VAL B 1 381 ? -22.422 35.688 3.723 1 78 381 VAL B CA 1
ATOM 6298 C C . VAL B 1 381 ? -22.125 34.219 3.969 1 78 381 VAL B C 1
ATOM 6300 O O . VAL B 1 381 ? -22.297 33.375 3.076 1 78 381 VAL B O 1
ATOM 6303 N N . LEU B 1 382 ? -21.844 33.844 5.223 1 89.88 382 LEU B N 1
ATOM 6304 C CA . LEU B 1 382 ? -21.5 32.438 5.523 1 89.88 382 LEU B CA 1
ATOM 6305 C C . LEU B 1 382 ? -22.547 31.812 6.43 1 89.88 382 LEU B C 1
ATOM 6307 O O . LEU B 1 382 ? -23.266 32.531 7.156 1 89.88 382 LEU B O 1
ATOM 6311 N N . PRO B 1 383 ? -22.734 30.5 6.324 1 90.88 383 PRO B N 1
ATOM 6312 C CA . PRO B 1 383 ? -23.719 29.828 7.176 1 90.88 383 PRO B CA 1
ATOM 6313 C C . PRO B 1 383 ? -23.484 30.094 8.664 1 90.88 383 PRO B C 1
ATOM 6315 O O . PRO B 1 383 ? -22.344 30.031 9.133 1 90.88 383 PRO B O 1
ATOM 6318 N N . LEU B 1 384 ? -24.516 30.297 9.422 1 88.88 384 LEU B N 1
ATOM 6319 C CA . LEU B 1 384 ? -24.438 30.656 10.836 1 88.88 384 LEU B CA 1
ATOM 6320 C C . LEU B 1 384 ? -24.172 29.438 11.703 1 88.88 384 LEU B C 1
ATOM 6322 O O . LEU B 1 384 ? -23.797 29.578 12.867 1 88.88 384 LEU B O 1
ATOM 6326 N N . ASP B 1 385 ? -24.281 28.312 11.133 1 90.06 385 ASP B N 1
ATOM 6327 C CA . ASP B 1 385 ? -24.141 27.094 11.93 1 90.06 385 ASP B CA 1
ATOM 6328 C C . ASP B 1 385 ? -22.688 26.609 11.938 1 90.06 385 ASP B C 1
ATOM 6330 O O . ASP B 1 385 ? -22.391 25.547 12.484 1 90.06 385 ASP B O 1
ATOM 6334 N N . LEU B 1 386 ? -21.812 27.375 11.367 1 92 386 LEU B N 1
ATOM 6335 C CA . LEU B 1 386 ? -20.391 27.031 11.43 1 92 386 LEU B CA 1
ATOM 6336 C C . LEU B 1 386 ? -19.875 27.125 12.859 1 92 386 LEU B C 1
ATOM 6338 O O . LEU B 1 386 ? -20.078 28.141 13.531 1 92 386 LEU B O 1
ATOM 6342 N N . GLN B 1 387 ? -19.156 26.156 13.289 1 91 387 GLN B N 1
ATOM 6343 C CA . GLN B 1 387 ? -18.672 26.078 14.656 1 91 387 GLN B CA 1
ATOM 6344 C C . GLN B 1 387 ? -17.609 27.156 14.922 1 91 387 GLN B C 1
ATOM 6346 O O . GLN B 1 387 ? -17.438 27.594 16.062 1 91 387 GLN B O 1
ATOM 6351 N N . VAL B 1 388 ? -16.953 27.562 13.914 1 92.88 388 VAL B N 1
ATOM 6352 C CA . VAL B 1 388 ? -15.828 28.5 14.047 1 92.88 388 VAL B CA 1
ATOM 6353 C C . VAL B 1 388 ? -16.344 29.859 14.531 1 92.88 388 VAL B C 1
ATOM 6355 O O . VAL B 1 388 ? -15.578 30.641 15.086 1 92.88 388 VAL B O 1
ATOM 6358 N N . TRP B 1 389 ? -17.656 30.141 14.359 1 91.25 389 TRP B N 1
ATOM 6359 C CA . TRP B 1 389 ? -18.25 31.391 14.836 1 91.25 389 TRP B CA 1
ATOM 6360 C C . TRP B 1 389 ? -18.125 31.5 16.359 1 91.25 389 TRP B C 1
ATOM 6362 O O . TRP B 1 389 ? -18.031 32.594 16.906 1 91.25 389 TRP B O 1
ATOM 6372 N N . SER B 1 390 ? -18.094 30.359 17 1 89.06 390 SER B N 1
ATOM 6373 C CA . SER B 1 390 ? -18.031 30.328 18.469 1 89.06 390 SER B CA 1
ATOM 6374 C C . SER B 1 390 ? -16.734 30.938 18.984 1 89.06 390 SER B C 1
ATOM 6376 O O . SER B 1 390 ? -16.641 31.297 20.156 1 89.06 390 SER B O 1
ATOM 6378 N N . LEU B 1 391 ? -15.781 31.047 18.141 1 91.75 391 LEU B N 1
ATOM 6379 C CA . LEU B 1 391 ? -14.477 31.562 18.547 1 91.75 391 LEU B CA 1
ATOM 6380 C C . LEU B 1 391 ? -14.492 33.094 18.594 1 91.75 391 LEU B C 1
ATOM 6382 O O . LEU B 1 391 ? -13.578 33.688 19.141 1 91.75 391 LEU B O 1
ATOM 6386 N N . LEU B 1 392 ? -15.477 33.844 17.922 1 87.94 392 LEU B N 1
ATOM 6387 C CA . LEU B 1 392 ? -15.539 35.312 17.859 1 87.94 392 LEU B CA 1
ATOM 6388 C C . LEU B 1 392 ? -16.297 35.875 19.062 1 87.94 392 LEU B C 1
ATOM 6390 O O . LEU B 1 392 ? -16.188 37.031 19.375 1 87.94 392 LEU B O 1
ATOM 6394 N N . GLY B 1 393 ? -16.516 35.375 20.188 1 69.94 393 GLY B N 1
ATOM 6395 C CA . GLY B 1 393 ? -17.203 35.875 21.359 1 69.94 393 GLY B CA 1
ATOM 6396 C C . GLY B 1 393 ? -18.484 36.625 21.031 1 69.94 393 GLY B C 1
ATOM 6397 O O . GLY B 1 393 ? -18.688 37.031 19.891 1 69.94 393 GLY B O 1
ATOM 6398 N N . SER B 1 394 ? -19.625 36.531 21.656 1 54.38 394 SER B N 1
ATOM 6399 C CA . SER B 1 394 ? -20.906 37.219 21.5 1 54.38 394 SER B CA 1
ATOM 6400 C C . SER B 1 394 ? -20.688 38.75 21.469 1 54.38 394 SER B C 1
ATOM 6402 O O . SER B 1 394 ? -20.031 39.312 22.344 1 54.38 394 SER B O 1
ATOM 6404 N N . ARG B 1 395 ? -20.703 39.531 20.438 1 45.31 395 ARG B N 1
ATOM 6405 C CA . ARG B 1 395 ? -20.781 40.969 20.297 1 45.31 395 ARG B CA 1
ATOM 6406 C C . ARG B 1 395 ? -21.797 41.562 21.266 1 45.31 395 ARG B C 1
ATOM 6408 O O . ARG B 1 395 ? -21.938 42.781 21.359 1 45.31 395 ARG B O 1
ATOM 6415 N N . SER B 1 396 ? -22.75 40.812 21.672 1 40.31 396 SER B N 1
ATOM 6416 C CA . SER B 1 396 ? -23.797 41.531 22.375 1 40.31 396 SER B CA 1
ATOM 6417 C C . SER B 1 396 ? -23.312 42.062 23.719 1 40.31 396 SER B C 1
ATOM 6419 O O . SER B 1 396 ? -24.094 42.531 24.547 1 40.31 396 SER B O 1
ATOM 6421 N N . SER B 1 397 ? -22.188 41.781 24.203 1 37.53 397 SER B N 1
ATOM 6422 C CA . SER B 1 397 ? -21.938 42.406 25.5 1 37.53 397 SER B CA 1
ATOM 6423 C C . SER B 1 397 ? -21.641 43.875 25.344 1 37.53 397 SER B C 1
ATOM 6425 O O . SER B 1 397 ? -20.5 44.281 25.141 1 37.53 397 SER B O 1
ATOM 6427 N N . LYS B 1 398 ? -22.453 44.781 24.641 1 36.06 398 LYS B N 1
ATOM 6428 C CA . LYS B 1 398 ? -22.531 46.219 24.875 1 36.06 398 LYS B CA 1
ATOM 6429 C C . LYS B 1 398 ? -22.484 46.531 26.375 1 36.06 398 LYS B C 1
ATOM 6431 O O . LYS B 1 398 ? -23.25 45.969 27.156 1 36.06 398 LYS B O 1
ATOM 6436 N N . LYS B 1 399 ? -21.469 47.219 26.844 1 37.38 399 LYS B N 1
ATOM 6437 C CA . LYS B 1 399 ? -21.281 47.938 28.109 1 37.38 399 LYS B CA 1
ATOM 6438 C C . LYS B 1 399 ? -22.562 48.688 28.484 1 37.38 399 LYS B C 1
ATOM 6440 O O . LYS B 1 399 ? -23 49.594 27.75 1 37.38 399 LYS B O 1
ATOM 6445 N N . ARG B 1 400 ? -23.531 48.031 29.188 1 33.06 400 ARG B N 1
ATOM 6446 C CA . ARG B 1 400 ? -24.516 48.812 29.938 1 33.06 400 ARG B CA 1
ATOM 6447 C C . ARG B 1 400 ? -23.859 49.938 30.719 1 33.06 400 ARG B C 1
ATOM 6449 O O . ARG B 1 400 ? -23.141 49.688 31.688 1 33.06 400 ARG B O 1
ATOM 6456 N N . ARG B 1 401 ? -23.484 51.031 30.094 1 29.89 401 ARG B N 1
ATOM 6457 C CA . ARG B 1 401 ? -23.172 52.25 30.812 1 29.89 401 ARG B CA 1
ATOM 6458 C C . ARG B 1 401 ? -24.219 52.531 31.891 1 29.89 401 ARG B C 1
ATOM 6460 O O . ARG B 1 401 ? -25.406 52.594 31.609 1 29.89 401 ARG B O 1
ATOM 6467 N N . SER B 1 402 ? -23.969 52.062 33.156 1 29.88 402 SER B N 1
ATOM 6468 C CA . SER B 1 402 ? -24.703 52.406 34.375 1 29.88 402 SER B CA 1
ATOM 6469 C C . SER B 1 402 ? -25.047 53.906 34.406 1 29.88 402 SER B C 1
ATOM 6471 O O . SER B 1 402 ? -24.156 54.75 34.406 1 29.88 402 SER B O 1
ATOM 6473 N N . TYR B 1 403 ? -26.094 54.344 33.688 1 28.47 403 TYR B N 1
ATOM 6474 C CA . TYR B 1 403 ? -26.672 55.656 33.875 1 28.47 403 TYR B CA 1
ATOM 6475 C C . TYR B 1 403 ? -26.906 55.938 35.375 1 28.47 403 TYR B C 1
ATOM 6477 O O . TYR B 1 403 ? -27.734 55.281 36 1 28.47 403 TYR B O 1
ATOM 6485 N N . GLY B 1 404 ? -25.859 56.281 36.219 1 26.34 404 GLY B N 1
ATOM 6486 C CA . GLY B 1 404 ? -25.938 56.844 37.562 1 26.34 404 GLY B CA 1
ATOM 6487 C C . GLY B 1 404 ? -27 57.906 37.719 1 26.34 404 GLY B C 1
ATOM 6488 O O . GLY B 1 404 ? -26.906 58.969 37.125 1 26.34 404 GLY B O 1
ATOM 6489 N N . SER B 1 405 ? -28.359 57.5 37.688 1 27.67 405 SER B N 1
ATOM 6490 C CA . SER B 1 405 ? -29.5 58.375 38.031 1 27.67 405 SER B CA 1
ATOM 6491 C C . SER B 1 405 ? -29.234 59.125 39.312 1 27.67 405 SER B C 1
ATOM 6493 O O . SER B 1 405 ? -29.125 58.531 40.375 1 27.67 405 SER B O 1
ATOM 6495 N N . GLY B 1 406 ? -28.375 60.188 39.375 1 26.23 406 GLY B N 1
ATOM 6496 C CA . GLY B 1 406 ? -28.234 61.188 40.406 1 26.23 406 GLY B CA 1
ATOM 6497 C C . GLY B 1 406 ? -29.562 61.781 40.844 1 26.23 406 GLY B C 1
ATOM 6498 O O . GLY B 1 406 ? -30.156 62.594 40.156 1 26.23 406 GLY B O 1
ATOM 6499 N N . GLY B 1 407 ? -30.578 60.906 41.25 1 24.77 407 GLY B N 1
ATOM 6500 C CA . GLY B 1 407 ? -31.844 61.375 41.812 1 24.77 407 GLY B CA 1
ATOM 6501 C C . GLY B 1 407 ? -31.688 62.375 42.906 1 24.77 407 GLY B C 1
ATOM 6502 O O . GLY B 1 407 ? -31.062 62.094 43.938 1 24.77 407 GLY B O 1
ATOM 6503 N N . ASN B 1 408 ? -31.625 63.688 42.656 1 26.53 408 ASN B N 1
ATOM 6504 C CA . ASN B 1 408 ? -31.672 64.938 43.438 1 26.53 408 ASN B CA 1
ATOM 6505 C C . ASN B 1 408 ? -32.906 64.938 44.344 1 26.53 408 ASN B C 1
ATOM 6507 O O . ASN B 1 408 ? -34.031 65.062 43.875 1 26.53 408 ASN B O 1
ATOM 6511 N N . GLN B 1 409 ? -33 63.938 45.312 1 24.12 409 GLN B N 1
ATOM 6512 C CA . GLN B 1 409 ? -34.125 64 46.25 1 24.12 409 GLN B CA 1
ATOM 6513 C C . GLN B 1 409 ? -34.156 65.312 47 1 24.12 409 GLN B C 1
ATOM 6515 O O . GLN B 1 409 ? -33.25 65.625 47.75 1 24.12 409 GLN B O 1
ATOM 6520 N N . LYS B 1 410 ? -34.625 66.312 46.344 1 27.48 410 LYS B N 1
ATOM 6521 C CA . LYS B 1 410 ? -34.906 67.688 46.906 1 27.48 410 LYS B CA 1
ATOM 6522 C C . LYS B 1 410 ? -35.844 67.562 48.125 1 27.48 410 LYS B C 1
ATOM 6524 O O . LYS B 1 410 ? -37 67.125 48 1 27.48 410 LYS B O 1
ATOM 6529 N N . ARG B 1 411 ? -35.25 67.125 49.312 1 27.95 411 ARG B N 1
ATOM 6530 C CA . ARG B 1 411 ? -35.969 67.125 50.594 1 27.95 411 ARG B CA 1
ATOM 6531 C C . ARG B 1 411 ? -36.625 68.438 50.906 1 27.95 411 ARG B C 1
ATOM 6533 O O . ARG B 1 411 ? -35.969 69.5 50.969 1 27.95 411 ARG B O 1
ATOM 6540 N N . THR B 1 412 ? -37.812 68.625 50.406 1 25.72 412 THR B N 1
ATOM 6541 C CA . THR B 1 412 ? -38.656 69.75 50.719 1 25.72 412 THR B CA 1
ATOM 6542 C C . THR B 1 412 ? -38.812 69.875 52.25 1 25.72 412 THR B C 1
ATOM 6544 O O . THR B 1 412 ? -39.344 69 52.906 1 25.72 412 THR B O 1
ATOM 6547 N N . ARG B 1 413 ? -37.812 70.375 52.938 1 28.77 413 ARG B N 1
ATOM 6548 C CA . ARG B 1 413 ? -37.812 70.75 54.375 1 28.77 413 ARG B CA 1
ATOM 6549 C C . ARG B 1 413 ? -39 71.625 54.688 1 28.77 413 ARG B C 1
ATOM 6551 O O . ARG B 1 413 ? -39.125 72.75 54.125 1 28.77 413 ARG B O 1
ATOM 6558 N N . ARG B 1 414 ? -40.125 71.062 55.062 1 28.62 414 ARG B N 1
ATOM 6559 C CA . ARG B 1 414 ? -41.312 71.75 55.594 1 28.62 414 ARG B CA 1
ATOM 6560 C C . ARG B 1 414 ? -40.938 72.625 56.75 1 28.62 414 ARG B C 1
ATOM 6562 O O . ARG B 1 414 ? -40 72.312 57.531 1 28.62 414 ARG B O 1
ATOM 6569 N N . ASP B 1 415 ? -41.531 73.875 56.938 1 27.44 415 ASP B N 1
ATOM 6570 C CA . ASP B 1 415 ? -41.625 75.125 57.656 1 27.44 415 ASP B CA 1
ATOM 6571 C C . ASP B 1 415 ? -42.156 74.938 59.094 1 27.44 415 ASP B C 1
ATOM 6573 O O . ASP B 1 415 ? -42.531 75.875 59.781 1 27.44 415 ASP B O 1
ATOM 6577 N N . ASP B 1 416 ? -42.094 73.812 59.812 1 27.03 416 ASP B N 1
ATOM 6578 C CA . ASP B 1 416 ? -42.75 74.062 61.094 1 27.03 416 ASP B CA 1
ATOM 6579 C C . ASP B 1 416 ? -42.094 75.25 61.844 1 27.03 416 ASP B C 1
ATOM 6581 O O . ASP B 1 416 ? -40.875 75.375 61.781 1 27.03 416 ASP B O 1
ATOM 6585 N N . ASP B 1 417 ? -43 76.062 62.625 1 22.52 417 ASP B N 1
ATOM 6586 C CA . ASP B 1 417 ? -42.938 76.688 63.969 1 22.52 417 ASP B CA 1
ATOM 6587 C C . ASP B 1 417 ? -42.5 75.625 65 1 22.52 417 ASP B C 1
ATOM 6589 O O . ASP B 1 417 ? -42.906 74.438 64.938 1 22.52 417 ASP B O 1
#